Protein AF-0000000067923376 (afdb_homodimer)

Radius of gyration: 32.63 Å; Cα contacts (8 Å, |Δi|>4): 1868; chains: 2; bounding box: 54×99×73 Å

Foldseek 3Di:
DAQAAEEEELFDFQLLQLQQACVQVLFAAWEFLACVCVVVDDFQHYYYYGHNLFQDFQVVSLVVLVVSVVSSVVRPHQAYEYAYALQSLAALRGNPLSNVVSVCVVVVPLAEEEAHHDVVQPWWAAPQFIDHHPGGCLPDPQCPPLRRRDNDRRNQVSSVSHYVAREDEQHPVQLVVAQVSSLVVVVVVSVVRHHYYYYTGHDLSSLLSVLVNCLNPRYYYYYSSNSNNNVVVNVVVPPRNDRDDDDDADFQDFAAEEEEQDQDPLSVLLLVLCVVVAAEAEFQLPPDALVVSLVVLLVVCVVGRVVVDYYYYYPHDHPVSLVVLCVVLNSVGSSVSSLSNSLSNLLSVVVVGHQEYEYEATNSVSSNCVSVVQGIWRWHHADPLGSQWIFGPDPSGRTYGYYYHPDGDSNSSVVSVVVSRDD/DAQAEEEEELFDFQLLQLQQACVQVLFAAWEFLACVCVVVDDFQHYYYYGHNLFQDFQVVSLVVLVVSVVSSVVRPHQAYEYAYALQSLAALRGNPLSNVVSVCVVVVPLAEEEAHHDVVQPWWAAPQFIDHHPGGCLPDPQCVPLRRRDNDRRNQVSSVSHYVAREDEQHPVQLVVAQVSSLVVVVVVSVVRHHYYYYTGHDLSSLLSVLVNCLNPRYYYYYSSNSNNNVVVNSVVPPRNDRDDDDDADFQDFAAEEEEQDQDPLSVLLLVVCVVVAAEAEFQLPPDALVVRLVVLLVVVVVRRVVRDYYYYYPHDHPVSLVVLCVVLNSVGSSVSSLSNSLSNLLSVVVVGHQEYEYEATNSVSSNCVSVVQGIWRWHHADPLGSQWIFGPDPSGRTYGYYYHPDGDSNSSVVRVVVSRDD

Solvent-accessible surface area (backbone atoms only — not comparable to full-atom values): 41905 Å² total; per-residue (Å²): 118,60,36,39,39,35,33,45,16,28,29,36,41,61,29,32,38,40,41,5,47,34,32,56,72,22,39,41,54,40,35,32,57,34,80,88,51,64,82,71,57,52,61,38,25,34,38,32,36,34,38,75,41,64,83,36,57,34,72,59,32,36,52,53,49,51,55,51,51,52,56,40,53,74,60,51,44,59,30,40,36,43,32,48,49,39,79,55,62,46,46,63,73,31,28,66,30,41,40,47,53,50,53,34,61,76,66,66,50,77,54,36,48,37,26,42,10,28,47,93,75,34,20,28,16,55,61,41,29,34,26,46,62,74,28,49,26,41,74,31,78,45,32,69,32,86,85,34,40,27,68,67,36,41,48,46,64,45,43,37,63,30,38,89,62,42,62,37,75,45,35,50,83,43,35,73,67,32,54,68,56,31,49,50,49,53,53,54,41,40,74,73,57,35,30,31,32,38,34,25,15,70,41,69,63,34,35,49,33,51,20,66,69,48,52,81,46,50,53,41,36,22,5,52,46,34,51,46,47,20,51,52,56,47,42,71,71,33,88,67,47,51,73,47,78,83,73,86,64,80,54,47,80,59,40,42,37,38,41,34,56,30,59,35,73,59,35,50,50,25,48,53,53,48,44,73,82,28,60,65,47,77,45,63,76,82,76,50,56,59,69,58,51,31,51,52,51,52,53,53,42,66,70,46,56,80,72,73,51,51,35,33,41,28,55,48,44,57,73,68,54,47,50,49,36,26,70,72,50,33,65,69,42,33,52,50,51,50,31,49,32,54,14,50,39,47,32,54,39,44,76,70,47,36,22,36,42,37,32,31,11,39,71,39,37,41,41,32,41,54,51,62,64,48,43,34,35,46,64,37,48,45,53,98,88,39,35,28,42,31,30,33,66,58,94,82,35,35,33,36,35,37,33,50,28,82,65,76,59,56,58,44,68,60,53,52,54,52,55,48,62,43,115,118,60,37,39,40,35,33,46,15,27,30,36,42,62,28,33,38,39,43,5,47,34,33,56,73,23,38,40,56,41,34,32,58,33,79,89,50,61,82,71,56,52,62,39,24,34,37,34,36,32,39,76,42,64,81,36,55,35,72,60,33,36,52,54,49,50,54,51,52,51,56,40,53,74,62,53,45,60,30,41,35,44,33,49,49,40,79,57,62,44,46,64,74,32,29,66,30,42,41,49,53,50,52,34,60,76,68,67,47,77,55,38,47,38,25,42,12,29,45,95,74,34,19,28,17,55,61,42,30,32,27,45,63,76,29,49,26,42,74,30,78,44,32,68,33,88,85,33,41,27,68,68,35,41,49,48,63,46,42,38,64,31,36,88,61,42,61,37,74,45,33,50,82,43,33,73,67,32,53,68,56,30,48,50,49,52,54,54,42,38,74,73,57,34,31,32,34,38,35,25,15,70,41,69,64,32,35,51,33,50,20,66,70,49,51,81,45,53,55,42,36,20,6,52,47,35,50,48,46,21,51,50,54,47,40,70,73,33,86,67,46,51,74,47,77,82,72,87,64,80,54,45,76,59,41,41,39,37,41,35,56,29,58,36,74,59,34,50,50,26,50,54,53,49,45,73,82,26,59,63,47,79,45,64,75,79,76,52,55,60,69,58,52,32,50,53,50,50,54,53,43,65,68,45,56,79,74,72,51,51,36,33,41,26,55,48,43,57,73,68,52,46,51,50,37,26,71,72,50,34,63,69,44,34,51,50,51,49,31,50,32,53,13,50,39,48,31,55,40,45,74,70,47,37,23,35,42,35,32,29,12,39,70,37,37,41,40,31,42,54,50,61,64,46,42,35,35,45,64,38,49,46,51,97,89,38,35,28,43,32,29,33,66,58,93,81,36,35,33,36,34,38,34,50,27,82,64,78,60,53,57,44,69,60,52,50,54,54,56,50,63,43,116

Nearest PDB structures (foldseek):
  5dmh-assembly1_A  TM=8.998E-01  e=4.902E-38  Cupriavidus necator H16
  5dmh-assembly2_B  TM=8.152E-01  e=2.183E-37  Cupriavidus necator H16
  3dqq-assembly2_B  TM=8.354E-01  e=1.453E-36  Salmonella enterica subsp. enterica serovar Typhimurium
  3dqq-assembly1_A-2  TM=7.849E-01  e=7.223E-35  Salmonella enterica subsp. enterica serovar Typhimurium
  1yzy-assembly2_B  TM=7.386E-01  e=3.037E-34  Haemophilus influenzae

pLDDT: mean 93.2, std 8.13, range [50.38, 98.81]

Organism: Mesorhizobium plurifarium (NCBI:txid69974)

Sequence (846 aa):
MSVRIAVIADDFTGGLFVASNLEKLGIPVFYVCDTAVLHEAADGEVLVIATRLRFMPPAQAVAALDGLTTMLDEIGVEHIFYKYCSTFDSTDEGNIGPCGDLLIGKYGQRRLVFGPGYPDLRTYVHEGYMFYKDRLISESIKRSDPITPMNDPDMARVLQRQTAETVGLLPHRVLHRGVEFARGYVDDQQEKGVRYFLMDCVDNDDVATGATIFRHDHITTGADALAIELISQWTSEDAGTRHRTPSPVARAEGGEVVLVGSCSGVTLRQRDHFAQDNPMLDIDICEADEDILMARALAWADEKLGAGQPIGFSVAGDVASVADAQAKFGIMGAARKAEAILAGIAKGLGGRGVRKFVVSGGETSGAIVEALGIQSMQVLPFDELGAGSCISRDTRRISLFLKPGKIGAEDVFSAALEKMRAPMSVRIAVIADDFTGGLFVASNLEKLGIPVFYVCDTAVLHEAADGEVLVIATRLRFMPPAQAVAALDGLTTMLDEIGVEHIFYKYCSTFDSTDEGNIGPCGDLLIGKYGQRRLVFGPGYPDLRTYVHEGYMFYKDRLISESIKRSDPITPMNDPDMARVLQRQTAETVGLLPHRVLHRGVEFARGYVDDQQEKGVRYFLMDCVDNDDVATGATIFRHDHITTGADALAIELISQWTSEDAGTRHRTPSPVARAEGGEVVLVGSCSGVTLRQRDHFAQDNPMLDIDICEADEDILMARALAWADEKLGAGQPIGFSVAGDVASVADAQAKFGIMGAARKAEAILAGIAKGLGGRGVRKFVVSGGETSGAIVEALGIQSMQVLPFDELGAGSCISRDTRRISLFLKPGKIGAEDVFSAALEKMRAP

Secondary structure (DSSP, 8-state):
----EEEEESSHHHHHHHHHHHHHTT--EEEESSGGGGGGPPTTPEEEEE---TTS-HHHHHHHHHHHHHHHHHHT-SEEEEE--TT----TT-SHHHHHHHHHHHHT-S-EEEE--BGGGTEEEETTEEEETTEEGGGSGGGG-SSS-----BHHHHHHTT-SSPEEEE-HHHHTT-HHHHHHHHHHHHHTT--EEEEPBSSHHHHHHHHHHHTTSSEEEE-HHHHHHHHHHHHHH-TT----PPPPPPPPPSEEEEEE----HHHHHHHHHHHTTS-EEE--TTSS-HHHHHHHHHHHHHHHGGGSS-EEEE----HHHHHHHHHHH-HHHHHHHHHHHHHHHHHHHHHTTEEEEEEE-HHHHHHHHHHTT--EEEEPPPBTTBS-EEEESSTT--EEEEE-TT-S-TTHHHHHHHHHH--/----EEEEESSHHHHHHHHHHHHHTT--EEEESSGGGGGGPPTTPEEEEE---TTS-HHHHHHHHHHHHHHHHHHT-SEEEEE--TT----TT-SHHHHHHHHHHHHT-S-EEEE--BGGGTEEEETTEEEETTEEGGGSGGGG-SSS-----BHHHHHHTT-SSPEEEE-HHHHTT-HHHHHHHHHHHHHTT--EEEEPBSSHHHHHHHHHHHTTSSEEEE-HHHHHHHHHHHHHH-TT----PPPPPPPPPSEEEEEE----HHHHHHHHHHHTTS-EEE--TTSS-HHHHHHHHHHHHHHHGGGSS-EEEE----HHHHHHHHHHH-HHHHHHHHHHHHHHHHHHHHHTTEEEEEEE-HHHHHHHHHHTT--EEEEPPPBTTBS-EEEESSTT--EEEEE-TT-S-TTHHHHHHHHHH--

Structure (mmCIF, N/CA/C/O backbone):
data_AF-0000000067923376-model_v1
#
loop_
_entity.id
_entity.type
_entity.pdbx_description
1 polymer 'Four-carbon acid sugar kinase family protein'
#
loop_
_atom_site.group_PDB
_atom_site.id
_atom_site.type_symbol
_atom_site.label_atom_id
_atom_site.label_alt_id
_atom_site.label_comp_id
_atom_site.label_asym_id
_atom_site.label_entity_id
_atom_site.label_seq_id
_atom_site.pdbx_PDB_ins_code
_atom_site.Cartn_x
_atom_site.Cartn_y
_atom_site.Cartn_z
_atom_site.occupancy
_atom_site.B_iso_or_equiv
_atom_site.auth_seq_id
_atom_site.auth_comp_id
_atom_site.auth_asym_id
_atom_site.auth_atom_id
_atom_site.pdbx_PDB_model_num
ATOM 1 N N . MET A 1 1 ? 12.016 -22.156 -37.438 1 50.44 1 MET A N 1
ATOM 2 C CA . MET A 1 1 ? 11.203 -21.156 -36.75 1 50.44 1 MET A CA 1
ATOM 3 C C . MET A 1 1 ? 11.219 -21.422 -35.25 1 50.44 1 MET A C 1
ATOM 5 O O . MET A 1 1 ? 11.141 -22.562 -34.812 1 50.44 1 MET A O 1
ATOM 9 N N . SER A 1 2 ? 11.93 -20.672 -34.375 1 71.38 2 SER A N 1
ATOM 10 C CA . SER A 1 2 ? 12.641 -20.844 -33.094 1 71.38 2 SER A CA 1
ATOM 11 C C . SER A 1 2 ? 11.812 -20.344 -31.938 1 71.38 2 SER A C 1
ATOM 13 O O . SER A 1 2 ? 10.969 -19.453 -32.094 1 71.38 2 SER A O 1
ATOM 15 N N . VAL A 1 3 ? 11.445 -21.297 -31 1 81.69 3 VAL A N 1
ATOM 16 C CA . VAL A 1 3 ? 10.906 -20.875 -29.703 1 81.69 3 VAL A CA 1
ATOM 17 C C . VAL A 1 3 ? 11.75 -19.734 -29.141 1 81.69 3 VAL A C 1
ATOM 19 O O . VAL A 1 3 ? 12.961 -19.891 -28.953 1 81.69 3 VAL A O 1
ATOM 22 N N . ARG A 1 4 ? 10.977 -18.641 -28.953 1 90.12 4 ARG A N 1
ATOM 23 C CA . ARG A 1 4 ? 11.758 -17.453 -28.625 1 90.12 4 ARG A CA 1
ATOM 24 C C . ARG A 1 4 ? 11.57 -17.047 -27.172 1 90.12 4 ARG A C 1
ATOM 26 O O . ARG A 1 4 ? 12.398 -16.344 -26.609 1 90.12 4 ARG A O 1
ATOM 33 N N . ILE A 1 5 ? 10.461 -17.469 -26.609 1 95.25 5 ILE A N 1
ATOM 34 C CA . ILE A 1 5 ? 10.172 -17.094 -25.234 1 95.25 5 ILE A CA 1
ATOM 35 C C . ILE A 1 5 ? 9.898 -18.359 -24.406 1 95.25 5 ILE A C 1
ATOM 37 O O . ILE A 1 5 ? 9.227 -19.281 -24.859 1 95.25 5 ILE A O 1
ATOM 41 N N . ALA A 1 6 ? 10.477 -18.406 -23.219 1 97.44 6 ALA A N 1
ATOM 42 C CA . ALA A 1 6 ? 10.227 -19.5 -22.281 1 97.44 6 ALA A CA 1
ATOM 43 C C . ALA A 1 6 ? 9.922 -18.953 -20.875 1 97.44 6 ALA A C 1
ATOM 45 O O . ALA A 1 6 ? 10.539 -17.984 -20.422 1 97.44 6 ALA A O 1
ATOM 46 N N . VAL A 1 7 ? 8.945 -19.547 -20.25 1 98.62 7 VAL A N 1
ATOM 47 C CA . VAL A 1 7 ? 8.641 -19.328 -18.844 1 98.62 7 VAL A CA 1
ATOM 48 C C . VAL A 1 7 ? 9.047 -20.562 -18.031 1 98.62 7 VAL A C 1
ATOM 50 O O . VAL A 1 7 ? 8.641 -21.688 -18.328 1 98.62 7 VAL A O 1
ATOM 53 N N . ILE A 1 8 ? 9.906 -20.391 -17.109 1 98.75 8 ILE A N 1
ATOM 54 C CA . ILE A 1 8 ? 10.195 -21.438 -16.125 1 98.75 8 ILE A CA 1
ATOM 55 C C . ILE A 1 8 ? 9.375 -21.172 -14.867 1 98.75 8 ILE A C 1
ATOM 57 O O . ILE A 1 8 ? 9.648 -20.234 -14.125 1 98.75 8 ILE A O 1
ATOM 61 N N . ALA A 1 9 ? 8.367 -22.016 -14.609 1 98.25 9 ALA A N 1
ATOM 62 C CA . ALA A 1 9 ? 7.5 -21.859 -13.445 1 98.25 9 ALA A CA 1
ATOM 63 C C . ALA A 1 9 ? 7.977 -22.719 -12.281 1 98.25 9 ALA A C 1
ATOM 65 O O . ALA A 1 9 ? 8.344 -23.875 -12.477 1 98.25 9 ALA A O 1
ATOM 66 N N . ASP A 1 10 ? 7.922 -22.188 -11.102 1 96.44 10 ASP A N 1
ATOM 67 C CA . ASP A 1 10 ? 8.453 -22.906 -9.945 1 96.44 10 ASP A CA 1
ATOM 68 C C . ASP A 1 10 ? 7.484 -23.984 -9.469 1 96.44 10 ASP A C 1
ATOM 70 O O . ASP A 1 10 ? 7.797 -24.75 -8.555 1 96.44 10 ASP A O 1
ATOM 74 N N . ASP A 1 11 ? 6.289 -24.016 -10.039 1 93.69 11 ASP A N 1
ATOM 75 C CA . ASP A 1 11 ? 5.328 -25.062 -9.742 1 93.69 11 ASP A CA 1
ATOM 76 C C . ASP A 1 11 ? 4.383 -25.297 -10.922 1 93.69 11 ASP A C 1
ATOM 78 O O . ASP A 1 11 ? 4.34 -24.5 -11.852 1 93.69 11 ASP A O 1
ATOM 82 N N . PHE A 1 12 ? 3.611 -26.328 -10.891 1 94.19 12 PHE A N 1
ATOM 83 C CA . PHE A 1 12 ? 2.773 -26.766 -12 1 94.19 12 PHE A CA 1
ATOM 84 C C . PHE A 1 12 ? 1.552 -25.859 -12.141 1 94.19 12 PHE A C 1
ATOM 86 O O . PHE A 1 12 ? 1.229 -25.406 -13.242 1 94.19 12 PHE A O 1
ATOM 93 N N . THR A 1 13 ? 0.918 -25.547 -11.047 1 94 13 THR A N 1
ATOM 94 C CA . THR A 1 13 ? -0.325 -24.781 -11.109 1 94 13 THR A CA 1
ATOM 95 C C . THR A 1 13 ? -0.05 -23.328 -11.492 1 94 13 THR A C 1
ATOM 97 O O . THR A 1 13 ? -0.834 -22.719 -12.211 1 94 13 THR A O 1
ATOM 100 N N . GLY A 1 14 ? 1.056 -22.828 -11.008 1 95 14 GLY A N 1
ATOM 101 C CA . GLY A 1 14 ? 1.445 -21.484 -11.414 1 95 14 GLY A CA 1
ATOM 102 C C . GLY A 1 14 ? 1.756 -21.375 -12.891 1 95 14 GLY A C 1
ATOM 103 O O . GLY A 1 14 ? 1.357 -20.406 -13.547 1 95 14 GLY A O 1
ATOM 104 N N . GLY A 1 15 ? 2.494 -22.359 -13.383 1 97.06 15 GLY A N 1
ATOM 105 C CA . GLY A 1 15 ? 2.734 -22.406 -14.82 1 97.06 15 GLY A CA 1
ATOM 106 C C . GLY A 1 15 ? 1.459 -22.469 -15.641 1 97.06 15 GLY A C 1
ATOM 107 O O . GLY A 1 15 ? 1.337 -21.781 -16.656 1 97.06 15 GLY A O 1
ATOM 108 N N . LEU A 1 16 ? 0.548 -23.266 -15.172 1 96.38 16 LEU A N 1
ATOM 109 C CA . LEU A 1 16 ? -0.722 -23.422 -15.867 1 96.38 16 LEU A CA 1
ATOM 110 C C . LEU A 1 16 ? -1.51 -22.109 -15.867 1 96.38 16 LEU A C 1
ATOM 112 O O . LEU A 1 16 ? -2.199 -21.797 -16.844 1 96.38 16 LEU A O 1
ATOM 116 N N . PHE A 1 17 ? -1.43 -21.422 -14.844 1 96.25 17 PHE A N 1
ATOM 117 C CA . PHE A 1 17 ? -2.123 -20.141 -14.758 1 96.25 17 PHE A CA 1
ATOM 118 C C . PHE A 1 17 ? -1.628 -19.188 -15.836 1 96.25 17 PHE A C 1
ATOM 120 O O . PHE A 1 17 ? -2.428 -18.562 -16.547 1 96.25 17 PHE A O 1
ATOM 127 N N . VAL A 1 18 ? -0.323 -19.062 -15.898 1 97.94 18 VAL A N 1
ATOM 128 C CA . VAL A 1 18 ? 0.267 -18.203 -16.938 1 97.94 18 VAL A CA 1
ATOM 129 C C . VAL A 1 18 ? -0.122 -18.719 -18.312 1 97.94 18 VAL A C 1
ATOM 131 O O . VAL A 1 18 ? -0.589 -17.953 -19.156 1 97.94 18 VAL A O 1
ATOM 134 N N . ALA A 1 19 ? -0.01 -20 -18.516 1 97.5 19 ALA A N 1
ATOM 135 C CA . ALA A 1 19 ? -0.277 -20.625 -19.812 1 97.5 19 ALA A CA 1
ATOM 136 C C . ALA A 1 19 ? -1.729 -20.422 -20.234 1 97.5 19 ALA A C 1
ATOM 138 O O . ALA A 1 19 ? -2.006 -20.062 -21.375 1 97.5 19 ALA A O 1
ATOM 139 N N . SER A 1 20 ? -2.623 -20.641 -19.328 1 96.69 20 SER A N 1
ATOM 140 C CA . SER A 1 20 ? -4.047 -20.531 -19.625 1 96.69 20 SER A CA 1
ATOM 141 C C . SER A 1 20 ? -4.426 -19.094 -19.984 1 96.69 20 SER A C 1
ATOM 143 O O . SER A 1 20 ? -5.258 -18.875 -20.875 1 96.69 20 SER A O 1
ATOM 145 N N . ASN A 1 21 ? -3.842 -18.188 -19.312 1 96.81 21 ASN A N 1
ATOM 146 C CA . ASN A 1 21 ? -4.121 -16.797 -19.625 1 96.81 21 ASN A CA 1
ATOM 147 C C . ASN A 1 21 ? -3.518 -16.375 -20.969 1 96.81 21 ASN A C 1
ATOM 149 O O . ASN A 1 21 ? -4.117 -15.602 -21.719 1 96.81 21 ASN A O 1
ATOM 153 N N . LEU A 1 22 ? -2.34 -16.859 -21.266 1 96.25 22 LEU A N 1
ATOM 154 C CA . LEU A 1 22 ? -1.757 -16.594 -22.578 1 96.25 22 LEU A CA 1
ATOM 155 C C . LEU A 1 22 ? -2.623 -17.188 -23.688 1 96.25 22 LEU A C 1
ATOM 157 O O . LEU A 1 22 ? -2.879 -16.531 -24.703 1 96.25 22 LEU A O 1
ATOM 161 N N . GLU A 1 23 ? -3.109 -18.406 -23.5 1 94.94 23 GLU A N 1
ATOM 162 C CA . GLU A 1 23 ? -4.008 -19.031 -24.469 1 94.94 23 GLU A CA 1
ATOM 163 C C . GLU A 1 23 ? -5.266 -18.188 -24.672 1 94.94 23 GLU A C 1
ATOM 165 O O . GLU A 1 23 ? -5.742 -18.047 -25.797 1 94.94 23 GLU A O 1
ATOM 170 N N . LYS A 1 24 ? -5.777 -17.719 -23.594 1 94.56 24 LYS A N 1
ATOM 171 C CA . LYS A 1 24 ? -6.961 -16.875 -23.656 1 94.56 24 LYS A CA 1
ATOM 172 C C . LYS A 1 24 ? -6.699 -15.625 -24.5 1 94.56 24 LYS A C 1
ATOM 174 O O . LYS A 1 24 ? -7.594 -15.148 -25.203 1 94.56 24 LYS A O 1
ATOM 179 N N . LEU A 1 25 ? -5.496 -15.133 -24.484 1 93.19 25 LEU A N 1
ATOM 180 C CA . LEU A 1 25 ? -5.105 -13.953 -25.25 1 93.19 25 LEU A CA 1
ATOM 181 C C . LEU A 1 25 ? -4.766 -14.328 -26.688 1 93.19 25 LEU A C 1
ATOM 183 O O . LEU A 1 25 ? -4.398 -13.461 -27.484 1 93.19 25 LEU A O 1
ATOM 187 N N . GLY A 1 26 ? -4.836 -15.617 -27.031 1 91.81 26 GLY A N 1
ATOM 188 C CA . GLY A 1 26 ? -4.555 -16.078 -28.375 1 91.81 26 GLY A CA 1
ATOM 189 C C . GLY A 1 26 ? -3.088 -16.375 -28.609 1 91.81 26 GLY A C 1
ATOM 190 O O . GLY A 1 26 ? -2.652 -16.531 -29.75 1 91.81 26 GLY A O 1
ATOM 191 N N . ILE A 1 27 ? -2.309 -16.469 -27.562 1 93.19 27 ILE A N 1
ATOM 192 C CA . ILE A 1 27 ? -0.892 -16.797 -27.656 1 93.19 27 ILE A CA 1
ATOM 193 C C . ILE A 1 27 ? -0.692 -18.297 -27.406 1 93.19 27 ILE A C 1
ATOM 195 O O . ILE A 1 27 ? -0.889 -18.766 -26.297 1 93.19 27 ILE A O 1
ATOM 199 N N . PRO A 1 28 ? -0.285 -18.984 -28.375 1 92.06 28 PRO A N 1
ATOM 200 C CA . PRO A 1 28 ? -0.18 -20.438 -28.203 1 92.06 28 PRO A CA 1
ATOM 201 C C . PRO A 1 28 ? 0.946 -20.844 -27.266 1 92.06 28 PRO A C 1
ATOM 203 O O . PRO A 1 28 ? 2.045 -20.281 -27.328 1 92.06 28 PRO A O 1
ATOM 206 N N . VAL A 1 29 ? 0.643 -21.859 -26.438 1 95.12 29 VAL A N 1
ATOM 207 C CA . VAL A 1 29 ? 1.602 -22.297 -25.422 1 95.12 29 VAL A CA 1
ATOM 208 C C . VAL A 1 29 ? 1.899 -23.781 -25.594 1 95.12 29 VAL A C 1
ATOM 210 O O . VAL A 1 29 ? 1.002 -24.578 -25.906 1 95.12 29 VAL A O 1
ATOM 213 N N . PHE A 1 30 ? 3.129 -24.141 -25.594 1 94.94 30 PHE A N 1
ATOM 214 C CA . PHE A 1 30 ? 3.557 -25.516 -25.375 1 94.94 30 PHE A CA 1
ATOM 215 C C . PHE A 1 30 ? 3.928 -25.734 -23.906 1 94.94 30 PHE A C 1
ATOM 217 O O . PHE A 1 30 ? 4.961 -25.25 -23.438 1 94.94 30 PHE A O 1
ATOM 224 N N . TYR A 1 31 ? 3.074 -26.453 -23.156 1 96.94 31 TYR A N 1
ATOM 225 C CA . TYR A 1 31 ? 3.256 -26.672 -21.734 1 96.94 31 TYR A CA 1
ATOM 226 C C . TYR A 1 31 ? 4.055 -27.938 -21.469 1 96.94 31 TYR A C 1
ATOM 228 O O . TYR A 1 31 ? 3.596 -29.047 -21.766 1 96.94 31 TYR A O 1
ATOM 236 N N . VAL A 1 32 ? 5.199 -27.797 -20.828 1 97.81 32 VAL A N 1
ATOM 237 C CA . VAL A 1 32 ? 6.168 -28.875 -20.688 1 97.81 32 VAL A CA 1
ATOM 238 C C . VAL A 1 32 ? 6.191 -29.359 -19.234 1 97.81 32 VAL A C 1
ATOM 240 O O . VAL A 1 32 ? 6.398 -28.562 -18.312 1 97.81 32 VAL A O 1
ATOM 243 N N . CYS A 1 33 ? 6.047 -30.656 -19.031 1 97 33 CYS A N 1
ATOM 244 C CA . CYS A 1 33 ? 6.121 -31.266 -17.703 1 97 33 CYS A CA 1
ATOM 245 C C . CYS A 1 33 ? 7.395 -32.094 -17.562 1 97 33 CYS A C 1
ATOM 247 O O . CYS A 1 33 ? 7.812 -32.406 -16.453 1 97 33 CYS A O 1
ATOM 249 N N . ASP A 1 34 ? 7.934 -32.469 -18.688 1 96.06 34 ASP A N 1
ATOM 250 C CA . ASP A 1 34 ? 9.188 -33.219 -18.781 1 96.06 34 ASP A CA 1
ATOM 251 C C . ASP A 1 34 ? 10.109 -32.594 -19.828 1 96.06 34 ASP A C 1
ATOM 253 O O . ASP A 1 34 ? 9.758 -32.5 -21.016 1 96.06 34 ASP A O 1
ATOM 257 N N . THR A 1 35 ? 11.32 -32.188 -19.438 1 94.94 35 THR A N 1
ATOM 258 C CA . THR A 1 35 ? 12.219 -31.422 -20.297 1 94.94 35 THR A CA 1
ATOM 259 C C . THR A 1 35 ? 12.695 -32.281 -21.484 1 94.94 35 THR A C 1
ATOM 261 O O . THR A 1 35 ? 13.273 -31.734 -22.422 1 94.94 35 THR A O 1
ATOM 264 N N . ALA A 1 36 ? 12.367 -33.531 -21.484 1 94.38 36 ALA A N 1
ATOM 265 C CA . ALA A 1 36 ? 12.75 -34.406 -22.594 1 94.38 36 ALA A CA 1
ATOM 266 C C . ALA A 1 36 ? 12.008 -34.031 -23.859 1 94.38 36 ALA A C 1
ATOM 268 O O . ALA A 1 36 ? 12.438 -34.375 -24.969 1 94.38 36 ALA A O 1
ATOM 269 N N . VAL A 1 37 ? 10.945 -33.25 -23.766 1 94.94 37 VAL A N 1
ATOM 270 C CA . VAL A 1 37 ? 10.125 -33 -24.938 1 94.94 37 VAL A CA 1
ATOM 271 C C . VAL A 1 37 ? 10.242 -31.516 -25.344 1 94.94 37 VAL A C 1
ATOM 273 O O . VAL A 1 37 ? 9.453 -31.016 -26.141 1 94.94 37 VAL A O 1
ATOM 276 N N . LEU A 1 38 ? 11.195 -30.797 -24.812 1 93.94 38 LEU A N 1
ATOM 277 C CA . LEU A 1 38 ? 11.367 -29.375 -25.078 1 93.94 38 LEU A CA 1
ATOM 278 C C . LEU A 1 38 ? 11.445 -29.109 -26.578 1 93.94 38 LEU A C 1
ATOM 280 O O . LEU A 1 38 ? 10.922 -28.109 -27.062 1 93.94 38 LEU A O 1
ATOM 284 N N . HIS A 1 39 ? 12 -29.984 -27.312 1 90.44 39 HIS A N 1
ATOM 285 C CA . HIS A 1 39 ? 12.281 -29.812 -28.734 1 90.44 39 HIS A CA 1
ATOM 286 C C . HIS A 1 39 ? 11.023 -30 -29.562 1 90.44 39 HIS A C 1
ATOM 288 O O . HIS A 1 39 ? 11.016 -29.703 -30.766 1 90.44 39 HIS A O 1
ATOM 294 N N . GLU A 1 40 ? 9.977 -30.438 -28.938 1 91.31 40 GLU A N 1
ATOM 295 C CA . GLU A 1 40 ? 8.75 -30.719 -29.672 1 91.31 40 GLU A CA 1
ATOM 296 C C . GLU A 1 40 ? 7.91 -29.453 -29.844 1 91.31 40 GLU A C 1
ATOM 298 O O . GLU A 1 40 ? 6.926 -29.453 -30.594 1 91.31 40 GLU A O 1
ATOM 303 N N . ALA A 1 41 ? 8.336 -28.391 -29.188 1 90.62 41 ALA A N 1
ATOM 304 C CA . ALA A 1 41 ? 7.586 -27.141 -29.312 1 90.62 41 ALA A CA 1
ATOM 305 C C . ALA A 1 41 ? 7.617 -26.625 -30.75 1 90.62 41 ALA A C 1
ATOM 307 O O . ALA A 1 41 ? 8.648 -26.688 -31.422 1 90.62 41 ALA A O 1
ATOM 308 N N . ALA A 1 42 ? 6.449 -26.203 -31.234 1 84.56 42 ALA A N 1
ATOM 309 C CA . ALA A 1 42 ? 6.344 -25.672 -32.594 1 84.56 42 ALA A CA 1
ATOM 310 C C . ALA A 1 42 ? 6.785 -24.219 -32.656 1 84.56 42 ALA A C 1
ATOM 312 O O . ALA A 1 42 ? 6.855 -23.531 -31.609 1 84.56 42 ALA A O 1
ATOM 313 N N . ASP A 1 43 ? 6.902 -23.781 -33.875 1 83.19 43 ASP A N 1
ATOM 314 C CA . ASP A 1 43 ? 7.266 -22.391 -34.094 1 83.19 43 ASP A CA 1
ATOM 315 C C . ASP A 1 43 ? 6.152 -21.453 -33.625 1 83.19 43 ASP A C 1
ATOM 317 O O . ASP A 1 43 ? 4.973 -21.703 -33.875 1 83.19 43 ASP A O 1
ATOM 321 N N . GLY A 1 44 ? 6.586 -20.453 -32.906 1 84 44 GLY A N 1
ATOM 322 C CA . GLY A 1 44 ? 5.629 -19.438 -32.469 1 84 44 GLY A CA 1
ATOM 323 C C . GLY A 1 44 ? 4.996 -19.719 -31.141 1 84 44 GLY A C 1
ATOM 324 O O . GLY A 1 44 ? 4.336 -18.859 -30.547 1 84 44 GLY A O 1
ATOM 325 N N . GLU A 1 45 ? 5.258 -20.859 -30.609 1 89.12 45 GLU A N 1
ATOM 326 C CA . GLU A 1 45 ? 4.715 -21.172 -29.297 1 89.12 45 GLU A CA 1
ATOM 327 C C . GLU A 1 45 ? 5.598 -20.609 -28.172 1 89.12 45 GLU A C 1
ATOM 329 O O . GLU A 1 45 ? 6.82 -20.547 -28.328 1 89.12 45 GLU A O 1
ATOM 334 N N . VAL A 1 46 ? 4.922 -20.188 -27.172 1 94.81 46 VAL A N 1
ATOM 335 C CA . VAL A 1 46 ? 5.617 -19.859 -25.938 1 94.81 46 VAL A CA 1
ATOM 336 C C . VAL A 1 46 ? 5.812 -21.125 -25.109 1 94.81 46 VAL A C 1
ATOM 338 O O . VAL A 1 46 ? 4.867 -21.891 -24.891 1 94.81 46 VAL A O 1
ATOM 341 N N . LEU A 1 47 ? 7.039 -21.391 -24.688 1 96.44 47 LEU A N 1
ATOM 342 C CA . LEU A 1 47 ? 7.312 -22.516 -23.812 1 96.44 47 LEU A CA 1
ATOM 343 C C . LEU A 1 47 ? 6.988 -22.156 -22.359 1 96.44 47 LEU A C 1
ATOM 345 O O . LEU A 1 47 ? 7.445 -21.141 -21.859 1 96.44 47 LEU A O 1
ATOM 349 N N . VAL A 1 48 ? 6.156 -22.922 -21.75 1 98.12 48 VAL A N 1
ATOM 350 C CA . VAL A 1 48 ? 5.973 -22.859 -20.297 1 98.12 48 VAL A CA 1
ATOM 351 C C . VAL A 1 48 ? 6.398 -24.172 -19.656 1 98.12 48 VAL A C 1
ATOM 353 O O . VAL A 1 48 ? 5.773 -25.219 -19.891 1 98.12 48 VAL A O 1
ATOM 356 N N . ILE A 1 49 ? 7.457 -24.125 -18.906 1 98.25 49 ILE A N 1
ATOM 357 C CA . ILE A 1 49 ? 8.039 -25.312 -18.297 1 98.25 49 ILE A CA 1
ATOM 358 C C . ILE A 1 49 ? 7.66 -25.375 -16.812 1 98.25 49 ILE A C 1
ATOM 360 O O . ILE A 1 49 ? 8.086 -24.516 -16.031 1 98.25 49 ILE A O 1
ATOM 364 N N . ALA A 1 50 ? 6.883 -26.344 -16.438 1 96.81 50 ALA A N 1
ATOM 365 C CA . ALA A 1 50 ? 6.504 -26.547 -15.047 1 96.81 50 ALA A CA 1
ATOM 366 C C . ALA A 1 50 ? 7.578 -27.312 -14.289 1 96.81 50 ALA A C 1
ATOM 368 O O . ALA A 1 50 ? 8.055 -28.344 -14.758 1 96.81 50 ALA A O 1
ATOM 369 N N . THR A 1 51 ? 7.961 -26.781 -13.211 1 96.12 51 THR A N 1
ATOM 370 C CA . THR A 1 51 ? 8.961 -27.422 -12.375 1 96.12 51 THR A CA 1
ATOM 371 C C . THR A 1 51 ? 8.453 -27.594 -10.945 1 96.12 51 THR A C 1
ATOM 373 O O . THR A 1 51 ? 7.277 -27.344 -10.672 1 96.12 51 THR A O 1
ATOM 376 N N . ARG A 1 52 ? 9.242 -28.141 -10.078 1 92.06 52 ARG A N 1
ATOM 377 C CA . ARG A 1 52 ? 8.945 -28.25 -8.656 1 92.06 52 ARG A CA 1
ATOM 378 C C . ARG A 1 52 ? 9.984 -27.516 -7.816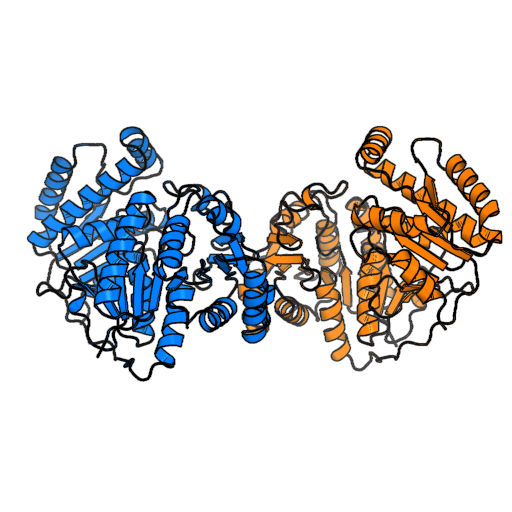 1 92.06 52 ARG A C 1
ATOM 380 O O . ARG A 1 52 ? 10.414 -28.016 -6.773 1 92.06 52 ARG A O 1
ATOM 387 N N . LEU A 1 53 ? 10.398 -26.406 -8.289 1 95.19 53 LEU A N 1
ATOM 388 C CA . LEU A 1 53 ? 11.5 -25.672 -7.699 1 95.19 53 LEU A CA 1
ATOM 389 C C . LEU A 1 53 ? 11.055 -24.938 -6.438 1 95.19 53 LEU A C 1
ATOM 391 O O . LEU A 1 53 ? 11.883 -24.547 -5.613 1 95.19 53 LEU A O 1
ATOM 395 N N . ARG A 1 54 ? 9.836 -24.672 -6.199 1 92.62 54 ARG A N 1
ATOM 396 C CA . ARG A 1 54 ? 9.305 -23.703 -5.25 1 92.62 54 ARG A CA 1
ATOM 397 C C . ARG A 1 54 ? 9.891 -23.922 -3.857 1 92.62 54 ARG A C 1
ATOM 399 O O . ARG A 1 54 ? 10.359 -22.984 -3.221 1 92.62 54 ARG A O 1
ATOM 406 N N . PHE A 1 55 ? 9.93 -25.172 -3.406 1 89.94 55 PHE A N 1
ATOM 407 C CA . PHE A 1 55 ? 10.328 -25.422 -2.025 1 89.94 55 PHE A CA 1
ATOM 408 C C . PHE A 1 55 ? 11.68 -26.109 -1.968 1 89.94 55 PHE A C 1
ATOM 410 O O . PHE A 1 55 ? 12.102 -26.578 -0.908 1 89.94 55 PHE A O 1
ATOM 417 N N . MET A 1 56 ? 12.344 -26.203 -3.135 1 92.81 56 MET A N 1
ATOM 418 C CA . MET A 1 56 ? 13.672 -26.812 -3.164 1 92.81 56 MET A CA 1
ATOM 419 C C . MET A 1 56 ? 14.68 -25.969 -2.404 1 92.81 56 MET A C 1
ATOM 421 O O . MET A 1 56 ? 14.656 -24.734 -2.49 1 92.81 56 MET A O 1
ATOM 425 N N . PRO A 1 57 ? 15.562 -26.656 -1.662 1 94.75 57 PRO A N 1
ATOM 426 C CA . PRO A 1 57 ? 16.656 -25.875 -1.071 1 94.75 57 PRO A CA 1
ATOM 427 C C . PRO A 1 57 ? 17.438 -25.078 -2.109 1 94.75 57 PRO A C 1
ATOM 429 O O . PRO A 1 57 ? 17.609 -25.516 -3.246 1 94.75 57 PRO A O 1
ATOM 432 N N . PRO A 1 58 ? 18 -23.953 -1.747 1 97.38 58 PRO A N 1
ATOM 433 C CA . PRO A 1 58 ? 18.609 -23.016 -2.691 1 97.38 58 PRO A CA 1
ATOM 434 C C . PRO A 1 58 ? 19.656 -23.672 -3.592 1 97.38 58 PRO A C 1
ATOM 436 O O . PRO A 1 58 ? 19.609 -23.5 -4.812 1 97.38 58 PRO A O 1
ATOM 439 N N . ALA A 1 59 ? 20.531 -24.453 -3.086 1 97.88 59 ALA A N 1
ATOM 440 C CA . ALA A 1 59 ? 21.594 -25.062 -3.889 1 97.88 59 ALA A CA 1
ATOM 441 C C . ALA A 1 59 ? 21.016 -25.984 -4.953 1 97.88 59 ALA A C 1
ATOM 443 O O . ALA A 1 59 ? 21.484 -26 -6.094 1 97.88 59 ALA A O 1
ATOM 444 N N . GLN A 1 60 ? 20.047 -26.734 -4.582 1 97.88 60 GLN A N 1
ATOM 445 C CA . GLN A 1 60 ? 19.391 -27.656 -5.512 1 97.88 60 GLN A CA 1
ATOM 446 C C . GLN A 1 60 ? 18.594 -26.906 -6.574 1 97.88 60 GLN A C 1
ATOM 448 O O . GLN A 1 60 ? 18.625 -27.266 -7.75 1 97.88 60 GLN A O 1
ATOM 453 N N . ALA A 1 61 ? 17.891 -25.891 -6.16 1 98.06 61 ALA A N 1
ATOM 454 C CA . ALA A 1 61 ? 17.109 -25.078 -7.082 1 98.06 61 ALA A CA 1
ATOM 455 C C . ALA A 1 61 ? 18.016 -24.406 -8.117 1 98.06 61 ALA A C 1
ATOM 457 O O . ALA A 1 61 ? 17.688 -24.375 -9.305 1 98.06 61 ALA A O 1
ATOM 458 N N . VAL A 1 62 ? 19.125 -23.875 -7.648 1 98.56 62 VAL A N 1
ATOM 459 C CA . VAL A 1 62 ? 20.078 -23.188 -8.508 1 98.56 62 VAL A CA 1
ATOM 460 C C . VAL A 1 62 ? 20.641 -24.156 -9.539 1 98.56 62 VAL A C 1
ATOM 462 O O . VAL A 1 62 ? 20.734 -23.828 -10.727 1 98.56 62 VAL A O 1
ATOM 465 N N . ALA A 1 63 ? 20.953 -25.328 -9.078 1 98.56 63 ALA A N 1
ATOM 466 C CA . ALA A 1 63 ? 21.484 -26.344 -9.984 1 98.56 63 ALA A CA 1
ATOM 467 C C . ALA A 1 63 ? 20.453 -26.734 -11.039 1 98.56 63 ALA A C 1
ATOM 469 O O . ALA A 1 63 ? 20.781 -26.859 -12.227 1 98.56 63 ALA A O 1
ATOM 470 N N . ALA A 1 64 ? 19.281 -26.969 -10.617 1 98.12 64 ALA A N 1
ATOM 471 C CA . ALA A 1 64 ? 18.219 -27.344 -11.531 1 98.12 64 ALA A CA 1
ATOM 472 C C . ALA A 1 64 ? 17.969 -26.234 -12.555 1 98.12 64 ALA A C 1
ATOM 474 O O . ALA A 1 64 ? 17.797 -26.5 -13.742 1 98.12 64 ALA A O 1
ATOM 475 N N . LEU A 1 65 ? 17.938 -25 -12.078 1 98.56 65 LEU A N 1
ATOM 476 C CA . LEU A 1 65 ? 17.688 -23.859 -12.945 1 98.56 65 LEU A CA 1
ATOM 477 C C . LEU A 1 65 ? 18.812 -23.688 -13.945 1 98.56 65 LEU A C 1
ATOM 479 O O . LEU A 1 65 ? 18.578 -23.328 -15.102 1 98.56 65 LEU A O 1
ATOM 483 N N . ASP A 1 66 ? 20.016 -23.906 -13.492 1 98.62 66 ASP A N 1
ATOM 484 C CA . ASP A 1 66 ? 21.172 -23.828 -14.383 1 98.62 66 ASP A CA 1
ATOM 485 C C . ASP A 1 66 ? 21.062 -24.812 -15.531 1 98.62 66 ASP A C 1
ATOM 487 O O . ASP A 1 66 ? 21.297 -24.469 -16.688 1 98.62 66 ASP A O 1
ATOM 491 N N . GLY A 1 67 ? 20.719 -26.047 -15.172 1 98.19 67 GLY A N 1
ATOM 492 C CA . GLY A 1 67 ? 20.516 -27.062 -16.203 1 98.19 67 GLY A CA 1
ATOM 493 C C . GLY A 1 67 ? 19.422 -26.703 -17.188 1 98.19 67 GLY A C 1
ATOM 494 O O . GLY A 1 67 ? 19.594 -26.859 -18.391 1 98.19 67 GLY A O 1
ATOM 495 N N . LEU A 1 68 ? 18.375 -26.203 -16.703 1 97.94 68 LEU A N 1
ATOM 496 C CA . LEU A 1 68 ? 17.219 -25.859 -17.531 1 97.94 68 LEU A CA 1
ATOM 497 C C . LEU A 1 68 ? 17.562 -24.719 -18.484 1 97.94 68 LEU A C 1
ATOM 499 O O . LEU A 1 68 ? 17.203 -24.766 -19.656 1 97.94 68 LEU A O 1
ATOM 503 N N . THR A 1 69 ? 18.219 -23.656 -17.953 1 98.19 69 THR A N 1
ATOM 504 C CA . THR A 1 69 ? 18.547 -22.5 -18.781 1 98.19 69 THR A CA 1
ATOM 505 C C . THR A 1 69 ? 19.562 -22.891 -19.859 1 98.19 69 THR A C 1
ATOM 507 O O . THR A 1 69 ? 19.547 -22.359 -20.969 1 98.19 69 THR A O 1
ATOM 510 N N . THR A 1 70 ? 20.438 -23.828 -19.562 1 97.88 70 THR A N 1
ATOM 511 C CA . THR A 1 70 ? 21.375 -24.344 -20.562 1 97.88 70 THR A CA 1
ATOM 512 C C . THR A 1 70 ? 20.641 -25.016 -21.703 1 97.88 70 THR A C 1
ATOM 514 O O . THR A 1 70 ? 20.969 -24.812 -22.875 1 97.88 70 THR A O 1
ATOM 517 N N . MET A 1 71 ? 19.656 -25.828 -21.391 1 96.94 71 MET A N 1
ATOM 518 C CA . MET A 1 71 ? 18.844 -26.484 -22.422 1 96.94 71 MET A CA 1
ATOM 519 C C . MET A 1 71 ? 18.141 -25.453 -23.281 1 96.94 71 MET A C 1
ATOM 521 O O . MET A 1 71 ? 18.031 -25.609 -24.5 1 96.94 71 MET A O 1
ATOM 525 N N . LEU A 1 72 ? 17.672 -24.391 -22.656 1 96.81 72 LEU A N 1
ATOM 526 C CA . LEU A 1 72 ? 16.938 -23.359 -23.375 1 96.81 72 LEU A CA 1
ATOM 527 C C . LEU A 1 72 ? 17.875 -22.578 -24.297 1 96.81 72 LEU A C 1
ATOM 529 O O . LEU A 1 72 ? 17.484 -22.172 -25.391 1 96.81 72 LEU A O 1
ATOM 533 N N . ASP A 1 73 ? 19.094 -22.375 -23.812 1 96.06 73 ASP A N 1
ATOM 534 C CA . ASP A 1 73 ? 20.109 -21.75 -24.656 1 96.06 73 ASP A CA 1
ATOM 535 C C . ASP A 1 73 ? 20.359 -22.578 -25.922 1 96.06 73 ASP A C 1
ATOM 537 O O . ASP A 1 73 ? 20.5 -22.031 -27.016 1 96.06 73 ASP A O 1
ATOM 541 N N . GLU A 1 74 ? 20.375 -23.828 -25.766 1 94 74 GLU A N 1
ATOM 542 C CA . GLU A 1 74 ? 20.641 -24.734 -26.891 1 94 74 GLU A CA 1
ATOM 543 C C . GLU A 1 74 ? 19.531 -24.656 -27.922 1 94 74 GLU A C 1
ATOM 545 O O . GLU A 1 74 ? 19.781 -24.828 -29.125 1 94 74 GLU A O 1
ATOM 550 N N . ILE A 1 75 ? 18.375 -24.375 -27.547 1 91.19 75 ILE A N 1
ATOM 551 C CA . ILE A 1 75 ? 17.266 -24.328 -28.484 1 91.19 75 ILE A CA 1
ATOM 552 C C . ILE A 1 75 ? 17.078 -22.906 -29.031 1 91.19 75 ILE A C 1
ATOM 554 O O . ILE A 1 75 ? 16.266 -22.672 -29.922 1 91.19 75 ILE A O 1
ATOM 558 N N . GLY A 1 76 ? 17.797 -21.953 -28.453 1 92.44 76 GLY A N 1
ATOM 559 C CA . GLY A 1 76 ? 17.859 -20.609 -29.016 1 92.44 76 GLY A CA 1
ATOM 560 C C . GLY A 1 76 ? 16.812 -19.672 -28.453 1 92.44 76 GLY A C 1
ATOM 561 O O . GLY A 1 76 ? 16.391 -18.719 -29.109 1 92.44 76 GLY A O 1
ATOM 562 N N . VAL A 1 77 ? 16.359 -19.859 -27.25 1 94.25 77 VAL A N 1
ATOM 563 C CA . VAL A 1 77 ? 15.391 -18.984 -26.594 1 94.25 77 VAL A CA 1
ATOM 564 C C . VAL A 1 77 ? 15.992 -17.594 -26.391 1 94.25 77 VAL A C 1
ATOM 566 O O . VAL A 1 77 ? 17.156 -17.469 -25.984 1 94.25 77 VAL A O 1
ATOM 569 N N . GLU A 1 78 ? 15.211 -16.562 -26.688 1 94.5 78 GLU A N 1
ATOM 570 C CA . GLU A 1 78 ? 15.688 -15.195 -26.641 1 94.5 78 GLU A CA 1
ATOM 571 C C . GLU A 1 78 ? 15.336 -14.523 -25.312 1 94.5 78 GLU A C 1
ATOM 573 O O . GLU A 1 78 ? 16.047 -13.633 -24.859 1 94.5 78 GLU A O 1
ATOM 578 N N . HIS A 1 79 ? 14.203 -14.906 -24.75 1 96.5 79 HIS A N 1
ATOM 579 C CA . HIS A 1 79 ? 13.742 -14.352 -23.484 1 96.5 79 HIS A CA 1
ATOM 580 C C . HIS A 1 79 ? 13.305 -15.453 -22.516 1 96.5 79 HIS A C 1
ATOM 582 O O . HIS A 1 79 ? 12.5 -16.312 -22.891 1 96.5 79 HIS A O 1
ATOM 588 N N . ILE A 1 80 ? 13.828 -15.398 -21.312 1 98.12 80 ILE A N 1
ATOM 589 C CA . ILE A 1 80 ? 13.461 -16.344 -20.266 1 98.12 80 ILE A CA 1
ATOM 590 C C . ILE A 1 80 ? 12.812 -15.602 -19.094 1 98.12 80 ILE A C 1
ATOM 592 O O . ILE A 1 80 ? 13.391 -14.656 -18.562 1 98.12 80 ILE A O 1
ATOM 596 N N . PHE A 1 81 ? 11.617 -15.961 -18.75 1 98.69 81 PHE A N 1
ATOM 597 C CA . PHE A 1 81 ? 10.914 -15.461 -17.578 1 98.69 81 PHE A CA 1
ATOM 598 C C . PHE A 1 81 ? 10.906 -16.5 -16.453 1 98.69 81 PHE A C 1
ATOM 600 O O . PHE A 1 81 ? 10.406 -17.609 -16.641 1 98.69 81 PHE A O 1
ATOM 607 N N . TYR A 1 82 ? 11.477 -16.234 -15.336 1 98.75 82 TYR A N 1
ATOM 608 C CA . TYR A 1 82 ? 11.398 -17.094 -14.164 1 98.75 82 TYR A CA 1
ATOM 609 C C . TYR A 1 82 ? 10.203 -16.734 -13.297 1 98.75 82 TYR A C 1
ATOM 611 O O . TYR A 1 82 ? 10.156 -15.656 -12.703 1 98.75 82 TYR A O 1
ATOM 619 N N . LYS A 1 83 ? 9.266 -17.609 -13.188 1 98.56 83 LYS A N 1
ATOM 620 C CA . LYS A 1 83 ? 7.965 -17.359 -12.578 1 98.56 83 LYS A CA 1
ATOM 621 C C . LYS A 1 83 ? 7.867 -17.984 -11.195 1 98.56 83 LYS A C 1
ATOM 623 O O . LYS A 1 83 ? 8.102 -19.188 -11.039 1 98.56 83 LYS A O 1
ATOM 628 N N . TYR A 1 84 ? 7.547 -17.203 -10.195 1 97.81 84 TYR A N 1
ATOM 629 C CA . TYR A 1 84 ? 7.227 -17.688 -8.852 1 97.81 84 TYR A CA 1
ATOM 630 C C . TYR A 1 84 ? 5.844 -17.219 -8.414 1 97.81 84 TYR A C 1
ATOM 632 O O . TYR A 1 84 ? 5.125 -16.594 -9.195 1 97.81 84 TYR A O 1
ATOM 640 N N . CYS A 1 85 ? 5.465 -17.562 -7.23 1 95.31 85 CYS A N 1
ATOM 641 C CA . CYS A 1 85 ? 4.117 -17.297 -6.734 1 95.31 85 CYS A CA 1
ATOM 642 C C . CYS A 1 85 ? 3.887 -15.797 -6.543 1 95.31 85 CYS A C 1
ATOM 644 O O . CYS A 1 85 ? 4.801 -15.07 -6.156 1 95.31 85 CYS A O 1
ATOM 646 N N . SER A 1 86 ? 2.645 -15.375 -6.742 1 96.25 86 SER A N 1
ATOM 647 C CA . SER A 1 86 ? 2.297 -13.961 -6.629 1 96.25 86 SER A CA 1
ATOM 648 C C . SER A 1 86 ? 2.502 -13.453 -5.207 1 96.25 86 SER A C 1
ATOM 650 O O . SER A 1 86 ? 2.752 -12.266 -4.996 1 96.25 86 SER A O 1
ATOM 652 N N . THR A 1 87 ? 2.383 -14.359 -4.203 1 95.19 87 THR A N 1
ATOM 653 C CA . THR A 1 87 ? 2.604 -13.984 -2.811 1 95.19 87 THR A CA 1
ATOM 654 C C . THR A 1 87 ? 4.039 -14.289 -2.391 1 95.19 87 THR A C 1
ATOM 656 O O . THR A 1 87 ? 4.32 -14.477 -1.206 1 95.19 87 THR A O 1
ATOM 659 N N . PHE A 1 88 ? 4.855 -14.438 -3.428 1 94 88 PHE A N 1
ATOM 660 C CA . PHE A 1 88 ? 6.281 -14.641 -3.211 1 94 88 PHE A CA 1
ATOM 661 C C . PHE A 1 88 ? 6.539 -16 -2.568 1 94 88 PHE A C 1
ATOM 663 O O . PHE A 1 88 ? 7.332 -16.797 -3.078 1 94 88 PHE A O 1
ATOM 670 N N . ASP A 1 89 ? 5.781 -16.422 -1.488 1 90.19 89 ASP A N 1
ATOM 671 C CA . ASP A 1 89 ? 5.875 -17.703 -0.804 1 90.19 89 ASP A CA 1
ATOM 672 C C . ASP A 1 89 ? 7.332 -18.078 -0.528 1 90.19 89 ASP A C 1
ATOM 674 O O . ASP A 1 89 ? 7.785 -19.156 -0.906 1 90.19 89 ASP A O 1
ATOM 678 N N . SER A 1 90 ? 7.953 -17.281 0.135 1 91.06 90 SER A N 1
ATOM 679 C CA . SER A 1 90 ? 9.383 -17.469 0.358 1 91.06 90 SER A CA 1
ATOM 680 C C . SER A 1 90 ? 9.75 -17.203 1.814 1 91.06 90 SER A C 1
ATOM 682 O O . SER A 1 90 ? 8.977 -16.609 2.562 1 91.06 90 SER A O 1
ATOM 684 N N . THR A 1 91 ? 10.828 -17.766 2.213 1 86.94 91 THR A N 1
ATOM 685 C CA . THR A 1 91 ? 11.414 -17.594 3.539 1 86.94 91 THR A CA 1
ATOM 686 C C . THR A 1 91 ? 12.773 -16.922 3.445 1 86.94 91 THR A C 1
ATOM 688 O O . THR A 1 91 ? 13.25 -16.609 2.35 1 86.94 91 THR A O 1
ATOM 691 N N . ASP A 1 92 ? 13.375 -16.734 4.613 1 89.62 92 ASP A N 1
ATOM 692 C CA . ASP A 1 92 ? 14.711 -16.141 4.656 1 89.62 92 ASP A CA 1
ATOM 693 C C . ASP A 1 92 ? 15.727 -17.031 3.945 1 89.62 92 ASP A C 1
ATOM 695 O O . ASP A 1 92 ? 16.688 -16.531 3.35 1 89.62 92 ASP A O 1
ATOM 699 N N . GLU A 1 93 ? 15.492 -18.266 3.947 1 91.06 93 GLU A N 1
ATOM 700 C CA . GLU A 1 93 ? 16.375 -19.219 3.301 1 91.06 93 GLU A CA 1
ATOM 701 C C . GLU A 1 93 ? 15.844 -19.641 1.933 1 91.06 93 GLU A C 1
ATOM 703 O O . GLU A 1 93 ? 16.297 -20.625 1.351 1 91.06 93 GLU A O 1
ATOM 708 N N . GLY A 1 94 ? 14.945 -18.859 1.451 1 94.69 94 GLY A N 1
ATOM 709 C CA . GLY A 1 94 ? 14.289 -19.219 0.199 1 94.69 94 GLY A CA 1
ATOM 710 C C . GLY A 1 94 ? 15.219 -19.172 -0.995 1 94.69 94 GLY A C 1
ATOM 711 O O . GLY A 1 94 ? 16.359 -18.734 -0.878 1 94.69 94 GLY A O 1
ATOM 712 N N . ASN A 1 95 ? 14.734 -19.641 -2.168 1 97.75 95 ASN A N 1
ATOM 713 C CA . ASN A 1 95 ? 15.625 -19.828 -3.311 1 97.75 95 ASN A CA 1
ATOM 714 C C . ASN A 1 95 ? 15.367 -18.797 -4.406 1 97.75 95 ASN A C 1
ATOM 716 O O . ASN A 1 95 ? 16.062 -18.781 -5.418 1 97.75 95 ASN A O 1
ATOM 720 N N . ILE A 1 96 ? 14.43 -17.875 -4.195 1 98.31 96 ILE A N 1
ATOM 721 C CA . ILE A 1 96 ? 14.148 -16.875 -5.223 1 98.31 96 ILE A CA 1
ATOM 722 C C . ILE A 1 96 ? 15.375 -15.992 -5.449 1 98.31 96 ILE A C 1
ATOM 724 O O . ILE A 1 96 ? 15.773 -15.758 -6.59 1 98.31 96 ILE A O 1
ATOM 728 N N . GLY A 1 97 ? 15.992 -15.539 -4.305 1 98.44 97 GLY A N 1
ATOM 729 C CA . GLY A 1 97 ? 17.203 -14.75 -4.395 1 98.44 97 GLY A CA 1
ATOM 730 C C . GLY A 1 97 ? 18.344 -15.484 -5.078 1 98.44 97 GLY A C 1
ATOM 731 O O . GLY A 1 97 ? 18.859 -15.031 -6.105 1 98.44 97 GLY A O 1
ATOM 732 N N . PRO A 1 98 ? 18.672 -16.672 -4.613 1 98.62 98 PRO A N 1
ATOM 733 C CA . PRO A 1 98 ? 19.75 -17.453 -5.215 1 98.62 98 PRO A CA 1
ATOM 734 C C . PRO A 1 98 ? 19.5 -17.766 -6.688 1 98.62 98 PRO A C 1
ATOM 736 O O . PRO A 1 98 ? 20.438 -17.781 -7.492 1 98.62 98 PRO A O 1
ATOM 739 N N . CYS A 1 99 ? 18.312 -18.078 -7.066 1 98.69 99 CYS A N 1
ATOM 740 C CA . CYS A 1 99 ? 17.984 -18.297 -8.469 1 98.69 99 CYS A CA 1
ATOM 741 C C . CYS A 1 99 ? 18.203 -17.047 -9.289 1 98.69 99 CYS A C 1
ATOM 743 O O . CYS A 1 99 ? 18.734 -17.109 -10.406 1 98.69 99 CYS A O 1
ATOM 745 N N . GLY A 1 100 ? 17.812 -15.898 -8.734 1 98.56 100 GLY A N 1
ATOM 746 C CA . GLY A 1 100 ? 18.125 -14.641 -9.383 1 98.56 100 GLY A CA 1
ATOM 747 C C . GLY A 1 100 ? 19.609 -14.414 -9.57 1 98.56 100 GLY A C 1
ATOM 748 O O . GLY A 1 100 ? 20.062 -13.977 -10.633 1 98.56 100 GLY A O 1
ATOM 749 N N . ASP A 1 101 ? 20.344 -14.758 -8.516 1 98.62 101 ASP A N 1
ATOM 750 C CA . ASP A 1 101 ? 21.797 -14.633 -8.57 1 98.62 101 ASP A CA 1
ATOM 751 C C . ASP A 1 101 ? 22.391 -15.461 -9.711 1 98.62 101 ASP A C 1
ATOM 753 O O . ASP A 1 101 ? 23.266 -15 -10.445 1 98.62 101 ASP A O 1
ATOM 757 N N . LEU A 1 102 ? 21.922 -16.672 -9.836 1 98.62 102 LEU A N 1
ATOM 758 C CA . LEU A 1 102 ? 22.359 -17.531 -10.93 1 98.62 102 LEU A CA 1
ATOM 759 C C . LEU A 1 102 ? 22.078 -16.875 -12.281 1 98.62 102 LEU A C 1
ATOM 761 O O . LEU A 1 102 ? 22.953 -16.812 -13.148 1 98.62 102 LEU A O 1
ATOM 765 N N . LEU A 1 103 ? 20.906 -16.406 -12.469 1 98.31 103 LEU A N 1
ATOM 766 C CA . LEU A 1 103 ? 20.438 -15.922 -13.758 1 98.31 103 LEU A CA 1
ATOM 767 C C . LEU A 1 103 ? 21.203 -14.672 -14.172 1 98.31 103 LEU A C 1
ATOM 769 O O . LEU A 1 103 ? 21.672 -14.578 -15.312 1 98.31 103 LEU A O 1
ATOM 773 N N . ILE A 1 104 ? 21.281 -13.742 -13.273 1 96.88 104 ILE A N 1
ATOM 774 C CA . ILE A 1 104 ? 21.953 -12.5 -13.625 1 96.88 104 ILE A CA 1
ATOM 775 C C . ILE A 1 104 ? 23.438 -12.766 -13.906 1 96.88 104 ILE A C 1
ATOM 777 O O . ILE A 1 104 ? 24.031 -12.148 -14.781 1 96.88 104 ILE A O 1
ATOM 781 N N . GLY A 1 105 ? 24.062 -13.641 -13.172 1 97.12 105 GLY A N 1
ATOM 782 C CA . GLY A 1 105 ? 25.453 -14.008 -13.383 1 97.12 105 GLY A CA 1
ATOM 783 C C . GLY A 1 105 ? 25.672 -14.766 -14.672 1 97.12 105 GLY A C 1
ATOM 784 O O . GLY A 1 105 ? 26.609 -14.461 -15.43 1 97.12 105 GLY A O 1
ATOM 785 N N . LYS A 1 106 ? 24.875 -15.719 -14.914 1 97.94 106 LYS A N 1
ATOM 786 C CA . LYS A 1 106 ? 25.016 -16.594 -16.078 1 97.94 106 LYS A CA 1
ATOM 787 C C . LYS A 1 106 ? 24.922 -15.805 -17.375 1 97.94 106 LYS A C 1
ATOM 789 O O . LYS A 1 106 ? 25.641 -16.094 -18.328 1 97.94 106 LYS A O 1
ATOM 794 N N . TYR A 1 107 ? 24.141 -14.773 -17.406 1 97.88 107 TYR A N 1
ATOM 795 C CA . TYR A 1 107 ? 23.891 -14.086 -18.656 1 97.88 107 TYR A CA 1
ATOM 796 C C . TYR A 1 107 ? 24.531 -12.703 -18.656 1 97.88 107 TYR A C 1
ATOM 798 O O . TYR A 1 107 ? 24.406 -11.953 -19.625 1 97.88 107 TYR A O 1
ATOM 806 N N . GLY A 1 108 ? 25.125 -12.328 -17.625 1 97.06 108 GLY A N 1
ATOM 807 C CA . GLY A 1 108 ? 25.828 -11.055 -17.547 1 97.06 108 GLY A CA 1
ATOM 808 C C . GLY A 1 108 ? 24.906 -9.859 -17.594 1 97.06 108 GLY A C 1
ATOM 809 O O . GLY A 1 108 ? 25.266 -8.805 -18.125 1 97.06 108 GLY A O 1
ATOM 810 N N . GLN A 1 109 ? 23.766 -10.07 -17.156 1 96.12 109 GLN A N 1
ATOM 811 C CA . GLN A 1 109 ? 22.781 -8.992 -17.172 1 96.12 109 GLN A CA 1
ATOM 812 C C . GLN A 1 109 ? 23.047 -7.996 -16.047 1 96.12 109 GLN A C 1
ATOM 814 O O . GLN A 1 109 ? 23.438 -8.391 -14.945 1 96.12 109 GLN A O 1
ATOM 819 N N . ARG A 1 110 ? 22.75 -6.676 -16.266 1 95.5 110 ARG A N 1
ATOM 820 C CA . ARG A 1 110 ? 23.094 -5.602 -15.352 1 95.5 110 ARG A CA 1
ATOM 821 C C . ARG A 1 110 ? 22.016 -5.414 -14.289 1 95.5 110 ARG A C 1
ATOM 823 O O . ARG A 1 110 ? 22.281 -4.895 -13.203 1 95.5 110 ARG A O 1
ATOM 830 N N . ARG A 1 111 ? 20.844 -5.859 -14.648 1 97.88 111 ARG A N 1
ATOM 831 C CA . ARG A 1 111 ? 19.703 -5.691 -13.75 1 97.88 111 ARG A CA 1
ATOM 832 C C . ARG A 1 111 ? 18.75 -6.871 -13.867 1 97.88 111 ARG A C 1
ATOM 834 O O . ARG A 1 111 ? 18.766 -7.602 -14.859 1 97.88 111 ARG A O 1
ATOM 841 N N . LEU A 1 112 ? 18.016 -7.035 -12.852 1 98.75 112 LEU A N 1
ATOM 842 C CA . LEU A 1 112 ? 16.984 -8.07 -12.836 1 98.75 112 LEU A CA 1
ATOM 843 C C . LEU A 1 112 ? 15.727 -7.586 -12.117 1 98.75 112 LEU A C 1
ATOM 845 O O . LEU A 1 112 ? 15.805 -7.098 -10.984 1 98.75 112 LEU A O 1
ATOM 849 N N . VAL A 1 113 ? 14.625 -7.648 -12.766 1 98.81 113 VAL A N 1
ATOM 850 C CA . VAL A 1 113 ? 13.359 -7.238 -12.156 1 98.81 113 VAL A CA 1
ATOM 851 C C . VAL A 1 113 ? 12.758 -8.406 -11.383 1 98.81 113 VAL A C 1
ATOM 853 O O . VAL A 1 113 ? 12.82 -9.555 -11.828 1 98.81 113 VAL A O 1
ATOM 856 N N . PHE A 1 114 ? 12.25 -8.141 -10.234 1 98.81 114 PHE A N 1
ATOM 857 C CA . PHE A 1 114 ? 11.367 -9 -9.453 1 98.81 114 PHE A CA 1
ATOM 858 C C . PHE A 1 114 ? 9.969 -8.391 -9.352 1 98.81 114 PHE A C 1
ATOM 860 O O . PHE A 1 114 ? 9.781 -7.371 -8.688 1 98.81 114 PHE A O 1
ATOM 867 N N . GLY A 1 115 ? 8.977 -9.031 -9.992 1 98.62 115 GLY A N 1
ATOM 868 C CA . GLY A 1 115 ? 7.625 -8.484 -10.031 1 98.62 115 GLY A CA 1
ATOM 869 C C . GLY A 1 115 ? 6.598 -9.391 -9.375 1 98.62 115 GLY A C 1
ATOM 870 O O . GLY A 1 115 ? 5.809 -10.039 -10.062 1 98.62 115 GLY A O 1
ATOM 871 N N . PRO A 1 116 ? 6.551 -9.461 -8.062 1 98.31 116 PRO A N 1
ATOM 872 C CA . PRO A 1 116 ? 5.469 -10.211 -7.414 1 98.31 116 PRO A CA 1
ATOM 873 C C . PRO A 1 116 ? 4.121 -9.5 -7.508 1 98.31 116 PRO A C 1
ATOM 875 O O . PRO A 1 116 ? 4.039 -8.391 -8.047 1 98.31 116 PRO A O 1
ATOM 878 N N . GLY A 1 117 ? 3.072 -10.203 -7.051 1 97.88 117 GLY A N 1
ATOM 879 C CA . GLY A 1 117 ? 1.738 -9.625 -7.008 1 97.88 117 GLY A CA 1
ATOM 880 C C . GLY A 1 117 ? 0.893 -9.984 -8.219 1 97.88 117 GLY A C 1
ATOM 881 O O . GLY A 1 117 ? 1.415 -10.461 -9.227 1 97.88 117 GLY A O 1
ATOM 882 N N . TYR A 1 118 ? -0.326 -9.773 -8.141 1 97.69 118 TYR A N 1
ATOM 883 C CA . TYR A 1 118 ? -1.342 -9.922 -9.18 1 97.69 118 TYR A CA 1
ATOM 884 C C . TYR A 1 118 ? -2.613 -9.164 -8.805 1 97.69 118 TYR A C 1
ATOM 886 O O . TYR A 1 118 ? -3.543 -9.742 -8.242 1 97.69 118 TYR A O 1
ATOM 894 N N . PRO A 1 119 ? -2.771 -7.945 -9.25 1 97.81 119 PRO A N 1
ATOM 895 C CA . PRO A 1 119 ? -3.875 -7.086 -8.82 1 97.81 119 PRO A CA 1
ATOM 896 C C . PRO A 1 119 ? -5.242 -7.734 -9.016 1 97.81 119 PRO A C 1
ATOM 898 O O . PRO A 1 119 ? -6.117 -7.613 -8.156 1 97.81 119 PRO A O 1
ATOM 901 N N . ASP A 1 120 ? -5.457 -8.523 -10.07 1 95.12 120 ASP A N 1
ATOM 902 C CA . ASP A 1 120 ? -6.758 -9.117 -10.367 1 95.12 120 ASP A CA 1
ATOM 903 C C . ASP A 1 120 ? -7.117 -10.18 -9.328 1 95.12 120 ASP A C 1
ATOM 905 O O . ASP A 1 120 ? -8.289 -10.531 -9.172 1 95.12 120 ASP A O 1
ATOM 909 N N . LEU A 1 121 ? -6.117 -10.672 -8.688 1 93.62 121 LEU A N 1
ATOM 910 C CA . LEU A 1 121 ? -6.367 -11.633 -7.617 1 93.62 121 LEU A CA 1
ATOM 911 C C . LEU A 1 121 ? -6.156 -10.984 -6.25 1 93.62 121 LEU A C 1
ATOM 913 O O . LEU A 1 121 ? -6.004 -11.68 -5.246 1 93.62 121 LEU A O 1
ATOM 917 N N . ARG A 1 122 ? -6.02 -9.711 -6.195 1 96.38 122 ARG A N 1
ATOM 918 C CA . ARG A 1 122 ? -5.945 -8.859 -5.012 1 96.38 122 ARG A CA 1
ATOM 919 C C . ARG A 1 122 ? -4.699 -9.18 -4.188 1 96.38 122 ARG A C 1
ATOM 921 O O . ARG A 1 122 ? -4.773 -9.305 -2.963 1 96.38 122 ARG A O 1
ATOM 928 N N . THR A 1 123 ? -3.664 -9.492 -4.812 1 97.5 123 THR A N 1
ATOM 929 C CA . THR A 1 123 ? -2.312 -9.508 -4.262 1 97.5 123 THR A CA 1
ATOM 930 C C . THR A 1 123 ? -1.523 -8.289 -4.738 1 97.5 123 THR A C 1
ATOM 932 O O . THR A 1 123 ? -1.3 -8.117 -5.938 1 97.5 123 THR A O 1
ATOM 935 N N . TYR A 1 124 ? -1.131 -7.438 -3.768 1 98.44 124 TYR A N 1
ATOM 936 C CA . TYR A 1 124 ? -0.551 -6.145 -4.117 1 98.44 124 TYR A CA 1
ATOM 937 C C . TYR A 1 124 ? 0.817 -5.969 -3.473 1 98.44 124 TYR A C 1
ATOM 939 O O . TYR A 1 124 ? 1.138 -6.637 -2.488 1 98.44 124 TYR A O 1
ATOM 947 N N . VAL A 1 125 ? 1.603 -5.168 -4.105 1 98.62 125 VAL A N 1
ATOM 948 C CA . VAL A 1 125 ? 2.83 -4.664 -3.498 1 98.62 125 VAL A CA 1
ATOM 949 C C . VAL A 1 125 ? 2.857 -3.139 -3.574 1 98.62 125 VAL A C 1
ATOM 951 O O . VAL A 1 125 ? 2.74 -2.564 -4.66 1 98.62 125 VAL A O 1
ATOM 954 N N . HIS A 1 126 ? 2.924 -2.5 -2.447 1 98.62 126 HIS A N 1
ATOM 955 C CA . HIS A 1 126 ? 3.043 -1.05 -2.367 1 98.62 126 HIS A CA 1
ATOM 956 C C . HIS A 1 126 ? 4.199 -0.642 -1.458 1 98.62 126 HIS A C 1
ATOM 958 O O . HIS A 1 126 ? 4.262 -1.065 -0.302 1 98.62 126 HIS A O 1
ATOM 964 N N . GLU A 1 127 ? 5.098 0.212 -2.027 1 98.31 127 GLU A N 1
ATOM 965 C CA . GLU A 1 127 ? 6.328 0.602 -1.342 1 98.31 127 GLU A CA 1
ATOM 966 C C . GLU A 1 127 ? 7.105 -0.622 -0.865 1 98.31 127 GLU A C 1
ATOM 968 O O . GLU A 1 127 ? 7.719 -0.596 0.202 1 98.31 127 GLU A O 1
ATOM 973 N N . GLY A 1 128 ? 6.984 -1.683 -1.635 1 98.31 128 GLY A N 1
ATOM 974 C CA . GLY A 1 128 ? 7.719 -2.906 -1.354 1 98.31 128 GLY A CA 1
ATOM 975 C C . GLY A 1 128 ? 6.98 -3.846 -0.42 1 98.31 128 GLY A C 1
ATOM 976 O O . GLY A 1 128 ? 7.383 -4.996 -0.24 1 98.31 128 GLY A O 1
ATOM 977 N N . TYR A 1 129 ? 5.875 -3.412 0.224 1 98.5 129 TYR A N 1
ATOM 978 C CA . TYR A 1 129 ? 5.117 -4.219 1.171 1 98.5 129 TYR A CA 1
ATOM 979 C C . TYR A 1 129 ? 4.008 -4.992 0.463 1 98.5 129 TYR A C 1
ATOM 981 O O . TYR A 1 129 ? 3.229 -4.414 -0.297 1 98.5 129 TYR A O 1
ATOM 989 N N . MET A 1 130 ? 3.889 -6.215 0.738 1 98.44 130 MET A N 1
ATOM 990 C CA . MET A 1 130 ? 2.943 -7.086 0.046 1 98.44 130 MET A CA 1
ATOM 991 C C . MET A 1 130 ? 1.634 -7.195 0.822 1 98.44 130 MET A C 1
ATOM 993 O O . MET A 1 130 ? 1.642 -7.285 2.051 1 98.44 130 MET A O 1
ATOM 997 N N . PHE A 1 131 ? 0.615 -7.156 0.083 1 98.56 131 PHE A N 1
ATOM 998 C CA . PHE A 1 131 ? -0.737 -7.332 0.602 1 98.56 131 PHE A CA 1
ATOM 999 C C . PHE A 1 131 ? -1.397 -8.562 -0.015 1 98.56 131 PHE A C 1
ATOM 1001 O O . PHE A 1 131 ? -1.19 -8.859 -1.192 1 98.56 131 PHE A O 1
ATOM 1008 N N . TYR A 1 132 ? -2.125 -9.266 0.749 1 96.5 132 TYR A N 1
ATOM 1009 C CA . TYR A 1 132 ? -3.039 -10.312 0.303 1 96.5 132 TYR A CA 1
ATOM 1010 C C . TYR A 1 132 ? -4.484 -9.961 0.634 1 96.5 132 TYR A C 1
ATOM 1012 O O . TYR A 1 132 ? -4.852 -9.867 1.808 1 96.5 132 TYR A O 1
ATOM 1020 N N . LYS A 1 133 ? -5.203 -9.68 -0.479 1 93.25 133 LYS A N 1
ATOM 1021 C CA . LYS A 1 133 ? -6.551 -9.125 -0.351 1 93.25 133 LYS A CA 1
ATOM 1022 C C . LYS A 1 133 ? -6.527 -7.797 0.4 1 93.25 133 LYS A C 1
ATOM 1024 O O . LYS A 1 133 ? -5.805 -6.875 0.018 1 93.25 133 LYS A O 1
ATOM 1029 N N . ASP A 1 134 ? -7.137 -7.711 1.545 1 93.88 134 ASP A N 1
ATOM 1030 C CA . ASP A 1 134 ? -7.273 -6.422 2.217 1 93.88 134 ASP A CA 1
ATOM 1031 C C . ASP A 1 134 ? -6.363 -6.34 3.439 1 93.88 134 ASP A C 1
ATOM 1033 O O . ASP A 1 134 ? -6.574 -5.508 4.324 1 93.88 134 ASP A O 1
ATOM 1037 N N . ARG A 1 135 ? -5.328 -7.227 3.441 1 97.19 135 ARG A N 1
ATOM 1038 C CA . ARG A 1 135 ? -4.449 -7.277 4.602 1 97.19 135 ARG A CA 1
ATOM 1039 C C . ARG A 1 135 ? -2.984 -7.309 4.18 1 97.19 135 ARG A C 1
ATOM 1041 O O . ARG A 1 135 ? -2.65 -7.84 3.117 1 97.19 135 ARG A O 1
ATOM 1048 N N . LEU A 1 136 ? -2.162 -6.719 5.07 1 97.69 136 LEU A N 1
ATOM 1049 C CA . LEU A 1 136 ? -0.747 -7.043 4.938 1 97.69 136 LEU A CA 1
ATOM 1050 C C . LEU A 1 136 ? -0.531 -8.555 4.941 1 97.69 136 LEU A C 1
ATOM 1052 O O . LEU A 1 136 ? -1.184 -9.273 5.699 1 97.69 136 LEU A O 1
ATOM 1056 N N . ILE A 1 137 ? 0.402 -8.977 4.137 1 97.25 137 ILE A N 1
ATOM 1057 C CA . ILE A 1 137 ? 0.598 -10.414 4.004 1 97.25 137 ILE A CA 1
ATOM 1058 C C . ILE A 1 137 ? 0.959 -11.008 5.363 1 97.25 137 ILE A C 1
ATOM 1060 O O . ILE A 1 137 ? 0.577 -12.141 5.676 1 97.25 137 ILE A O 1
ATOM 1064 N N . SER A 1 138 ? 1.651 -10.273 6.25 1 96.75 138 SER A N 1
ATOM 1065 C CA . SER A 1 138 ? 2.068 -10.719 7.578 1 96.75 138 SER A CA 1
ATOM 1066 C C . SER A 1 138 ? 0.898 -10.711 8.555 1 96.75 138 SER A C 1
ATOM 1068 O O . SER A 1 138 ? 1.019 -11.203 9.68 1 96.75 138 SER A O 1
ATOM 1070 N N . GLU A 1 139 ? -0.251 -10.156 8.172 1 96.88 139 GLU A N 1
ATOM 1071 C CA . GLU A 1 139 ? -1.476 -10.18 8.969 1 96.88 139 GLU A CA 1
ATOM 1072 C C . GLU A 1 139 ? -2.549 -11.039 8.297 1 96.88 139 GLU A C 1
ATOM 1074 O O . GLU A 1 139 ? -3.695 -11.07 8.758 1 96.88 139 GLU A O 1
ATOM 1079 N N . SER A 1 140 ? -2.17 -11.648 7.242 1 94.69 140 SER A N 1
ATOM 1080 C CA . SER A 1 140 ? -3.094 -12.492 6.492 1 94.69 140 SER A CA 1
ATOM 1081 C C . SER A 1 140 ? -2.918 -13.961 6.855 1 94.69 140 SER A C 1
ATOM 1083 O O . SER A 1 140 ? -2.1 -14.305 7.711 1 94.69 140 SER A O 1
ATOM 1085 N N . ILE A 1 141 ? -3.668 -14.836 6.203 1 88.69 141 ILE A N 1
ATOM 1086 C CA . ILE A 1 141 ? -3.604 -16.281 6.422 1 88.69 141 ILE A CA 1
ATOM 1087 C C . ILE A 1 141 ? -2.223 -16.797 6.031 1 88.69 141 ILE A C 1
ATOM 1089 O O . ILE A 1 141 ? -1.798 -17.859 6.492 1 88.69 141 ILE A O 1
ATOM 1093 N N . LYS A 1 142 ? -1.44 -16 5.238 1 92.12 142 LYS A N 1
ATOM 1094 C CA . LYS A 1 142 ? -0.126 -16.422 4.766 1 92.12 142 LYS A CA 1
ATOM 1095 C C . LYS A 1 142 ? 0.91 -16.344 5.883 1 92.12 142 LYS A C 1
ATOM 1097 O O . LYS A 1 142 ? 1.987 -16.938 5.777 1 92.12 142 LYS A O 1
ATOM 1102 N N . ARG A 1 143 ? 0.541 -15.633 6.949 1 92.62 143 ARG A N 1
ATOM 1103 C CA . ARG A 1 143 ? 1.439 -15.523 8.094 1 92.62 143 ARG A CA 1
ATOM 1104 C C . ARG A 1 143 ? 1.715 -16.891 8.711 1 92.62 143 ARG A C 1
ATOM 1106 O O . ARG A 1 143 ? 2.818 -17.156 9.195 1 92.62 143 ARG A O 1
ATOM 1113 N N . SER A 1 144 ? 0.712 -17.766 8.633 1 87.88 144 SER A N 1
ATOM 1114 C CA . SER A 1 144 ? 0.795 -19.062 9.289 1 87.88 144 SER A CA 1
ATOM 1115 C C . SER A 1 144 ? 0.892 -20.203 8.273 1 87.88 144 SER A C 1
ATOM 1117 O O . SER A 1 144 ? 0.529 -21.344 8.57 1 87.88 144 SER A O 1
ATOM 1119 N N . ASP A 1 145 ? 1.247 -19.828 7.012 1 85.94 145 ASP A N 1
ATOM 1120 C CA . ASP A 1 145 ? 1.474 -20.875 6.035 1 85.94 145 ASP A CA 1
ATOM 1121 C C . ASP A 1 145 ? 2.426 -21.938 6.586 1 85.94 145 ASP A C 1
ATOM 1123 O O . ASP A 1 145 ? 3.479 -21.609 7.137 1 85.94 145 ASP A O 1
ATOM 1127 N N . PRO A 1 146 ? 2.105 -23.156 6.477 1 82.06 146 PRO A N 1
ATOM 1128 C CA . PRO A 1 146 ? 2.895 -24.203 7.129 1 82.06 146 PRO A CA 1
ATOM 1129 C C . PRO A 1 146 ? 4.293 -24.344 6.527 1 82.06 146 PRO A C 1
ATOM 1131 O O . PRO A 1 146 ? 5.223 -24.766 7.219 1 82.06 146 PRO A O 1
ATOM 1134 N N . ILE A 1 147 ? 4.453 -23.969 5.281 1 84.38 147 ILE A N 1
ATOM 1135 C CA . ILE A 1 147 ? 5.723 -24.203 4.602 1 84.38 147 ILE A CA 1
ATOM 1136 C C . ILE A 1 147 ? 6.484 -22.891 4.477 1 84.38 147 ILE A C 1
ATOM 1138 O O . ILE A 1 147 ? 7.68 -22.812 4.773 1 84.38 147 ILE A O 1
ATOM 1142 N N . THR A 1 148 ? 5.781 -21.828 4.066 1 90.94 148 THR A N 1
ATOM 1143 C CA . THR A 1 148 ? 6.406 -20.531 3.848 1 90.94 148 THR A CA 1
ATOM 1144 C C . THR A 1 148 ? 5.668 -19.438 4.617 1 90.94 148 THR A C 1
ATOM 1146 O O . THR A 1 148 ? 5.066 -18.547 4.016 1 90.94 148 THR A O 1
ATOM 1149 N N . PRO A 1 149 ? 5.816 -19.484 5.93 1 92.69 149 PRO A N 1
ATOM 1150 C CA . PRO A 1 149 ? 5.18 -18.406 6.68 1 92.69 149 PRO A CA 1
ATOM 1151 C C . PRO A 1 149 ? 5.703 -17.031 6.285 1 92.69 149 PRO A C 1
ATOM 1153 O O . PRO A 1 149 ? 6.914 -16.797 6.281 1 92.69 149 PRO A O 1
ATOM 1156 N N . MET A 1 150 ? 4.812 -16.156 5.953 1 94.69 150 MET A N 1
ATOM 1157 C CA . MET A 1 150 ? 5.164 -14.812 5.52 1 94.69 150 MET A CA 1
ATOM 1158 C C . MET A 1 150 ? 5.008 -13.812 6.656 1 94.69 150 MET A C 1
ATOM 1160 O O . MET A 1 150 ? 4 -13.102 6.734 1 94.69 150 MET A O 1
ATOM 1164 N N . ASN A 1 151 ? 6.059 -13.602 7.402 1 95.06 151 ASN A N 1
ATOM 1165 C CA . ASN A 1 151 ? 6.008 -12.789 8.617 1 95.06 151 ASN A CA 1
ATOM 1166 C C . ASN A 1 151 ? 6.512 -11.367 8.367 1 95.06 151 ASN A C 1
ATOM 1168 O O . ASN A 1 151 ? 6.219 -10.453 9.133 1 95.06 151 ASN A O 1
ATOM 1172 N N . ASP A 1 152 ? 7.328 -11.25 7.438 1 96.44 152 ASP A N 1
ATOM 1173 C CA . ASP A 1 152 ? 7.824 -9.938 7.035 1 96.44 152 ASP A CA 1
ATOM 1174 C C . ASP A 1 152 ? 7.145 -9.461 5.75 1 96.44 152 ASP A C 1
ATOM 1176 O O . ASP A 1 152 ? 7.336 -10.055 4.688 1 96.44 152 ASP A O 1
ATOM 1180 N N . PRO A 1 153 ? 6.344 -8.406 5.82 1 97.25 153 PRO A N 1
ATOM 1181 C CA . PRO A 1 153 ? 5.602 -7.984 4.629 1 97.25 153 PRO A CA 1
ATOM 1182 C C . PRO A 1 153 ? 6.453 -7.168 3.66 1 97.25 153 PRO A C 1
ATOM 1184 O O . PRO A 1 153 ? 6.012 -6.863 2.549 1 97.25 153 PRO A O 1
ATOM 1187 N N . ASP A 1 154 ? 7.66 -6.77 3.99 1 97.12 154 ASP A N 1
ATOM 1188 C CA . ASP A 1 154 ? 8.578 -6.039 3.125 1 97.12 154 ASP A CA 1
ATOM 1189 C C . ASP A 1 154 ? 9.359 -6.992 2.223 1 97.12 154 ASP A C 1
ATOM 1191 O O . ASP A 1 154 ? 10.352 -7.582 2.648 1 97.12 154 ASP A O 1
ATOM 1195 N N . MET A 1 155 ? 9.016 -7.008 0.926 1 97.12 155 MET A N 1
ATOM 1196 C CA . MET A 1 155 ? 9.555 -8.008 0.01 1 97.12 155 MET A CA 1
ATOM 1197 C C . MET A 1 155 ? 10.984 -7.668 -0.384 1 97.12 155 MET A C 1
ATOM 1199 O O . MET A 1 155 ? 11.773 -8.555 -0.722 1 97.12 155 MET A O 1
ATOM 1203 N N . ALA A 1 156 ? 11.32 -6.383 -0.384 1 96.88 156 ALA A N 1
ATOM 1204 C CA . ALA A 1 156 ? 12.711 -6.027 -0.63 1 96.88 156 ALA A CA 1
ATOM 1205 C C . ALA A 1 156 ? 13.617 -6.555 0.478 1 96.88 156 ALA A C 1
ATOM 1207 O O . ALA A 1 156 ? 14.711 -7.059 0.208 1 96.88 156 ALA A O 1
ATOM 1208 N N . ARG A 1 157 ? 13.172 -6.418 1.732 1 96.19 157 ARG A N 1
ATOM 1209 C CA . ARG A 1 157 ? 13.922 -6.922 2.883 1 96.19 157 ARG A CA 1
ATOM 1210 C C . ARG A 1 157 ? 14.031 -8.445 2.84 1 96.19 157 ARG A C 1
ATOM 1212 O O . ARG A 1 157 ? 15.102 -9 3.105 1 96.19 157 ARG A O 1
ATOM 1219 N N . VAL A 1 158 ? 12.953 -9.109 2.48 1 96.75 158 VAL A N 1
ATOM 1220 C CA . VAL A 1 158 ? 12.938 -10.57 2.375 1 96.75 158 VAL A CA 1
ATOM 1221 C C . VAL A 1 158 ? 13.922 -11.023 1.302 1 96.75 158 VAL A C 1
ATOM 1223 O O . VAL A 1 158 ? 14.75 -11.906 1.545 1 96.75 158 VAL A O 1
ATOM 1226 N N . LEU A 1 159 ? 13.859 -10.391 0.129 1 98 159 LEU A N 1
ATOM 1227 C CA . LEU A 1 159 ? 14.742 -10.75 -0.978 1 98 159 LEU A CA 1
ATOM 1228 C C . LEU A 1 159 ? 16.188 -10.453 -0.632 1 98 159 LEU A C 1
ATOM 1230 O O . LEU A 1 159 ? 17.094 -11.234 -0.971 1 98 159 LEU A O 1
ATOM 1234 N N . GLN A 1 160 ? 16.422 -9.359 0.09 1 97.88 160 GLN A N 1
ATOM 1235 C CA . GLN A 1 160 ? 17.766 -8.961 0.448 1 97.88 160 GLN A CA 1
ATOM 1236 C C . GLN A 1 160 ? 18.453 -10.008 1.324 1 97.88 160 GLN A C 1
ATOM 1238 O O . GLN A 1 160 ? 19.656 -10.211 1.239 1 97.88 160 GLN A O 1
ATOM 1243 N N . ARG A 1 161 ? 17.734 -10.742 2.119 1 97.31 161 ARG A N 1
ATOM 1244 C CA . ARG A 1 161 ? 18.281 -11.766 3.006 1 97.31 161 ARG A CA 1
ATOM 1245 C C . ARG A 1 161 ? 18.703 -13 2.221 1 97.31 161 ARG A C 1
ATOM 1247 O O . ARG A 1 161 ? 19.422 -13.852 2.742 1 97.31 161 ARG A O 1
ATOM 1254 N N . GLN A 1 162 ? 18.281 -13.07 0.928 1 97.62 162 GLN A N 1
ATOM 1255 C CA . GLN A 1 162 ? 18.547 -14.258 0.129 1 97.62 162 GLN A CA 1
ATOM 1256 C C . GLN A 1 162 ? 19.703 -14.016 -0.849 1 97.62 162 GLN A C 1
ATOM 1258 O O . GLN A 1 162 ? 20.141 -14.945 -1.534 1 97.62 162 GLN A O 1
ATOM 1263 N N . THR A 1 163 ? 20.172 -12.758 -0.947 1 97.81 163 THR A N 1
ATOM 1264 C CA . THR A 1 163 ? 21.141 -12.414 -1.982 1 97.81 163 THR A CA 1
ATOM 1265 C C . THR A 1 163 ? 22.125 -11.359 -1.477 1 97.81 163 THR A C 1
ATOM 1267 O O . THR A 1 163 ? 21.812 -10.617 -0.542 1 97.81 163 THR A O 1
ATOM 1270 N N . ALA A 1 164 ? 23.281 -11.352 -2.117 1 96 164 ALA A N 1
ATOM 1271 C CA . ALA A 1 164 ? 24.266 -10.328 -1.808 1 96 164 ALA A CA 1
ATOM 1272 C C . ALA A 1 164 ? 24.109 -9.109 -2.717 1 96 164 ALA A C 1
ATOM 1274 O O . ALA A 1 164 ? 24.656 -8.047 -2.447 1 96 164 ALA A O 1
ATOM 1275 N N . GLU A 1 165 ? 23.312 -9.312 -3.818 1 97.75 165 GLU A N 1
ATOM 1276 C CA . GLU A 1 165 ? 23.062 -8.188 -4.711 1 97.75 165 GLU A CA 1
ATOM 1277 C C . GLU A 1 165 ? 22.25 -7.098 -4.02 1 97.75 165 GLU A C 1
ATOM 1279 O O . GLU A 1 165 ? 21.422 -7.395 -3.162 1 97.75 165 GLU A O 1
ATOM 1284 N N . THR A 1 166 ? 22.469 -5.863 -4.379 1 98.19 166 THR A N 1
ATOM 1285 C CA . THR A 1 166 ? 21.703 -4.758 -3.809 1 98.19 166 THR A CA 1
ATOM 1286 C C . THR A 1 166 ? 20.281 -4.73 -4.375 1 98.19 166 THR A C 1
ATOM 1288 O O . THR A 1 166 ? 20.094 -4.625 -5.586 1 98.19 166 THR A O 1
ATOM 1291 N N . VAL A 1 167 ? 19.359 -4.844 -3.49 1 98.56 167 VAL A N 1
ATOM 1292 C CA . VAL A 1 167 ? 17.953 -4.828 -3.879 1 98.56 167 VAL A CA 1
ATOM 1293 C C . VAL A 1 167 ? 17.391 -3.418 -3.73 1 98.56 167 VAL A C 1
ATOM 1295 O O . VAL A 1 167 ? 17.453 -2.832 -2.646 1 98.56 167 VAL A O 1
ATOM 1298 N N . GLY A 1 168 ? 16.969 -2.818 -4.812 1 98.38 168 GLY A N 1
ATOM 1299 C CA . GLY A 1 168 ? 16.25 -1.56 -4.805 1 98.38 168 GLY A CA 1
ATOM 1300 C C . GLY A 1 168 ? 14.758 -1.724 -5.074 1 98.38 168 GLY A C 1
ATOM 1301 O O . GLY A 1 168 ? 14.289 -2.836 -5.324 1 98.38 168 GLY A O 1
ATOM 1302 N N . LEU A 1 169 ? 14.031 -0.659 -4.945 1 98.44 169 LEU A N 1
ATOM 1303 C CA . LEU A 1 169 ? 12.586 -0.64 -5.164 1 98.44 169 LEU A CA 1
ATOM 1304 C C . LEU A 1 169 ? 12.234 0.185 -6.398 1 98.44 169 LEU A C 1
ATOM 1306 O O . LEU A 1 169 ? 12.797 1.26 -6.613 1 98.44 169 LEU A O 1
ATOM 1310 N N . LEU A 1 170 ? 11.492 -0.337 -7.293 1 98.75 170 LEU A N 1
ATOM 1311 C CA . LEU A 1 170 ? 10.781 0.422 -8.312 1 98.75 170 LEU A CA 1
ATOM 1312 C C . LEU A 1 170 ? 9.344 0.695 -7.891 1 98.75 170 LEU A C 1
ATOM 1314 O O . LEU A 1 170 ? 8.445 -0.116 -8.148 1 98.75 170 LEU A O 1
ATOM 1318 N N . PRO A 1 171 ? 9.102 1.779 -7.172 1 98.69 171 PRO A N 1
ATOM 1319 C CA . PRO A 1 171 ? 7.844 2.027 -6.469 1 98.69 171 PRO A CA 1
ATOM 1320 C C . PRO A 1 171 ? 6.742 2.533 -7.395 1 98.69 171 PRO A C 1
ATOM 1322 O O . PRO A 1 171 ? 7.027 3.027 -8.484 1 98.69 171 PRO A O 1
ATOM 1325 N N . HIS A 1 172 ? 5.527 2.402 -6.973 1 98.69 172 HIS A N 1
ATOM 1326 C CA . HIS A 1 172 ? 4.348 2.869 -7.691 1 98.69 172 HIS A CA 1
ATOM 1327 C C . HIS A 1 172 ? 4.473 4.344 -8.062 1 98.69 172 HIS A C 1
ATOM 1329 O O . HIS A 1 172 ? 4.098 4.746 -9.164 1 98.69 172 HIS A O 1
ATOM 1335 N N . ARG A 1 173 ? 4.965 5.199 -7.16 1 97.94 173 ARG A N 1
ATOM 1336 C CA . ARG A 1 173 ? 5.055 6.637 -7.398 1 97.94 173 ARG A CA 1
ATOM 1337 C C . ARG A 1 173 ? 5.914 6.934 -8.625 1 97.94 173 ARG A C 1
ATOM 1339 O O . ARG A 1 173 ? 5.773 7.988 -9.25 1 97.94 173 ARG A O 1
ATOM 1346 N N . VAL A 1 174 ? 6.879 6.023 -8.969 1 98.44 174 VAL A N 1
ATOM 1347 C CA . VAL A 1 174 ? 7.73 6.148 -10.148 1 98.44 174 VAL A CA 1
ATOM 1348 C C . VAL A 1 174 ? 7.027 5.543 -11.359 1 98.44 174 VAL A C 1
ATOM 1350 O O . VAL A 1 174 ? 6.941 6.172 -12.414 1 98.44 174 VAL A O 1
ATOM 1353 N N . LEU A 1 175 ? 6.438 4.359 -11.203 1 98.75 175 LEU A N 1
ATOM 1354 C CA . LEU A 1 175 ? 5.75 3.656 -12.273 1 98.75 175 LEU A CA 1
ATOM 1355 C C . LEU A 1 175 ? 4.559 4.461 -12.781 1 98.75 175 LEU A C 1
ATOM 1357 O O . LEU A 1 175 ? 4.316 4.539 -13.984 1 98.75 175 LEU A O 1
ATOM 1361 N N . HIS A 1 176 ? 3.879 5.062 -11.836 1 97.81 176 HIS A N 1
ATOM 1362 C CA . HIS A 1 176 ? 2.666 5.82 -12.125 1 97.81 176 HIS A CA 1
ATOM 1363 C C . HIS A 1 176 ? 2.967 7.031 -13 1 97.81 176 HIS A C 1
ATOM 1365 O O . HIS A 1 176 ? 2.084 7.535 -13.695 1 97.81 176 HIS A O 1
ATOM 1371 N N . ARG A 1 177 ? 4.219 7.492 -13.023 1 97.75 177 ARG A N 1
ATOM 1372 C CA . ARG A 1 177 ? 4.602 8.664 -13.797 1 97.75 177 ARG A CA 1
ATOM 1373 C C . ARG A 1 177 ? 4.867 8.297 -15.25 1 97.75 177 ARG A C 1
ATOM 1375 O O . ARG A 1 177 ? 5.109 9.172 -16.078 1 97.75 177 ARG A O 1
ATOM 1382 N N . GLY A 1 178 ? 4.906 6.973 -15.578 1 98 178 GLY A N 1
ATOM 1383 C CA . GLY A 1 178 ? 5.012 6.551 -16.969 1 98 178 GLY A CA 1
ATOM 1384 C C . GLY A 1 178 ? 6.332 5.883 -17.281 1 98 178 GLY A C 1
ATOM 1385 O O . GLY A 1 178 ? 7.266 5.922 -16.484 1 98 178 GLY A O 1
ATOM 1386 N N . VAL A 1 179 ? 6.426 5.316 -18.484 1 98.56 179 VAL A N 1
ATOM 1387 C CA . VAL A 1 179 ? 7.5 4.434 -18.922 1 98.56 179 VAL A CA 1
ATOM 1388 C C . VAL A 1 179 ? 8.82 5.203 -18.969 1 98.56 179 VAL A C 1
ATOM 1390 O O . VAL A 1 179 ? 9.828 4.746 -18.422 1 98.56 179 VAL A O 1
ATOM 1393 N N . GLU A 1 180 ? 8.82 6.395 -19.531 1 98.5 180 GLU A N 1
ATOM 1394 C CA . GLU A 1 180 ? 10.062 7.145 -19.703 1 98.5 180 GLU A CA 1
ATOM 1395 C C . GLU A 1 180 ? 10.648 7.566 -18.359 1 98.5 180 GLU A C 1
ATOM 1397 O O . GLU A 1 180 ? 11.852 7.434 -18.141 1 98.5 180 GLU A O 1
ATOM 1402 N N . PHE A 1 181 ? 9.781 8.102 -17.531 1 98.5 181 PHE A N 1
ATOM 1403 C CA . PHE A 1 181 ? 10.234 8.492 -16.203 1 98.5 181 PHE A CA 1
ATOM 1404 C C . PHE A 1 181 ? 10.773 7.297 -15.438 1 98.5 181 PHE A C 1
ATOM 1406 O O . PHE A 1 181 ? 11.828 7.379 -14.797 1 98.5 181 PHE A O 1
ATOM 1413 N N . ALA A 1 182 ? 10.055 6.188 -15.461 1 98.69 182 ALA A N 1
ATOM 1414 C CA . ALA A 1 182 ? 10.445 4.977 -14.734 1 98.69 182 ALA A CA 1
ATOM 1415 C C . ALA A 1 182 ? 11.758 4.414 -15.273 1 98.69 182 ALA A C 1
ATOM 1417 O O . ALA A 1 182 ? 12.594 3.928 -14.508 1 98.69 182 ALA A O 1
ATOM 1418 N N . ARG A 1 183 ? 11.93 4.418 -16.594 1 98.38 183 ARG A N 1
ATOM 1419 C CA . ARG A 1 183 ? 13.188 3.986 -17.188 1 98.38 183 ARG A CA 1
ATOM 1420 C C . ARG A 1 183 ? 14.359 4.82 -16.672 1 98.38 183 ARG A C 1
ATOM 1422 O O . ARG A 1 183 ? 15.422 4.281 -16.359 1 98.38 183 ARG A O 1
ATOM 1429 N N . GLY A 1 184 ? 14.117 6.148 -16.656 1 98.62 184 GLY A N 1
ATOM 1430 C CA . GLY A 1 184 ? 15.133 7.035 -16.109 1 98.62 184 GLY A CA 1
ATOM 1431 C C . GLY A 1 184 ? 15.477 6.746 -14.664 1 98.62 184 GLY A C 1
ATOM 1432 O O . GLY A 1 184 ? 16.641 6.758 -14.281 1 98.62 184 GLY A O 1
ATOM 1433 N N . TYR A 1 185 ? 14.562 6.469 -13.914 1 98.69 185 TYR A N 1
ATOM 1434 C CA . TYR A 1 185 ? 14.766 6.121 -12.516 1 98.69 185 TYR A CA 1
ATOM 1435 C C . TYR A 1 185 ? 15.594 4.848 -12.391 1 98.69 185 TYR A C 1
ATOM 1437 O O . TYR A 1 185 ? 16.516 4.781 -11.57 1 98.69 185 TYR A O 1
ATOM 1445 N N . VAL A 1 186 ? 15.234 3.793 -13.133 1 98.62 186 VAL A N 1
ATOM 1446 C CA . VAL A 1 186 ? 15.953 2.523 -13.109 1 98.62 186 VAL A CA 1
ATOM 1447 C C . VAL A 1 186 ? 17.422 2.756 -13.484 1 98.62 186 VAL A C 1
ATOM 1449 O O . VAL A 1 186 ? 18.328 2.236 -12.82 1 98.62 186 VAL A O 1
ATOM 1452 N N . ASP A 1 187 ? 17.625 3.533 -14.555 1 98.25 187 ASP A N 1
ATOM 1453 C CA . ASP A 1 187 ? 18.984 3.855 -14.969 1 98.25 187 ASP A CA 1
ATOM 1454 C C . ASP A 1 187 ? 19.766 4.539 -13.844 1 98.25 187 ASP A C 1
ATOM 1456 O O . ASP A 1 187 ? 20.906 4.191 -13.57 1 98.25 187 ASP A O 1
ATOM 1460 N N . ASP A 1 188 ? 19.172 5.512 -13.219 1 98.44 188 ASP A N 1
ATOM 1461 C CA . ASP A 1 188 ? 19.781 6.25 -12.125 1 98.44 188 ASP A CA 1
ATOM 1462 C C . ASP A 1 188 ? 20.141 5.316 -10.969 1 98.44 188 ASP A C 1
ATOM 1464 O O . ASP A 1 188 ? 21.219 5.43 -10.383 1 98.44 188 ASP A O 1
ATOM 1468 N N . GLN A 1 189 ? 19.234 4.453 -10.633 1 98.44 189 GLN A N 1
ATOM 1469 C CA . GLN A 1 189 ? 19.469 3.523 -9.531 1 98.44 189 GLN A CA 1
ATOM 1470 C C . GLN A 1 189 ? 20.578 2.535 -9.875 1 98.44 189 GLN A C 1
ATOM 1472 O O . GLN A 1 189 ? 21.359 2.143 -9 1 98.44 189 GLN A O 1
ATOM 1477 N N . GLN A 1 190 ? 20.609 2.094 -11.086 1 97.88 190 GLN A N 1
ATOM 1478 C CA . GLN A 1 190 ? 21.672 1.208 -11.523 1 97.88 190 GLN A CA 1
ATOM 1479 C C . GLN A 1 190 ? 23.047 1.875 -11.359 1 97.88 190 GLN A C 1
ATOM 1481 O O . GLN A 1 190 ? 24.016 1.228 -10.969 1 97.88 190 GLN A O 1
ATOM 1486 N N . GLU A 1 191 ? 23.062 3.115 -11.68 1 97.94 191 GLU A N 1
ATOM 1487 C CA . GLU A 1 191 ? 24.297 3.871 -11.516 1 97.94 191 GLU A CA 1
ATOM 1488 C C . GLU A 1 191 ? 24.719 3.934 -10.055 1 97.94 191 GLU A C 1
ATOM 1490 O O . GLU A 1 191 ? 25.906 4.035 -9.75 1 97.94 191 GLU A O 1
ATOM 1495 N N . LYS A 1 192 ? 23.797 3.824 -9.195 1 97.69 192 LYS A N 1
ATOM 1496 C CA . LYS A 1 192 ? 24.062 3.861 -7.762 1 97.69 192 LYS A CA 1
ATOM 1497 C C . LYS A 1 192 ? 24.359 2.465 -7.219 1 97.69 192 LYS A C 1
ATOM 1499 O O . LYS A 1 192 ? 24.516 2.279 -6.012 1 97.69 192 LYS A O 1
ATOM 1504 N N . GLY A 1 193 ? 24.266 1.46 -8.07 1 97.44 193 GLY A N 1
ATOM 1505 C CA . GLY A 1 193 ? 24.719 0.13 -7.684 1 97.44 193 GLY A CA 1
ATOM 1506 C C . GLY A 1 193 ? 23.578 -0.851 -7.496 1 97.44 193 GLY A C 1
ATOM 1507 O O . GLY A 1 193 ? 23.797 -2.014 -7.152 1 97.44 193 GLY A O 1
ATOM 1508 N N . VAL A 1 194 ? 22.375 -0.454 -7.781 1 98.31 194 VAL A N 1
ATOM 1509 C CA . VAL A 1 194 ? 21.234 -1.349 -7.648 1 98.31 194 VAL A CA 1
ATOM 1510 C C . VAL A 1 194 ? 21.219 -2.344 -8.805 1 98.31 194 VAL A C 1
ATOM 1512 O O . VAL A 1 194 ? 21.344 -1.953 -9.969 1 98.31 194 VAL A O 1
ATOM 1515 N N . ARG A 1 195 ? 21.031 -3.605 -8.484 1 98.06 195 ARG A N 1
ATOM 1516 C CA . ARG A 1 195 ? 21 -4.641 -9.516 1 98.06 195 ARG A CA 1
ATOM 1517 C C . ARG A 1 195 ? 19.656 -5.336 -9.562 1 98.06 195 ARG A C 1
ATOM 1519 O O . ARG A 1 195 ? 19.203 -5.758 -10.625 1 98.06 195 ARG A O 1
ATOM 1526 N N . TYR A 1 196 ? 19.062 -5.547 -8.383 1 98.75 196 TYR A N 1
ATOM 1527 C CA . TYR A 1 196 ? 17.75 -6.16 -8.289 1 98.75 196 TYR A CA 1
ATOM 1528 C C . TYR A 1 196 ? 16.672 -5.109 -8.047 1 98.75 196 TYR A C 1
ATOM 1530 O O . TYR A 1 196 ? 16.812 -4.266 -7.156 1 98.75 196 TYR A O 1
ATOM 1538 N N . PHE A 1 197 ? 15.664 -5.105 -8.859 1 98.81 197 PHE A N 1
ATOM 1539 C CA . PHE A 1 197 ? 14.57 -4.141 -8.742 1 98.81 197 PHE A CA 1
ATOM 1540 C C . PHE A 1 197 ? 13.281 -4.836 -8.336 1 98.81 197 PHE A C 1
ATOM 1542 O O . PHE A 1 197 ? 12.594 -5.422 -9.18 1 98.81 197 PHE A O 1
ATOM 1549 N N . LEU A 1 198 ? 12.961 -4.793 -7.031 1 98.75 198 LEU A N 1
ATOM 1550 C CA . LEU A 1 198 ? 11.617 -5.184 -6.609 1 98.75 198 LEU A CA 1
ATOM 1551 C C . LEU A 1 198 ? 10.586 -4.176 -7.09 1 98.75 198 LEU A C 1
ATOM 1553 O O . LEU A 1 198 ? 10.664 -2.988 -6.762 1 98.75 198 LEU A O 1
ATOM 1557 N N . MET A 1 199 ? 9.641 -4.621 -7.848 1 98.75 199 MET A N 1
ATOM 1558 C CA . MET A 1 199 ? 8.68 -3.73 -8.484 1 98.75 199 MET A CA 1
ATOM 1559 C C . MET A 1 199 ? 7.352 -3.732 -7.734 1 98.75 199 MET A C 1
ATOM 1561 O O . MET A 1 199 ? 6.816 -4.797 -7.414 1 98.75 199 MET A O 1
ATOM 1565 N N . ASP A 1 200 ? 6.828 -2.539 -7.441 1 98.81 200 ASP A N 1
ATOM 1566 C CA . ASP A 1 200 ? 5.473 -2.436 -6.914 1 98.81 200 ASP A CA 1
ATOM 1567 C C . ASP A 1 200 ? 4.449 -2.955 -7.926 1 98.81 200 ASP A C 1
ATOM 1569 O O . ASP A 1 200 ? 4.688 -2.912 -9.133 1 98.81 200 ASP A O 1
ATOM 1573 N N . CYS A 1 201 ? 3.424 -3.447 -7.383 1 98.62 201 CYS A N 1
ATOM 1574 C CA . CYS A 1 201 ? 2.293 -3.975 -8.133 1 98.62 201 CYS A CA 1
ATOM 1575 C C . CYS A 1 201 ? 0.973 -3.594 -7.473 1 98.62 201 CYS A C 1
ATOM 1577 O O . CYS A 1 201 ? 0.275 -4.453 -6.934 1 98.62 201 CYS A O 1
ATOM 1579 N N . VAL A 1 202 ? 0.59 -2.328 -7.621 1 98.44 202 VAL A N 1
ATOM 1580 C CA . VAL A 1 202 ? -0.59 -1.799 -6.945 1 98.44 202 VAL A CA 1
ATOM 1581 C C . VAL A 1 202 ? -1.82 -1.984 -7.832 1 98.44 202 VAL A C 1
ATOM 1583 O O . VAL A 1 202 ? -2.926 -2.201 -7.328 1 98.44 202 VAL A O 1
ATOM 1586 N N . ASP A 1 203 ? -1.645 -1.831 -9.117 1 98.06 203 ASP A N 1
ATOM 1587 C CA . ASP A 1 203 ? -2.688 -1.988 -10.125 1 98.06 203 ASP A CA 1
ATOM 1588 C C . ASP A 1 203 ? -2.1 -2.461 -11.453 1 98.06 203 ASP A C 1
ATOM 1590 O O . ASP A 1 203 ? -0.887 -2.656 -11.562 1 98.06 203 ASP A O 1
ATOM 1594 N N . ASN A 1 204 ? -2.916 -2.703 -12.461 1 98.12 204 ASN A N 1
ATOM 1595 C CA . ASN A 1 204 ? -2.473 -3.275 -13.727 1 98.12 204 ASN A CA 1
ATOM 1596 C C . ASN A 1 204 ? -1.657 -2.271 -14.539 1 98.12 204 ASN A C 1
ATOM 1598 O O . ASN A 1 204 ? -0.896 -2.658 -15.43 1 98.12 204 ASN A O 1
ATOM 1602 N N . ASP A 1 205 ? -1.784 -0.943 -14.258 1 98.38 205 ASP A N 1
ATOM 1603 C CA . ASP A 1 205 ? -0.952 0.05 -14.93 1 98.38 205 ASP A CA 1
ATOM 1604 C C . ASP A 1 205 ? 0.511 -0.086 -14.516 1 98.38 205 ASP A C 1
ATOM 1606 O O . ASP A 1 205 ? 1.414 0.085 -15.336 1 98.38 205 ASP A O 1
ATOM 1610 N N . ASP A 1 206 ? 0.697 -0.336 -13.219 1 98.69 206 ASP A N 1
ATOM 1611 C CA . ASP A 1 206 ? 2.053 -0.621 -12.758 1 98.69 206 ASP A CA 1
ATOM 1612 C C . ASP A 1 206 ? 2.666 -1.777 -13.547 1 98.69 206 ASP A C 1
ATOM 1614 O O . ASP A 1 206 ? 3.812 -1.691 -13.992 1 98.69 206 ASP A O 1
ATOM 1618 N N . VAL A 1 207 ? 1.894 -2.881 -13.68 1 98.81 207 VAL A N 1
ATOM 1619 C CA . VAL A 1 207 ? 2.346 -4.09 -14.359 1 98.81 207 VAL A CA 1
ATOM 1620 C C . VAL A 1 207 ? 2.703 -3.764 -15.812 1 98.81 207 VAL A C 1
ATOM 1622 O O . VAL A 1 207 ? 3.754 -4.18 -16.312 1 98.81 207 VAL A O 1
ATOM 1625 N N . ALA A 1 208 ? 1.851 -3.027 -16.469 1 98.69 208 ALA A N 1
ATOM 1626 C CA . ALA A 1 208 ? 2.059 -2.674 -17.875 1 98.69 208 ALA A CA 1
ATOM 1627 C C . ALA A 1 208 ? 3.326 -1.844 -18.047 1 98.69 208 ALA A C 1
ATOM 1629 O O . ALA A 1 208 ? 4.117 -2.094 -18.969 1 98.69 208 ALA A O 1
ATOM 1630 N N . THR A 1 209 ? 3.496 -0.841 -17.188 1 98.75 209 THR A N 1
ATOM 1631 C CA . THR A 1 209 ? 4.68 0.01 -17.25 1 98.75 209 THR A CA 1
ATOM 1632 C C . THR A 1 209 ? 5.945 -0.808 -17.031 1 98.75 209 THR A C 1
ATOM 1634 O O . THR A 1 209 ? 6.914 -0.683 -17.781 1 98.75 209 THR A O 1
ATOM 1637 N N . GLY A 1 210 ? 5.938 -1.641 -15.992 1 98.62 210 GLY A N 1
ATOM 1638 C CA . GLY A 1 210 ? 7.086 -2.494 -15.719 1 98.62 210 GLY A CA 1
ATOM 1639 C C . GLY A 1 210 ? 7.41 -3.436 -16.859 1 98.62 210 GLY A C 1
ATOM 1640 O O . GLY A 1 210 ? 8.578 -3.592 -17.234 1 98.62 210 GLY A O 1
ATOM 1641 N N . ALA A 1 211 ? 6.348 -4.094 -17.406 1 98.69 211 ALA A N 1
ATOM 1642 C CA . ALA A 1 211 ? 6.527 -4.988 -18.547 1 98.69 211 ALA A CA 1
ATOM 1643 C C . ALA A 1 211 ? 7.219 -4.273 -19.703 1 98.69 211 ALA A C 1
ATOM 1645 O O . ALA A 1 211 ? 8.148 -4.812 -20.312 1 98.69 211 ALA A O 1
ATOM 1646 N N . THR A 1 212 ? 6.789 -3.057 -20 1 98.31 212 THR A N 1
ATOM 1647 C CA . THR A 1 212 ? 7.352 -2.283 -21.094 1 98.31 212 THR A CA 1
ATOM 1648 C C . THR A 1 212 ? 8.82 -1.971 -20.844 1 98.31 212 THR A C 1
ATOM 1650 O O . THR A 1 212 ? 9.641 -2.041 -21.766 1 98.31 212 THR A O 1
ATOM 1653 N N . ILE A 1 213 ? 9.195 -1.688 -19.641 1 98.06 213 ILE A N 1
ATOM 1654 C CA . ILE A 1 213 ? 10.547 -1.291 -19.281 1 98.06 213 ILE A CA 1
ATOM 1655 C C . ILE A 1 213 ? 11.492 -2.48 -19.422 1 98.06 213 ILE A C 1
ATOM 1657 O O . ILE A 1 213 ? 12.625 -2.328 -19.875 1 98.06 213 ILE A O 1
ATOM 1661 N N . PHE A 1 214 ? 10.984 -3.684 -19.125 1 98 214 PHE A N 1
ATOM 1662 C CA . PHE A 1 214 ? 11.922 -4.785 -18.938 1 98 214 PHE A CA 1
ATOM 1663 C C . PHE A 1 214 ? 11.766 -5.828 -20.031 1 98 214 PHE A C 1
ATOM 1665 O O . PHE A 1 214 ? 12.531 -6.789 -20.094 1 98 214 PHE A O 1
ATOM 1672 N N . ARG A 1 215 ? 10.836 -5.672 -20.984 1 94.75 215 ARG A N 1
ATOM 1673 C CA . ARG A 1 215 ? 10.484 -6.703 -21.953 1 94.75 215 ARG A CA 1
ATOM 1674 C C . ARG A 1 215 ? 11.664 -7.031 -22.859 1 94.75 215 ARG A C 1
ATOM 1676 O O . ARG A 1 215 ? 11.703 -8.102 -23.453 1 94.75 215 ARG A O 1
ATOM 1683 N N . HIS A 1 216 ? 12.672 -6.176 -22.922 1 94.56 216 HIS A N 1
ATOM 1684 C CA . HIS A 1 216 ? 13.789 -6.43 -23.828 1 94.56 216 HIS A CA 1
ATOM 1685 C C . HIS A 1 216 ? 14.969 -7.047 -23.078 1 94.56 216 HIS A C 1
ATOM 1687 O O . HIS A 1 216 ? 15.992 -7.379 -23.703 1 94.56 216 HIS A O 1
ATOM 1693 N N . ASP A 1 217 ? 14.883 -7.191 -21.781 1 97.31 217 ASP A N 1
ATOM 1694 C CA . ASP A 1 217 ? 15.898 -7.941 -21.047 1 97.31 217 ASP A CA 1
ATOM 1695 C C . ASP A 1 217 ? 15.852 -9.422 -21.406 1 97.31 217 ASP A C 1
ATOM 1697 O O . ASP A 1 217 ? 14.789 -9.953 -21.75 1 97.31 217 ASP A O 1
ATOM 1701 N N . HIS A 1 218 ? 17.016 -10.094 -21.375 1 97.94 218 HIS A N 1
ATOM 1702 C CA . HIS A 1 218 ? 17.062 -11.516 -21.703 1 97.94 218 HIS A CA 1
ATOM 1703 C C . HIS A 1 218 ? 16.391 -12.352 -20.625 1 97.94 218 HIS A C 1
ATOM 1705 O O . HIS A 1 218 ? 15.734 -13.352 -20.938 1 97.94 218 HIS A O 1
ATOM 1711 N N . ILE A 1 219 ? 16.562 -11.875 -19.344 1 98.44 219 ILE A N 1
ATOM 1712 C CA . ILE A 1 219 ? 15.969 -12.57 -18.203 1 98.44 219 ILE A CA 1
ATOM 1713 C C . ILE A 1 219 ? 15.102 -11.609 -17.406 1 98.44 219 ILE A C 1
ATOM 1715 O O . ILE A 1 219 ? 15.516 -10.484 -17.109 1 98.44 219 ILE A O 1
ATOM 1719 N N . THR A 1 220 ? 13.945 -12.023 -17.047 1 98.69 220 THR A N 1
ATOM 1720 C CA . THR A 1 220 ? 13.062 -11.336 -16.109 1 98.69 220 THR A CA 1
ATOM 1721 C C . THR A 1 220 ? 12.453 -12.32 -15.117 1 98.69 220 THR A C 1
ATOM 1723 O O . THR A 1 220 ? 12.438 -13.531 -15.359 1 98.69 220 THR A O 1
ATOM 1726 N N . THR A 1 221 ? 12.062 -11.867 -13.945 1 98.75 221 THR A N 1
ATOM 1727 C CA . THR A 1 221 ? 11.414 -12.711 -12.945 1 98.75 221 THR A CA 1
ATOM 1728 C C . THR A 1 221 ? 10.156 -12.031 -12.398 1 98.75 221 THR A C 1
ATOM 1730 O O . THR A 1 221 ? 10.062 -10.805 -12.398 1 98.75 221 THR A O 1
ATOM 1733 N N . GLY A 1 222 ? 9.281 -12.805 -11.945 1 98.75 222 GLY A N 1
ATOM 1734 C CA . GLY A 1 222 ? 8.062 -12.258 -11.367 1 98.75 222 GLY A CA 1
ATOM 1735 C C . GLY A 1 222 ? 6.957 -13.289 -11.219 1 98.75 222 GLY A C 1
ATOM 1736 O O . GLY A 1 222 ? 7.203 -14.492 -11.336 1 98.75 222 GLY A O 1
ATOM 1737 N N . ALA A 1 223 ? 5.785 -12.742 -10.891 1 98.31 223 ALA A N 1
ATOM 1738 C CA . ALA A 1 223 ? 4.582 -13.555 -10.766 1 98.31 223 ALA A CA 1
ATOM 1739 C C . ALA A 1 223 ? 3.742 -13.492 -12.039 1 98.31 223 ALA A C 1
ATOM 1741 O O . ALA A 1 223 ? 4.238 -13.109 -13.094 1 98.31 223 ALA A O 1
ATOM 1742 N N . ASP A 1 224 ? 2.486 -13.969 -11.953 1 96.94 224 ASP A N 1
ATOM 1743 C CA . ASP A 1 224 ? 1.604 -14.188 -13.094 1 96.94 224 ASP A CA 1
ATOM 1744 C C . ASP A 1 224 ? 1.354 -12.883 -13.852 1 96.94 224 ASP A C 1
ATOM 1746 O O . ASP A 1 224 ? 1.438 -12.852 -15.078 1 96.94 224 ASP A O 1
ATOM 1750 N N . ALA A 1 225 ? 1.128 -11.812 -13.117 1 98.38 225 ALA A N 1
ATOM 1751 C CA . ALA A 1 225 ? 0.72 -10.57 -13.758 1 98.38 225 ALA A CA 1
ATOM 1752 C C . ALA A 1 225 ? 1.814 -10.047 -14.688 1 98.38 225 ALA A C 1
ATOM 1754 O O . ALA A 1 225 ? 1.549 -9.711 -15.844 1 98.38 225 ALA A O 1
ATOM 1755 N N . LEU A 1 226 ? 3.035 -10.023 -14.195 1 98.75 226 LEU A N 1
ATOM 1756 C CA . LEU A 1 226 ? 4.137 -9.516 -15.008 1 98.75 226 LEU A CA 1
ATOM 1757 C C . LEU A 1 226 ? 4.457 -10.469 -16.156 1 98.75 226 LEU A C 1
ATOM 1759 O O . LEU A 1 226 ? 4.75 -10.031 -17.266 1 98.75 226 LEU A O 1
ATOM 1763 N N . ALA A 1 227 ? 4.406 -11.758 -15.898 1 98.69 227 ALA A N 1
ATOM 1764 C CA . ALA A 1 227 ? 4.672 -12.75 -16.938 1 98.69 227 ALA A CA 1
ATOM 1765 C C . ALA A 1 227 ? 3.713 -12.578 -18.109 1 98.69 227 ALA A C 1
ATOM 1767 O O . ALA A 1 227 ? 4.145 -12.453 -19.266 1 98.69 227 ALA A O 1
ATOM 1768 N N . ILE A 1 228 ? 2.436 -12.523 -17.844 1 98.25 228 ILE A N 1
ATOM 1769 C CA . ILE A 1 228 ? 1.397 -12.461 -18.875 1 98.25 228 ILE A CA 1
ATOM 1770 C C . ILE A 1 228 ? 1.526 -11.156 -19.656 1 98.25 228 ILE A C 1
ATOM 1772 O O . ILE A 1 228 ? 1.525 -11.164 -20.891 1 98.25 228 ILE A O 1
ATOM 1776 N N . GLU A 1 229 ? 1.677 -10.055 -18.922 1 98.38 229 GLU A N 1
ATOM 1777 C CA . GLU A 1 229 ? 1.734 -8.742 -19.562 1 98.38 229 GLU A CA 1
ATOM 1778 C C . GLU A 1 229 ? 3 -8.602 -20.391 1 98.38 229 GLU A C 1
ATOM 1780 O O . GLU A 1 229 ? 2.945 -8.117 -21.531 1 98.38 229 GLU A O 1
ATOM 1785 N N . LEU A 1 230 ? 4.133 -9.008 -19.828 1 97.94 230 LEU A N 1
ATOM 1786 C CA . LEU A 1 230 ? 5.414 -8.891 -20.516 1 97.94 230 LEU A CA 1
ATOM 1787 C C . LEU A 1 230 ? 5.434 -9.734 -21.781 1 97.94 230 LEU A C 1
ATOM 1789 O O . LEU A 1 230 ? 5.824 -9.258 -22.844 1 97.94 230 LEU A O 1
ATOM 1793 N N . ILE A 1 231 ? 4.949 -10.945 -21.734 1 96.88 231 ILE A N 1
ATOM 1794 C CA . ILE A 1 231 ? 4.938 -11.844 -22.891 1 96.88 231 ILE A CA 1
ATOM 1795 C C . ILE A 1 231 ? 3.951 -11.328 -23.938 1 96.88 231 ILE A C 1
ATOM 1797 O O . ILE A 1 231 ? 4.227 -11.383 -25.141 1 96.88 231 ILE A O 1
ATOM 1801 N N . SER A 1 232 ? 2.805 -10.82 -23.469 1 96 232 SER A N 1
ATOM 1802 C CA . SER A 1 232 ? 1.838 -10.227 -24.375 1 96 232 SER A CA 1
ATOM 1803 C C . SER A 1 232 ? 2.451 -9.07 -25.156 1 96 232 SER A C 1
ATOM 1805 O O . SER A 1 232 ? 2.311 -8.992 -26.391 1 96 232 SER A O 1
ATOM 1807 N N . GLN A 1 233 ? 3.186 -8.211 -24.453 1 95.44 233 GLN A N 1
ATOM 1808 C CA . GLN A 1 233 ? 3.834 -7.082 -25.109 1 95.44 233 GLN A CA 1
ATOM 1809 C C . GLN A 1 233 ? 4.938 -7.551 -26.047 1 95.44 233 GLN A C 1
ATOM 1811 O O . GLN A 1 233 ? 5.074 -7.031 -27.156 1 95.44 233 GLN A O 1
ATOM 1816 N N . TRP A 1 234 ? 5.641 -8.508 -25.594 1 91.81 234 TRP A N 1
ATOM 1817 C CA . TRP A 1 234 ? 6.746 -9.039 -26.391 1 91.81 234 TRP A CA 1
ATOM 1818 C C . TRP A 1 234 ? 6.234 -9.656 -27.688 1 91.81 234 TRP A C 1
ATOM 1820 O O . TRP A 1 234 ? 6.777 -9.383 -28.766 1 91.81 234 TRP A O 1
ATOM 1830 N N . THR A 1 235 ? 5.18 -10.406 -27.594 1 90 235 THR A N 1
ATOM 1831 C CA . THR A 1 235 ? 4.66 -11.125 -28.75 1 90 235 THR A CA 1
ATOM 1832 C C . THR A 1 235 ? 3.945 -10.172 -29.719 1 90 235 THR A C 1
ATOM 1834 O O . THR A 1 235 ? 3.877 -10.43 -30.922 1 90 235 THR A O 1
ATOM 1837 N N . SER A 1 236 ? 3.424 -9.109 -29.203 1 87.31 236 SER A N 1
ATOM 1838 C CA . SER A 1 236 ? 2.773 -8.117 -30.047 1 87.31 236 SER A CA 1
ATOM 1839 C C . SER A 1 236 ? 3.787 -7.391 -30.922 1 87.31 236 SER A C 1
ATOM 1841 O O . SER A 1 236 ? 3.447 -6.918 -32 1 87.31 236 SER A O 1
ATOM 1843 N N . GLU A 1 237 ? 4.938 -7.355 -30.453 1 81.06 237 GLU A N 1
ATOM 1844 C CA . GLU A 1 237 ? 6.004 -6.711 -31.219 1 81.06 237 GLU A CA 1
ATOM 1845 C C . GLU A 1 237 ? 6.648 -7.684 -32.188 1 81.06 237 GLU A C 1
ATOM 1847 O O . GLU A 1 237 ? 7.332 -7.27 -33.125 1 81.06 237 GLU A O 1
ATOM 1852 N N . ASP A 1 238 ? 6.375 -8.906 -31.875 1 70.25 238 ASP A N 1
ATOM 1853 C CA . ASP A 1 238 ? 7.02 -9.961 -32.656 1 70.25 238 ASP A CA 1
ATOM 1854 C C . ASP A 1 238 ? 6.09 -10.477 -33.75 1 70.25 238 ASP A C 1
ATOM 1856 O O . ASP A 1 238 ? 5.074 -11.117 -33.469 1 70.25 238 ASP A O 1
ATOM 1860 N N . ALA A 1 239 ? 6.32 -10.172 -34.969 1 58.34 239 ALA A N 1
ATOM 1861 C CA . ALA A 1 239 ? 5.52 -10.539 -36.125 1 58.34 239 ALA A CA 1
ATOM 1862 C C . ALA A 1 239 ? 5.402 -12.055 -36.25 1 58.34 239 ALA A C 1
ATOM 1864 O O . ALA A 1 239 ? 4.504 -12.555 -36.938 1 58.34 239 ALA A O 1
ATOM 1865 N N . GLY A 1 240 ? 6.129 -12.773 -35.562 1 58.56 240 GLY A N 1
ATOM 1866 C CA . GLY A 1 240 ? 6.141 -14.219 -35.75 1 58.56 240 GLY A CA 1
ATOM 1867 C C . GLY A 1 240 ? 5.172 -14.93 -34.812 1 58.56 240 GLY A C 1
ATOM 1868 O O . GLY A 1 240 ? 4.887 -16.109 -35 1 58.56 240 GLY A O 1
ATOM 1869 N N . THR A 1 241 ? 4.719 -14.297 -33.875 1 59.97 241 THR A N 1
ATOM 1870 C CA . THR A 1 241 ? 3.785 -14.969 -32.969 1 59.97 241 THR A CA 1
ATOM 1871 C C . THR A 1 241 ? 2.395 -15.047 -33.594 1 59.97 241 THR A C 1
ATOM 1873 O O . THR A 1 241 ? 1.867 -14.039 -34.062 1 59.97 241 THR A O 1
ATOM 1876 N N . ARG A 1 242 ? 2.033 -16.234 -33.906 1 60.41 242 ARG A N 1
ATOM 1877 C CA . ARG A 1 242 ? 0.744 -16.422 -34.562 1 60.41 242 ARG A CA 1
ATOM 1878 C C . ARG A 1 242 ? -0.376 -16.562 -33.562 1 60.41 242 ARG A C 1
ATOM 1880 O O . ARG A 1 242 ? -0.246 -17.312 -32.562 1 60.41 242 ARG A O 1
ATOM 1887 N N . HIS A 1 243 ? -1.204 -15.719 -33.594 1 65.44 243 HIS A N 1
ATOM 1888 C CA . HIS A 1 243 ? -2.438 -15.883 -32.812 1 65.44 243 HIS A CA 1
ATOM 1889 C C . HIS A 1 243 ? -3.256 -17.062 -33.344 1 65.44 243 HIS A C 1
ATOM 1891 O O . HIS A 1 243 ? -3.361 -17.25 -34.562 1 65.44 243 HIS A O 1
ATOM 1897 N N . ARG A 1 244 ? -3.328 -18.172 -32.469 1 65.38 244 ARG A N 1
ATOM 1898 C CA . ARG A 1 244 ? -4.082 -19.344 -32.906 1 65.38 244 ARG A CA 1
ATOM 1899 C C . ARG A 1 244 ? -5.414 -19.438 -32.156 1 65.38 244 ARG A C 1
ATOM 1901 O O . ARG A 1 244 ? -5.527 -19.016 -31.016 1 65.38 244 ARG A O 1
ATOM 1908 N N . THR A 1 245 ? -6.41 -19.734 -32.906 1 59.06 245 THR A N 1
ATOM 1909 C CA . THR A 1 245 ? -7.691 -20.078 -32.312 1 59.06 245 THR A CA 1
ATOM 1910 C C . THR A 1 245 ? -7.59 -21.406 -31.562 1 59.06 245 THR A C 1
ATOM 1912 O O . THR A 1 245 ? -6.992 -22.359 -32.062 1 59.06 245 THR A O 1
ATOM 1915 N N . PRO A 1 246 ? -8 -21.375 -30.391 1 59.81 246 PRO A N 1
ATOM 1916 C CA . PRO A 1 246 ? -7.957 -22.609 -29.594 1 59.81 246 PRO A CA 1
ATOM 1917 C C . PRO A 1 246 ? -8.586 -23.797 -30.312 1 59.81 246 PRO A C 1
ATOM 1919 O O . PRO A 1 246 ? -9.617 -23.641 -30.984 1 59.81 246 PRO A O 1
ATOM 1922 N N . SER A 1 247 ? -7.773 -24.844 -30.547 1 57.66 247 SER A N 1
ATOM 1923 C CA . SER A 1 247 ? -8.297 -26.047 -31.188 1 57.66 247 SER A CA 1
ATOM 1924 C C . SER A 1 247 ? -9.305 -26.75 -30.281 1 57.66 247 SER A C 1
ATOM 1926 O O . SER A 1 247 ? -9.156 -26.75 -29.062 1 57.66 247 SER A O 1
ATOM 1928 N N . PRO A 1 248 ? -10.414 -27.125 -30.938 1 57.69 248 PRO A N 1
ATOM 1929 C CA . PRO A 1 248 ? -11.383 -27.891 -30.156 1 57.69 248 PRO A CA 1
ATOM 1930 C C . PRO A 1 248 ? -10.781 -29.156 -29.531 1 57.69 248 PRO A C 1
ATOM 1932 O O . PRO A 1 248 ? -9.914 -29.781 -30.141 1 57.69 248 PRO A O 1
ATOM 1935 N N . VAL A 1 249 ? -10.898 -29.328 -28.219 1 63.72 249 VAL A N 1
ATOM 1936 C CA . VAL A 1 249 ? -10.367 -30.469 -27.484 1 63.72 249 VAL A CA 1
ATOM 1937 C C . VAL A 1 249 ? -11.391 -31.609 -27.484 1 63.72 249 VAL A C 1
ATOM 1939 O O . VAL A 1 249 ? -12.586 -31.375 -27.25 1 63.72 249 VAL A O 1
ATOM 1942 N N . ALA A 1 250 ? -10.906 -32.875 -27.984 1 61.03 250 ALA A N 1
ATOM 1943 C CA . ALA A 1 250 ? -11.773 -34.031 -27.969 1 61.03 250 ALA A CA 1
ATOM 1944 C C . ALA A 1 250 ? -12.102 -34.469 -26.547 1 61.03 250 ALA A C 1
ATOM 1946 O O . ALA A 1 250 ? -11.281 -34.312 -25.641 1 61.03 250 ALA A O 1
ATOM 1947 N N . ARG A 1 251 ? -13.297 -34.938 -26.359 1 66.56 251 ARG A N 1
ATOM 1948 C CA . ARG A 1 251 ? -13.82 -35.5 -25.125 1 66.56 251 ARG A CA 1
ATOM 1949 C C . ARG A 1 251 ? -12.992 -36.719 -24.688 1 66.56 251 ARG A C 1
ATOM 1951 O O . ARG A 1 251 ? -12.641 -37.562 -25.5 1 66.56 251 ARG A O 1
ATOM 1958 N N . ALA A 1 252 ? -12.508 -36.625 -23.406 1 71.38 252 ALA A N 1
ATOM 1959 C CA . ALA A 1 252 ? -11.859 -37.844 -22.875 1 71.38 252 ALA A CA 1
ATOM 1960 C C . ALA A 1 252 ? -12.891 -38.844 -22.422 1 71.38 252 ALA A C 1
ATOM 1962 O O . ALA A 1 252 ? -13.844 -38.5 -21.719 1 71.38 252 ALA A O 1
ATOM 1963 N N . GLU A 1 253 ? -12.914 -40.031 -23.047 1 80.88 253 GLU A N 1
ATOM 1964 C CA . GLU A 1 253 ? -13.742 -41.156 -22.562 1 80.88 253 GLU A CA 1
ATOM 1965 C C . GLU A 1 253 ? -13.047 -41.906 -21.438 1 80.88 253 GLU A C 1
ATOM 1967 O O . GLU A 1 253 ? -11.828 -42.062 -21.453 1 80.88 253 GLU A O 1
ATOM 1972 N N . GLY A 1 254 ? -13.688 -42.094 -20.266 1 88.5 254 GLY A N 1
ATOM 1973 C CA . GLY A 1 254 ? -13.109 -42.812 -19.156 1 88.5 254 GLY A CA 1
ATOM 1974 C C . GLY A 1 254 ? -13.609 -42.375 -17.797 1 88.5 254 GLY A C 1
ATOM 1975 O O . GLY A 1 254 ? -14.5 -41.5 -17.719 1 88.5 254 GLY A O 1
ATOM 1976 N N . GLY A 1 255 ? -13.086 -43.031 -16.75 1 93.75 255 GLY A N 1
ATOM 1977 C CA . GLY A 1 255 ? -13.5 -42.75 -15.391 1 93.75 255 GLY A CA 1
ATOM 1978 C C . GLY A 1 255 ? -13.117 -41.344 -14.945 1 93.75 255 GLY A C 1
ATOM 1979 O O . GLY A 1 255 ? -12.336 -40.656 -15.609 1 93.75 255 GLY A O 1
ATOM 1980 N N . GLU A 1 256 ? -13.789 -40.938 -13.867 1 96.19 256 GLU A N 1
ATOM 1981 C CA . GLU A 1 256 ? -13.617 -39.594 -13.328 1 96.19 256 GLU A CA 1
ATOM 1982 C C . GLU A 1 256 ? -13.211 -39.625 -11.859 1 96.19 256 GLU A C 1
ATOM 1984 O O . GLU A 1 256 ? -13.766 -40.406 -11.078 1 96.19 256 GLU A O 1
ATOM 1989 N N . VAL A 1 257 ? -12.227 -38.812 -11.547 1 97.88 257 VAL A N 1
ATOM 1990 C CA . VAL A 1 257 ? -11.781 -38.844 -10.156 1 97.88 257 VAL A CA 1
ATOM 1991 C C . VAL A 1 257 ? -11.461 -37.438 -9.688 1 97.88 257 VAL A C 1
ATOM 1993 O O . VAL A 1 257 ? -11.016 -36.594 -10.477 1 97.88 257 VAL A O 1
ATOM 1996 N N . VAL A 1 258 ? -11.75 -37.156 -8.406 1 98 258 VAL A N 1
ATOM 1997 C CA . VAL A 1 258 ? -11.32 -35.938 -7.695 1 98 258 VAL A CA 1
ATOM 1998 C C . VAL A 1 258 ? -10.281 -36.312 -6.637 1 98 258 VAL A C 1
ATOM 2000 O O . VAL A 1 258 ? -10.516 -37.188 -5.805 1 98 258 VAL A O 1
ATOM 2003 N N . LEU A 1 259 ? -9.125 -35.719 -6.715 1 98 259 LEU A N 1
ATOM 2004 C CA . LEU A 1 259 ? -8.055 -35.969 -5.754 1 98 259 LEU A CA 1
ATOM 2005 C C . LEU A 1 259 ? -7.754 -34.688 -4.961 1 98 259 LEU A C 1
ATOM 2007 O O . LEU A 1 259 ? -7.312 -33.688 -5.527 1 98 259 LEU A O 1
ATOM 2011 N N . VAL A 1 260 ? -7.891 -34.719 -3.635 1 96.25 260 VAL A N 1
ATOM 2012 C CA . VAL A 1 260 ? -7.797 -33.531 -2.783 1 96.25 260 VAL A CA 1
ATOM 2013 C C . VAL A 1 260 ? -6.566 -33.625 -1.886 1 96.25 260 VAL A C 1
ATOM 2015 O O . VAL A 1 260 ? -6.57 -34.375 -0.904 1 96.25 260 VAL A O 1
ATOM 2018 N N . GLY A 1 261 ? -5.602 -32.812 -2.215 1 92.19 261 GLY A N 1
ATOM 2019 C CA . GLY A 1 261 ? -4.371 -32.781 -1.438 1 92.19 261 GLY A CA 1
ATOM 2020 C C . GLY A 1 261 ? -4.262 -31.594 -0.513 1 92.19 261 GLY A C 1
ATOM 2021 O O . GLY A 1 261 ? -3.549 -31.641 0.491 1 92.19 261 GLY A O 1
ATOM 2022 N N . SER A 1 262 ? -4.891 -30.5 -0.761 1 84.62 262 SER A N 1
ATOM 2023 C CA . SER A 1 262 ? -4.816 -29.266 0.01 1 84.62 262 SER A CA 1
ATOM 2024 C C . SER A 1 262 ? -5.691 -29.344 1.257 1 84.62 262 SER A C 1
ATOM 2026 O O . SER A 1 262 ? -6.77 -29.938 1.23 1 84.62 262 SER A O 1
ATOM 2028 N N . CYS A 1 263 ? -5.223 -28.719 2.33 1 80.56 263 CYS A N 1
ATOM 2029 C CA . CYS A 1 263 ? -5.961 -28.734 3.59 1 80.56 263 CYS A CA 1
ATOM 2030 C C . CYS A 1 263 ? -6.578 -27.375 3.875 1 80.56 263 CYS A C 1
ATOM 2032 O O . CYS A 1 263 ? -6.934 -27.062 5.016 1 80.56 263 CYS A O 1
ATOM 2034 N N . SER A 1 264 ? -6.594 -26.578 2.854 1 81.38 264 SER A N 1
ATOM 2035 C CA . SER A 1 264 ? -7.168 -25.25 3.059 1 81.38 264 SER A CA 1
ATOM 2036 C C . SER A 1 264 ? -8.664 -25.328 3.361 1 81.38 264 SER A C 1
ATOM 2038 O O . SER A 1 264 ? -9.328 -26.281 2.949 1 81.38 264 SER A O 1
ATOM 2040 N N . GLY A 1 265 ? -9.172 -24.312 4.066 1 82.19 265 GLY A N 1
ATOM 2041 C CA . GLY A 1 265 ? -10.602 -24.25 4.344 1 82.19 265 GLY A CA 1
ATOM 2042 C C . GLY A 1 265 ? -11.453 -24.281 3.09 1 82.19 265 GLY A C 1
ATOM 2043 O O . GLY A 1 265 ? -12.5 -24.922 3.059 1 82.19 265 GLY A O 1
ATOM 2044 N N . VAL A 1 266 ? -11.078 -23.672 2.045 1 84.69 266 VAL A N 1
ATOM 2045 C CA . VAL A 1 266 ? -11.781 -23.625 0.771 1 84.69 266 VAL A CA 1
ATOM 2046 C C . VAL A 1 266 ? -11.875 -25.031 0.18 1 84.69 266 VAL A C 1
ATOM 2048 O O . VAL A 1 266 ? -12.953 -25.469 -0.235 1 84.69 266 VAL A O 1
ATOM 2051 N N . THR A 1 267 ? -10.852 -25.703 0.199 1 88.31 267 THR A N 1
ATOM 2052 C CA . THR A 1 267 ? -10.789 -27.047 -0.389 1 88.31 267 THR A CA 1
ATOM 2053 C C . THR A 1 267 ? -11.648 -28.031 0.395 1 88.31 267 THR A C 1
ATOM 2055 O O . THR A 1 267 ? -12.281 -28.906 -0.19 1 88.31 267 THR A O 1
ATOM 2058 N N . LEU A 1 268 ? -11.656 -27.828 1.69 1 89.75 268 LEU A N 1
ATOM 2059 C CA . LEU A 1 268 ? -12.453 -28.719 2.523 1 89.75 268 LEU A CA 1
ATOM 2060 C C . LEU A 1 268 ? -13.938 -28.547 2.23 1 89.75 268 LEU A C 1
ATOM 2062 O O . LEU A 1 268 ? -14.688 -29.531 2.174 1 89.75 268 LEU A O 1
ATOM 2066 N N . ARG A 1 269 ? -14.328 -27.359 2.021 1 92.56 269 ARG A N 1
ATOM 2067 C CA . ARG A 1 269 ? -15.719 -27.109 1.649 1 92.56 269 ARG A CA 1
ATOM 2068 C C . ARG A 1 269 ? -16.047 -27.719 0.285 1 92.56 269 ARG A C 1
ATOM 2070 O O . ARG A 1 269 ? -17.125 -28.25 0.077 1 92.56 269 ARG A O 1
ATOM 2077 N N . GLN A 1 270 ? -15.188 -27.609 -0.592 1 94.5 270 GLN A N 1
ATOM 2078 C CA . GLN A 1 270 ? -15.352 -28.172 -1.929 1 94.5 270 GLN A CA 1
ATOM 2079 C C . GLN A 1 270 ? -15.43 -29.688 -1.881 1 94.5 270 GLN A C 1
ATOM 2081 O O . GLN A 1 270 ? -16.266 -30.297 -2.562 1 94.5 270 GLN A O 1
ATOM 2086 N N . ARG A 1 271 ? -14.578 -30.266 -1.088 1 94.88 271 ARG A N 1
ATOM 2087 C CA . ARG A 1 271 ? -14.602 -31.703 -0.864 1 94.88 271 ARG A CA 1
ATOM 2088 C C . ARG A 1 271 ? -15.953 -32.156 -0.318 1 94.88 271 ARG A C 1
ATOM 2090 O O . ARG A 1 271 ? -16.531 -33.125 -0.808 1 94.88 271 ARG A O 1
ATOM 2097 N N . ASP A 1 272 ? -16.406 -31.438 0.68 1 95.75 272 ASP A N 1
ATOM 2098 C CA . ASP A 1 272 ? -17.672 -31.781 1.311 1 95.75 272 ASP A CA 1
ATOM 2099 C C . ASP A 1 272 ? -18.828 -31.672 0.313 1 95.75 272 ASP A C 1
ATOM 2101 O O . ASP A 1 272 ? -19.734 -32.531 0.312 1 95.75 272 ASP A O 1
ATOM 2105 N N . HIS A 1 273 ? -18.766 -30.656 -0.429 1 96.88 273 HIS A N 1
ATOM 2106 C CA . HIS A 1 273 ? -19.781 -30.484 -1.453 1 96.88 273 HIS A CA 1
ATOM 2107 C C . HIS A 1 273 ? -19.797 -31.656 -2.43 1 96.88 273 HIS A C 1
ATOM 2109 O O . HIS A 1 273 ? -20.859 -32.188 -2.762 1 96.88 273 HIS A O 1
ATOM 2115 N N . PHE A 1 274 ? -18.688 -32.094 -2.916 1 96.88 274 PHE A N 1
ATOM 2116 C CA . PHE A 1 274 ? -18.562 -33.219 -3.85 1 96.88 274 PHE A CA 1
ATOM 2117 C C . PHE A 1 274 ? -19.047 -34.5 -3.217 1 96.88 274 PHE A C 1
ATOM 2119 O O . PHE A 1 274 ? -19.703 -35.312 -3.879 1 96.88 274 PHE A O 1
ATOM 2126 N N . ALA A 1 275 ? -18.766 -34.625 -1.942 1 96.25 275 ALA A N 1
ATOM 2127 C CA . ALA A 1 275 ? -19.047 -35.875 -1.214 1 96.25 275 ALA A CA 1
ATOM 2128 C C . ALA A 1 275 ? -20.547 -36.062 -1.005 1 96.25 275 ALA A C 1
ATOM 2130 O O . ALA A 1 275 ? -21 -37.156 -0.675 1 96.25 275 ALA A O 1
ATOM 2131 N N . GLN A 1 276 ? -21.281 -35.062 -1.172 1 96.69 276 GLN A N 1
ATOM 2132 C CA . GLN A 1 276 ? -22.734 -35.156 -1.019 1 96.69 276 GLN A CA 1
ATOM 2133 C C . GLN A 1 276 ? -23.344 -36.062 -2.072 1 96.69 276 GLN A C 1
ATOM 2135 O O . GLN A 1 276 ? -24.312 -36.781 -1.804 1 96.69 276 GLN A O 1
ATOM 2140 N N . ASP A 1 277 ? -22.781 -36.094 -3.287 1 95.12 277 ASP A N 1
ATOM 2141 C CA . ASP A 1 277 ? -23.422 -36.812 -4.398 1 95.12 277 ASP A CA 1
ATOM 2142 C C . ASP A 1 277 ? -22.5 -37.906 -4.957 1 95.12 277 ASP A C 1
ATOM 2144 O O . ASP A 1 277 ? -22.891 -38.656 -5.848 1 95.12 277 ASP A O 1
ATOM 2148 N N . ASN A 1 278 ? -21.297 -37.938 -4.445 1 96.5 278 ASN A N 1
ATOM 2149 C CA . ASN A 1 278 ? -20.328 -38.875 -4.992 1 96.5 278 ASN A CA 1
ATOM 2150 C C . ASN A 1 278 ? -19.531 -39.562 -3.885 1 96.5 278 ASN A C 1
ATOM 2152 O O . ASN A 1 278 ? -19.281 -38.969 -2.832 1 96.5 278 ASN A O 1
ATOM 2156 N N . PRO A 1 279 ? -19.141 -40.812 -4.094 1 96.69 279 PRO A N 1
ATOM 2157 C CA . PRO A 1 279 ? -18.297 -41.469 -3.109 1 96.69 279 PRO A CA 1
ATOM 2158 C C . PRO A 1 279 ? -16.953 -40.781 -2.918 1 96.69 279 PRO A C 1
ATOM 2160 O O . PRO A 1 279 ? -16.312 -40.406 -3.896 1 96.69 279 PRO A O 1
ATOM 2163 N N . MET A 1 280 ? -16.594 -40.625 -1.657 1 97 280 MET A N 1
ATOM 2164 C CA . MET A 1 280 ? -15.336 -40 -1.269 1 97 280 MET A CA 1
ATOM 2165 C C . MET A 1 280 ? -14.633 -40.812 -0.195 1 97 280 MET A C 1
ATOM 2167 O O . MET A 1 280 ? -15.258 -41.25 0.775 1 97 280 MET A O 1
ATOM 2171 N N . LEU A 1 281 ? -13.375 -41.094 -0.392 1 96.94 281 LEU A N 1
ATOM 2172 C CA . LEU A 1 281 ? -12.57 -41.781 0.604 1 96.94 281 LEU A CA 1
ATOM 2173 C C . LEU A 1 281 ? -11.562 -40.844 1.253 1 96.94 281 LEU A C 1
ATOM 2175 O O . LEU A 1 281 ? -10.688 -40.281 0.575 1 96.94 281 LEU A O 1
ATOM 2179 N N . ASP A 1 282 ? -11.648 -40.625 2.523 1 96.19 282 ASP A N 1
ATOM 2180 C CA . ASP A 1 282 ? -10.664 -39.875 3.283 1 96.19 282 ASP A CA 1
ATOM 2181 C C . ASP A 1 282 ? -9.547 -40.781 3.799 1 96.19 282 ASP A C 1
ATOM 2183 O O . ASP A 1 282 ? -9.805 -41.781 4.43 1 96.19 282 ASP A O 1
ATOM 2187 N N . ILE A 1 283 ? -8.391 -40.344 3.549 1 96.12 283 ILE A N 1
ATOM 2188 C CA . ILE A 1 283 ? -7.227 -41.156 3.9 1 96.12 283 ILE A CA 1
ATOM 2189 C C . ILE A 1 283 ? -6.445 -40.5 5.023 1 96.12 283 ILE A C 1
ATOM 2191 O O . ILE A 1 283 ? -6 -39.344 4.875 1 96.12 283 ILE A O 1
ATOM 2195 N N . ASP A 1 284 ? -6.25 -41.156 6.105 1 94.62 284 ASP A N 1
ATOM 2196 C CA . ASP A 1 284 ? -5.359 -40.688 7.176 1 94.62 284 ASP A CA 1
ATOM 2197 C C . ASP A 1 284 ? -3.926 -41.156 6.926 1 94.62 284 ASP A C 1
ATOM 2199 O O . ASP A 1 284 ? -3.619 -42.344 7.074 1 94.62 284 ASP A O 1
ATOM 2203 N N . ILE A 1 285 ? -3.086 -40.25 6.652 1 94.38 285 ILE A N 1
ATOM 2204 C CA . ILE A 1 285 ? -1.739 -40.594 6.211 1 94.38 285 ILE A CA 1
ATOM 2205 C C . ILE A 1 285 ? -0.949 -41.188 7.383 1 94.38 285 ILE A C 1
ATOM 2207 O O . ILE A 1 285 ? 0.126 -41.75 7.191 1 94.38 285 ILE A O 1
ATOM 2211 N N . CYS A 1 286 ? -1.474 -41.031 8.609 1 93.94 286 CYS A N 1
ATOM 2212 C CA . CYS A 1 286 ? -0.775 -41.531 9.797 1 93.94 286 CYS A CA 1
ATOM 2213 C C . CYS A 1 286 ? -1.123 -42.969 10.062 1 93.94 286 CYS A C 1
ATOM 2215 O O . CYS A 1 286 ? -0.46 -43.656 10.867 1 93.94 286 CYS A O 1
ATOM 2217 N N . GLU A 1 287 ? -2.07 -43.469 9.43 1 93.25 287 GLU A N 1
ATOM 2218 C CA . GLU A 1 287 ? -2.656 -44.781 9.773 1 93.25 287 GLU A CA 1
ATOM 2219 C C . GLU A 1 287 ? -1.736 -45.906 9.375 1 93.25 287 GLU A C 1
ATOM 2221 O O . GLU A 1 287 ? -1.727 -46.969 10.016 1 93.25 287 GLU A O 1
ATOM 2226 N N . ALA A 1 288 ? -1.12 -45.844 8.281 1 94.31 288 ALA A N 1
ATOM 2227 C CA . ALA A 1 288 ? -0.268 -46.906 7.754 1 94.31 288 ALA A CA 1
ATOM 2228 C C . ALA A 1 288 ? 0.786 -46.344 6.801 1 94.31 288 ALA A C 1
ATOM 2230 O O . ALA A 1 288 ? 0.868 -45.125 6.605 1 94.31 288 ALA A O 1
ATOM 2231 N N . ASP A 1 289 ? 1.597 -47.219 6.359 1 94.94 289 ASP A N 1
ATOM 2232 C CA . ASP A 1 289 ? 2.605 -46.812 5.387 1 94.94 289 ASP A CA 1
ATOM 2233 C C . ASP A 1 289 ? 1.971 -46.531 4.031 1 94.94 289 ASP A C 1
ATOM 2235 O O . ASP A 1 289 ? 0.842 -46.938 3.764 1 94.94 289 ASP A O 1
ATOM 2239 N N . GLU A 1 290 ? 2.67 -45.844 3.172 1 96.12 290 GLU A N 1
ATOM 2240 C CA . GLU A 1 290 ? 2.172 -45.344 1.889 1 96.12 290 GLU A CA 1
ATOM 2241 C C . GLU A 1 290 ? 1.644 -46.5 1.029 1 96.12 290 GLU A C 1
ATOM 2243 O O . GLU A 1 290 ? 0.545 -46.406 0.477 1 96.12 290 GLU A O 1
ATOM 2248 N N . ASP A 1 291 ? 2.373 -47.594 0.993 1 96.69 291 ASP A N 1
ATOM 2249 C CA . ASP A 1 291 ? 2.01 -48.719 0.133 1 96.69 291 ASP A CA 1
ATOM 2250 C C . ASP A 1 291 ? 0.681 -49.344 0.565 1 96.69 291 ASP A C 1
ATOM 2252 O O . ASP A 1 291 ? -0.15 -49.688 -0.276 1 96.69 291 ASP A O 1
ATOM 2256 N N . ILE A 1 292 ? 0.535 -49.438 1.807 1 97.44 292 ILE A N 1
ATOM 2257 C CA . ILE A 1 292 ? -0.68 -50.031 2.354 1 97.44 292 ILE A CA 1
ATOM 2258 C C . ILE A 1 292 ? -1.87 -49.125 2.078 1 97.44 292 ILE A C 1
ATOM 2260 O O . ILE A 1 292 ? -2.93 -49.562 1.644 1 97.44 292 ILE A O 1
ATOM 2264 N N . LEU A 1 293 ? -1.675 -47.875 2.361 1 97.5 293 LEU A N 1
ATOM 2265 C CA . LEU A 1 293 ? -2.748 -46.906 2.156 1 97.5 293 LEU A CA 1
ATOM 2266 C C . LEU A 1 293 ? -3.152 -46.844 0.687 1 97.5 293 LEU A C 1
ATOM 2268 O O . LEU A 1 293 ? -4.344 -46.781 0.369 1 97.5 293 LEU A O 1
ATOM 2272 N N . MET A 1 294 ? -2.223 -46.906 -0.225 1 97.94 294 MET A N 1
ATOM 2273 C CA . MET A 1 294 ? -2.486 -46.875 -1.66 1 97.94 294 MET A CA 1
ATOM 2274 C C . MET A 1 294 ? -3.242 -48.125 -2.092 1 97.94 294 MET A C 1
ATOM 2276 O O . MET A 1 294 ? -4.207 -48.062 -2.852 1 97.94 294 MET A O 1
ATOM 2280 N N . ALA A 1 295 ? -2.789 -49.219 -1.556 1 97.75 295 ALA A N 1
ATOM 2281 C CA . ALA A 1 295 ? -3.445 -50.5 -1.897 1 97.75 295 ALA A CA 1
ATOM 2282 C C . ALA A 1 295 ? -4.902 -50.5 -1.44 1 97.75 295 ALA A C 1
ATOM 2284 O O . ALA A 1 295 ? -5.789 -50.938 -2.178 1 97.75 295 ALA A O 1
ATOM 2285 N N . ARG A 1 296 ? -5.098 -50.062 -0.295 1 97.75 296 ARG A N 1
ATOM 2286 C CA . ARG A 1 296 ? -6.453 -49.969 0.24 1 97.75 296 ARG A CA 1
ATOM 2287 C C . ARG A 1 296 ? -7.316 -49.031 -0.591 1 97.75 296 ARG A C 1
ATOM 2289 O O . ARG A 1 296 ? -8.477 -49.344 -0.875 1 97.75 296 ARG A O 1
ATOM 2296 N N . ALA A 1 297 ? -6.773 -47.938 -0.918 1 98.25 297 ALA A N 1
ATOM 2297 C CA . ALA A 1 297 ? -7.496 -46.938 -1.712 1 98.25 297 ALA A CA 1
ATOM 2298 C C . ALA A 1 297 ? -7.867 -47.5 -3.082 1 98.25 297 ALA A C 1
ATOM 2300 O O . ALA A 1 297 ? -8.992 -47.312 -3.553 1 98.25 297 ALA A O 1
ATOM 2301 N N . LEU A 1 298 ? -6.953 -48.188 -3.762 1 97.75 298 LEU A N 1
ATOM 2302 C CA . LEU A 1 298 ? -7.195 -48.719 -5.094 1 97.75 298 LEU A CA 1
ATOM 2303 C C . LEU A 1 298 ? -8.203 -49.875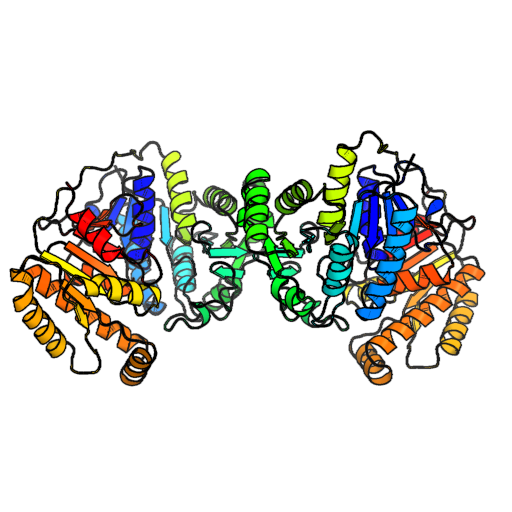 -5.039 1 97.75 298 LEU A C 1
ATOM 2305 O O . LEU A 1 298 ? -9.008 -50.031 -5.961 1 97.75 298 LEU A O 1
ATOM 2309 N N . ALA A 1 299 ? -8.117 -50.625 -3.957 1 97.12 299 ALA A N 1
ATOM 2310 C CA . ALA A 1 299 ? -9.133 -51.656 -3.77 1 97.12 299 ALA A CA 1
ATOM 2311 C C . ALA A 1 299 ? -10.523 -51.031 -3.639 1 97.12 299 ALA A C 1
ATOM 2313 O O . ALA A 1 299 ? -11.492 -51.562 -4.203 1 97.12 299 ALA A O 1
ATOM 2314 N N . TRP A 1 300 ? -10.617 -50.062 -2.895 1 97 300 TRP A N 1
ATOM 2315 C CA . TRP A 1 300 ? -11.867 -49.344 -2.748 1 97 300 TRP A CA 1
ATOM 2316 C C . TRP A 1 300 ? -12.344 -48.812 -4.094 1 97 300 TRP A C 1
ATOM 2318 O O . TRP A 1 300 ? -13.539 -48.875 -4.406 1 97 300 TRP A O 1
ATOM 2328 N N . ALA A 1 301 ? -11.461 -48.281 -4.898 1 97.12 301 ALA A N 1
ATOM 2329 C CA . ALA A 1 301 ? -11.789 -47.75 -6.219 1 97.12 301 ALA A CA 1
ATOM 2330 C C . ALA A 1 301 ? -12.352 -48.844 -7.125 1 97.12 301 ALA A C 1
ATOM 2332 O O . ALA A 1 301 ? -13.273 -48.594 -7.902 1 97.12 301 ALA A O 1
ATOM 2333 N N . ASP A 1 302 ? -11.789 -49.969 -7.051 1 95.12 302 ASP A N 1
ATOM 2334 C CA . ASP A 1 302 ? -12.227 -51.094 -7.867 1 95.12 302 ASP A CA 1
ATOM 2335 C C . ASP A 1 302 ? -13.703 -51.406 -7.629 1 95.12 302 ASP A C 1
ATOM 2337 O O . ASP A 1 302 ? -14.422 -51.812 -8.547 1 95.12 302 ASP A O 1
ATOM 2341 N N . GLU A 1 303 ? -14.07 -51.156 -6.484 1 93.06 303 GLU A N 1
ATOM 2342 C CA . GLU A 1 303 ? -15.461 -51.406 -6.121 1 93.06 303 GLU A CA 1
ATOM 2343 C C . GLU A 1 303 ? -16.375 -50.312 -6.652 1 93.06 303 GLU A C 1
ATOM 2345 O O . GLU A 1 303 ? -17.562 -50.562 -6.926 1 93.06 303 GLU A O 1
ATOM 2350 N N . LYS A 1 304 ? -15.875 -49.188 -6.832 1 93.56 304 LYS A N 1
ATOM 2351 C CA . LYS A 1 304 ? -16.734 -48.031 -7.09 1 93.56 304 LYS A CA 1
ATOM 2352 C C . LYS A 1 304 ? -16.703 -47.625 -8.562 1 93.56 304 LYS A C 1
ATOM 2354 O O . LYS A 1 304 ? -17.672 -47.094 -9.086 1 93.56 304 LYS A O 1
ATOM 2359 N N . LEU A 1 305 ? -15.641 -47.75 -9.305 1 89.94 305 LEU A N 1
ATOM 2360 C CA . LEU A 1 305 ? -15.469 -47.281 -10.68 1 89.94 305 LEU A CA 1
ATOM 2361 C C . LEU A 1 305 ? -16.484 -47.938 -11.609 1 89.94 305 LEU A C 1
ATOM 2363 O O . LEU A 1 305 ? -16.922 -47.344 -12.594 1 89.94 305 LEU A O 1
ATOM 2367 N N . GLY A 1 306 ? -16.859 -49.094 -11.344 1 79.94 306 GLY A N 1
ATOM 2368 C CA . GLY A 1 306 ? -17.781 -49.844 -12.18 1 79.94 306 GLY A CA 1
ATOM 2369 C C . GLY A 1 306 ? -19.172 -49.25 -12.203 1 79.94 306 GLY A C 1
ATOM 2370 O O . GLY A 1 306 ? -19.938 -49.469 -13.141 1 79.94 306 GLY A O 1
ATOM 2371 N N . ALA A 1 307 ? -19.469 -48.375 -11.328 1 82.38 307 ALA A N 1
ATOM 2372 C CA . ALA A 1 307 ? -20.812 -47.812 -11.195 1 82.38 307 ALA A CA 1
ATOM 2373 C C . ALA A 1 307 ? -20.969 -46.594 -12.094 1 82.38 307 ALA A C 1
ATOM 2375 O O . ALA A 1 307 ? -22.078 -46.062 -12.242 1 82.38 307 ALA A O 1
ATOM 2376 N N . GLY A 1 308 ? -19.922 -46.125 -12.672 1 80.75 308 GLY A N 1
ATOM 2377 C CA . GLY A 1 308 ? -19.984 -45.062 -13.664 1 80.75 308 GLY A CA 1
ATOM 2378 C C . GLY A 1 308 ? -20 -43.688 -13.047 1 80.75 308 GLY A C 1
ATOM 2379 O O . GLY A 1 308 ? -20.094 -42.688 -13.758 1 80.75 308 GLY A O 1
ATOM 2380 N N . GLN A 1 309 ? -19.922 -43.562 -11.781 1 89.06 309 GLN A N 1
ATOM 2381 C CA . GLN A 1 309 ? -19.938 -42.25 -11.133 1 89.06 309 GLN A CA 1
ATOM 2382 C C . GLN A 1 309 ? -18.531 -41.812 -10.773 1 89.06 309 GLN A C 1
ATOM 2384 O O . GLN A 1 309 ? -17.641 -42.656 -10.562 1 89.06 309 GLN A O 1
ATOM 2389 N N . PRO A 1 310 ? -18.344 -40.531 -10.672 1 95.62 310 PRO A N 1
ATOM 2390 C CA . PRO A 1 310 ? -17.047 -40.031 -10.211 1 95.62 310 PRO A CA 1
ATOM 2391 C C . PRO A 1 310 ? -16.75 -40.438 -8.773 1 95.62 310 PRO A C 1
ATOM 2393 O O . PRO A 1 310 ? -17.656 -40.594 -7.961 1 95.62 310 PRO A O 1
ATOM 2396 N N . ILE A 1 311 ? -15.539 -40.656 -8.508 1 97.62 311 ILE A N 1
ATOM 2397 C CA . ILE A 1 311 ? -15.117 -40.969 -7.148 1 97.62 311 ILE A CA 1
ATOM 2398 C C . ILE A 1 311 ? -14.062 -39.938 -6.688 1 97.62 311 ILE A C 1
ATOM 2400 O O . ILE A 1 311 ? -13.508 -39.219 -7.5 1 97.62 311 ILE A O 1
ATOM 2404 N N . GLY A 1 312 ? -13.844 -39.875 -5.375 1 98.12 312 GLY A N 1
ATOM 2405 C CA . GLY A 1 312 ? -12.883 -38.938 -4.84 1 98.12 312 GLY A CA 1
ATOM 2406 C C . GLY A 1 312 ? -12.008 -39.531 -3.746 1 98.12 312 GLY A C 1
ATOM 2407 O O . GLY A 1 312 ? -12.406 -40.469 -3.07 1 98.12 312 GLY A O 1
ATOM 2408 N N . PHE A 1 313 ? -10.844 -39 -3.619 1 98 313 PHE A N 1
ATOM 2409 C CA . PHE A 1 313 ? -9.906 -39.312 -2.547 1 98 313 PHE A CA 1
ATOM 2410 C C . PHE A 1 313 ? -9.383 -38.031 -1.893 1 98 313 PHE A C 1
ATOM 2412 O O . PHE A 1 313 ? -9.094 -37.062 -2.578 1 98 313 PHE A O 1
ATOM 2419 N N . SER A 1 314 ? -9.281 -38.031 -0.594 1 96.81 314 SER A N 1
ATOM 2420 C CA . SER A 1 314 ? -8.758 -36.844 0.123 1 96.81 314 SER A CA 1
ATOM 2421 C C . SER A 1 314 ? -7.754 -37.281 1.192 1 96.81 314 SER A C 1
ATOM 2423 O O . SER A 1 314 ? -7.961 -38.281 1.892 1 96.81 314 SER A O 1
ATOM 2425 N N . VAL A 1 315 ? -6.66 -36.594 1.182 1 93.5 315 VAL A N 1
ATOM 2426 C CA . VAL A 1 315 ? -5.73 -36.719 2.297 1 93.5 315 VAL A CA 1
ATOM 2427 C C . VAL A 1 315 ? -5.828 -35.5 3.201 1 93.5 315 VAL A C 1
ATOM 2429 O O . VAL A 1 315 ? -5.035 -35.344 4.137 1 93.5 315 VAL A O 1
ATOM 2432 N N . ALA A 1 316 ? -6.793 -34.688 2.854 1 78.81 316 ALA A N 1
ATOM 2433 C CA . ALA A 1 316 ? -6.973 -33.406 3.57 1 78.81 316 ALA A CA 1
ATOM 2434 C C . ALA A 1 316 ? -7.578 -33.656 4.953 1 78.81 316 ALA A C 1
ATOM 2436 O O . ALA A 1 316 ? -8.5 -34.438 5.102 1 78.81 316 ALA A O 1
ATOM 2437 N N . GLY A 1 317 ? -6.883 -33.156 5.965 1 77.94 317 GLY A N 1
ATOM 2438 C CA . GLY A 1 317 ? -7.402 -33.25 7.32 1 77.94 317 GLY A CA 1
ATOM 2439 C C . GLY A 1 317 ? -7.66 -31.891 7.953 1 77.94 317 GLY A C 1
ATOM 2440 O O . GLY A 1 317 ? -7.266 -30.859 7.406 1 77.94 317 GLY A O 1
ATOM 2441 N N . ASP A 1 318 ? -8.422 -31.875 8.977 1 76 318 ASP A N 1
ATOM 2442 C CA . ASP A 1 318 ? -8.602 -30.641 9.742 1 76 318 ASP A CA 1
ATOM 2443 C C . ASP A 1 318 ? -7.289 -30.219 10.398 1 76 318 ASP A C 1
ATOM 2445 O O . ASP A 1 318 ? -6.266 -30.891 10.258 1 76 318 ASP A O 1
ATOM 2449 N N . VAL A 1 319 ? -7.211 -29.125 10.969 1 76.19 319 VAL A N 1
ATOM 2450 C CA . VAL A 1 319 ? -6.031 -28.484 11.547 1 76.19 319 VAL A CA 1
ATOM 2451 C C . VAL A 1 319 ? -5.344 -29.453 12.508 1 76.19 319 VAL A C 1
ATOM 2453 O O . VAL A 1 319 ? -4.117 -29.578 12.5 1 76.19 319 VAL A O 1
ATOM 2456 N N . ALA A 1 320 ? -6.148 -30.141 13.336 1 78.12 320 ALA A N 1
ATOM 2457 C CA . ALA A 1 320 ? -5.609 -31.062 14.312 1 78.12 320 ALA A CA 1
ATOM 2458 C C . ALA A 1 320 ? -4.906 -32.25 13.633 1 78.12 320 ALA A C 1
ATOM 2460 O O . ALA A 1 320 ? -3.822 -32.656 14.047 1 78.12 320 ALA A O 1
ATOM 2461 N N . SER A 1 321 ? -5.535 -32.812 12.633 1 83 321 SER A N 1
ATOM 2462 C CA . SER A 1 321 ? -4.965 -33.938 11.891 1 83 321 SER A CA 1
ATOM 2463 C C . SER A 1 321 ? -3.67 -33.531 11.188 1 83 321 SER A C 1
ATOM 2465 O O . SER A 1 321 ? -2.721 -34.312 11.125 1 83 321 SER A O 1
ATOM 2467 N N . VAL A 1 322 ? -3.672 -32.406 10.617 1 84.38 322 VAL A N 1
ATOM 2468 C CA . VAL A 1 322 ? -2.475 -31.891 9.953 1 84.38 322 VAL A CA 1
ATOM 2469 C C . VAL A 1 322 ? -1.347 -31.734 10.969 1 84.38 322 VAL A C 1
ATOM 2471 O O . VAL A 1 322 ? -0.205 -32.125 10.703 1 84.38 322 VAL A O 1
ATOM 2474 N N . ALA A 1 323 ? -1.687 -31.125 12.102 1 86.12 323 ALA A N 1
ATOM 2475 C CA . ALA A 1 323 ? -0.704 -30.969 13.172 1 86.12 323 ALA A CA 1
ATOM 2476 C C . ALA A 1 323 ? -0.123 -32.312 13.602 1 86.12 323 ALA A C 1
ATOM 2478 O O . ALA A 1 323 ? 1.081 -32.406 13.844 1 86.12 323 ALA A O 1
ATOM 2479 N N . ASP A 1 324 ? -0.955 -33.25 13.68 1 89 324 ASP A N 1
ATOM 2480 C CA . ASP A 1 324 ? -0.526 -34.594 14.062 1 89 324 ASP A CA 1
ATOM 2481 C C . ASP A 1 324 ? 0.445 -35.188 13.039 1 89 324 ASP A C 1
ATOM 2483 O O . ASP A 1 324 ? 1.47 -35.75 13.406 1 89 324 ASP A O 1
ATOM 2487 N N . ALA A 1 325 ? 0.054 -35.125 11.828 1 90.06 325 ALA A N 1
ATOM 2488 C CA . ALA A 1 325 ? 0.912 -35.625 10.758 1 90.06 325 ALA A CA 1
ATOM 2489 C C . ALA A 1 325 ? 2.262 -34.906 10.758 1 90.06 325 ALA A C 1
ATOM 2491 O O . ALA A 1 325 ? 3.305 -35.562 10.594 1 90.06 325 ALA A O 1
ATOM 2492 N N . GLN A 1 326 ? 2.223 -33.625 10.938 1 88.25 326 GLN A N 1
ATOM 2493 C CA . GLN A 1 326 ? 3.451 -32.844 10.938 1 88.25 326 GLN A CA 1
ATOM 2494 C C . GLN A 1 326 ? 4.312 -33.156 12.156 1 88.25 326 GLN A C 1
ATOM 2496 O O . GLN A 1 326 ? 5.539 -33.156 12.078 1 88.25 326 GLN A O 1
ATOM 2501 N N . ALA A 1 327 ? 3.621 -33.375 13.266 1 91.19 327 ALA A N 1
ATOM 2502 C CA . ALA A 1 327 ? 4.352 -33.781 14.461 1 91.19 327 ALA A CA 1
ATOM 2503 C C . ALA A 1 327 ? 5.059 -35.125 14.227 1 91.19 327 ALA A C 1
ATOM 2505 O O . ALA A 1 327 ? 6.164 -35.344 14.734 1 91.19 327 ALA A O 1
ATOM 2506 N N . LYS A 1 328 ? 4.414 -35.938 13.516 1 91.94 328 LYS A N 1
ATOM 2507 C CA . LYS A 1 328 ? 4.918 -37.281 13.297 1 91.94 328 LYS A CA 1
ATOM 2508 C C . LYS A 1 328 ? 5.98 -37.312 12.203 1 91.94 328 LYS A C 1
ATOM 2510 O O . LYS A 1 328 ? 6.984 -38 12.32 1 91.94 328 LYS A O 1
ATOM 2515 N N . PHE A 1 329 ? 5.852 -36.625 11.094 1 93.31 329 PHE A N 1
ATOM 2516 C CA . PHE A 1 329 ? 6.684 -36.781 9.906 1 93.31 329 PHE A CA 1
ATOM 2517 C C . PHE A 1 329 ? 7.457 -35.5 9.609 1 93.31 329 PHE A C 1
ATOM 2519 O O . PHE A 1 329 ? 8.297 -35.469 8.711 1 93.31 329 PHE A O 1
ATOM 2526 N N . GLY A 1 330 ? 7.215 -34.438 10.367 1 90.12 330 GLY A N 1
ATOM 2527 C CA . GLY A 1 330 ? 7.707 -33.125 10 1 90.12 330 GLY A CA 1
ATOM 2528 C C . GLY A 1 330 ? 6.84 -32.438 8.969 1 90.12 330 GLY A C 1
ATOM 2529 O O . GLY A 1 330 ? 6.066 -33.094 8.258 1 90.12 330 GLY A O 1
ATOM 2530 N N . ILE A 1 331 ? 6.996 -31.188 8.859 1 84.44 331 ILE A N 1
ATOM 2531 C CA . ILE A 1 331 ? 6.16 -30.375 7.98 1 84.44 331 ILE A CA 1
ATOM 2532 C C . ILE A 1 331 ? 6.332 -30.844 6.535 1 84.44 331 ILE A C 1
ATOM 2534 O O . ILE A 1 331 ? 5.359 -31.234 5.883 1 84.44 331 ILE A O 1
ATOM 2538 N N . MET A 1 332 ? 7.531 -30.875 6.055 1 85.56 332 MET A N 1
ATOM 2539 C CA . MET A 1 332 ? 7.797 -31.266 4.676 1 85.56 332 MET A CA 1
ATOM 2540 C C . MET A 1 332 ? 7.555 -32.781 4.488 1 85.56 332 MET A C 1
ATOM 2542 O O . MET A 1 332 ? 7.098 -33.188 3.428 1 85.56 332 MET A O 1
ATOM 2546 N N . GLY A 1 333 ? 7.801 -33.5 5.488 1 90.38 333 GLY A N 1
ATOM 2547 C CA . GLY A 1 333 ? 7.578 -34.938 5.422 1 90.38 333 GLY A CA 1
ATOM 2548 C C . GLY A 1 333 ? 6.113 -35.312 5.258 1 90.38 333 GLY A C 1
ATOM 2549 O O . GLY A 1 333 ? 5.777 -36.188 4.465 1 90.38 333 GLY A O 1
ATOM 2550 N N . ALA A 1 334 ? 5.336 -34.75 6.039 1 90.5 334 ALA A N 1
ATOM 2551 C CA . ALA A 1 334 ? 3.896 -34.969 5.941 1 90.5 334 ALA A CA 1
ATOM 2552 C C . ALA A 1 334 ? 3.379 -34.625 4.547 1 90.5 334 ALA A C 1
ATOM 2554 O O . ALA A 1 334 ? 2.59 -35.375 3.965 1 90.5 334 ALA A O 1
ATOM 2555 N N . ALA A 1 335 ? 3.801 -33.531 4.02 1 88.5 335 ALA A N 1
ATOM 2556 C CA . ALA A 1 335 ? 3.396 -33.094 2.691 1 88.5 335 ALA A CA 1
ATOM 2557 C C . ALA A 1 335 ? 3.834 -34.094 1.621 1 88.5 335 ALA A C 1
ATOM 2559 O O . ALA A 1 335 ? 3.049 -34.438 0.74 1 88.5 335 ALA A O 1
ATOM 2560 N N . ARG A 1 336 ? 5.027 -34.5 1.71 1 91.06 336 ARG A N 1
ATOM 2561 C CA . ARG A 1 336 ? 5.582 -35.438 0.736 1 91.06 336 ARG A CA 1
ATOM 2562 C C . ARG A 1 336 ? 4.844 -36.781 0.776 1 91.06 336 ARG A C 1
ATOM 2564 O O . ARG A 1 336 ? 4.594 -37.375 -0.266 1 91.06 336 ARG A O 1
ATOM 2571 N N . LYS A 1 337 ? 4.562 -37.219 1.96 1 94.38 337 LYS A N 1
ATOM 2572 C CA . LYS A 1 337 ? 3.846 -38.469 2.098 1 94.38 337 LYS A CA 1
ATOM 2573 C C . LYS A 1 337 ? 2.451 -38.406 1.487 1 94.38 337 LYS A C 1
ATOM 2575 O O . LYS A 1 337 ? 2.027 -39.281 0.761 1 94.38 337 LYS A O 1
ATOM 2580 N N . ALA A 1 338 ? 1.786 -37.375 1.817 1 94.12 338 ALA A N 1
ATOM 2581 C CA . ALA A 1 338 ? 0.458 -37.156 1.255 1 94.12 338 ALA A CA 1
ATOM 2582 C C . ALA A 1 338 ? 0.505 -37.125 -0.27 1 94.12 338 ALA A C 1
ATOM 2584 O O . ALA A 1 338 ? -0.327 -37.75 -0.938 1 94.12 338 ALA A O 1
ATOM 2585 N N . GLU A 1 339 ? 1.452 -36.438 -0.775 1 94.25 339 GLU A N 1
ATOM 2586 C CA . GLU A 1 339 ? 1.638 -36.312 -2.219 1 94.25 339 GLU A CA 1
ATOM 2587 C C . GLU A 1 339 ? 1.917 -37.688 -2.85 1 94.25 339 GLU A C 1
ATOM 2589 O O . GLU A 1 339 ? 1.357 -38 -3.896 1 94.25 339 GLU A O 1
ATOM 2594 N N . ALA A 1 340 ? 2.75 -38.375 -2.211 1 95.88 340 ALA A N 1
ATOM 2595 C CA . ALA A 1 340 ? 3.121 -39.688 -2.723 1 95.88 340 ALA A CA 1
ATOM 2596 C C . ALA A 1 340 ? 1.912 -40.594 -2.779 1 95.88 340 ALA A C 1
ATOM 2598 O O . ALA A 1 340 ? 1.746 -41.375 -3.74 1 95.88 340 ALA A O 1
ATOM 2599 N N . ILE A 1 341 ? 1.144 -40.562 -1.788 1 97.25 341 ILE A N 1
ATOM 2600 C CA . ILE A 1 341 ? -0.038 -41.406 -1.708 1 97.25 341 ILE A CA 1
ATOM 2601 C C . ILE A 1 341 ? -1.003 -41.062 -2.838 1 97.25 341 ILE A C 1
ATOM 2603 O O . ILE A 1 341 ? -1.43 -41.938 -3.594 1 97.25 341 ILE A O 1
ATOM 2607 N N . LEU A 1 342 ? -1.303 -39.844 -2.959 1 97.81 342 LEU A N 1
ATOM 2608 C CA . LEU A 1 342 ? -2.246 -39.406 -3.99 1 97.81 342 LEU A CA 1
ATOM 2609 C C . LEU A 1 342 ? -1.678 -39.688 -5.383 1 97.81 342 LEU A C 1
ATOM 2611 O O . LEU A 1 342 ? -2.416 -40.031 -6.301 1 97.81 342 LEU A O 1
ATOM 2615 N N . ALA A 1 343 ? -0.381 -39.438 -5.562 1 98 343 ALA A N 1
ATOM 2616 C CA . ALA A 1 343 ? 0.273 -39.719 -6.84 1 98 343 ALA A CA 1
ATOM 2617 C C . ALA A 1 343 ? 0.18 -41.188 -7.188 1 98 343 ALA A C 1
ATOM 2619 O O . ALA A 1 343 ? -0.097 -41.562 -8.336 1 98 343 ALA A O 1
ATOM 2620 N N . GLY A 1 344 ? 0.42 -42 -6.219 1 98.19 344 GLY A N 1
ATOM 2621 C CA . GLY A 1 344 ? 0.295 -43.438 -6.426 1 98.19 344 GLY A CA 1
ATOM 2622 C C . GLY A 1 344 ? -1.116 -43.875 -6.773 1 98.19 344 GLY A C 1
ATOM 2623 O O . GLY A 1 344 ? -1.313 -44.719 -7.652 1 98.19 344 GLY A O 1
ATOM 2624 N N . ILE A 1 345 ? -2.023 -43.312 -6.102 1 98.38 345 ILE A N 1
ATOM 2625 C CA . ILE A 1 345 ? -3.428 -43.594 -6.383 1 98.38 345 ILE A CA 1
ATOM 2626 C C . ILE A 1 345 ? -3.764 -43.156 -7.809 1 98.38 345 ILE A C 1
ATOM 2628 O O . ILE A 1 345 ? -4.402 -43.906 -8.555 1 98.38 345 ILE A O 1
ATOM 2632 N N . ALA A 1 346 ? -3.354 -42 -8.164 1 98.5 346 ALA A N 1
ATOM 2633 C CA . ALA A 1 346 ? -3.605 -41.5 -9.516 1 98.5 346 ALA A CA 1
ATOM 2634 C C . ALA A 1 346 ? -3.045 -42.438 -10.57 1 98.5 346 ALA A C 1
ATOM 2636 O O . ALA A 1 346 ? -3.715 -42.75 -11.562 1 98.5 346 ALA A O 1
ATOM 2637 N N . LYS A 1 347 ? -1.825 -42.844 -10.383 1 98.19 347 LYS A N 1
ATOM 2638 C CA . LYS A 1 347 ? -1.201 -43.781 -11.312 1 98.19 347 LYS A CA 1
ATOM 2639 C C . LYS A 1 347 ? -2.016 -45.062 -11.43 1 98.19 347 LYS A C 1
ATOM 2641 O O . LYS A 1 347 ? -2.268 -45.531 -12.531 1 98.19 347 LYS A O 1
ATOM 2646 N N . GLY A 1 348 ? -2.383 -45.625 -10.281 1 98.06 348 GLY A N 1
ATOM 2647 C CA . GLY A 1 348 ? -3.203 -46.812 -10.273 1 98.06 348 GLY A CA 1
ATOM 2648 C C . GLY A 1 348 ? -4.531 -46.656 -10.984 1 98.06 348 GLY A C 1
ATOM 2649 O O . GLY A 1 348 ? -4.977 -47.531 -11.719 1 98.06 348 GLY A O 1
ATOM 2650 N N . LEU A 1 349 ? -5.152 -45.531 -10.773 1 97.88 349 LEU A N 1
ATOM 2651 C CA . LEU A 1 349 ? -6.438 -45.219 -11.398 1 97.88 349 LEU A CA 1
ATOM 2652 C C . LEU A 1 349 ? -6.281 -45.062 -12.906 1 97.88 349 LEU A C 1
ATOM 2654 O O . LEU A 1 349 ? -7.148 -45.5 -13.672 1 97.88 349 LEU A O 1
ATOM 2658 N N . GLY A 1 350 ? -5.234 -44.375 -13.312 1 96.31 350 GLY A N 1
ATOM 2659 C CA . GLY A 1 350 ? -4.945 -44.312 -14.734 1 96.31 350 GLY A CA 1
ATOM 2660 C C . GLY A 1 350 ? -4.898 -45.656 -15.398 1 96.31 350 GLY A C 1
ATOM 2661 O O . GLY A 1 350 ? -5.426 -45.844 -16.5 1 96.31 350 GLY A O 1
ATOM 2662 N N . GLY A 1 351 ? -4.23 -46.562 -14.688 1 95.31 351 GLY A N 1
ATOM 2663 C CA . GLY A 1 351 ? -4.16 -47.938 -15.188 1 95.31 351 GLY A CA 1
ATOM 2664 C C . GLY A 1 351 ? -5.512 -48.625 -15.234 1 95.31 351 GLY A C 1
ATOM 2665 O O . GLY A 1 351 ? -5.691 -49.594 -15.961 1 95.31 351 GLY A O 1
ATOM 2666 N N . ARG A 1 352 ? -6.449 -48.094 -14.477 1 94.75 352 ARG A N 1
ATOM 2667 C CA . ARG A 1 352 ? -7.785 -48.688 -14.398 1 94.75 352 ARG A CA 1
ATOM 2668 C C . ARG A 1 352 ? -8.742 -48 -15.359 1 94.75 352 ARG A C 1
ATOM 2670 O O . ARG A 1 352 ? -9.953 -48.219 -15.312 1 94.75 352 ARG A O 1
ATOM 2677 N N . GLY A 1 353 ? -8.211 -47.125 -16.188 1 93.75 353 GLY A N 1
ATOM 2678 C CA . GLY A 1 353 ? -9.008 -46.531 -17.25 1 93.75 353 GLY A CA 1
ATOM 2679 C C . GLY A 1 353 ? -9.562 -45.156 -16.906 1 93.75 353 GLY A C 1
ATOM 2680 O O . GLY A 1 353 ? -10.289 -44.562 -17.688 1 93.75 353 GLY A O 1
ATOM 2681 N N . VAL A 1 354 ? -9.219 -44.656 -15.805 1 96.06 354 VAL A N 1
ATOM 2682 C CA . VAL A 1 354 ? -9.609 -43.281 -15.492 1 96.06 354 VAL A CA 1
ATOM 2683 C C . VAL A 1 354 ? -8.883 -42.312 -16.422 1 96.06 354 VAL A C 1
ATOM 2685 O O . VAL A 1 354 ? -7.684 -42.438 -16.656 1 96.06 354 VAL A O 1
ATOM 2688 N N . ARG A 1 355 ? -9.633 -41.344 -16.938 1 95.5 355 ARG A N 1
ATOM 2689 C CA . ARG A 1 355 ? -9.047 -40.406 -17.906 1 95.5 355 ARG A CA 1
ATOM 2690 C C . ARG A 1 355 ? -9.383 -38.969 -17.562 1 95.5 355 ARG A C 1
ATOM 2692 O O . ARG A 1 355 ? -8.953 -38.062 -18.266 1 95.5 355 ARG A O 1
ATOM 2699 N N . LYS A 1 356 ? -10.195 -38.719 -16.578 1 96.62 356 LYS A N 1
ATOM 2700 C CA . LYS A 1 356 ? -10.539 -37.375 -16.109 1 96.62 356 LYS A CA 1
ATOM 2701 C C . LYS A 1 356 ? -10.117 -37.188 -14.648 1 96.62 356 LYS A C 1
ATOM 2703 O O . LYS A 1 356 ? -10.648 -37.844 -13.758 1 96.62 356 LYS A O 1
ATOM 2708 N N . PHE A 1 357 ? -9.203 -36.25 -14.453 1 97.38 357 PHE A N 1
ATOM 2709 C CA . PHE A 1 357 ? -8.625 -36 -13.133 1 97.38 357 PHE A CA 1
ATOM 2710 C C . PHE A 1 357 ? -8.844 -34.562 -12.695 1 97.38 357 PHE A C 1
ATOM 2712 O O . PHE A 1 357 ? -8.414 -33.625 -13.375 1 97.38 357 PHE A O 1
ATOM 2719 N N . VAL A 1 358 ? -9.531 -34.375 -11.578 1 97 358 VAL A N 1
ATOM 2720 C CA . VAL A 1 358 ? -9.586 -33.094 -10.898 1 97 358 VAL A CA 1
ATOM 2721 C C . VAL A 1 358 ? -8.703 -33.125 -9.648 1 97 358 VAL A C 1
ATOM 2723 O O . VAL A 1 358 ? -8.891 -33.969 -8.781 1 97 358 VAL A O 1
ATOM 2726 N N . VAL A 1 359 ? -7.742 -32.25 -9.617 1 96.75 359 VAL A N 1
ATOM 2727 C CA . VAL A 1 359 ? -6.762 -32.281 -8.539 1 96.75 359 VAL A CA 1
ATOM 2728 C C . VAL A 1 359 ? -6.73 -30.938 -7.812 1 96.75 359 VAL A C 1
ATOM 2730 O O . VAL A 1 359 ? -6.668 -29.891 -8.453 1 96.75 359 VAL A O 1
ATOM 2733 N N . SER A 1 360 ? -6.754 -30.969 -6.496 1 94.25 360 SER A N 1
ATOM 2734 C CA . SER A 1 360 ? -6.609 -29.766 -5.68 1 94.25 360 SER A CA 1
ATOM 2735 C C . SER A 1 360 ? -5.32 -29.797 -4.863 1 94.25 360 SER A C 1
ATOM 2737 O O . SER A 1 360 ? -5.141 -30.688 -4.023 1 94.25 360 SER A O 1
ATOM 2739 N N . GLY A 1 361 ? -4.52 -28.734 -5.082 1 90.25 361 GLY A N 1
ATOM 2740 C CA . GLY A 1 361 ? -3.217 -28.625 -4.453 1 90.25 361 GLY A CA 1
ATOM 2741 C C . GLY A 1 361 ? -2.09 -28.406 -5.441 1 90.25 361 GLY A C 1
ATOM 2742 O O . GLY A 1 361 ? -1.915 -29.172 -6.383 1 90.25 361 GLY A O 1
ATOM 2743 N N . GLY A 1 362 ? -1.338 -27.422 -5.223 1 85.75 362 GLY A N 1
ATOM 2744 C CA . GLY A 1 362 ? -0.261 -27.078 -6.137 1 85.75 362 GLY A CA 1
ATOM 2745 C C . GLY A 1 362 ? 0.8 -28.156 -6.246 1 85.75 362 GLY A C 1
ATOM 2746 O O . GLY A 1 362 ? 1.02 -28.703 -7.324 1 85.75 362 GLY A O 1
ATOM 2747 N N . GLU A 1 363 ? 1.366 -28.531 -5.176 1 86 363 GLU A N 1
ATOM 2748 C CA . GLU A 1 363 ? 2.398 -29.562 -5.152 1 86 363 GLU A CA 1
ATOM 2749 C C . GLU A 1 363 ? 1.822 -30.922 -5.52 1 86 363 GLU A C 1
ATOM 2751 O O . GLU A 1 363 ? 2.475 -31.719 -6.203 1 86 363 GLU A O 1
ATOM 2756 N N . THR A 1 364 ? 0.646 -31.156 -5.105 1 91.81 364 THR A N 1
ATOM 2757 C CA . THR A 1 364 ? -0.039 -32.406 -5.422 1 91.81 364 THR A CA 1
ATOM 2758 C C . THR A 1 364 ? -0.256 -32.531 -6.926 1 91.81 364 THR A C 1
ATOM 2760 O O . THR A 1 364 ? -0.096 -33.625 -7.488 1 91.81 364 THR A O 1
ATOM 2763 N N . SER A 1 365 ? -0.592 -31.469 -7.551 1 94.31 365 SER A N 1
ATOM 2764 C CA . SER A 1 365 ? -0.794 -31.469 -9 1 94.31 365 SER A CA 1
ATOM 2765 C C . SER A 1 365 ? 0.463 -31.922 -9.734 1 94.31 365 SER A C 1
ATOM 2767 O O . SER A 1 365 ? 0.398 -32.781 -10.625 1 94.31 365 SER A O 1
ATOM 2769 N N . GLY A 1 366 ? 1.569 -31.391 -9.344 1 93.81 366 GLY A N 1
ATOM 2770 C CA . GLY A 1 366 ? 2.822 -31.781 -9.969 1 93.81 366 GLY A CA 1
ATOM 2771 C C . GLY A 1 366 ? 3.148 -33.25 -9.773 1 93.81 366 GLY A C 1
ATOM 2772 O O . GLY A 1 366 ? 3.547 -33.938 -10.719 1 93.81 366 GLY A O 1
ATOM 2773 N N . ALA A 1 367 ? 2.949 -33.719 -8.594 1 94.62 367 ALA A N 1
ATOM 2774 C CA . ALA A 1 367 ? 3.234 -35.125 -8.273 1 94.62 367 ALA A CA 1
ATOM 2775 C C . ALA A 1 367 ? 2.357 -36.062 -9.094 1 94.62 367 ALA A C 1
ATOM 2777 O O . ALA A 1 367 ? 2.824 -37.094 -9.57 1 94.62 367 ALA A O 1
ATOM 2778 N N . ILE A 1 368 ? 1.159 -35.719 -9.25 1 96.88 368 ILE A N 1
ATOM 2779 C CA . ILE A 1 368 ? 0.199 -36.562 -9.953 1 96.88 368 ILE A CA 1
ATOM 2780 C C . ILE A 1 368 ? 0.516 -36.562 -11.445 1 96.88 368 ILE A C 1
ATOM 2782 O O . ILE A 1 368 ? 0.51 -37.625 -12.086 1 96.88 368 ILE A O 1
ATOM 2786 N N . VAL A 1 369 ? 0.791 -35.438 -12.016 1 97 369 VAL A N 1
ATOM 2787 C CA . VAL A 1 369 ? 1.152 -35.344 -13.43 1 97 369 VAL A CA 1
ATOM 2788 C C . VAL A 1 369 ? 2.389 -36.188 -13.703 1 97 369 VAL A C 1
ATOM 2790 O O . VAL A 1 369 ? 2.434 -36.906 -14.695 1 97 369 VAL A O 1
ATOM 2793 N N . GLU A 1 370 ? 3.342 -36.062 -12.828 1 95.88 370 GLU A N 1
ATOM 2794 C CA . GLU A 1 370 ? 4.551 -36.875 -12.961 1 95.88 370 GLU A CA 1
ATOM 2795 C C . GLU A 1 370 ? 4.234 -38.375 -12.859 1 95.88 370 GLU A C 1
ATOM 2797 O O . GLU A 1 370 ? 4.734 -39.188 -13.656 1 95.88 370 GLU A O 1
ATOM 2802 N N . ALA A 1 371 ? 3.451 -38.75 -11.891 1 97.25 371 ALA A N 1
ATOM 2803 C CA . ALA A 1 371 ? 3.094 -40.156 -11.672 1 97.25 371 ALA A CA 1
ATOM 2804 C C . ALA A 1 371 ? 2.357 -40.719 -12.875 1 97.25 371 ALA A C 1
ATOM 2806 O O . ALA A 1 371 ? 2.508 -41.906 -13.195 1 97.25 371 ALA A O 1
ATOM 2807 N N . LEU A 1 372 ? 1.599 -39.906 -13.547 1 97.62 372 LEU A N 1
ATOM 2808 C CA . LEU A 1 372 ? 0.833 -40.312 -14.711 1 97.62 372 LEU A CA 1
ATOM 2809 C C . LEU A 1 372 ? 1.715 -40.375 -15.961 1 97.62 372 LEU A C 1
ATOM 2811 O O . LEU A 1 372 ? 1.28 -40.812 -17.016 1 97.62 372 LEU A O 1
ATOM 2815 N N . GLY A 1 373 ? 2.906 -39.844 -15.844 1 97.25 373 GLY A N 1
ATOM 2816 C CA . GLY A 1 373 ? 3.861 -39.875 -16.938 1 97.25 373 GLY A CA 1
ATOM 2817 C C . GLY A 1 373 ? 3.527 -38.906 -18.062 1 97.25 373 GLY A C 1
ATOM 2818 O O . GLY A 1 373 ? 3.812 -39.156 -19.234 1 97.25 373 GLY A O 1
ATOM 2819 N N . ILE A 1 374 ? 2.854 -37.875 -17.734 1 96.88 374 ILE A N 1
ATOM 2820 C CA . ILE A 1 374 ? 2.488 -36.875 -18.734 1 96.88 374 ILE A CA 1
ATOM 2821 C C . ILE A 1 374 ? 3.684 -35.969 -19.016 1 96.88 374 ILE A C 1
ATOM 2823 O O . ILE A 1 374 ? 4.234 -35.344 -18.094 1 96.88 374 ILE A O 1
ATOM 2827 N N . GLN A 1 375 ? 4.07 -35.812 -20.25 1 97.81 375 GLN A N 1
ATOM 2828 C CA . GLN A 1 375 ? 5.281 -35.062 -20.594 1 97.81 375 GLN A CA 1
ATOM 2829 C C . GLN A 1 375 ? 4.945 -33.656 -21.078 1 97.81 375 GLN A C 1
ATOM 2831 O O . GLN A 1 375 ? 5.773 -32.75 -20.984 1 97.81 375 GLN A O 1
ATOM 2836 N N . SER A 1 376 ? 3.814 -33.469 -21.625 1 96.75 376 SER A N 1
ATOM 2837 C CA . SER A 1 376 ? 3.344 -32.188 -22.078 1 96.75 376 SER A CA 1
ATOM 2838 C C . SER A 1 376 ? 1.82 -32.125 -22.125 1 96.75 376 SER A C 1
ATOM 2840 O O . SER A 1 376 ? 1.156 -33.156 -22.109 1 96.75 376 SER A O 1
ATOM 2842 N N . MET A 1 377 ? 1.362 -30.922 -22.109 1 95.25 377 MET A N 1
ATOM 2843 C CA . MET A 1 377 ? -0.085 -30.75 -22.047 1 95.25 377 MET A CA 1
ATOM 2844 C C . MET A 1 377 ? -0.544 -29.656 -23.016 1 95.25 377 MET A C 1
ATOM 2846 O O . MET A 1 377 ? 0.186 -28.703 -23.266 1 95.25 377 MET A O 1
ATOM 2850 N N . GLN A 1 378 ? -1.729 -29.906 -23.578 1 93.88 378 GLN A N 1
ATOM 2851 C CA . GLN A 1 378 ? -2.492 -28.812 -24.188 1 93.88 378 GLN A CA 1
ATOM 2852 C C . GLN A 1 378 ? -3.287 -28.047 -23.141 1 93.88 378 GLN A C 1
ATOM 2854 O O . GLN A 1 378 ? -4.168 -28.609 -22.484 1 93.88 378 GLN A O 1
ATOM 2859 N N . VAL A 1 379 ? -2.938 -26.797 -22.984 1 95.38 379 VAL A N 1
ATOM 2860 C CA . VAL A 1 379 ? -3.6 -25.969 -21.984 1 95.38 379 VAL A CA 1
ATOM 2861 C C . VAL A 1 379 ? -4.812 -25.266 -22.594 1 95.38 379 VAL A C 1
ATOM 2863 O O . VAL A 1 379 ? -4.746 -24.781 -23.734 1 95.38 379 VAL A O 1
ATOM 2866 N N . LEU A 1 380 ? -5.918 -25.297 -21.922 1 93.81 380 LEU A N 1
ATOM 2867 C CA . LEU A 1 380 ? -7.125 -24.609 -22.375 1 93.81 380 LEU A CA 1
ATOM 2868 C C . LEU A 1 380 ? -7.164 -23.188 -21.844 1 93.81 380 LEU A C 1
ATOM 2870 O O . LEU A 1 380 ? -6.594 -22.891 -20.797 1 93.81 380 LEU A O 1
ATOM 2874 N N . PRO A 1 381 ? -7.852 -22.312 -22.609 1 94.75 381 PRO A N 1
ATOM 2875 C CA . PRO A 1 381 ? -7.91 -20.906 -22.203 1 94.75 381 PRO A CA 1
ATOM 2876 C C . PRO A 1 381 ? -8.586 -20.703 -20.859 1 94.75 381 PRO A C 1
ATOM 2878 O O . PRO A 1 381 ? -9.531 -21.422 -20.516 1 94.75 381 PRO A O 1
ATOM 2881 N N . PHE A 1 382 ? -8.062 -19.719 -20.156 1 94.44 382 PHE A N 1
ATOM 2882 C CA . PHE A 1 382 ? -8.672 -19.312 -18.906 1 94.44 382 PHE A CA 1
ATOM 2883 C C . PHE A 1 382 ? -10.172 -19.062 -19.094 1 94.44 382 PHE A C 1
ATOM 2885 O O . PHE A 1 382 ? -10.586 -18.453 -20.062 1 94.44 382 PHE A O 1
ATOM 2892 N N . ASP A 1 383 ? -10.992 -19.578 -18.141 1 91.69 383 ASP A N 1
ATOM 2893 C CA . ASP A 1 383 ? -12.438 -19.438 -18.25 1 91.69 383 ASP A CA 1
ATOM 2894 C C . ASP A 1 383 ? -13.086 -19.266 -16.875 1 91.69 383 ASP A C 1
ATOM 2896 O O . ASP A 1 383 ? -12.438 -18.828 -15.93 1 91.69 383 ASP A O 1
ATOM 2900 N N . GLU A 1 384 ? -14.32 -19.5 -16.75 1 89.06 384 GLU A N 1
ATOM 2901 C CA . GLU A 1 384 ? -15.086 -19.266 -15.531 1 89.06 384 GLU A CA 1
ATOM 2902 C C . GLU A 1 384 ? -14.617 -20.188 -14.406 1 89.06 384 GLU A C 1
ATOM 2904 O O . GLU A 1 384 ? -14.742 -19.859 -13.227 1 89.06 384 GLU A O 1
ATOM 2909 N N . LEU A 1 385 ? -14.031 -21.312 -14.773 1 89.69 385 LEU A N 1
ATOM 2910 C CA . LEU A 1 385 ? -13.539 -22.25 -13.773 1 89.69 385 LEU A CA 1
ATOM 2911 C C . LEU A 1 385 ? -12.133 -21.875 -13.328 1 89.69 385 LEU A C 1
ATOM 2913 O O . LEU A 1 385 ? -11.664 -22.344 -12.289 1 89.69 385 LEU A O 1
ATOM 2917 N N . GLY A 1 386 ? -11.477 -21.109 -14.234 1 90.12 386 GLY A N 1
ATOM 2918 C CA . GLY A 1 386 ? -10.109 -20.719 -13.93 1 90.12 386 GLY A CA 1
ATOM 2919 C C . GLY A 1 386 ? -9.094 -21.312 -14.891 1 90.12 386 GLY A C 1
ATOM 2920 O O . GLY A 1 386 ? -9.383 -21.5 -16.078 1 90.12 386 GLY A O 1
ATOM 2921 N N . ALA A 1 387 ? -7.723 -21.516 -14.492 1 88.94 387 ALA A N 1
ATOM 2922 C CA . ALA A 1 387 ? -6.594 -21.859 -15.352 1 88.94 387 ALA A CA 1
ATOM 2923 C C . ALA A 1 387 ? -6.238 -23.344 -15.227 1 88.94 387 ALA A C 1
ATOM 2925 O O . ALA A 1 387 ? -5.188 -23.781 -15.703 1 88.94 387 ALA A O 1
ATOM 2926 N N . GLY A 1 388 ? -7.016 -24.172 -14.758 1 91.25 388 GLY A N 1
ATOM 2927 C CA . GLY A 1 388 ? -6.582 -25.5 -14.391 1 91.25 388 GLY A CA 1
ATOM 2928 C C . GLY A 1 388 ? -6.91 -26.547 -15.438 1 91.25 388 GLY A C 1
ATOM 2929 O O . GLY A 1 388 ? -6.496 -27.703 -15.328 1 91.25 388 GLY A O 1
ATOM 2930 N N . SER A 1 389 ? -7.559 -26.203 -16.594 1 93.75 389 SER A N 1
ATOM 2931 C CA . SER A 1 389 ? -8.023 -27.156 -17.594 1 93.75 389 SER A CA 1
ATOM 2932 C C . SER A 1 389 ? -6.941 -27.453 -18.625 1 93.75 389 SER A C 1
ATOM 2934 O O . SER A 1 389 ? -6.453 -26.531 -19.297 1 93.75 389 SER A O 1
ATOM 2936 N N . CYS A 1 390 ? -6.582 -28.703 -18.719 1 94.75 390 CYS A N 1
ATOM 2937 C CA . CYS A 1 390 ? -5.582 -29.109 -19.688 1 94.75 390 CYS A CA 1
ATOM 2938 C C . CYS A 1 390 ? -5.773 -30.578 -20.094 1 94.75 390 CYS A C 1
ATOM 2940 O O . CYS A 1 390 ? -6.516 -31.312 -19.438 1 94.75 390 CYS A O 1
ATOM 2942 N N . ILE A 1 391 ? -5.195 -30.938 -21.219 1 94.69 391 ILE A N 1
ATOM 2943 C CA . ILE A 1 391 ? -5.266 -32.281 -21.766 1 94.69 391 ILE A CA 1
ATOM 2944 C C . ILE A 1 391 ? -3.861 -32.781 -22.109 1 94.69 391 ILE A C 1
ATOM 2946 O O . ILE A 1 391 ? -3.094 -32.062 -22.766 1 94.69 391 ILE A O 1
ATOM 2950 N N . SER A 1 392 ? -3.574 -34 -21.641 1 94.88 392 SER A N 1
ATOM 2951 C CA . SER A 1 392 ? -2.266 -34.562 -21.984 1 94.88 392 SER A CA 1
ATOM 2952 C C . SER A 1 392 ? -2.119 -34.719 -23.5 1 94.88 392 SER A C 1
ATOM 2954 O O . SER A 1 392 ? -3.088 -35.031 -24.188 1 94.88 392 SER A O 1
ATOM 2956 N N . ARG A 1 393 ? -0.942 -34.5 -23.984 1 92.56 393 ARG A N 1
ATOM 2957 C CA . ARG A 1 393 ? -0.73 -34.531 -25.438 1 92.56 393 ARG A CA 1
ATOM 2958 C C . ARG A 1 393 ? -0.456 -35.938 -25.922 1 92.56 393 ARG A C 1
ATOM 2960 O O . ARG A 1 393 ? -0.479 -36.219 -27.125 1 92.56 393 ARG A O 1
ATOM 2967 N N . ASP A 1 394 ? -0.167 -36.844 -25 1 91.94 394 ASP A N 1
ATOM 2968 C CA . ASP A 1 394 ? 0.059 -38.219 -25.406 1 91.94 394 ASP A CA 1
ATOM 2969 C C . ASP A 1 394 ? -1.241 -38.875 -25.875 1 91.94 394 ASP A C 1
ATOM 2971 O O . ASP A 1 394 ? -2.291 -38.25 -25.906 1 91.94 394 ASP A O 1
ATOM 2975 N N . THR A 1 395 ? -1.182 -40.062 -26.328 1 90.5 395 THR A N 1
ATOM 2976 C CA . THR A 1 395 ? -2.281 -40.781 -26.984 1 90.5 395 THR A CA 1
ATOM 2977 C C . THR A 1 395 ? -3.422 -41.031 -26 1 90.5 395 THR A C 1
ATOM 2979 O O . THR A 1 395 ? -4.555 -41.281 -26.406 1 90.5 395 THR A O 1
ATOM 2982 N N . ARG A 1 396 ? -3.209 -41.031 -24.703 1 92.31 396 ARG A N 1
ATOM 2983 C CA . ARG A 1 396 ? -4.254 -41.312 -23.719 1 92.31 396 ARG A CA 1
ATOM 2984 C C . ARG A 1 396 ? -5.242 -40.125 -23.625 1 92.31 396 ARG A C 1
ATOM 2986 O O . ARG A 1 396 ? -6.406 -40.344 -23.281 1 92.31 396 ARG A O 1
ATOM 2993 N N . ARG A 1 397 ? -4.723 -38.906 -23.859 1 92.56 397 ARG A N 1
ATOM 2994 C CA . ARG A 1 397 ? -5.555 -37.719 -23.859 1 92.56 397 ARG A CA 1
ATOM 2995 C C . ARG A 1 397 ? -6.266 -37.562 -22.516 1 92.56 397 ARG A C 1
ATOM 2997 O O . ARG A 1 397 ? -7.48 -37.375 -22.469 1 92.56 397 ARG A O 1
ATOM 3004 N N . ILE A 1 398 ? -5.488 -37.656 -21.5 1 95.06 398 ILE A N 1
ATOM 3005 C CA . ILE A 1 398 ? -6.004 -37.5 -20.156 1 95.06 398 ILE A CA 1
ATOM 3006 C C . ILE A 1 398 ? -6.426 -36.031 -19.922 1 95.06 398 ILE A C 1
ATOM 3008 O O . ILE A 1 398 ? -5.652 -35.125 -20.188 1 95.06 398 ILE A O 1
ATOM 3012 N N . SER A 1 399 ? -7.688 -35.844 -19.547 1 95.56 399 SER A N 1
ATOM 3013 C CA . SER A 1 399 ? -8.188 -34.531 -19.172 1 95.56 399 SER A CA 1
ATOM 3014 C C . SER A 1 399 ? -7.906 -34.219 -17.719 1 95.56 399 SER A C 1
ATOM 3016 O O . SER A 1 399 ? -8.195 -35.031 -16.828 1 95.56 399 SER A O 1
ATOM 3018 N N . LEU A 1 400 ? -7.375 -33.031 -17.484 1 96.12 400 LEU A N 1
ATOM 3019 C CA . LEU A 1 400 ? -7.027 -32.656 -16.109 1 96.12 400 LEU A CA 1
ATOM 3020 C C . LEU A 1 400 ? -7.57 -31.266 -15.781 1 96.12 400 LEU A C 1
ATOM 3022 O O . LEU A 1 400 ? -7.668 -30.406 -16.656 1 96.12 400 LEU A O 1
ATOM 3026 N N . PHE A 1 401 ? -8.008 -31.109 -14.594 1 95.81 401 PHE A N 1
ATOM 3027 C CA . PHE A 1 401 ? -8.219 -29.812 -13.953 1 95.81 401 PHE A CA 1
ATOM 3028 C C . PHE A 1 401 ? -7.387 -29.703 -12.688 1 95.81 401 PHE A C 1
ATOM 3030 O O . PHE A 1 401 ? -7.695 -30.328 -11.672 1 95.81 401 PHE A O 1
ATOM 3037 N N . LEU A 1 402 ? -6.316 -28.875 -12.758 1 95.88 402 LEU A N 1
ATOM 3038 C CA . LEU A 1 402 ? -5.379 -28.688 -11.656 1 95.88 402 LEU A CA 1
ATOM 3039 C C . LEU A 1 402 ? -5.57 -27.328 -11 1 95.88 402 LEU A C 1
ATOM 3041 O O . LEU A 1 402 ? -5.422 -26.297 -11.648 1 95.88 402 LEU A O 1
ATOM 3045 N N . LYS A 1 403 ? -5.887 -27.344 -9.742 1 90.94 403 LYS A N 1
ATOM 3046 C CA . LYS A 1 403 ? -6.125 -26.062 -9.086 1 90.94 403 LYS A CA 1
ATOM 3047 C C . LYS A 1 403 ? -5.305 -25.938 -7.805 1 90.94 403 LYS A C 1
ATOM 3049 O O . LYS A 1 403 ? -5.051 -26.938 -7.129 1 90.94 403 LYS A O 1
ATOM 3054 N N . PRO A 1 404 ? -4.961 -24.625 -7.547 1 86.38 404 PRO A N 1
ATOM 3055 C CA . PRO A 1 404 ? -4.387 -24.422 -6.215 1 86.38 404 PRO A CA 1
ATOM 3056 C C . PRO A 1 404 ? -5.406 -24.625 -5.094 1 86.38 404 PRO A C 1
ATOM 3058 O O . PRO A 1 404 ? -6.605 -24.734 -5.359 1 86.38 404 PRO A O 1
ATOM 3061 N N . GLY A 1 405 ? -5.027 -24.766 -3.904 1 78.12 405 GLY A N 1
ATOM 3062 C CA . GLY A 1 405 ? -5.887 -25.125 -2.785 1 78.12 405 GLY A CA 1
ATOM 3063 C C . GLY A 1 405 ? -6.746 -23.969 -2.301 1 78.12 405 GLY A C 1
ATOM 3064 O O . GLY A 1 405 ? -7.742 -24.188 -1.605 1 78.12 405 GLY A O 1
ATOM 3065 N N . LYS A 1 406 ? -6.508 -22.734 -2.656 1 77.25 406 LYS A N 1
ATOM 3066 C CA . LYS A 1 406 ? -7.133 -21.641 -1.931 1 77.25 406 LYS A CA 1
ATOM 3067 C C . LYS A 1 406 ? -8.109 -20.875 -2.82 1 77.25 406 LYS A C 1
ATOM 3069 O O . LYS A 1 406 ? -8.578 -19.797 -2.455 1 77.25 406 LYS A O 1
ATOM 3074 N N . ILE A 1 407 ? -8.453 -21.578 -3.961 1 78.88 407 ILE A N 1
ATOM 3075 C CA . ILE A 1 407 ? -9.297 -20.797 -4.867 1 78.88 407 ILE A CA 1
ATOM 3076 C C . ILE A 1 407 ? -10.398 -21.703 -5.434 1 78.88 407 ILE A C 1
ATOM 3078 O O . ILE A 1 407 ? -10.281 -22.922 -5.395 1 78.88 407 ILE A O 1
ATOM 3082 N N . GLY A 1 408 ? -11.578 -20.969 -5.836 1 83.81 408 GLY A N 1
ATOM 3083 C CA . GLY A 1 408 ? -12.633 -21.656 -6.57 1 83.81 408 GLY A CA 1
ATOM 3084 C C . GLY A 1 408 ? -13.961 -21.688 -5.832 1 83.81 408 GLY A C 1
ATOM 3085 O O . GLY A 1 408 ? -13.992 -21.609 -4.602 1 83.81 408 GLY A O 1
ATOM 3086 N N . ALA A 1 409 ? -14.969 -21.906 -6.586 1 89.75 409 ALA A N 1
ATOM 3087 C CA . ALA A 1 409 ? -16.312 -22.031 -6.035 1 89.75 409 ALA A CA 1
ATOM 3088 C C . ALA A 1 409 ? -16.5 -23.359 -5.328 1 89.75 409 ALA A C 1
ATOM 3090 O O . ALA A 1 409 ? -15.688 -24.281 -5.48 1 89.75 409 ALA A O 1
ATOM 3091 N N . GLU A 1 410 ? -17.531 -23.484 -4.609 1 93.25 410 GLU A N 1
ATOM 3092 C CA . GLU A 1 410 ? -17.812 -24.656 -3.803 1 93.25 410 GLU A CA 1
ATOM 3093 C C . GLU A 1 410 ? -18.047 -25.891 -4.684 1 93.25 410 GLU A C 1
ATOM 3095 O O . GLU A 1 410 ? -17.719 -27.016 -4.293 1 93.25 410 GLU A O 1
ATOM 3100 N N . ASP A 1 411 ? -18.578 -25.672 -5.871 1 95.44 411 ASP A N 1
ATOM 3101 C CA . ASP A 1 411 ? -18.938 -26.797 -6.742 1 95.44 411 ASP A CA 1
ATOM 3102 C C . ASP A 1 411 ? -17.875 -27.016 -7.82 1 95.44 411 ASP A C 1
ATOM 3104 O O . ASP A 1 411 ? -18.141 -27.656 -8.836 1 95.44 411 ASP A O 1
ATOM 3108 N N . VAL A 1 412 ? -16.719 -26.516 -7.609 1 95.25 412 VAL A N 1
ATOM 3109 C CA . VAL A 1 412 ? -15.703 -26.453 -8.656 1 95.25 412 VAL A CA 1
ATOM 3110 C C . VAL A 1 412 ? -15.336 -27.859 -9.109 1 95.25 412 VAL A C 1
ATOM 3112 O O . VAL A 1 412 ? -15.031 -28.078 -10.281 1 95.25 412 VAL A O 1
ATOM 3115 N N . PHE A 1 413 ? -15.383 -28.859 -8.227 1 96.5 413 PHE A N 1
ATOM 3116 C CA . PHE A 1 413 ? -14.992 -30.219 -8.594 1 96.5 413 PHE A CA 1
ATOM 3117 C C . PHE A 1 413 ? -15.984 -30.812 -9.578 1 96.5 413 PHE A C 1
ATOM 3119 O O . PHE A 1 413 ? -15.602 -31.328 -10.633 1 96.5 413 PHE A O 1
ATOM 3126 N N . SER A 1 414 ? -17.234 -30.656 -9.281 1 95.5 414 SER A N 1
ATOM 3127 C CA . SER A 1 414 ? -18.281 -31.172 -10.164 1 95.5 414 SER A CA 1
ATOM 3128 C C . SER A 1 414 ? -18.328 -30.391 -11.469 1 95.5 414 SER A C 1
ATOM 3130 O O . SER A 1 414 ? -18.516 -30.984 -12.539 1 95.5 414 SER A O 1
ATOM 3132 N N . ALA A 1 415 ? -18.172 -29.141 -11.352 1 95 415 ALA A N 1
ATOM 3133 C CA . ALA A 1 415 ? -18.203 -28.297 -12.531 1 95 415 ALA A CA 1
ATOM 3134 C C . ALA A 1 415 ? -17.062 -28.641 -13.484 1 95 415 ALA A C 1
ATOM 3136 O O . ALA A 1 415 ? -17.234 -28.625 -14.703 1 95 415 ALA A O 1
ATOM 3137 N N . ALA A 1 416 ? -15.93 -28.891 -12.914 1 95.12 416 ALA A N 1
ATOM 3138 C CA . ALA A 1 416 ? -14.766 -29.25 -13.727 1 95.12 416 ALA A CA 1
ATOM 3139 C C . ALA A 1 416 ? -15 -30.578 -14.453 1 95.12 416 ALA A C 1
ATOM 3141 O O . ALA A 1 416 ? -14.688 -30.703 -15.641 1 95.12 416 ALA A O 1
ATOM 3142 N N . LEU A 1 417 ? -15.539 -31.562 -13.789 1 94.94 417 LEU A N 1
ATOM 3143 C CA . LEU A 1 417 ? -15.828 -32.844 -14.398 1 94.94 417 LEU A CA 1
ATOM 3144 C C . LEU A 1 417 ? -16.859 -32.688 -15.508 1 94.94 417 LEU A C 1
ATOM 3146 O O . LEU A 1 417 ? -16.75 -33.312 -16.562 1 94.94 417 LEU A O 1
ATOM 3150 N N . GLU A 1 418 ? -17.812 -31.891 -15.242 1 92.69 418 GLU A N 1
ATOM 3151 C CA . GLU A 1 418 ? -18.828 -31.641 -16.25 1 92.69 418 GLU A CA 1
ATOM 3152 C C . GLU A 1 418 ? -18.219 -31.016 -17.516 1 92.69 418 GLU A C 1
ATOM 3154 O O . GLU A 1 418 ? -18.594 -31.391 -18.641 1 92.69 418 GLU A O 1
ATOM 3159 N N . LYS A 1 419 ? -17.375 -30.141 -17.344 1 91.25 419 LYS A N 1
ATOM 3160 C CA . LYS A 1 419 ? -16.703 -29.5 -18.469 1 91.25 419 LYS A CA 1
ATOM 3161 C C . LYS A 1 419 ? -15.883 -30.516 -19.266 1 91.25 419 LYS A C 1
ATOM 3163 O O . LYS A 1 419 ? -15.797 -30.422 -20.5 1 91.25 419 LYS A O 1
ATOM 3168 N N . MET A 1 420 ? -15.305 -31.453 -18.578 1 92.44 420 MET A N 1
ATOM 3169 C CA . MET A 1 420 ? -14.469 -32.469 -19.234 1 92.44 420 MET A CA 1
ATOM 3170 C C . MET A 1 420 ? -15.32 -33.406 -20.062 1 92.44 420 MET A C 1
ATOM 3172 O O . MET A 1 420 ? -14.805 -34.094 -20.953 1 92.44 420 MET A O 1
ATOM 3176 N N . ARG A 1 421 ? -16.625 -33.469 -19.75 1 88.25 421 ARG A N 1
ATOM 3177 C CA . ARG A 1 421 ? -17.547 -34.344 -20.469 1 88.25 421 ARG A CA 1
ATOM 3178 C C . ARG A 1 421 ? -18.031 -33.656 -21.766 1 88.25 421 ARG A C 1
ATOM 3180 O O . ARG A 1 421 ? -18.5 -34.344 -22.672 1 88.25 421 ARG A O 1
ATOM 3187 N N . ALA A 1 422 ? -17.984 -32.344 -21.734 1 77.19 422 ALA A N 1
ATOM 3188 C CA . ALA A 1 422 ? -18.578 -31.609 -22.828 1 77.19 422 ALA A CA 1
ATOM 3189 C C . ALA A 1 422 ? -17.75 -31.734 -24.109 1 77.19 422 ALA A C 1
ATOM 3191 O O . ALA A 1 422 ? -16.531 -31.859 -24.047 1 77.19 422 ALA A O 1
ATOM 3192 N N . PRO A 1 423 ? -18.531 -31.859 -25.297 1 65.56 423 PRO A N 1
ATOM 3193 C CA . PRO A 1 423 ? -17.844 -31.953 -26.578 1 65.56 423 PRO A CA 1
ATOM 3194 C C . PRO A 1 423 ? -17.109 -30.672 -26.953 1 65.56 423 PRO A C 1
ATOM 3196 O O . PRO A 1 423 ? -17.5 -29.578 -26.531 1 65.56 423 PRO A O 1
ATOM 3199 N N . MET B 1 1 ? -22.859 38.438 -0.445 1 50.38 1 MET B N 1
ATOM 3200 C CA . MET B 1 1 ? -22.016 37.438 -1.087 1 50.38 1 MET B CA 1
ATOM 3201 C C . MET B 1 1 ? -21.281 36.594 -0.048 1 50.38 1 MET B C 1
ATOM 3203 O O . MET B 1 1 ? -20.797 37.125 0.953 1 50.38 1 MET B O 1
ATOM 3207 N N . SER B 1 2 ? -21.641 35.344 0.266 1 71.25 2 SER B N 1
ATOM 3208 C CA . SER B 1 2 ? -21.609 34.469 1.439 1 71.25 2 SER B CA 1
ATOM 3209 C C . SER B 1 2 ? -20.453 33.469 1.371 1 71.25 2 SER B C 1
ATOM 3211 O O . SER B 1 2 ? -19.984 33.125 0.283 1 71.25 2 SER B O 1
ATOM 3213 N N . VAL B 1 3 ? -19.531 33.594 2.373 1 81.94 3 VAL B N 1
ATOM 3214 C CA . VAL B 1 3 ? -18.547 32.5 2.562 1 81.94 3 VAL B CA 1
ATOM 3215 C C . VAL B 1 3 ? -19.234 31.156 2.488 1 81.94 3 VAL B C 1
ATOM 3217 O O . VAL B 1 3 ? -20.172 30.875 3.254 1 81.94 3 VAL B O 1
ATOM 3220 N N . ARG B 1 4 ? -18.719 30.422 1.479 1 90.25 4 ARG B N 1
ATOM 3221 C CA . ARG B 1 4 ? -19.484 29.203 1.205 1 90.25 4 ARG B CA 1
ATOM 3222 C C . ARG B 1 4 ? -18.719 27.969 1.663 1 90.25 4 ARG B C 1
ATOM 3224 O O . ARG B 1 4 ? -19.328 26.906 1.881 1 90.25 4 ARG B O 1
ATOM 3231 N N . ILE B 1 5 ? -17.422 28.094 1.747 1 95.25 5 ILE B N 1
ATOM 3232 C CA . ILE B 1 5 ? -16.609 26.953 2.141 1 95.25 5 ILE B CA 1
ATOM 3233 C C . ILE B 1 5 ? -15.734 27.328 3.334 1 95.25 5 ILE B C 1
ATOM 3235 O O . ILE B 1 5 ? -15.18 28.422 3.389 1 95.25 5 ILE B O 1
ATOM 3239 N N . ALA B 1 6 ? -15.656 26.422 4.301 1 97.38 6 ALA B N 1
ATOM 3240 C CA . ALA B 1 6 ? -14.789 26.594 5.461 1 97.38 6 ALA B CA 1
ATOM 3241 C C . ALA B 1 6 ? -13.984 25.328 5.734 1 97.38 6 ALA B C 1
ATOM 3243 O O . ALA B 1 6 ? -14.5 24.219 5.609 1 97.38 6 ALA B O 1
ATOM 3244 N N . VAL B 1 7 ? -12.734 25.5 6.043 1 98.56 7 VAL B N 1
ATOM 3245 C CA . VAL B 1 7 ? -11.859 24.453 6.543 1 98.56 7 VAL B CA 1
ATOM 3246 C C . VAL B 1 7 ? -11.586 24.672 8.031 1 98.56 7 VAL B C 1
ATOM 3248 O O . VAL B 1 7 ? -11.141 25.75 8.438 1 98.56 7 VAL B O 1
ATOM 3251 N N . ILE B 1 8 ? -11.938 23.75 8.82 1 98.75 8 ILE B N 1
ATOM 3252 C CA . ILE B 1 8 ? -11.516 23.734 10.219 1 98.75 8 ILE B CA 1
ATOM 3253 C C . ILE B 1 8 ? -10.273 22.859 10.375 1 98.75 8 ILE B C 1
ATOM 3255 O O . ILE B 1 8 ? -10.352 21.641 10.266 1 98.75 8 ILE B O 1
ATOM 3259 N N . ALA B 1 9 ? -9.117 23.484 10.625 1 98.25 9 ALA B N 1
ATOM 3260 C CA . ALA B 1 9 ? -7.855 22.75 10.758 1 98.25 9 ALA B CA 1
ATOM 3261 C C . ALA B 1 9 ? -7.551 22.453 12.227 1 98.25 9 ALA B C 1
ATOM 3263 O O . ALA B 1 9 ? -7.719 23.328 13.086 1 98.25 9 ALA B O 1
ATOM 3264 N N . ASP B 1 10 ? -7.066 21.281 12.5 1 96.5 10 ASP B N 1
ATOM 3265 C CA . ASP B 1 10 ? -6.844 20.891 13.883 1 96.5 10 ASP B CA 1
ATOM 3266 C C . ASP B 1 10 ? -5.566 21.516 14.438 1 96.5 10 ASP B C 1
ATOM 3268 O O . ASP B 1 10 ? -5.25 21.344 15.617 1 96.5 10 ASP B O 1
ATOM 3272 N N . ASP B 1 11 ? -4.801 22.172 13.586 1 93.69 11 ASP B N 1
ATOM 3273 C CA . ASP B 1 11 ? -3.617 22.906 14.031 1 93.69 11 ASP B CA 1
ATOM 3274 C C . ASP B 1 11 ? -3.303 24.062 13.094 1 93.69 11 ASP B C 1
ATOM 3276 O O . ASP B 1 11 ? -3.863 24.156 12 1 93.69 11 ASP B O 1
ATOM 3280 N N . PHE B 1 12 ? -2.414 24.922 13.469 1 94.19 12 PHE B N 1
ATOM 3281 C CA . PHE B 1 12 ? -2.119 26.156 12.75 1 94.19 12 PHE B CA 1
ATOM 3282 C C . PHE B 1 12 ? -1.315 25.875 11.492 1 94.19 12 PHE B C 1
ATOM 3284 O O . PHE B 1 12 ? -1.639 26.375 10.414 1 94.19 12 PHE B O 1
ATOM 3291 N N . THR B 1 13 ? -0.323 25.031 11.586 1 93.94 13 THR B N 1
ATOM 3292 C CA . THR B 1 13 ? 0.563 24.797 10.445 1 93.94 13 THR B CA 1
ATOM 3293 C C . THR B 1 13 ? -0.144 23.984 9.367 1 93.94 13 THR B C 1
ATOM 3295 O O . THR B 1 13 ? 0.073 24.219 8.172 1 93.94 13 THR B O 1
ATOM 3298 N N . GLY B 1 14 ? -0.969 23.062 9.805 1 95 14 GLY B N 1
ATOM 3299 C CA . GLY B 1 14 ? -1.765 22.328 8.836 1 95 14 GLY B CA 1
ATOM 3300 C C . GLY B 1 14 ? -2.742 23.203 8.078 1 95 14 GLY B C 1
ATOM 3301 O O . GLY B 1 14 ? -2.904 23.062 6.867 1 95 14 GLY B O 1
ATOM 3302 N N . GLY B 1 15 ? -3.41 24.094 8.82 1 97.06 15 GLY B N 1
ATOM 3303 C CA . GLY B 1 15 ? -4.277 25.047 8.156 1 97.06 15 GLY B CA 1
ATOM 3304 C C . GLY B 1 15 ? -3.545 25.922 7.148 1 97.06 15 GLY B C 1
ATOM 3305 O O . GLY B 1 15 ? -4.051 26.172 6.055 1 97.06 15 GLY B O 1
ATOM 3306 N N . LEU B 1 16 ? -2.373 26.344 7.523 1 96.38 16 LEU B N 1
ATOM 3307 C CA . LEU B 1 16 ? -1.567 27.188 6.656 1 96.38 16 LEU B CA 1
ATOM 3308 C C . LEU B 1 16 ? -1.155 26.438 5.391 1 96.38 16 LEU B C 1
ATOM 3310 O O . LEU B 1 16 ? -1.071 27.031 4.312 1 96.38 16 LEU B O 1
ATOM 3314 N N . PHE B 1 17 ? -0.889 25.234 5.52 1 96.25 17 PHE B N 1
ATOM 3315 C CA . PHE B 1 17 ? -0.514 24.422 4.367 1 96.25 17 PHE B CA 1
ATOM 3316 C C . PHE B 1 17 ? -1.637 24.406 3.338 1 96.25 17 PHE B C 1
ATOM 3318 O O . PHE B 1 17 ? -1.4 24.625 2.148 1 96.25 17 PHE B O 1
ATOM 3325 N N . VAL B 1 18 ? -2.83 24.078 3.83 1 97.94 18 VAL B N 1
ATOM 3326 C CA . VAL B 1 18 ? -3.99 24.062 2.945 1 97.94 18 VAL B CA 1
ATOM 3327 C C . VAL B 1 18 ? -4.191 25.453 2.344 1 97.94 18 VAL B C 1
ATOM 3329 O O . VAL B 1 18 ? -4.336 25.594 1.128 1 97.94 18 VAL B O 1
ATOM 3332 N N . ALA B 1 19 ? -4.121 26.469 3.162 1 97.56 19 ALA B N 1
ATOM 3333 C CA . ALA B 1 19 ? -4.363 27.844 2.744 1 97.56 19 ALA B CA 1
ATOM 3334 C C . ALA B 1 19 ? -3.35 28.297 1.693 1 97.56 19 ALA B C 1
ATOM 3336 O O . ALA B 1 19 ? -3.717 28.891 0.68 1 97.56 19 ALA B O 1
ATOM 3337 N N . SER B 1 20 ? -2.111 28 1.941 1 96.69 20 SER B N 1
ATOM 3338 C CA . SER B 1 20 ? -1.043 28.422 1.04 1 96.69 20 SER B CA 1
ATOM 3339 C C . SER B 1 20 ? -1.179 27.75 -0.325 1 96.69 20 SER B C 1
ATOM 3341 O O . SER B 1 20 ? -0.919 28.375 -1.355 1 96.69 20 SER B O 1
ATOM 3343 N N . ASN B 1 21 ? -1.557 26.531 -0.309 1 96.81 21 ASN B N 1
ATOM 3344 C CA . ASN B 1 21 ? -1.746 25.828 -1.572 1 96.81 21 ASN B CA 1
ATOM 3345 C C . ASN B 1 21 ? -2.973 26.344 -2.322 1 96.81 21 ASN B C 1
ATOM 3347 O O . ASN B 1 21 ? -2.963 26.438 -3.551 1 96.81 21 ASN B O 1
ATOM 3351 N N . LEU B 1 22 ? -4.031 26.641 -1.615 1 96.31 22 LEU B N 1
ATOM 3352 C CA . LEU B 1 22 ? -5.195 27.234 -2.258 1 96.31 22 LEU B CA 1
ATOM 3353 C C . LEU B 1 22 ? -4.844 28.594 -2.875 1 96.31 22 LEU B C 1
ATOM 3355 O O . LEU B 1 22 ? -5.227 28.875 -4.012 1 96.31 22 LEU B O 1
ATOM 3359 N N . GLU B 1 23 ? -4.086 29.406 -2.154 1 95.06 23 GLU B N 1
ATOM 3360 C CA . GLU B 1 23 ? -3.635 30.688 -2.686 1 95.06 23 GLU B CA 1
ATOM 3361 C C . GLU B 1 23 ? -2.814 30.5 -3.957 1 95.06 23 GLU B C 1
ATOM 3363 O O . GLU B 1 23 ? -2.953 31.281 -4.91 1 95.06 23 GLU B O 1
ATOM 3368 N N . LYS B 1 24 ? -1.969 29.531 -3.916 1 94.56 24 LYS B N 1
ATOM 3369 C CA . LYS B 1 24 ? -1.151 29.234 -5.086 1 94.56 24 LYS B CA 1
ATOM 3370 C C . LYS B 1 24 ? -2.023 28.891 -6.293 1 94.56 24 LYS B C 1
ATOM 3372 O O . LYS B 1 24 ? -1.674 29.219 -7.43 1 94.56 24 LYS B O 1
ATOM 3377 N N . LEU B 1 25 ? -3.156 28.297 -6.066 1 93.19 25 LEU B N 1
ATOM 3378 C CA . LEU B 1 25 ? -4.09 27.906 -7.121 1 93.19 25 LEU B CA 1
ATOM 3379 C C . LEU B 1 25 ? -4.973 29.094 -7.512 1 93.19 25 LEU B C 1
ATOM 3381 O O . LEU B 1 25 ? -5.836 28.969 -8.383 1 93.19 25 LEU B O 1
ATOM 3385 N N . GLY B 1 26 ? -4.801 30.25 -6.852 1 91.88 26 GLY B N 1
ATOM 3386 C CA . GLY B 1 26 ? -5.574 31.438 -7.16 1 91.88 26 GLY B CA 1
ATOM 3387 C C . GLY B 1 26 ? -6.887 31.5 -6.402 1 91.88 26 GLY B C 1
ATOM 3388 O O . GLY B 1 26 ? -7.762 32.312 -6.734 1 91.88 26 GLY B O 1
ATOM 3389 N N . ILE B 1 27 ? -7.062 30.688 -5.402 1 93.25 27 ILE B N 1
ATOM 3390 C CA . ILE B 1 27 ? -8.266 30.688 -4.57 1 93.25 27 ILE B CA 1
ATOM 3391 C C . ILE B 1 27 ? -8.016 31.516 -3.312 1 93.25 27 ILE B C 1
ATOM 3393 O O . ILE B 1 27 ? -7.23 31.125 -2.447 1 93.25 27 ILE B O 1
ATOM 3397 N N . PRO B 1 28 ? -8.664 32.594 -3.189 1 92.12 28 PRO B N 1
ATOM 3398 C CA . PRO B 1 28 ? -8.383 33.469 -2.053 1 92.12 28 PRO B CA 1
ATOM 3399 C C . PRO B 1 28 ? -8.836 32.875 -0.721 1 92.12 28 PRO B C 1
ATOM 3401 O O . PRO B 1 28 ? -9.922 32.281 -0.632 1 92.12 28 PRO B O 1
ATOM 3404 N N . VAL B 1 29 ? -7.988 33.062 0.309 1 95.12 29 VAL B N 1
ATOM 3405 C CA . VAL B 1 29 ? -8.258 32.469 1.616 1 95.12 29 VAL B CA 1
ATOM 3406 C C . VAL B 1 29 ? -8.289 33.562 2.68 1 95.12 29 VAL B C 1
ATOM 3408 O O . VAL B 1 29 ? -7.504 34.531 2.631 1 95.12 29 VAL B O 1
ATOM 3411 N N . PHE B 1 30 ? -9.281 33.562 3.498 1 94.88 30 PHE B N 1
ATOM 3412 C CA . PHE B 1 30 ? -9.266 34.281 4.766 1 94.88 30 PHE B CA 1
ATOM 3413 C C . PHE B 1 30 ? -8.859 33.375 5.91 1 94.88 30 PHE B C 1
ATOM 3415 O O . PHE B 1 30 ? -9.633 32.5 6.312 1 94.88 30 PHE B O 1
ATOM 3422 N N . TYR B 1 31 ? -7.637 33.531 6.43 1 96.94 31 TYR B N 1
ATOM 3423 C CA . TYR B 1 31 ? -7.082 32.656 7.461 1 96.94 31 TYR B CA 1
ATOM 3424 C C . TYR B 1 31 ? -7.391 33.219 8.852 1 96.94 31 TYR B C 1
ATOM 3426 O O . TYR B 1 31 ? -6.914 34.281 9.234 1 96.94 31 TYR B O 1
ATOM 3434 N N . VAL B 1 32 ? -8.109 32.438 9.641 1 97.75 32 VAL B N 1
ATOM 3435 C CA . VAL B 1 32 ? -8.656 32.875 10.914 1 97.75 32 VAL B CA 1
ATOM 3436 C C . VAL B 1 32 ? -7.902 32.219 12.062 1 97.75 32 VAL B C 1
ATOM 3438 O O . VAL B 1 32 ? -7.816 31 12.125 1 97.75 32 VAL B O 1
ATOM 3441 N N . CYS B 1 33 ? -7.422 33 13 1 96.94 33 CYS B N 1
ATOM 3442 C CA . CYS B 1 33 ? -6.746 32.531 14.195 1 96.94 33 CYS B CA 1
ATOM 3443 C C . CYS B 1 33 ? -7.609 32.719 15.438 1 96.94 33 CYS B C 1
ATOM 3445 O O . CYS B 1 33 ? -7.387 32.094 16.469 1 96.94 33 CYS B O 1
ATOM 3447 N N . ASP B 1 34 ? -8.516 33.656 15.312 1 96 34 ASP B N 1
ATOM 3448 C CA . ASP B 1 34 ? -9.492 33.969 16.344 1 96 34 ASP B CA 1
ATOM 3449 C C . ASP B 1 34 ? -10.898 34.062 15.758 1 96 34 ASP B C 1
ATOM 3451 O O . ASP B 1 34 ? -11.156 34.906 14.883 1 96 34 ASP B O 1
ATOM 3455 N N . THR B 1 35 ? -11.852 33.281 16.266 1 94.88 35 THR B N 1
ATOM 3456 C CA . THR B 1 35 ? -13.172 33.156 15.672 1 94.88 35 THR B CA 1
ATOM 3457 C C . THR B 1 35 ? -13.961 34.469 15.805 1 94.88 35 THR B C 1
ATOM 3459 O O . THR B 1 35 ? -15.008 34.625 15.18 1 94.88 35 THR B O 1
ATOM 3462 N N . ALA B 1 36 ? -13.43 35.406 16.531 1 94.31 36 ALA B N 1
ATOM 3463 C CA . ALA B 1 36 ? -14.094 36.688 16.688 1 94.31 36 ALA B CA 1
ATOM 3464 C C . ALA B 1 36 ? -14.125 37.469 15.367 1 94.31 36 ALA B C 1
ATOM 3466 O O . ALA B 1 36 ? -14.938 38.375 15.18 1 94.31 36 ALA B O 1
ATOM 3467 N N . VAL B 1 37 ? -13.32 37.062 14.391 1 94.94 37 VAL B N 1
ATOM 3468 C CA . VAL B 1 37 ? -13.203 37.844 13.172 1 94.94 37 VAL B CA 1
ATOM 3469 C C . VAL B 1 37 ? -13.797 37.062 12 1 94.94 37 VAL B C 1
ATOM 3471 O O . VAL B 1 37 ? -13.586 37.438 10.836 1 94.94 37 VAL B O 1
ATOM 3474 N N . LEU B 1 38 ? -14.516 36 12.258 1 93.88 38 LEU B N 1
ATOM 3475 C CA . LEU B 1 38 ? -15.078 35.156 11.211 1 93.88 38 LEU B CA 1
ATOM 3476 C C . LEU B 1 38 ? -15.898 35.969 10.227 1 93.88 38 LEU B C 1
ATOM 3478 O O . LEU B 1 38 ? -15.875 35.719 9.023 1 93.88 38 LEU B O 1
ATOM 3482 N N . HIS B 1 39 ? -16.531 37 10.672 1 90.44 39 HIS B N 1
ATOM 3483 C CA . HIS B 1 39 ? -17.469 37.781 9.883 1 90.44 39 HIS B CA 1
ATOM 3484 C C . HIS B 1 39 ? -16.75 38.75 8.961 1 90.44 39 HIS B C 1
ATOM 3486 O O . HIS B 1 39 ? -17.359 39.375 8.086 1 90.44 39 HIS B O 1
ATOM 3492 N N . GLU B 1 40 ? -15.453 38.844 9.125 1 91.19 40 GLU B N 1
ATOM 3493 C CA . GLU B 1 40 ? -14.68 39.781 8.336 1 91.19 40 GLU B CA 1
ATOM 3494 C C . GLU B 1 40 ? -14.297 39.188 6.98 1 91.19 40 GLU B C 1
ATOM 3496 O O . GLU B 1 40 ? -13.797 39.906 6.109 1 91.19 40 GLU B O 1
ATOM 3501 N N . ALA B 1 41 ? -14.586 37.938 6.801 1 90.44 41 ALA B N 1
ATOM 3502 C CA . ALA B 1 41 ? -14.25 37.281 5.527 1 90.44 41 ALA B CA 1
ATOM 3503 C C . ALA B 1 41 ? -15.047 37.906 4.383 1 90.44 41 ALA B C 1
ATOM 3505 O O . ALA B 1 41 ? -16.234 38.219 4.527 1 90.44 41 ALA B O 1
ATOM 3506 N N . ALA B 1 42 ? -14.328 38.188 3.285 1 84.31 42 ALA B N 1
ATOM 3507 C CA . ALA B 1 42 ? -14.977 38.75 2.113 1 84.31 42 ALA B CA 1
ATOM 3508 C C . ALA B 1 42 ? -15.68 37.688 1.286 1 84.31 42 ALA B C 1
ATOM 3510 O O . ALA B 1 42 ? -15.398 36.5 1.431 1 84.31 42 ALA B O 1
ATOM 3511 N N . ASP B 1 43 ? -16.453 38.219 0.357 1 83.06 43 ASP B N 1
ATOM 3512 C CA . ASP B 1 43 ? -17.156 37.312 -0.558 1 83.06 43 ASP B CA 1
ATOM 3513 C C . ASP B 1 43 ? -16.172 36.562 -1.462 1 83.06 43 ASP B C 1
ATOM 3515 O O . ASP B 1 43 ? -15.219 37.156 -1.978 1 83.06 43 ASP B O 1
ATOM 3519 N N . GLY B 1 44 ? -16.391 35.281 -1.542 1 83.69 44 GLY B N 1
ATOM 3520 C CA . GLY B 1 44 ? -15.586 34.469 -2.449 1 83.69 44 GLY B CA 1
ATOM 3521 C C . GLY B 1 44 ? -14.359 33.875 -1.785 1 83.69 44 GLY B C 1
ATOM 3522 O O . GLY B 1 44 ? -13.695 33.031 -2.357 1 83.69 44 GLY B O 1
ATOM 3523 N N . GLU B 1 45 ? -14.109 34.281 -0.59 1 88.94 45 GLU B N 1
ATOM 3524 C CA . GLU B 1 45 ? -12.961 33.688 0.11 1 88.94 45 GLU B CA 1
ATOM 3525 C C . GLU B 1 45 ? -13.32 32.375 0.763 1 88.94 45 GLU B C 1
ATOM 3527 O O . GLU B 1 45 ? -14.461 32.156 1.202 1 88.94 45 GLU B O 1
ATOM 3532 N N . VAL B 1 46 ? -12.367 31.516 0.727 1 94.75 46 VAL B N 1
ATOM 3533 C CA . VAL B 1 46 ? -12.453 30.297 1.521 1 94.75 46 VAL B CA 1
ATOM 3534 C C . VAL B 1 46 ? -11.977 30.578 2.945 1 94.75 46 VAL B C 1
ATOM 3536 O O . VAL B 1 46 ? -10.914 31.156 3.148 1 94.75 46 VAL B O 1
ATOM 3539 N N . LEU B 1 47 ? -12.789 30.219 3.922 1 96.38 47 LEU B N 1
ATOM 3540 C CA . LEU B 1 47 ? -12.383 30.344 5.32 1 96.38 47 LEU B CA 1
ATOM 3541 C C . LEU B 1 47 ? -11.5 29.172 5.738 1 96.38 47 LEU B C 1
ATOM 3543 O O . LEU B 1 47 ? -11.867 28.016 5.535 1 96.38 47 LEU B O 1
ATOM 3547 N N . VAL B 1 48 ? -10.344 29.453 6.223 1 98.12 48 VAL B N 1
ATOM 3548 C CA . VAL B 1 48 ? -9.531 28.453 6.902 1 98.12 48 VAL B CA 1
ATOM 3549 C C . VAL B 1 48 ? -9.336 28.844 8.359 1 98.12 48 VAL B C 1
ATOM 3551 O O . VAL B 1 48 ? -8.695 29.859 8.656 1 98.12 48 VAL B O 1
ATOM 3554 N N . ILE B 1 49 ? -9.898 28.094 9.242 1 98.25 49 ILE B N 1
ATOM 3555 C CA . ILE B 1 49 ? -9.875 28.375 10.672 1 98.25 49 ILE B CA 1
ATOM 3556 C C . ILE B 1 49 ? -8.852 27.469 11.359 1 98.25 49 ILE B C 1
ATOM 3558 O O . ILE B 1 49 ? -9.016 26.25 11.406 1 98.25 49 ILE B O 1
ATOM 3562 N N . ALA B 1 50 ? -7.809 28.062 11.875 1 96.81 50 ALA B N 1
ATOM 3563 C CA . ALA B 1 50 ? -6.793 27.312 12.617 1 96.81 50 ALA B CA 1
ATOM 3564 C C . ALA B 1 50 ? -7.207 27.109 14.07 1 96.81 50 ALA B C 1
ATOM 3566 O O . ALA B 1 50 ? -7.633 28.062 14.734 1 96.81 50 ALA B O 1
ATOM 3567 N N . THR B 1 51 ? -7.141 25.922 14.484 1 96.06 51 THR B N 1
ATOM 3568 C CA . THR B 1 51 ? -7.484 25.594 15.859 1 96.06 51 THR B CA 1
ATOM 3569 C C . THR B 1 51 ? -6.348 24.844 16.531 1 96.06 51 THR B C 1
ATOM 3571 O O . THR B 1 51 ? -5.254 24.719 15.977 1 96.06 51 THR B O 1
ATOM 3574 N N . ARG B 1 52 ? -6.508 24.469 17.766 1 92 52 ARG B N 1
ATOM 3575 C CA . ARG B 1 52 ? -5.57 23.641 18.516 1 92 52 ARG B CA 1
ATOM 3576 C C . ARG B 1 52 ? -6.227 22.344 18.953 1 92 52 ARG B C 1
ATOM 3578 O O . ARG B 1 52 ? -6.008 21.875 20.078 1 92 52 ARG B O 1
ATOM 3585 N N . LEU B 1 53 ? -7.027 21.797 18.109 1 95.19 53 LEU B N 1
ATOM 3586 C CA . LEU B 1 53 ? -7.855 20.656 18.453 1 95.19 53 LEU B CA 1
ATOM 3587 C C . LEU B 1 53 ? -7.031 19.375 18.453 1 95.19 53 LEU B C 1
ATOM 3589 O O . LEU B 1 53 ? -7.441 18.359 19.031 1 95.19 53 LEU B O 1
ATOM 3593 N N . ARG B 1 54 ? -5.926 19.266 17.844 1 92.5 54 ARG B N 1
ATOM 3594 C CA . ARG B 1 54 ? -5.227 18.047 17.453 1 92.5 54 ARG B CA 1
ATOM 3595 C C . ARG B 1 54 ? -5.035 17.125 18.656 1 92.5 54 ARG B C 1
ATOM 3597 O O . ARG B 1 54 ? -5.332 15.938 18.578 1 92.5 54 ARG B O 1
ATOM 3604 N N . PHE B 1 55 ? -4.609 17.688 19.781 1 89.75 55 PHE B N 1
ATOM 3605 C CA . PHE B 1 55 ? -4.258 16.828 20.906 1 89.75 55 PHE B CA 1
ATOM 3606 C C . PHE B 1 55 ? -5.254 17 22.047 1 89.75 55 PHE B C 1
ATOM 3608 O O . PHE B 1 55 ? -5.02 16.516 23.156 1 89.75 55 PHE B O 1
ATOM 3615 N N . MET B 1 56 ? -6.352 17.719 21.766 1 92.75 56 MET B N 1
ATOM 3616 C CA . MET B 1 56 ? -7.383 17.891 22.797 1 92.75 56 MET B CA 1
ATOM 3617 C C . MET B 1 56 ? -8.07 16.562 23.094 1 92.75 56 MET B C 1
ATOM 3619 O O . MET B 1 56 ? -8.328 15.773 22.188 1 92.75 56 MET B O 1
ATOM 3623 N N . PRO B 1 57 ? -8.344 16.359 24.391 1 94.69 57 PRO B N 1
ATOM 3624 C CA . PRO B 1 57 ? -9.172 15.18 24.688 1 94.69 57 PRO B CA 1
ATOM 3625 C C . PRO B 1 57 ? -10.484 15.172 23.922 1 94.69 57 PRO B C 1
ATOM 3627 O O . PRO B 1 57 ? -11.07 16.234 23.672 1 94.69 57 PRO B O 1
ATOM 3630 N N . PRO B 1 58 ? -11.039 14.023 23.609 1 97.31 58 PRO B N 1
ATOM 3631 C CA . PRO B 1 58 ? -12.195 13.883 22.719 1 97.31 58 PRO B CA 1
ATOM 3632 C C . PRO B 1 58 ? -13.383 14.75 23.141 1 97.31 58 PRO B C 1
ATOM 3634 O O . PRO B 1 58 ? -13.938 15.484 22.328 1 97.31 58 PRO B O 1
ATOM 3637 N N . ALA B 1 59 ? -13.734 14.773 24.375 1 97.88 59 ALA B N 1
ATOM 3638 C CA . ALA B 1 59 ? -14.898 15.531 24.844 1 97.88 59 ALA B CA 1
ATOM 3639 C C . ALA B 1 59 ? -14.711 17.031 24.609 1 97.88 59 ALA B C 1
ATOM 3641 O O . ALA B 1 59 ? -15.641 17.719 24.203 1 97.88 59 ALA B O 1
ATOM 3642 N N . GLN B 1 60 ? -13.547 17.5 24.891 1 97.88 60 GLN B N 1
ATOM 3643 C CA . GLN B 1 60 ? -13.234 18.906 24.703 1 97.88 60 GLN B CA 1
ATOM 3644 C C . GLN B 1 60 ? -13.195 19.266 23.219 1 97.88 60 GLN B C 1
ATOM 3646 O O . GLN B 1 60 ? -13.688 20.328 22.828 1 97.88 60 GLN B O 1
ATOM 3651 N N . ALA B 1 61 ? -12.602 18.438 22.438 1 98.06 61 ALA B N 1
ATOM 3652 C CA . ALA B 1 61 ? -12.516 18.656 21 1 98.06 61 ALA B CA 1
ATOM 3653 C C . ALA B 1 61 ? -13.914 18.703 20.375 1 98.06 61 ALA B C 1
ATOM 3655 O O . ALA B 1 61 ? -14.195 19.562 19.531 1 98.06 61 ALA B O 1
ATOM 3656 N N . VAL B 1 62 ? -14.766 17.781 20.781 1 98.56 62 VAL B N 1
ATOM 3657 C CA . VAL B 1 62 ? -16.125 17.703 20.266 1 98.56 62 VAL B CA 1
ATOM 3658 C C . VAL B 1 62 ? -16.891 18.969 20.625 1 98.56 62 VAL B C 1
ATOM 3660 O O . VAL B 1 62 ? -17.594 19.531 19.781 1 98.56 62 VAL B O 1
ATOM 3663 N N . ALA B 1 63 ? -16.703 19.406 21.828 1 98.56 63 ALA B N 1
ATOM 3664 C CA . ALA B 1 63 ? -17.391 20.625 22.266 1 98.56 63 ALA B CA 1
ATOM 3665 C C . ALA B 1 63 ? -16.906 21.844 21.469 1 98.56 63 ALA B C 1
ATOM 3667 O O . ALA B 1 63 ? -17.703 22.672 21.031 1 98.56 63 ALA B O 1
ATOM 3668 N N . ALA B 1 64 ? -15.641 21.953 21.328 1 98.12 64 ALA B N 1
ATOM 3669 C CA . ALA B 1 64 ? -15.07 23.062 20.562 1 98.12 64 ALA B CA 1
ATOM 3670 C C . ALA B 1 64 ? -15.547 23.031 19.125 1 98.12 64 ALA B C 1
ATOM 3672 O O . ALA B 1 64 ? -15.906 24.078 18.562 1 98.12 64 ALA B O 1
ATOM 3673 N N . LEU B 1 65 ? -15.562 21.859 18.531 1 98.56 65 LEU B N 1
ATOM 3674 C CA . LEU B 1 65 ? -15.984 21.703 17.141 1 98.56 65 LEU B CA 1
ATOM 3675 C C . LEU B 1 65 ? -17.469 22.031 16.984 1 98.56 65 LEU B C 1
ATOM 3677 O O . LEU B 1 65 ? -17.875 22.625 15.984 1 98.56 65 LEU B O 1
ATOM 3681 N N . ASP B 1 66 ? -18.234 21.625 17.953 1 98.62 66 ASP B N 1
ATOM 3682 C CA . ASP B 1 66 ? -19.672 21.938 17.938 1 98.62 66 ASP B CA 1
ATOM 3683 C C . ASP B 1 66 ? -19.906 23.438 17.922 1 98.62 66 ASP B C 1
ATOM 3685 O O . ASP B 1 66 ? -20.719 23.953 17.141 1 98.62 66 ASP B O 1
ATOM 3689 N N . GLY B 1 67 ? -19.188 24.125 18.797 1 98.19 67 GLY B N 1
ATOM 3690 C CA . GLY B 1 67 ? -19.281 25.578 18.828 1 98.19 67 GLY B CA 1
ATOM 3691 C C . GLY B 1 67 ? -18.875 26.234 17.531 1 98.19 67 GLY B C 1
ATOM 3692 O O . GLY B 1 67 ? -19.547 27.141 17.031 1 98.19 67 GLY B O 1
ATOM 3693 N N . LEU B 1 68 ? -17.844 25.781 16.969 1 97.94 68 LEU B N 1
ATOM 3694 C CA . LEU B 1 68 ? -17.312 26.344 15.734 1 97.94 68 LEU B CA 1
ATOM 3695 C C . LEU B 1 68 ? -18.281 26.125 14.578 1 97.94 68 LEU B C 1
ATOM 3697 O O . LEU B 1 68 ? -18.516 27.031 13.781 1 97.94 68 LEU B O 1
ATOM 3701 N N . THR B 1 69 ? -18.812 24.891 14.445 1 98.19 69 THR B N 1
ATOM 3702 C CA . THR B 1 69 ? -19.719 24.594 13.344 1 98.19 69 THR B CA 1
ATOM 3703 C C . THR B 1 69 ? -21.016 25.375 13.484 1 98.19 69 THR B C 1
ATOM 3705 O O . THR B 1 69 ? -21.625 25.766 12.484 1 98.19 69 THR B O 1
ATOM 3708 N N . THR B 1 70 ? -21.438 25.641 14.703 1 97.88 70 THR B N 1
ATOM 3709 C CA . THR B 1 70 ? -22.609 26.484 14.93 1 97.88 70 THR B CA 1
ATOM 3710 C C . THR B 1 70 ? -22.375 27.906 14.414 1 97.88 70 THR B C 1
ATOM 3712 O O . THR B 1 70 ? -23.234 28.5 13.773 1 97.88 70 THR B O 1
ATOM 3715 N N . MET B 1 71 ? -21.219 28.453 14.695 1 96.94 71 MET B N 1
ATOM 3716 C CA . MET B 1 71 ? -20.859 29.781 14.195 1 96.94 71 MET B CA 1
ATOM 3717 C C . MET B 1 71 ? -20.844 29.797 12.672 1 96.94 71 MET B C 1
ATOM 3719 O O . MET B 1 71 ? -21.281 30.766 12.055 1 96.94 71 MET B O 1
ATOM 3723 N N . LEU B 1 72 ? -20.375 28.734 12.062 1 96.81 72 LEU B N 1
ATOM 3724 C CA . LEU B 1 72 ? -20.312 28.656 10.609 1 96.81 72 LEU B CA 1
ATOM 3725 C C . LEU B 1 72 ? -21.703 28.547 10 1 96.81 72 LEU B C 1
ATOM 3727 O O . LEU B 1 72 ? -21.953 29.094 8.922 1 96.81 72 LEU B O 1
ATOM 3731 N N . ASP B 1 73 ? -22.562 27.828 10.695 1 96.06 73 ASP B N 1
ATOM 3732 C CA . ASP B 1 73 ? -23.953 27.766 10.266 1 96.06 73 ASP B CA 1
ATOM 3733 C C . ASP B 1 73 ? -24.594 29.156 10.25 1 96.06 73 ASP B C 1
ATOM 3735 O O . ASP B 1 73 ? -25.344 29.484 9.328 1 96.06 73 ASP B O 1
ATOM 3739 N N . GLU B 1 74 ? -24.281 29.922 11.203 1 94 74 GLU B N 1
ATOM 3740 C CA . GLU B 1 74 ? -24.844 31.266 11.328 1 94 74 GLU B CA 1
ATOM 3741 C C . GLU B 1 74 ? -24.375 32.156 10.172 1 94 74 GLU B C 1
ATOM 3743 O O . GLU B 1 74 ? -25.125 33.031 9.734 1 94 74 GLU B O 1
ATOM 3748 N N . ILE B 1 75 ? -23.266 31.922 9.641 1 91.19 75 ILE B N 1
ATOM 3749 C CA . ILE B 1 75 ? -22.75 32.781 8.57 1 91.19 75 ILE B CA 1
ATOM 3750 C C . ILE B 1 75 ? -23.141 32.188 7.215 1 91.19 75 ILE B C 1
ATOM 3752 O O . ILE B 1 75 ? -22.906 32.812 6.172 1 91.19 75 ILE B O 1
ATOM 3756 N N . GLY B 1 76 ? -23.688 30.969 7.211 1 92.31 76 GLY B N 1
ATOM 3757 C CA . GLY B 1 76 ? -24.281 30.406 6.004 1 92.31 76 GLY B CA 1
ATOM 3758 C C . GLY B 1 76 ? -23.312 29.578 5.191 1 92.31 76 GLY B C 1
ATOM 3759 O O . GLY B 1 76 ? -23.453 29.469 3.971 1 92.31 76 GLY B O 1
ATOM 3760 N N . VAL B 1 77 ? -22.312 28.969 5.781 1 94.25 77 VAL B N 1
ATOM 3761 C CA . VAL B 1 77 ? -21.359 28.125 5.09 1 94.25 77 VAL B CA 1
ATOM 3762 C C . VAL B 1 77 ? -22.062 26.891 4.531 1 94.25 77 VAL B C 1
ATOM 3764 O O . VAL B 1 77 ? -22.891 26.281 5.215 1 94.25 77 VAL B O 1
ATOM 3767 N N . GLU B 1 78 ? -21.734 26.547 3.299 1 94.5 78 GLU B N 1
ATOM 3768 C CA . GLU B 1 78 ? -22.406 25.453 2.6 1 94.5 78 GLU B CA 1
ATOM 3769 C C . GLU B 1 78 ? -21.609 24.156 2.721 1 94.5 78 GLU B C 1
ATOM 3771 O O . GLU B 1 78 ? -22.188 23.078 2.703 1 94.5 78 GLU B O 1
ATOM 3776 N N . HIS B 1 79 ? -20.297 24.25 2.775 1 96.5 79 HIS B N 1
ATOM 3777 C CA . HIS B 1 79 ? -19.422 23.094 2.889 1 96.5 79 HIS B CA 1
ATOM 3778 C C . HIS B 1 79 ? -18.375 23.297 3.975 1 96.5 79 HIS B C 1
ATOM 3780 O O . HIS B 1 79 ? -17.672 24.312 3.986 1 96.5 79 HIS B O 1
ATOM 3786 N N . ILE B 1 80 ? -18.281 22.328 4.863 1 98.12 80 ILE B N 1
ATOM 3787 C CA . ILE B 1 80 ? -17.281 22.359 5.93 1 98.12 80 ILE B CA 1
ATOM 3788 C C . ILE B 1 80 ? -16.328 21.172 5.773 1 98.12 80 ILE B C 1
ATOM 3790 O O . ILE B 1 80 ? -16.781 20.016 5.688 1 98.12 80 ILE B O 1
ATOM 3794 N N . PHE B 1 81 ? -15.07 21.422 5.656 1 98.69 81 PHE B N 1
ATOM 3795 C CA . PHE B 1 81 ? -14.016 20.406 5.637 1 98.69 81 PHE B CA 1
ATOM 3796 C C . PHE B 1 81 ? -13.281 20.375 6.973 1 98.69 81 PHE B C 1
ATOM 3798 O O . PHE B 1 81 ? -12.703 21.375 7.398 1 98.69 81 PHE B O 1
ATOM 3805 N N . TYR B 1 82 ? -13.297 19.297 7.691 1 98.75 82 TYR B N 1
ATOM 3806 C CA . TYR B 1 82 ? -12.508 19.109 8.906 1 98.75 82 TYR B CA 1
ATOM 3807 C C . TYR B 1 82 ? -11.148 18.516 8.586 1 98.75 82 TYR B C 1
ATOM 3809 O O . TYR B 1 82 ? -11.055 17.359 8.156 1 98.75 82 TYR B O 1
ATOM 3817 N N . LYS B 1 83 ? -10.117 19.234 8.812 1 98.56 83 LYS B N 1
ATOM 3818 C CA . LYS B 1 83 ? -8.766 18.922 8.375 1 98.56 83 LYS B CA 1
ATOM 3819 C C . LYS B 1 83 ? -7.91 18.422 9.539 1 98.56 83 LYS B C 1
ATOM 3821 O O . LYS B 1 83 ? -7.793 19.109 10.555 1 98.56 83 LYS B O 1
ATOM 3826 N N . TYR B 1 84 ? -7.324 17.25 9.414 1 97.81 84 TYR B N 1
ATOM 3827 C CA . TYR B 1 84 ? -6.328 16.734 10.344 1 97.81 84 TYR B CA 1
ATOM 3828 C C . TYR B 1 84 ? -5.031 16.406 9.625 1 97.81 84 TYR B C 1
ATOM 3830 O O . TYR B 1 84 ? -4.895 16.641 8.422 1 97.81 84 TYR B O 1
ATOM 3838 N N . CYS B 1 85 ? -4.09 15.906 10.336 1 95.31 85 CYS B N 1
ATOM 3839 C CA . CYS B 1 85 ? -2.75 15.656 9.812 1 95.31 85 CYS B CA 1
ATOM 3840 C C . CYS B 1 85 ? -2.766 14.531 8.789 1 95.31 85 CYS B C 1
ATOM 3842 O O . CYS B 1 85 ? -3.523 13.57 8.922 1 95.31 85 CYS B O 1
ATOM 3844 N N . SER B 1 86 ? -1.869 14.625 7.805 1 96.19 86 SER B N 1
ATOM 3845 C CA . SER B 1 86 ? -1.807 13.633 6.734 1 96.19 86 SER B CA 1
ATOM 3846 C C . SER B 1 86 ? -1.424 12.258 7.277 1 96.19 86 SER B C 1
ATOM 3848 O O . SER B 1 86 ? -1.786 11.234 6.695 1 96.19 86 SER B O 1
ATOM 3850 N N . THR B 1 87 ? -0.676 12.227 8.414 1 95.19 87 THR B N 1
ATOM 3851 C CA . THR B 1 87 ? -0.298 10.969 9.039 1 95.19 87 THR B CA 1
ATOM 3852 C C . THR B 1 87 ? -1.278 10.602 10.148 1 95.19 87 THR B C 1
ATOM 3854 O O . THR B 1 87 ? -0.927 9.867 11.078 1 95.19 87 THR B O 1
ATOM 3857 N N . PHE B 1 88 ? -2.428 11.234 10.039 1 93.81 88 PHE B N 1
ATOM 3858 C CA . PHE B 1 88 ? -3.512 10.945 10.977 1 93.81 88 PHE B CA 1
ATOM 3859 C C . PHE B 1 88 ? -3.154 11.406 12.383 1 93.81 88 PHE B C 1
ATOM 3861 O O . PHE B 1 88 ? -3.904 12.164 13 1 93.81 88 PHE B O 1
ATOM 3868 N N . ASP B 1 89 ? -1.907 11.117 12.914 1 89.94 89 ASP B N 1
ATOM 3869 C CA . ASP B 1 89 ? -1.409 11.523 14.227 1 89.94 89 ASP B CA 1
ATOM 3870 C C . ASP B 1 89 ? -2.459 11.289 15.305 1 89.94 89 ASP B C 1
ATOM 3872 O O . ASP B 1 89 ? -2.809 12.211 16.047 1 89.94 89 ASP B O 1
ATOM 3876 N N . SER B 1 90 ? -2.844 10.148 15.43 1 91 90 SER B N 1
ATOM 3877 C CA . SER B 1 90 ? -3.932 9.82 16.344 1 91 90 SER B CA 1
ATOM 3878 C C . SER B 1 90 ? -3.613 8.578 17.156 1 91 90 SER B C 1
ATOM 3880 O O . SER B 1 90 ? -2.691 7.828 16.828 1 91 90 SER B O 1
ATOM 3882 N N . THR B 1 91 ? -4.258 8.469 18.25 1 87.38 91 THR B N 1
ATOM 3883 C CA . THR B 1 91 ? -4.176 7.316 19.156 1 87.38 91 THR B CA 1
ATOM 3884 C C . THR B 1 91 ? -5.531 6.625 19.266 1 87.38 91 THR B C 1
ATOM 3886 O O . THR B 1 91 ? -6.512 7.066 18.672 1 87.38 91 THR B O 1
ATOM 3889 N N . ASP B 1 92 ? -5.535 5.574 20.078 1 89.69 92 ASP B N 1
ATOM 3890 C CA . ASP B 1 92 ? -6.781 4.855 20.312 1 89.69 92 ASP B CA 1
ATOM 3891 C C . ASP B 1 92 ? -7.816 5.754 20.984 1 89.69 92 ASP B C 1
ATOM 3893 O O . ASP B 1 92 ? -9.016 5.621 20.734 1 89.69 92 ASP B O 1
ATOM 3897 N N . GLU B 1 93 ? -7.375 6.664 21.734 1 91 93 GLU B N 1
ATOM 3898 C CA . GLU B 1 93 ? -8.25 7.594 22.438 1 91 93 GLU B CA 1
ATOM 3899 C C . GLU B 1 93 ? -8.344 8.93 21.703 1 91 93 GLU B C 1
ATOM 3901 O O . GLU B 1 93 ? -8.836 9.914 22.25 1 91 93 GLU B O 1
ATOM 3906 N N . GLY B 1 94 ? -7.93 8.906 20.484 1 94.69 94 GLY B N 1
ATOM 3907 C CA . GLY B 1 94 ? -7.875 10.141 19.719 1 94.69 94 GLY B CA 1
ATOM 3908 C C . GLY B 1 94 ? -9.25 10.742 19.453 1 94.69 94 GLY B C 1
ATOM 3909 O O . GLY B 1 94 ? -10.266 10.109 19.75 1 94.69 94 GLY B O 1
ATOM 3910 N N . ASN B 1 95 ? -9.281 11.977 18.906 1 97.75 95 ASN B N 1
ATOM 3911 C CA . ASN B 1 95 ? -10.539 12.711 18.812 1 97.75 95 ASN B CA 1
ATOM 3912 C C . ASN B 1 95 ? -11.031 12.797 17.375 1 97.75 95 ASN B C 1
ATOM 3914 O O . ASN B 1 95 ? -12.109 13.336 17.109 1 97.75 95 ASN B O 1
ATOM 3918 N N . ILE B 1 96 ? -10.328 12.195 16.422 1 98.31 96 ILE B N 1
ATOM 3919 C CA . ILE B 1 96 ? -10.758 12.258 15.023 1 98.31 96 ILE B CA 1
ATOM 3920 C C . ILE B 1 96 ? -12.102 11.547 14.867 1 98.31 96 ILE B C 1
ATOM 3922 O O . ILE B 1 96 ? -13.031 12.086 14.258 1 98.31 96 ILE B O 1
ATOM 3926 N N . GLY B 1 97 ? -12.203 10.32 15.477 1 98.44 97 GLY B N 1
ATOM 3927 C CA . GLY B 1 97 ? -13.453 9.578 15.453 1 98.44 97 GLY B CA 1
ATOM 3928 C C . GLY B 1 97 ? -14.602 10.328 16.109 1 98.44 97 GLY B C 1
ATOM 3929 O O . GLY B 1 97 ? -15.609 10.609 15.453 1 98.44 97 GLY B O 1
ATOM 3930 N N . PRO B 1 98 ? -14.422 10.766 17.328 1 98.56 98 PRO B N 1
ATOM 3931 C CA . PRO B 1 98 ? -15.477 11.508 18.031 1 98.56 98 PRO B CA 1
ATOM 3932 C C . PRO B 1 98 ? -15.875 12.789 17.312 1 98.56 98 PRO B C 1
ATOM 3934 O O . PRO B 1 98 ? -17.062 13.156 17.312 1 98.56 98 PRO B O 1
ATOM 3937 N N . CYS B 1 99 ? -14.961 13.523 16.75 1 98.69 99 CYS B N 1
ATOM 3938 C CA . CYS B 1 99 ? -15.289 14.703 15.969 1 98.69 99 CYS B CA 1
ATOM 3939 C C . CYS B 1 99 ? -16.125 14.336 14.75 1 98.69 99 CYS B C 1
ATOM 3941 O O . CYS B 1 99 ? -17.078 15.039 14.406 1 98.69 99 CYS B O 1
ATOM 3943 N N . GLY B 1 100 ? -15.758 13.234 14.094 1 98.56 100 GLY B N 1
ATOM 3944 C CA . GLY B 1 100 ? -16.594 12.734 13.008 1 98.56 100 GLY B CA 1
ATOM 3945 C C . GLY B 1 100 ? -18 12.398 13.445 1 98.56 100 GLY B C 1
ATOM 3946 O O . GLY B 1 100 ? -18.969 12.727 12.75 1 98.56 100 GLY B O 1
ATOM 3947 N N . ASP B 1 101 ? -18.078 11.773 14.609 1 98.62 101 ASP B N 1
ATOM 3948 C CA . ASP B 1 101 ? -19.375 11.422 15.164 1 98.62 101 ASP B CA 1
ATOM 3949 C C . ASP B 1 101 ? -20.234 12.664 15.375 1 98.62 101 ASP B C 1
ATOM 3951 O O . ASP B 1 101 ? -21.438 12.656 15.055 1 98.62 101 ASP B O 1
ATOM 3955 N N . LEU B 1 102 ? -19.641 13.695 15.914 1 98.62 102 LEU B N 1
ATOM 3956 C CA . LEU B 1 102 ? -20.359 14.945 16.094 1 98.62 102 LEU B CA 1
ATOM 3957 C C . LEU B 1 102 ? -20.875 15.469 14.758 1 98.62 102 LEU B C 1
ATOM 3959 O O . LEU B 1 102 ? -22.047 15.836 14.641 1 98.62 102 LEU B O 1
ATOM 3963 N N . LEU B 1 103 ? -20.047 15.523 13.789 1 98.31 103 LEU B N 1
ATOM 3964 C CA . LEU B 1 103 ? -20.344 16.156 12.508 1 98.31 103 LEU B CA 1
ATOM 3965 C C . LEU B 1 103 ? -21.453 15.406 11.781 1 98.31 103 LEU B C 1
ATOM 3967 O O . LEU B 1 103 ? -22.406 16.031 11.297 1 98.31 103 LEU B O 1
ATOM 3971 N N . ILE B 1 104 ? -21.297 14.117 11.695 1 96.81 104 ILE B N 1
ATOM 3972 C CA . ILE B 1 104 ? -22.297 13.359 10.953 1 96.81 104 ILE B CA 1
ATOM 3973 C C . ILE B 1 104 ? -23.641 13.43 11.672 1 96.81 104 ILE B C 1
ATOM 3975 O O . ILE B 1 104 ? -24.688 13.469 11.031 1 96.81 104 ILE B O 1
ATOM 3979 N N . GLY B 1 105 ? -23.656 13.406 12.977 1 97.06 105 GLY B N 1
ATOM 3980 C CA . GLY B 1 105 ? -24.875 13.523 13.766 1 97.06 105 GLY B CA 1
ATOM 3981 C C . GLY B 1 105 ? -25.516 14.891 13.664 1 97.06 105 GLY B C 1
ATOM 3982 O O . GLY B 1 105 ? -26.734 15 13.461 1 97.06 105 GLY B O 1
ATOM 3983 N N . LYS B 1 106 ? -24.75 15.898 13.805 1 97.88 106 LYS B N 1
ATOM 3984 C CA . LYS B 1 106 ? -25.234 17.281 13.82 1 97.88 106 LYS B CA 1
ATOM 3985 C C . LYS B 1 106 ? -25.922 17.625 12.508 1 97.88 106 LYS B C 1
ATOM 3987 O O . LYS B 1 106 ? -26.938 18.344 12.508 1 97.88 106 LYS B O 1
ATOM 3992 N N . TYR B 1 107 ? -25.469 17.078 11.422 1 97.88 107 TYR B N 1
ATOM 3993 C CA . TYR B 1 107 ? -25.984 17.516 10.125 1 97.88 107 TYR B CA 1
ATOM 3994 C C . TYR B 1 107 ? -26.828 16.422 9.477 1 97.88 107 TYR B C 1
ATOM 3996 O O . TYR B 1 107 ? -27.312 16.594 8.359 1 97.88 107 TYR B O 1
ATOM 4004 N N . GLY B 1 108 ? -26.922 15.32 10.078 1 97 108 GLY B N 1
ATOM 4005 C CA . GLY B 1 108 ? -27.75 14.234 9.578 1 97 108 GLY B CA 1
ATOM 4006 C C . GLY B 1 108 ? -27.219 13.633 8.289 1 97 108 GLY B C 1
ATOM 4007 O O . GLY B 1 108 ? -27.984 13.18 7.445 1 97 108 GLY B O 1
ATOM 4008 N N . GLN B 1 109 ? -25.984 13.719 8.141 1 96.12 109 GLN B N 1
ATOM 4009 C CA . GLN B 1 109 ? -25.359 13.18 6.941 1 96.12 109 GLN B CA 1
ATOM 4010 C C . GLN B 1 109 ? -25.266 11.664 7.004 1 96.12 109 GLN B C 1
ATOM 4012 O O . GLN B 1 109 ? -25.016 11.094 8.07 1 96.12 109 GLN B O 1
ATOM 4017 N N . ARG B 1 110 ? -25.391 10.961 5.84 1 95.44 110 ARG B N 1
ATOM 4018 C CA . ARG B 1 110 ? -25.484 9.5 5.777 1 95.44 110 ARG B CA 1
ATOM 4019 C C . ARG B 1 110 ? -24.094 8.867 5.738 1 95.44 110 ARG B C 1
ATOM 4021 O O . ARG B 1 110 ? -23.922 7.703 6.109 1 95.44 110 ARG B O 1
ATOM 4028 N N . ARG B 1 111 ? -23.156 9.672 5.301 1 97.88 111 ARG B N 1
ATOM 4029 C CA . ARG B 1 111 ? -21.797 9.172 5.16 1 97.88 111 ARG B CA 1
ATOM 4030 C C . ARG B 1 111 ? -20.781 10.266 5.461 1 97.88 111 ARG B C 1
ATOM 4032 O O . ARG B 1 111 ? -21.109 11.453 5.414 1 97.88 111 ARG B O 1
ATOM 4039 N N . LEU B 1 112 ? -19.641 9.836 5.805 1 98.75 112 LEU B N 1
ATOM 4040 C CA . LEU B 1 112 ? -18.531 10.758 6.043 1 98.75 112 LEU B CA 1
ATOM 4041 C C . LEU B 1 112 ? -17.219 10.172 5.531 1 98.75 112 LEU B C 1
ATOM 4043 O O . LEU B 1 112 ? -16.875 9.047 5.867 1 98.75 112 LEU B O 1
ATOM 4047 N N . VAL B 1 113 ? -16.562 10.891 4.695 1 98.81 113 VAL B N 1
ATOM 4048 C CA . VAL B 1 113 ? -15.273 10.445 4.168 1 98.81 113 VAL B CA 1
ATOM 4049 C C . VAL B 1 113 ? -14.156 10.852 5.121 1 98.81 113 VAL B C 1
ATOM 4051 O O . VAL B 1 113 ? -14.18 11.945 5.688 1 98.81 113 VAL B O 1
ATOM 4054 N N . PHE B 1 114 ? -13.242 9.984 5.352 1 98.81 114 PHE B N 1
ATOM 4055 C CA . PHE B 1 114 ? -11.945 10.234 5.969 1 98.81 114 PHE B CA 1
ATOM 4056 C C . PHE B 1 114 ? -10.82 10.023 4.961 1 98.81 114 PHE B C 1
ATOM 4058 O O . PHE B 1 114 ? -10.555 8.891 4.539 1 98.81 114 PHE B O 1
ATOM 4065 N N . GLY B 1 115 ? -10.133 11.109 4.574 1 98.62 115 GLY B N 1
ATOM 4066 C CA . GLY B 1 115 ? -9.102 11.023 3.551 1 98.62 115 GLY B CA 1
ATOM 4067 C C . GLY B 1 115 ? -7.727 11.414 4.051 1 98.62 115 GLY B C 1
ATOM 4068 O O . GLY B 1 115 ? -7.238 12.508 3.748 1 98.62 115 GLY B O 1
ATOM 4069 N N . PRO B 1 116 ? -7.043 10.586 4.809 1 98.31 116 PRO B N 1
ATOM 4070 C CA . PRO B 1 116 ? -5.66 10.883 5.184 1 98.31 116 PRO B CA 1
ATOM 4071 C C . PRO B 1 116 ? -4.688 10.727 4.016 1 98.31 116 PRO B C 1
ATOM 4073 O O . PRO B 1 116 ? -5.09 10.336 2.916 1 98.31 116 PRO B O 1
ATOM 4076 N N . GLY B 1 117 ? -3.426 11.125 4.273 1 97.88 117 GLY B N 1
ATOM 4077 C CA . GLY B 1 117 ? -2.375 10.969 3.279 1 97.88 117 GLY B CA 1
ATOM 4078 C C . GLY B 1 117 ? -2.133 12.227 2.461 1 97.88 117 GLY B C 1
ATOM 4079 O O . GLY B 1 117 ? -2.951 13.148 2.473 1 97.88 117 GLY B O 1
ATOM 4080 N N . TYR B 1 118 ? -1.089 12.273 1.79 1 97.75 118 TYR B N 1
ATOM 4081 C CA . TYR B 1 118 ? -0.667 13.297 0.84 1 97.75 118 TYR B CA 1
ATOM 4082 C C . TYR B 1 118 ? 0.445 12.773 -0.063 1 97.75 118 TYR B C 1
ATOM 4084 O O . TYR B 1 118 ? 1.628 12.977 0.217 1 97.75 118 TYR B O 1
ATOM 4092 N N . PRO B 1 119 ? 0.123 12.258 -1.219 1 97.81 119 PRO B N 1
ATOM 4093 C CA . PRO B 1 119 ? 1.097 11.594 -2.084 1 97.81 119 PRO B CA 1
ATOM 4094 C C . PRO B 1 119 ? 2.314 12.461 -2.387 1 97.81 119 PRO B C 1
ATOM 4096 O O . PRO B 1 119 ? 3.445 11.969 -2.389 1 97.81 119 PRO B O 1
ATOM 4099 N N . ASP B 1 120 ? 2.164 13.781 -2.545 1 95.19 120 ASP B N 1
ATOM 4100 C CA . ASP B 1 120 ? 3.27 14.664 -2.902 1 95.19 120 ASP B CA 1
ATOM 4101 C C . ASP B 1 120 ? 4.277 14.773 -1.762 1 95.19 120 ASP B C 1
ATOM 4103 O O . ASP B 1 120 ? 5.43 15.156 -1.979 1 95.19 120 ASP B O 1
ATOM 4107 N N . LEU B 1 121 ? 3.814 14.477 -0.597 1 93.69 121 LEU B N 1
ATOM 4108 C CA . LEU B 1 121 ? 4.723 14.461 0.546 1 93.69 121 LEU B CA 1
ATOM 4109 C C . LEU B 1 121 ? 5.047 13.039 0.966 1 93.69 121 LEU B C 1
ATOM 4111 O O . LEU B 1 121 ? 5.52 12.805 2.082 1 93.69 121 LEU B O 1
ATOM 4115 N N . ARG B 1 122 ? 4.699 12.07 0.188 1 96.31 122 ARG B N 1
ATOM 4116 C CA . ARG B 1 122 ? 5.016 10.656 0.305 1 96.31 122 ARG B CA 1
ATOM 4117 C C . ARG B 1 122 ? 4.391 10.055 1.562 1 96.31 122 ARG B C 1
ATOM 4119 O O . ARG B 1 122 ? 5.047 9.312 2.295 1 96.31 122 ARG B O 1
ATOM 4126 N N . THR B 1 123 ? 3.266 10.484 1.898 1 97.5 123 THR B N 1
ATOM 4127 C CA . THR B 1 123 ? 2.363 9.836 2.844 1 97.5 123 THR B CA 1
ATOM 4128 C C . THR B 1 123 ? 1.214 9.148 2.111 1 97.5 123 THR B C 1
ATOM 4130 O O . THR B 1 123 ? 0.429 9.805 1.423 1 97.5 123 THR B O 1
ATOM 4133 N N . TYR B 1 124 ? 1.154 7.805 2.254 1 98.44 124 TYR B N 1
ATOM 4134 C CA . TYR B 1 124 ? 0.228 7.023 1.441 1 98.44 124 TYR B CA 1
ATOM 4135 C C . TYR B 1 124 ? -0.686 6.18 2.32 1 98.44 124 TYR B C 1
ATOM 4137 O O . TYR B 1 124 ? -0.366 5.906 3.48 1 98.44 124 TYR B O 1
ATOM 4145 N N . VAL B 1 125 ? -1.82 5.898 1.782 1 98.62 125 VAL B N 1
ATOM 4146 C CA . VAL B 1 125 ? -2.699 4.883 2.352 1 98.62 125 VAL B CA 1
ATOM 4147 C C . VAL B 1 125 ? -3.074 3.863 1.276 1 98.62 125 VAL B C 1
ATOM 4149 O O . VAL B 1 125 ? -3.598 4.227 0.222 1 98.62 125 VAL B O 1
ATOM 4152 N N . HIS B 1 126 ? -2.738 2.623 1.504 1 98.62 126 HIS B N 1
ATOM 4153 C CA . HIS B 1 126 ? -3.1 1.529 0.611 1 98.62 126 HIS B CA 1
ATOM 4154 C C . HIS B 1 126 ? -3.754 0.385 1.378 1 98.62 126 HIS B C 1
ATOM 4156 O O . HIS B 1 126 ? -3.186 -0.124 2.346 1 98.62 126 HIS B O 1
ATOM 4162 N N . GLU B 1 127 ? -4.969 0.005 0.893 1 98.31 127 GLU B N 1
ATOM 4163 C CA . GLU B 1 127 ? -5.785 -0.989 1.582 1 98.31 127 GLU B CA 1
ATOM 4164 C C . GLU B 1 127 ? -5.98 -0.62 3.051 1 98.31 127 GLU B C 1
ATOM 4166 O O . GLU B 1 127 ? -6.02 -1.496 3.916 1 98.31 127 GLU B O 1
ATOM 4171 N N . GLY B 1 128 ? -6.023 0.67 3.287 1 98.31 128 GLY B N 1
ATOM 4172 C CA . GLY B 1 128 ? -6.277 1.181 4.625 1 98.31 128 GLY B CA 1
ATOM 4173 C C . GLY B 1 128 ? -5.012 1.346 5.449 1 98.31 128 GLY B C 1
ATOM 4174 O O . GLY B 1 128 ? -5.043 1.94 6.527 1 98.31 128 GLY B O 1
ATOM 4175 N N . TYR B 1 129 ? -3.852 0.828 4.996 1 98.56 129 TYR B N 1
ATOM 4176 C CA . TYR B 1 129 ? -2.59 0.898 5.727 1 98.56 129 TYR B CA 1
ATOM 4177 C C . TYR B 1 129 ? -1.809 2.15 5.344 1 98.56 129 TYR B C 1
ATOM 4179 O O . TYR B 1 129 ? -1.609 2.428 4.16 1 98.56 129 TYR B O 1
ATOM 4187 N N . MET B 1 130 ? -1.328 2.844 6.285 1 98.44 130 MET B N 1
ATOM 4188 C CA . MET B 1 130 ? -0.657 4.121 6.055 1 98.44 130 MET B CA 1
ATOM 4189 C C . MET B 1 130 ? 0.853 3.932 5.949 1 98.44 130 MET B C 1
ATOM 4191 O O . MET B 1 130 ? 1.438 3.15 6.703 1 98.44 130 MET B O 1
ATOM 4195 N N . PHE B 1 131 ? 1.387 4.621 5.035 1 98.56 131 PHE B N 1
ATOM 4196 C CA . PHE B 1 131 ? 2.826 4.664 4.812 1 98.56 131 PHE B CA 1
ATOM 4197 C C . PHE B 1 131 ? 3.361 6.078 5.004 1 98.56 131 PHE B C 1
ATOM 4199 O O . PHE B 1 131 ? 2.693 7.055 4.648 1 98.56 131 PHE B O 1
ATOM 4206 N N . TYR B 1 132 ? 4.492 6.199 5.578 1 96.5 132 TYR B N 1
ATOM 4207 C CA . TYR B 1 132 ? 5.281 7.426 5.629 1 96.5 132 TYR B CA 1
ATOM 4208 C C . TYR B 1 132 ? 6.609 7.25 4.902 1 96.5 132 TYR B C 1
ATOM 4210 O O . TYR B 1 132 ? 7.461 6.465 5.332 1 96.5 132 TYR B O 1
ATOM 4218 N N . LYS B 1 133 ? 6.656 7.957 3.74 1 93.25 133 LYS B N 1
ATOM 4219 C CA . LYS B 1 133 ? 7.762 7.762 2.809 1 93.25 133 LYS B CA 1
ATOM 4220 C C . LYS B 1 133 ? 7.824 6.316 2.324 1 93.25 133 LYS B C 1
ATOM 4222 O O . LYS B 1 133 ? 6.836 5.785 1.812 1 93.25 133 LYS B O 1
ATOM 4227 N N . ASP B 1 134 ? 8.859 5.602 2.625 1 93.69 134 ASP B N 1
ATOM 4228 C CA . ASP B 1 134 ? 9.031 4.27 2.055 1 93.69 134 ASP B CA 1
ATOM 4229 C C . ASP B 1 134 ? 8.805 3.188 3.105 1 93.69 134 ASP B C 1
ATOM 4231 O O . ASP B 1 134 ? 9.242 2.047 2.938 1 93.69 134 ASP B O 1
ATOM 4235 N N . ARG B 1 135 ? 8.094 3.588 4.184 1 97.12 135 ARG B N 1
ATOM 4236 C CA . ARG B 1 135 ? 7.887 2.646 5.277 1 97.12 135 ARG B CA 1
ATOM 4237 C C . ARG B 1 135 ? 6.434 2.652 5.738 1 97.12 135 ARG B C 1
ATOM 4239 O O . ARG B 1 135 ? 5.754 3.68 5.66 1 97.12 135 ARG B O 1
ATOM 4246 N N . LEU B 1 136 ? 6.027 1.463 6.219 1 97.69 136 LEU B N 1
ATOM 4247 C CA . LEU B 1 136 ? 4.812 1.479 7.023 1 97.69 136 LEU B CA 1
ATOM 4248 C C . LEU B 1 136 ? 4.93 2.484 8.164 1 97.69 136 LEU B C 1
ATOM 4250 O O . LEU B 1 136 ? 5.988 2.602 8.789 1 97.69 136 LEU B O 1
ATOM 4254 N N . ILE B 1 137 ? 3.838 3.141 8.445 1 97.25 137 ILE B N 1
ATOM 4255 C CA . ILE B 1 137 ? 3.902 4.195 9.445 1 97.25 137 ILE B CA 1
ATOM 4256 C C . ILE B 1 137 ? 4.344 3.609 10.789 1 97.25 137 ILE B C 1
ATOM 4258 O O . ILE B 1 137 ? 5.051 4.266 11.555 1 97.25 137 ILE B O 1
ATOM 4262 N N . SER B 1 138 ? 4.012 2.35 11.102 1 96.75 138 SER B N 1
ATOM 4263 C CA . SER B 1 138 ? 4.363 1.669 12.344 1 96.75 138 SER B CA 1
ATOM 4264 C C . SER B 1 138 ? 5.824 1.236 12.344 1 96.75 138 SER B C 1
ATOM 4266 O O . SER B 1 138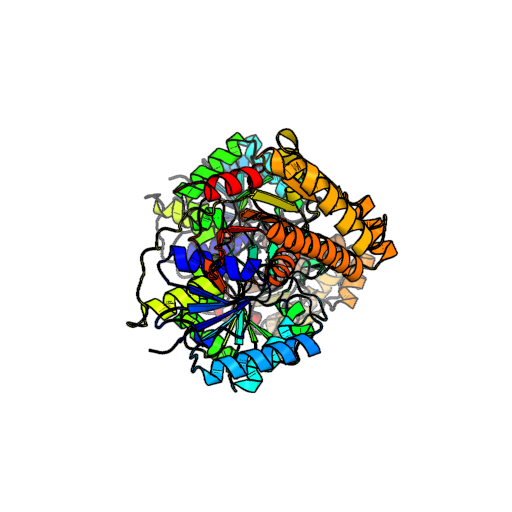 ? 6.348 0.788 13.367 1 96.75 138 SER B O 1
ATOM 4268 N N . GLU B 1 139 ? 6.523 1.341 11.219 1 96.88 139 GLU B N 1
ATOM 4269 C CA . GLU B 1 139 ? 7.953 1.067 11.109 1 96.88 139 GLU B CA 1
ATOM 4270 C C . GLU B 1 139 ? 8.742 2.344 10.82 1 96.88 139 GLU B C 1
ATOM 4272 O O . GLU B 1 139 ? 9.945 2.293 10.562 1 96.88 139 GLU B O 1
ATOM 4277 N N . SER B 1 140 ? 8.039 3.428 10.828 1 94.69 140 SER B N 1
ATOM 4278 C CA . SER B 1 140 ? 8.656 4.723 10.555 1 94.69 140 SER B CA 1
ATOM 4279 C C . SER B 1 140 ? 8.969 5.469 11.844 1 94.69 140 SER B C 1
ATOM 4281 O O . SER B 1 140 ? 8.734 4.957 12.938 1 94.69 140 SER B O 1
ATOM 4283 N N . ILE B 1 141 ? 9.484 6.684 11.734 1 88.56 141 ILE B N 1
ATOM 4284 C CA . ILE B 1 141 ? 9.828 7.527 12.875 1 88.56 141 ILE B CA 1
ATOM 4285 C C . ILE B 1 141 ? 8.562 7.879 13.648 1 88.56 141 ILE B C 1
ATOM 4287 O O . ILE B 1 141 ? 8.625 8.211 14.836 1 88.56 141 ILE B O 1
ATOM 4291 N N . LYS B 1 142 ? 7.355 7.695 13.023 1 92 142 LYS B N 1
ATOM 4292 C CA . LYS B 1 142 ? 6.09 8.039 13.664 1 92 142 LYS B CA 1
ATOM 4293 C C . LYS B 1 142 ? 5.703 7.012 14.719 1 92 142 LYS B C 1
ATOM 4295 O O . LYS B 1 142 ? 4.852 7.273 15.57 1 92 142 LYS B O 1
ATOM 4300 N N . ARG B 1 143 ? 6.371 5.859 14.648 1 92.56 143 ARG B N 1
ATOM 4301 C CA . ARG B 1 143 ? 6.113 4.812 15.633 1 92.56 143 ARG B CA 1
ATOM 4302 C C . ARG B 1 143 ? 6.441 5.297 17.047 1 92.56 143 ARG B C 1
ATOM 4304 O O . ARG B 1 143 ? 5.773 4.918 18 1 92.56 143 ARG B O 1
ATOM 4311 N N . SER B 1 144 ? 7.449 6.176 17.125 1 87.75 144 SER B N 1
ATOM 4312 C CA . SER B 1 144 ? 7.953 6.613 18.422 1 87.75 144 SER B CA 1
ATOM 4313 C C . SER B 1 144 ? 7.621 8.078 18.688 1 87.75 144 SER B C 1
ATOM 4315 O O . SER B 1 144 ? 8.297 8.75 19.469 1 87.75 144 SER B O 1
ATOM 4317 N N . ASP B 1 145 ? 6.645 8.602 17.875 1 85.88 145 ASP B N 1
ATOM 4318 C CA . ASP B 1 145 ? 6.207 9.961 18.172 1 85.88 145 ASP B CA 1
ATOM 4319 C C . ASP B 1 145 ? 5.855 10.125 19.641 1 85.88 145 ASP B C 1
ATOM 4321 O O . ASP B 1 145 ? 5.141 9.297 20.219 1 85.88 145 ASP B O 1
ATOM 4325 N N . PRO B 1 146 ? 6.328 11.117 20.281 1 81.94 146 PRO B N 1
ATOM 4326 C CA . PRO B 1 146 ? 6.164 11.234 21.734 1 81.94 146 PRO B CA 1
ATOM 4327 C C . PRO B 1 146 ? 4.715 11.461 22.141 1 81.94 146 PRO B C 1
ATOM 4329 O O . PRO B 1 146 ? 4.316 11.086 23.25 1 81.94 146 PRO B O 1
ATOM 4332 N N . ILE B 1 147 ? 3.922 12.039 21.266 1 84.19 147 ILE B N 1
ATOM 4333 C CA . ILE B 1 147 ? 2.557 12.398 21.641 1 84.19 147 ILE B CA 1
ATOM 4334 C C . ILE B 1 147 ? 1.575 11.406 21.016 1 84.19 147 ILE B C 1
ATOM 4336 O O . ILE B 1 147 ? 0.671 10.914 21.688 1 84.19 147 ILE B O 1
ATOM 4340 N N . THR B 1 148 ? 1.771 11.086 19.734 1 90.81 148 THR B N 1
ATOM 4341 C CA . THR B 1 148 ? 0.871 10.195 19 1 90.81 148 THR B CA 1
ATOM 4342 C C . THR B 1 148 ? 1.647 9.055 18.344 1 90.81 148 THR B C 1
ATOM 4344 O O . THR B 1 148 ? 1.708 8.969 17.125 1 90.81 148 THR B O 1
ATOM 4347 N N . PRO B 1 149 ? 2.145 8.164 19.188 1 92.62 149 PRO B N 1
ATOM 4348 C CA . PRO B 1 149 ? 2.826 7.027 18.578 1 92.62 149 PRO B CA 1
ATOM 4349 C C . PRO B 1 149 ? 1.915 6.223 17.641 1 92.62 149 PRO B C 1
ATOM 4351 O O . PRO B 1 149 ? 0.826 5.812 18.062 1 92.62 149 PRO B O 1
ATOM 4354 N N . MET B 1 150 ? 2.346 6.027 16.453 1 94.69 150 MET B N 1
ATOM 4355 C CA . MET B 1 150 ? 1.567 5.312 15.438 1 94.69 150 MET B CA 1
ATOM 4356 C C . MET B 1 150 ? 2.029 3.865 15.312 1 94.69 150 MET B C 1
ATOM 4358 O O . MET B 1 150 ? 2.793 3.525 14.406 1 94.69 150 MET B O 1
ATOM 4362 N N . ASN B 1 151 ? 1.428 2.996 16.078 1 95.06 151 ASN B N 1
ATOM 4363 C CA . ASN B 1 151 ? 1.871 1.61 16.188 1 95.06 151 ASN B CA 1
ATOM 4364 C C . ASN B 1 151 ? 1.026 0.687 15.312 1 95.06 151 ASN B C 1
ATOM 4366 O O . ASN B 1 151 ? 1.449 -0.423 14.984 1 95.06 151 ASN B O 1
ATOM 4370 N N . ASP B 1 152 ? -0.129 1.07 15.086 1 96.44 152 ASP B N 1
ATOM 4371 C CA . ASP B 1 152 ? -1.016 0.327 14.195 1 96.44 152 ASP B CA 1
ATOM 4372 C C . ASP B 1 152 ? -1.128 1.012 12.836 1 96.44 152 ASP B C 1
ATOM 4374 O O . ASP B 1 152 ? -1.673 2.113 12.734 1 96.44 152 ASP B O 1
ATOM 4378 N N . PRO B 1 153 ? -0.625 0.384 11.766 1 97.25 153 PRO B N 1
ATOM 4379 C CA . PRO B 1 153 ? -0.625 1.056 10.469 1 97.25 153 PRO B CA 1
ATOM 4380 C C . PRO B 1 153 ? -1.976 0.973 9.758 1 97.25 153 PRO B C 1
ATOM 4382 O O . PRO B 1 153 ? -2.172 1.605 8.719 1 97.25 153 PRO B O 1
ATOM 4385 N N . ASP B 1 154 ? -2.941 0.226 10.242 1 97.12 154 ASP B N 1
ATOM 4386 C CA . ASP B 1 154 ? -4.285 0.116 9.688 1 97.12 154 ASP B CA 1
ATOM 4387 C C . ASP B 1 154 ? -5.184 1.24 10.195 1 97.12 154 ASP B C 1
ATOM 4389 O O . ASP B 1 154 ? -5.73 1.157 11.297 1 97.12 154 ASP B O 1
ATOM 4393 N N . MET B 1 155 ? -5.488 2.213 9.312 1 97.12 155 MET B N 1
ATOM 4394 C CA . MET B 1 155 ? -6.176 3.43 9.734 1 97.12 155 MET B CA 1
ATOM 4395 C C . MET B 1 155 ? -7.664 3.166 9.945 1 97.12 155 MET B C 1
ATOM 4397 O O . MET B 1 155 ? -8.312 3.859 10.734 1 97.12 155 MET B O 1
ATOM 4401 N N . ALA B 1 156 ? -8.211 2.201 9.227 1 96.88 156 ALA B N 1
ATOM 4402 C CA . ALA B 1 156 ? -9.602 1.835 9.484 1 96.88 156 ALA B CA 1
ATOM 4403 C C . ALA B 1 156 ? -9.758 1.257 10.891 1 96.88 156 ALA B C 1
ATOM 4405 O O . ALA B 1 156 ? -10.727 1.566 11.594 1 96.88 156 ALA B O 1
ATOM 4406 N N . ARG B 1 157 ? -8.82 0.393 11.289 1 96.19 157 ARG B N 1
ATOM 4407 C CA . ARG B 1 157 ? -8.828 -0.198 12.625 1 96.19 157 ARG B CA 1
ATOM 4408 C C . ARG B 1 157 ? -8.633 0.868 13.703 1 96.19 157 ARG B C 1
ATOM 4410 O O . ARG B 1 157 ? -9.32 0.855 14.727 1 96.19 157 ARG B O 1
ATOM 4417 N N . VAL B 1 158 ? -7.738 1.802 13.469 1 96.75 158 VAL B N 1
ATOM 4418 C CA . VAL B 1 158 ? -7.473 2.893 14.398 1 96.75 158 VAL B CA 1
ATOM 4419 C C . VAL B 1 158 ? -8.727 3.746 14.57 1 96.75 158 VAL B C 1
ATOM 4421 O O . VAL B 1 158 ? -9.148 4.023 15.695 1 96.75 158 VAL B O 1
ATOM 4424 N N . LEU B 1 159 ? -9.352 4.129 13.445 1 97.94 159 LEU B N 1
ATOM 4425 C CA . LEU B 1 159 ? -10.547 4.957 13.477 1 97.94 159 LEU B CA 1
ATOM 4426 C C . LEU B 1 159 ? -11.703 4.215 14.148 1 97.94 159 LEU B C 1
ATOM 4428 O O . LEU B 1 159 ? -12.469 4.809 14.906 1 97.94 159 LEU B O 1
ATOM 4432 N N . GLN B 1 160 ? -11.773 2.908 13.906 1 97.88 160 GLN B N 1
ATOM 4433 C CA . GLN B 1 160 ? -12.859 2.102 14.453 1 97.88 160 GLN B CA 1
ATOM 4434 C C . GLN B 1 160 ? -12.82 2.096 15.984 1 97.88 160 GLN B C 1
ATOM 4436 O O . GLN B 1 160 ? -13.867 2.041 16.641 1 97.88 160 GLN B O 1
ATOM 4441 N N . ARG B 1 161 ? -11.688 2.213 16.594 1 97.31 161 ARG B N 1
ATOM 4442 C CA . ARG B 1 161 ? -11.531 2.211 18.047 1 97.31 161 ARG B CA 1
ATOM 4443 C C . ARG B 1 161 ? -12.016 3.523 18.641 1 97.31 161 ARG B C 1
ATOM 4445 O O . ARG B 1 161 ? -12.219 3.617 19.859 1 97.31 161 ARG B O 1
ATOM 4452 N N . GLN B 1 162 ? -12.25 4.539 17.781 1 97.56 162 GLN B N 1
ATOM 4453 C CA . GLN B 1 162 ? -12.609 5.863 18.266 1 97.56 162 GLN B CA 1
ATOM 4454 C C . GLN B 1 162 ? -14.094 6.133 18.094 1 97.56 162 GLN B C 1
ATOM 4456 O O . GLN B 1 162 ? -14.609 7.16 18.547 1 97.56 162 GLN B O 1
ATOM 4461 N N . THR B 1 163 ? -14.812 5.219 17.391 1 97.81 163 THR B N 1
ATOM 4462 C CA . THR B 1 163 ? -16.203 5.492 17.031 1 97.81 163 THR B CA 1
ATOM 4463 C C . THR B 1 163 ? -17.031 4.207 17.047 1 97.81 163 THR B C 1
ATOM 4465 O O . THR B 1 163 ? -16.469 3.109 16.922 1 97.81 163 THR B O 1
ATOM 4468 N N . ALA B 1 164 ? -18.312 4.41 17.219 1 96 164 ALA B N 1
ATOM 4469 C CA . ALA B 1 164 ? -19.234 3.275 17.141 1 96 164 ALA B CA 1
ATOM 4470 C C . ALA B 1 164 ? -19.766 3.084 15.727 1 96 164 ALA B C 1
ATOM 4472 O O . ALA B 1 164 ? -20.328 2.041 15.406 1 96 164 ALA B O 1
ATOM 4473 N N . GLU B 1 165 ? -19.547 4.141 14.875 1 97.81 165 GLU B N 1
ATOM 4474 C CA . GLU B 1 165 ? -19.984 4.02 13.492 1 97.81 165 GLU B CA 1
ATOM 4475 C C . GLU B 1 165 ? -19.188 2.955 12.75 1 97.81 165 GLU B C 1
ATOM 4477 O O . GLU B 1 165 ? -18 2.752 13.047 1 97.81 165 GLU B O 1
ATOM 4482 N N . THR B 1 166 ? -19.781 2.289 11.805 1 98.25 166 THR B N 1
ATOM 4483 C CA . THR B 1 166 ? -19.078 1.284 11.008 1 98.25 166 THR B CA 1
ATOM 4484 C C . THR B 1 166 ? -18.125 1.946 10.016 1 98.25 166 THR B C 1
ATOM 4486 O O . THR B 1 166 ? -18.547 2.742 9.18 1 98.25 166 THR B O 1
ATOM 4489 N N . VAL B 1 167 ? -16.906 1.607 10.164 1 98.56 167 VAL B N 1
ATOM 4490 C CA . VAL B 1 167 ? -15.875 2.152 9.281 1 98.56 167 VAL B CA 1
ATOM 4491 C C . VAL B 1 167 ? -15.617 1.18 8.133 1 98.56 167 VAL B C 1
ATOM 4493 O O . VAL B 1 167 ? -15.281 0.015 8.359 1 98.56 167 VAL B O 1
ATOM 4496 N N . GLY B 1 168 ? -15.867 1.587 6.918 1 98.38 168 GLY B N 1
ATOM 4497 C CA . GLY B 1 168 ? -15.5 0.852 5.719 1 98.38 168 GLY B CA 1
ATOM 4498 C C . GLY B 1 168 ? -14.312 1.456 4.992 1 98.38 168 GLY B C 1
ATOM 4499 O O . GLY B 1 168 ? -13.789 2.494 5.402 1 98.38 168 GLY B O 1
ATOM 4500 N N . LEU B 1 169 ? -13.844 0.781 3.99 1 98.44 169 LEU B N 1
ATOM 4501 C CA . LEU B 1 169 ? -12.711 1.214 3.186 1 98.44 169 LEU B CA 1
ATOM 4502 C C . LEU B 1 169 ? -13.148 1.559 1.767 1 98.44 169 LEU B C 1
ATOM 4504 O O . LEU B 1 169 ? -13.953 0.841 1.171 1 98.44 169 LEU B O 1
ATOM 4508 N N . LEU B 1 170 ? -12.805 2.688 1.279 1 98.75 170 LEU B N 1
ATOM 4509 C CA . LEU B 1 170 ? -12.828 3.008 -0.143 1 98.75 170 LEU B CA 1
ATOM 4510 C C . LEU B 1 170 ? -11.445 2.82 -0.762 1 98.75 170 LEU B C 1
ATOM 4512 O O . LEU B 1 170 ? -10.633 3.746 -0.764 1 98.75 170 LEU B O 1
ATOM 4516 N N . PRO B 1 171 ? -11.133 1.616 -1.215 1 98.69 171 PRO B N 1
ATOM 4517 C CA . PRO B 1 171 ? -9.766 1.22 -1.574 1 98.69 171 PRO B CA 1
ATOM 4518 C C . PRO B 1 171 ? -9.344 1.728 -2.951 1 98.69 171 PRO B C 1
ATOM 4520 O O . PRO B 1 171 ? -10.203 2.078 -3.77 1 98.69 171 PRO B O 1
ATOM 4523 N N . HIS B 1 172 ? -8.086 1.775 -3.186 1 98.69 172 HIS B N 1
ATOM 4524 C CA . HIS B 1 172 ? -7.5 2.186 -4.457 1 98.69 172 HIS B CA 1
ATOM 4525 C C . HIS B 1 172 ? -8.086 1.387 -5.617 1 98.69 172 HIS B C 1
ATOM 4527 O O . HIS B 1 172 ? -8.352 1.941 -6.684 1 98.69 172 HIS B O 1
ATOM 4533 N N . ARG B 1 173 ? -8.258 0.074 -5.469 1 97.94 173 ARG B N 1
ATOM 4534 C CA . ARG B 1 173 ? -8.742 -0.779 -6.551 1 97.94 173 ARG B CA 1
ATOM 4535 C C . ARG B 1 173 ? -10.109 -0.319 -7.043 1 97.94 173 ARG B C 1
ATOM 4537 O O . ARG B 1 173 ? -10.484 -0.589 -8.188 1 97.94 173 ARG B O 1
ATOM 4544 N N . VAL B 1 174 ? -10.914 0.35 -6.164 1 98.44 174 VAL B N 1
ATOM 4545 C CA . VAL B 1 174 ? -12.219 0.9 -6.516 1 98.44 174 VAL B CA 1
ATOM 4546 C C . VAL B 1 174 ? -12.047 2.299 -7.102 1 98.44 174 VAL B C 1
ATOM 4548 O O . VAL B 1 174 ? -12.594 2.604 -8.164 1 98.44 174 VAL B O 1
ATOM 4551 N N . LEU B 1 175 ? -11.234 3.137 -6.473 1 98.75 175 LEU B N 1
ATOM 4552 C CA . LEU B 1 175 ? -11 4.508 -6.91 1 98.75 175 LEU B CA 1
ATOM 4553 C C . LEU B 1 175 ? -10.367 4.535 -8.297 1 98.75 175 LEU B C 1
ATOM 4555 O O . LEU B 1 175 ? -10.734 5.359 -9.133 1 98.75 175 LEU B O 1
ATOM 4559 N N . HIS B 1 176 ? -9.461 3.604 -8.5 1 97.81 176 HIS B N 1
ATOM 4560 C CA . HIS B 1 176 ? -8.703 3.523 -9.742 1 97.81 176 HIS B CA 1
ATOM 4561 C C . HIS B 1 176 ? -9.617 3.215 -10.922 1 97.81 176 HIS B C 1
ATOM 4563 O O . HIS B 1 176 ? -9.281 3.525 -12.07 1 97.81 176 HIS B O 1
ATOM 4569 N N . ARG B 1 177 ? -10.789 2.66 -10.664 1 97.75 177 ARG B N 1
ATOM 4570 C CA . ARG B 1 177 ? -11.719 2.293 -11.734 1 97.75 177 ARG B CA 1
ATOM 4571 C C . ARG B 1 177 ? -12.555 3.492 -12.172 1 97.75 177 ARG B C 1
ATOM 4573 O O . ARG B 1 177 ? -13.328 3.402 -13.125 1 97.75 177 ARG B O 1
ATOM 4580 N N . GLY B 1 178 ? -12.469 4.633 -11.438 1 98 178 GLY B N 1
ATOM 4581 C CA . GLY B 1 178 ? -13.117 5.859 -11.867 1 98 178 GLY B CA 1
ATOM 4582 C C . GLY B 1 178 ? -14.273 6.273 -10.977 1 98 178 GLY B C 1
ATOM 4583 O O . GLY B 1 178 ? -14.703 5.508 -10.109 1 98 178 GLY B O 1
ATOM 4584 N N . VAL B 1 179 ? -14.805 7.473 -11.219 1 98.56 179 VAL B N 1
ATOM 4585 C CA . VAL B 1 179 ? -15.75 8.164 -10.359 1 98.56 179 VAL B CA 1
ATOM 4586 C C . VAL B 1 179 ? -17.062 7.383 -10.297 1 98.56 179 VAL B C 1
ATOM 4588 O O . VAL B 1 179 ? -17.578 7.125 -9.211 1 98.56 179 VAL B O 1
ATOM 4591 N N . GLU B 1 180 ? -17.578 6.941 -11.43 1 98.5 180 GLU B N 1
ATOM 4592 C CA . GLU B 1 180 ? -18.875 6.285 -11.469 1 98.5 180 GLU B CA 1
ATOM 4593 C C . GLU B 1 180 ? -18.844 4.949 -10.727 1 98.5 180 GLU B C 1
ATOM 4595 O O . GLU B 1 180 ? -19.75 4.641 -9.953 1 98.5 180 GLU B O 1
ATOM 4600 N N . PHE B 1 181 ? -17.828 4.18 -11.031 1 98.5 181 PHE B N 1
ATOM 4601 C CA . PHE B 1 181 ? -17.672 2.9 -10.344 1 98.5 181 PHE B CA 1
ATOM 4602 C C . PHE B 1 181 ? -17.531 3.1 -8.844 1 98.5 181 PHE B C 1
ATOM 4604 O O . PHE B 1 181 ? -18.156 2.389 -8.055 1 98.5 181 PHE B O 1
ATOM 4611 N N . ALA B 1 182 ? -16.703 4.043 -8.422 1 98.69 182 ALA B N 1
ATOM 4612 C CA . ALA B 1 182 ? -16.453 4.312 -7.008 1 98.69 182 ALA B CA 1
ATOM 4613 C C . ALA B 1 182 ? -17.719 4.805 -6.316 1 98.69 182 ALA B C 1
ATOM 4615 O O . ALA B 1 182 ? -17.984 4.445 -5.164 1 98.69 182 ALA B O 1
ATOM 4616 N N . ARG B 1 183 ? -18.484 5.672 -6.977 1 98.38 183 ARG B N 1
ATOM 4617 C CA . ARG B 1 183 ? -19.75 6.125 -6.43 1 98.38 183 ARG B CA 1
ATOM 4618 C C . ARG B 1 183 ? -20.688 4.949 -6.172 1 98.38 183 ARG B C 1
ATOM 4620 O O . ARG B 1 183 ? -21.344 4.887 -5.129 1 98.38 183 ARG B O 1
ATOM 4627 N N . GLY B 1 184 ? -20.75 4.047 -7.184 1 98.62 184 GLY B N 1
ATOM 4628 C CA . GLY B 1 184 ? -21.547 2.852 -7.016 1 98.62 184 GLY B CA 1
ATOM 4629 C C . GLY B 1 184 ? -21.109 1.99 -5.848 1 98.62 184 GLY B C 1
ATOM 4630 O O . GLY B 1 184 ? -21.953 1.478 -5.098 1 98.62 184 GLY B O 1
ATOM 4631 N N . TYR B 1 185 ? -19.922 1.859 -5.672 1 98.69 185 TYR B N 1
ATOM 4632 C CA . TYR B 1 185 ? -19.375 1.098 -4.551 1 98.69 185 TYR B CA 1
ATOM 4633 C C . TYR B 1 185 ? -19.781 1.727 -3.221 1 98.69 185 TYR B C 1
ATOM 4635 O O . TYR B 1 185 ? -20.188 1.024 -2.291 1 98.69 185 TYR B O 1
ATOM 4643 N N . VAL B 1 186 ? -19.594 3.047 -3.074 1 98.69 186 VAL B N 1
ATOM 4644 C CA . VAL B 1 186 ? -19.953 3.77 -1.856 1 98.69 186 VAL B CA 1
ATOM 4645 C C . VAL B 1 186 ? -21.422 3.564 -1.543 1 98.69 186 VAL B C 1
ATOM 4647 O O . VAL B 1 186 ? -21.797 3.287 -0.398 1 98.69 186 VAL B O 1
ATOM 4650 N N . ASP B 1 187 ? -22.266 3.717 -2.576 1 98.25 187 ASP B N 1
ATOM 4651 C CA . ASP B 1 187 ? -23.703 3.5 -2.396 1 98.25 187 ASP B CA 1
ATOM 4652 C C . ASP B 1 187 ? -23.984 2.092 -1.88 1 98.25 187 ASP B C 1
ATOM 4654 O O . ASP B 1 187 ? -24.781 1.914 -0.954 1 98.25 187 ASP B O 1
ATOM 4658 N N . ASP B 1 188 ? -23.375 1.107 -2.475 1 98.44 188 ASP B N 1
ATOM 4659 C CA . ASP B 1 188 ? -23.547 -0.286 -2.078 1 98.44 188 ASP B CA 1
ATOM 4660 C C . ASP B 1 188 ? -23.125 -0.502 -0.626 1 98.44 188 ASP B C 1
ATOM 4662 O O . ASP B 1 188 ? -23.812 -1.207 0.124 1 98.44 188 ASP B O 1
ATOM 4666 N N . GLN B 1 189 ? -22.016 0.051 -0.276 1 98.38 189 GLN B N 1
ATOM 4667 C CA . GLN B 1 189 ? -21.516 -0.105 1.085 1 98.38 189 GLN B CA 1
ATOM 4668 C C . GLN B 1 189 ? -22.422 0.591 2.09 1 98.38 189 GLN B C 1
ATOM 4670 O O . GLN B 1 189 ? -22.609 0.107 3.209 1 98.38 189 GLN B O 1
ATOM 4675 N N . GLN B 1 190 ? -22.922 1.724 1.724 1 97.88 190 GLN B N 1
ATOM 4676 C CA . GLN B 1 190 ? -23.859 2.422 2.588 1 97.88 190 GLN B CA 1
ATOM 4677 C C . GLN B 1 190 ? -25.094 1.57 2.85 1 97.88 190 GLN B C 1
ATOM 4679 O O . GLN B 1 190 ? -25.625 1.555 3.967 1 97.88 190 GLN B O 1
ATOM 4684 N N . GLU B 1 191 ? -25.516 0.912 1.837 1 97.88 191 GLU B N 1
ATOM 4685 C CA . GLU B 1 191 ? -26.672 0.022 1.984 1 97.88 191 GLU B CA 1
ATOM 4686 C C . GLU B 1 191 ? -26.359 -1.113 2.957 1 97.88 191 GLU B C 1
ATOM 4688 O O . GLU B 1 191 ? -27.266 -1.637 3.609 1 97.88 191 GLU B O 1
ATOM 4693 N N . LYS B 1 192 ? -25.141 -1.44 3.076 1 97.69 192 LYS B N 1
ATOM 4694 C CA . LYS B 1 192 ? -24.719 -2.508 3.979 1 97.69 192 LYS B CA 1
ATOM 4695 C C . LYS B 1 192 ? -24.438 -1.965 5.375 1 97.69 192 LYS B C 1
ATOM 4697 O O . LYS B 1 192 ? -23.969 -2.699 6.25 1 97.69 192 LYS B O 1
ATOM 4702 N N . GLY B 1 193 ? -24.547 -0.65 5.559 1 97.44 193 GLY B N 1
ATOM 4703 C CA . GLY B 1 193 ? -24.469 -0.078 6.895 1 97.44 193 GLY B CA 1
ATOM 4704 C C . GLY B 1 193 ? -23.203 0.711 7.141 1 97.44 193 GLY B C 1
ATOM 4705 O O . GLY B 1 193 ? -23 1.244 8.234 1 97.44 193 GLY B O 1
ATOM 4706 N N . VAL B 1 194 ? -22.391 0.871 6.152 1 98.31 194 VAL B N 1
ATOM 4707 C CA . VAL B 1 194 ? -21.172 1.639 6.309 1 98.31 194 VAL B CA 1
ATOM 4708 C C . VAL B 1 194 ? -21.484 3.131 6.34 1 98.31 194 VAL B C 1
ATOM 4710 O O . VAL B 1 194 ? -22.203 3.635 5.477 1 98.31 194 VAL B O 1
ATOM 4713 N N . ARG B 1 195 ? -20.922 3.828 7.301 1 98.06 195 ARG B N 1
ATOM 4714 C CA . ARG B 1 195 ? -21.172 5.262 7.43 1 98.06 195 ARG B CA 1
ATOM 4715 C C . ARG B 1 195 ? -19.875 6.055 7.25 1 98.06 195 ARG B C 1
ATOM 4717 O O . ARG B 1 195 ? -19.906 7.176 6.734 1 98.06 195 ARG B O 1
ATOM 4724 N N . TYR B 1 196 ? -18.781 5.512 7.773 1 98.75 196 TYR B N 1
ATOM 4725 C CA . TYR B 1 196 ? -17.484 6.145 7.637 1 98.75 196 TYR B CA 1
ATOM 4726 C C . TYR B 1 196 ? -16.656 5.469 6.551 1 98.75 196 TYR B C 1
ATOM 4728 O O . TYR B 1 196 ? -16.531 4.242 6.535 1 98.75 196 TYR B O 1
ATOM 4736 N N . PHE B 1 197 ? -16.172 6.227 5.617 1 98.81 197 PHE B N 1
ATOM 4737 C CA . PHE B 1 197 ? -15.367 5.699 4.516 1 98.81 197 PHE B CA 1
ATOM 4738 C C . PHE B 1 197 ? -13.922 6.168 4.621 1 98.81 197 PHE B C 1
ATOM 4740 O O . PHE B 1 197 ? -13.602 7.293 4.242 1 98.81 197 PHE B O 1
ATOM 4747 N N . LEU B 1 198 ? -13.047 5.312 5.172 1 98.75 198 LEU B N 1
ATOM 4748 C CA . LEU B 1 198 ? -11.617 5.574 5.055 1 98.75 198 LEU B CA 1
ATOM 4749 C C . LEU B 1 198 ? -11.148 5.41 3.613 1 98.75 198 LEU B C 1
ATOM 4751 O O . LEU B 1 198 ? -11.312 4.34 3.021 1 98.75 198 LEU B O 1
ATOM 4755 N N . MET B 1 199 ? -10.602 6.434 3.059 1 98.75 199 MET B N 1
ATOM 4756 C CA . MET B 1 199 ? -10.25 6.449 1.642 1 98.75 199 MET B CA 1
ATOM 4757 C C . MET B 1 199 ? -8.758 6.207 1.449 1 98.75 199 MET B C 1
ATOM 4759 O O . MET B 1 199 ? -7.93 6.844 2.105 1 98.75 199 MET B O 1
ATOM 4763 N N . ASP B 1 200 ? -8.406 5.285 0.546 1 98.81 200 ASP B N 1
ATOM 4764 C CA . ASP B 1 200 ? -7.016 5.133 0.139 1 98.81 200 ASP B CA 1
ATOM 4765 C C . ASP B 1 200 ? -6.504 6.395 -0.545 1 98.81 200 ASP B C 1
ATOM 4767 O O . ASP B 1 200 ? -7.281 7.148 -1.138 1 98.81 200 ASP B O 1
ATOM 4771 N N . CYS B 1 201 ? -5.273 6.578 -0.382 1 98.62 201 CYS B N 1
ATOM 4772 C CA . CYS B 1 201 ? -4.539 7.691 -0.969 1 98.62 201 CYS B CA 1
ATOM 4773 C C . CYS B 1 201 ? -3.17 7.242 -1.47 1 98.62 201 CYS B C 1
ATOM 4775 O O . CYS B 1 201 ? -2.145 7.609 -0.896 1 98.62 201 CYS B O 1
ATOM 4777 N N . VAL B 1 202 ? -3.162 6.539 -2.605 1 98.44 202 VAL B N 1
ATOM 4778 C CA . VAL B 1 202 ? -1.941 5.945 -3.141 1 98.44 202 VAL B CA 1
ATOM 4779 C C . VAL B 1 202 ? -1.256 6.938 -4.078 1 98.44 202 VAL B C 1
ATOM 4781 O O . VAL B 1 202 ? -0.026 6.973 -4.164 1 98.44 202 VAL B O 1
ATOM 4784 N N . ASP B 1 203 ? -2.039 7.676 -4.824 1 98.12 203 ASP B N 1
ATOM 4785 C CA . ASP B 1 203 ? -1.575 8.688 -5.766 1 98.12 203 ASP B CA 1
ATOM 4786 C C . ASP B 1 203 ? -2.602 9.812 -5.914 1 98.12 203 ASP B C 1
ATOM 4788 O O . ASP B 1 203 ? -3.658 9.781 -5.281 1 98.12 203 ASP B O 1
ATOM 4792 N N . ASN B 1 204 ? -2.314 10.844 -6.688 1 98.19 204 ASN B N 1
ATOM 4793 C CA . ASN B 1 204 ? -3.168 12.023 -6.801 1 98.19 204 ASN B CA 1
ATOM 4794 C C . ASN B 1 204 ? -4.453 11.711 -7.566 1 98.19 204 ASN B C 1
ATOM 4796 O O . ASN B 1 204 ? -5.445 12.438 -7.441 1 98.19 204 ASN B O 1
ATOM 4800 N N . ASP B 1 205 ? -4.484 10.617 -8.375 1 98.38 205 ASP B N 1
ATOM 4801 C CA . ASP B 1 205 ? -5.715 10.219 -9.047 1 98.38 205 ASP B CA 1
ATOM 4802 C C . ASP B 1 205 ? -6.754 9.727 -8.039 1 98.38 205 ASP B C 1
ATOM 4804 O O . ASP B 1 205 ? -7.949 9.984 -8.195 1 98.38 205 ASP B O 1
ATOM 4808 N N . ASP B 1 206 ? -6.27 8.969 -7.055 1 98.69 206 ASP B N 1
ATOM 4809 C CA . ASP B 1 206 ? -7.168 8.57 -5.973 1 98.69 206 ASP B CA 1
ATOM 4810 C C . ASP B 1 206 ? -7.824 9.789 -5.336 1 98.69 206 ASP B C 1
ATOM 4812 O O . ASP B 1 206 ? -9.039 9.805 -5.109 1 98.69 206 ASP B O 1
ATOM 4816 N N . VAL B 1 207 ? -6.992 10.812 -5.008 1 98.81 207 VAL B N 1
ATOM 4817 C CA . VAL B 1 207 ? -7.449 12.031 -4.348 1 98.81 207 VAL B CA 1
ATOM 4818 C C . VAL B 1 207 ? -8.5 12.727 -5.219 1 98.81 207 VAL B C 1
ATOM 4820 O O . VAL B 1 207 ? -9.547 13.141 -4.719 1 98.81 207 VAL B O 1
ATOM 4823 N N . ALA B 1 208 ? -8.219 12.852 -6.488 1 98.69 208 ALA B N 1
ATOM 4824 C CA . ALA B 1 208 ? -9.125 13.523 -7.422 1 98.69 208 ALA B CA 1
ATOM 4825 C C . ALA B 1 208 ? -10.469 12.805 -7.5 1 98.69 208 ALA B C 1
ATOM 4827 O O . ALA B 1 208 ? -11.523 13.445 -7.473 1 98.69 208 ALA B O 1
ATOM 4828 N N . THR B 1 209 ? -10.414 11.469 -7.621 1 98.75 209 THR B N 1
ATOM 4829 C CA . THR B 1 209 ? -11.641 10.68 -7.695 1 98.75 209 THR B CA 1
ATOM 4830 C C . THR B 1 209 ? -12.461 10.836 -6.418 1 98.75 209 THR B C 1
ATOM 4832 O O . THR B 1 209 ? -13.672 11.07 -6.477 1 98.75 209 THR B O 1
ATOM 4835 N N . GLY B 1 210 ? -11.805 10.703 -5.266 1 98.69 210 GLY B N 1
ATOM 4836 C CA . GLY B 1 210 ? -12.492 10.883 -3.996 1 98.69 210 GLY B CA 1
ATOM 4837 C C . GLY B 1 210 ? -13.109 12.258 -3.84 1 98.69 210 GLY B C 1
ATOM 4838 O O . GLY B 1 210 ? -14.258 12.383 -3.4 1 98.69 210 GLY B O 1
ATOM 4839 N N . ALA B 1 211 ? -12.312 13.297 -4.195 1 98.69 211 ALA B N 1
ATOM 4840 C CA . ALA B 1 211 ? -12.812 14.672 -4.133 1 98.69 211 ALA B CA 1
ATOM 4841 C C . ALA B 1 211 ? -14.094 14.82 -4.953 1 98.69 211 ALA B C 1
ATOM 4843 O O . ALA B 1 211 ? -15.062 15.422 -4.488 1 98.69 211 ALA B O 1
ATOM 4844 N N . THR B 1 212 ? -14.109 14.266 -6.145 1 98.31 212 THR B N 1
ATOM 4845 C CA . THR B 1 212 ? -15.266 14.367 -7.031 1 98.31 212 THR B CA 1
ATOM 4846 C C . THR B 1 212 ? -16.484 13.672 -6.418 1 98.31 212 THR B C 1
ATOM 4848 O O . THR B 1 212 ? -17.594 14.18 -6.5 1 98.31 212 THR B O 1
ATOM 4851 N N . ILE B 1 213 ? -16.297 12.586 -5.773 1 98.06 213 ILE B N 1
ATOM 4852 C CA . ILE B 1 213 ? -17.375 11.773 -5.211 1 98.06 213 ILE B CA 1
ATOM 4853 C C . ILE B 1 213 ? -18.016 12.508 -4.035 1 98.06 213 ILE B C 1
ATOM 4855 O O . ILE B 1 213 ? -19.234 12.484 -3.871 1 98.06 213 ILE B O 1
ATOM 4859 N N . PHE B 1 214 ? -17.188 13.242 -3.277 1 98 214 PHE B N 1
ATOM 4860 C CA . PHE B 1 214 ? -17.688 13.688 -1.978 1 98 214 PHE B CA 1
ATOM 4861 C C . PHE B 1 214 ? -17.859 15.203 -1.951 1 98 214 PHE B C 1
ATOM 4863 O O . PHE B 1 214 ? -18.344 15.758 -0.969 1 98 214 PHE B O 1
ATOM 4870 N N . ARG B 1 215 ? -17.531 15.938 -3.02 1 94.81 215 ARG B N 1
ATOM 4871 C CA . ARG B 1 215 ? -17.469 17.391 -3.016 1 94.81 215 ARG B CA 1
ATOM 4872 C C . ARG B 1 215 ? -18.844 18 -2.756 1 94.81 215 ARG B C 1
ATOM 4874 O O . ARG B 1 215 ? -18.938 19.156 -2.34 1 94.81 215 ARG B O 1
ATOM 4881 N N . HIS B 1 216 ? -19.906 17.234 -2.906 1 94.56 216 HIS B N 1
ATOM 4882 C CA . HIS B 1 216 ? -21.25 17.812 -2.721 1 94.56 216 HIS B CA 1
ATOM 4883 C C . HIS B 1 216 ? -21.797 17.484 -1.334 1 94.56 216 HIS B C 1
ATOM 4885 O O . HIS B 1 216 ? -22.891 17.922 -0.978 1 94.56 216 HIS B O 1
ATOM 4891 N N . ASP B 1 217 ? -21.078 16.703 -0.542 1 97.25 217 ASP B N 1
ATOM 4892 C CA . ASP B 1 217 ? -21.453 16.516 0.855 1 97.25 217 ASP B CA 1
ATOM 4893 C C . ASP B 1 217 ? -21.281 17.812 1.649 1 97.25 217 ASP B C 1
ATOM 4895 O O . ASP B 1 217 ? -20.422 18.625 1.327 1 97.25 217 ASP B O 1
ATOM 4899 N N . HIS B 1 218 ? -22.125 18.016 2.662 1 97.94 218 HIS B N 1
ATOM 4900 C CA . HIS B 1 218 ? -22.031 19.219 3.484 1 97.94 218 HIS B CA 1
ATOM 4901 C C . HIS B 1 218 ? -20.781 19.219 4.348 1 97.94 218 HIS B C 1
ATOM 4903 O O . HIS B 1 218 ? -20.156 20.25 4.555 1 97.94 218 HIS B O 1
ATOM 4909 N N . ILE B 1 219 ? -20.422 17.953 4.816 1 98.44 219 ILE B N 1
ATOM 4910 C CA . ILE B 1 219 ? -19.25 17.781 5.66 1 98.44 219 ILE B CA 1
ATOM 4911 C C . ILE B 1 219 ? -18.328 16.75 5.047 1 98.44 219 ILE B C 1
ATOM 4913 O O . ILE B 1 219 ? -18.766 15.672 4.633 1 98.44 219 ILE B O 1
ATOM 4917 N N . THR B 1 220 ? -17.078 17.016 4.992 1 98.69 220 THR B N 1
ATOM 4918 C CA . THR B 1 220 ? -16.016 16.078 4.629 1 98.69 220 THR B CA 1
ATOM 4919 C C . THR B 1 220 ? -14.836 16.203 5.578 1 98.69 220 THR B C 1
ATOM 4921 O O . THR B 1 220 ? -14.695 17.219 6.27 1 98.69 220 THR B O 1
ATOM 4924 N N . THR B 1 221 ? -14.047 15.172 5.742 1 98.75 221 THR B N 1
ATOM 4925 C CA . THR B 1 221 ? -12.852 15.219 6.574 1 98.75 221 THR B CA 1
ATOM 4926 C C . THR B 1 221 ? -11.648 14.625 5.836 1 98.75 221 THR B C 1
ATOM 4928 O O . THR B 1 221 ? -11.82 13.789 4.945 1 98.75 221 THR B O 1
ATOM 4931 N N . GLY B 1 222 ? -10.523 15.039 6.203 1 98.69 222 GLY B N 1
ATOM 4932 C CA . GLY B 1 222 ? -9.32 14.508 5.586 1 98.69 222 GLY B CA 1
ATOM 4933 C C . GLY B 1 222 ? -8.086 15.344 5.867 1 98.69 222 GLY B C 1
ATOM 4934 O O . GLY B 1 222 ? -8.109 16.203 6.75 1 98.69 222 GLY B O 1
ATOM 4935 N N . ALA B 1 223 ? -7.043 14.984 5.133 1 98.31 223 ALA B N 1
ATOM 4936 C CA . ALA B 1 223 ? -5.777 15.711 5.203 1 98.31 223 ALA B CA 1
ATOM 4937 C C . ALA B 1 223 ? -5.66 16.719 4.062 1 98.31 223 ALA B C 1
ATOM 4939 O O . ALA B 1 223 ? -6.66 17.078 3.438 1 98.31 223 ALA B O 1
ATOM 4940 N N . ASP B 1 224 ? -4.441 17.25 3.855 1 96.94 224 ASP B N 1
ATOM 4941 C CA . ASP B 1 224 ? -4.168 18.359 2.955 1 96.94 224 ASP B CA 1
ATOM 4942 C C . ASP B 1 224 ? -4.574 18.016 1.522 1 96.94 224 ASP B C 1
ATOM 4944 O O . ASP B 1 224 ? -5.223 18.828 0.847 1 96.94 224 ASP B O 1
ATOM 4948 N N . ALA B 1 225 ? -4.258 16.812 1.083 1 98.38 225 ALA B N 1
ATOM 4949 C CA . ALA B 1 225 ? -4.461 16.469 -0.323 1 98.38 225 ALA B CA 1
ATOM 4950 C C . ALA B 1 225 ? -5.941 16.516 -0.692 1 98.38 225 ALA B C 1
ATOM 4952 O O . ALA B 1 225 ? -6.316 17.141 -1.693 1 98.38 225 ALA B O 1
ATOM 4953 N N . LEU B 1 226 ? -6.77 15.922 0.138 1 98.75 226 LEU B N 1
ATOM 4954 C CA . LEU B 1 226 ? -8.195 15.891 -0.155 1 98.75 226 LEU B CA 1
ATOM 4955 C C . LEU B 1 226 ? -8.812 17.281 0.012 1 98.75 226 LEU B C 1
ATOM 4957 O O . LEU B 1 226 ? -9.672 17.672 -0.776 1 98.75 226 LEU B O 1
ATOM 4961 N N . ALA B 1 227 ? -8.383 18.016 1.021 1 98.69 227 ALA B N 1
ATOM 4962 C CA . ALA B 1 227 ? -8.891 19.359 1.239 1 98.69 227 ALA B CA 1
ATOM 4963 C C . ALA B 1 227 ? -8.648 20.25 0.019 1 98.69 227 ALA B C 1
ATOM 4965 O O . ALA B 1 227 ? -9.578 20.859 -0.512 1 98.69 227 ALA B O 1
ATOM 4966 N N . ILE B 1 228 ? -7.43 20.297 -0.461 1 98.25 228 ILE B N 1
ATOM 4967 C CA . ILE B 1 228 ? -7.023 21.172 -1.56 1 98.25 228 ILE B CA 1
ATOM 4968 C C . ILE B 1 228 ? -7.766 20.766 -2.834 1 98.25 228 ILE B C 1
ATOM 4970 O O . ILE B 1 228 ? -8.336 21.625 -3.52 1 98.25 228 ILE B O 1
ATOM 4974 N N . GLU B 1 229 ? -7.777 19.453 -3.109 1 98.38 229 GLU B N 1
ATOM 4975 C CA . GLU B 1 229 ? -8.391 18.969 -4.34 1 98.38 229 GLU B CA 1
ATOM 4976 C C . GLU B 1 229 ? -9.906 19.188 -4.324 1 98.38 229 GLU B C 1
ATOM 4978 O O . GLU B 1 229 ? -10.484 19.641 -5.316 1 98.38 229 GLU B O 1
ATOM 4983 N N . LEU B 1 230 ? -10.531 18.844 -3.195 1 97.94 230 LEU B N 1
ATOM 4984 C CA . LEU B 1 230 ? -11.984 18.969 -3.066 1 97.94 230 LEU B CA 1
ATOM 4985 C C . LEU B 1 230 ? -12.414 20.422 -3.188 1 97.94 230 LEU B C 1
ATOM 4987 O O . LEU B 1 230 ? -13.344 20.75 -3.936 1 97.94 230 LEU B O 1
ATOM 4991 N N . ILE B 1 231 ? -11.734 21.344 -2.555 1 96.88 231 ILE B N 1
ATOM 4992 C CA . ILE B 1 231 ? -12.078 22.766 -2.586 1 96.88 231 ILE B CA 1
ATOM 4993 C C . ILE B 1 231 ? -11.82 23.328 -3.982 1 96.88 231 ILE B C 1
ATOM 4995 O O . ILE B 1 231 ? -12.602 24.141 -4.488 1 96.88 231 ILE B O 1
ATOM 4999 N N . SER B 1 232 ? -10.703 22.875 -4.605 1 96 232 SER B N 1
ATOM 5000 C CA . SER B 1 232 ? -10.422 23.297 -5.977 1 96 232 SER B CA 1
ATOM 5001 C C . SER B 1 232 ? -11.547 22.891 -6.922 1 96 232 SER B C 1
ATOM 5003 O O . SER B 1 232 ? -12.008 23.703 -7.727 1 96 232 SER B O 1
ATOM 5005 N N . GLN B 1 233 ? -12.023 21.656 -6.773 1 95.44 233 GLN B N 1
ATOM 5006 C CA . GLN B 1 233 ? -13.117 21.188 -7.613 1 95.44 233 GLN B CA 1
ATOM 5007 C C . GLN B 1 233 ? -14.414 21.938 -7.309 1 95.44 233 GLN B C 1
ATOM 5009 O O . GLN B 1 233 ? -15.148 22.312 -8.227 1 95.44 233 GLN B O 1
ATOM 5014 N N . TRP B 1 234 ? -14.617 22.141 -6.074 1 91.81 234 TRP B N 1
ATOM 5015 C CA . TRP B 1 234 ? -15.82 22.828 -5.637 1 91.81 234 TRP B CA 1
ATOM 5016 C C . TRP B 1 234 ? -15.867 24.266 -6.176 1 91.81 234 TRP B C 1
ATOM 5018 O O . TRP B 1 234 ? -16.891 24.703 -6.711 1 91.81 234 TRP B O 1
ATOM 5028 N N . THR B 1 235 ? -14.766 24.938 -6.102 1 89.94 235 THR B N 1
ATOM 5029 C CA . THR B 1 235 ? -14.711 26.344 -6.496 1 89.94 235 THR B CA 1
ATOM 5030 C C . THR B 1 235 ? -14.727 26.484 -8.016 1 89.94 235 THR B C 1
ATOM 5032 O O . THR B 1 235 ? -15.18 27.5 -8.547 1 89.94 235 THR B O 1
ATOM 5035 N N . SER B 1 236 ? -14.25 25.5 -8.703 1 87.12 236 SER B N 1
ATOM 5036 C CA . SER B 1 236 ? -14.281 25.516 -10.164 1 87.12 236 SER B CA 1
ATOM 5037 C C . SER B 1 236 ? -15.711 25.406 -10.688 1 87.12 236 SER B C 1
ATOM 5039 O O . SER B 1 236 ? -16.016 25.891 -11.773 1 87.12 236 SER B O 1
ATOM 5041 N N . GLU B 1 237 ? -16.5 24.828 -9.914 1 80.69 237 GLU B N 1
ATOM 5042 C CA . GLU B 1 237 ? -17.906 24.672 -10.289 1 80.69 237 GLU B CA 1
ATOM 5043 C C . GLU B 1 237 ? -18.719 25.906 -9.875 1 80.69 237 GLU B C 1
ATOM 5045 O O . GLU B 1 237 ? -19.828 26.109 -10.367 1 80.69 237 GLU B O 1
ATOM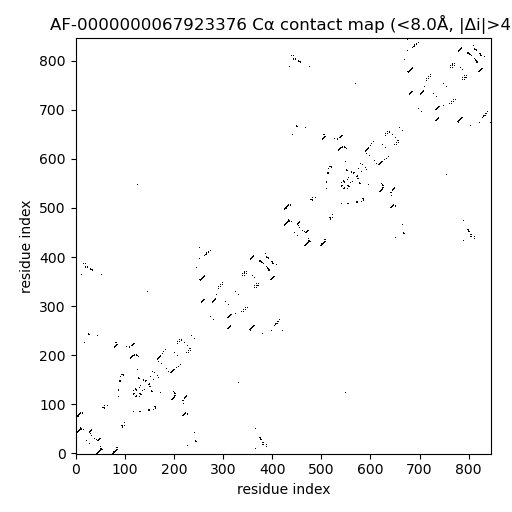 5050 N N . ASP B 1 238 ? -18.078 26.594 -8.977 1 70.25 238 ASP B N 1
ATOM 5051 C CA . ASP B 1 238 ? -18.797 27.734 -8.391 1 70.25 238 ASP B CA 1
ATOM 5052 C C . ASP B 1 238 ? -18.391 29.031 -9.078 1 70.25 238 ASP B C 1
ATOM 5054 O O . ASP B 1 238 ? -17.25 29.484 -8.922 1 70.25 238 ASP B O 1
ATOM 5058 N N . ALA B 1 239 ? -19.203 29.594 -9.859 1 57.88 239 ALA B N 1
ATOM 5059 C CA . ALA B 1 239 ? -18.969 30.812 -10.633 1 57.88 239 ALA B CA 1
ATOM 5060 C C . ALA B 1 239 ? -18.641 31.984 -9.719 1 57.88 239 ALA B C 1
ATOM 5062 O O . ALA B 1 239 ? -18.078 33 -10.164 1 57.88 239 ALA B O 1
ATOM 5063 N N . GLY B 1 240 ? -18.812 31.859 -8.492 1 58.28 240 GLY B N 1
ATOM 5064 C CA . GLY B 1 240 ? -18.625 32.969 -7.59 1 58.28 240 GLY B CA 1
ATOM 5065 C C . GLY B 1 240 ? -17.219 33.062 -7.031 1 58.28 240 GLY B C 1
ATOM 5066 O O . GLY B 1 240 ? -16.828 34.094 -6.461 1 58.28 240 GLY B O 1
ATOM 5067 N N . THR B 1 241 ? -16.516 32.062 -7.141 1 59.97 241 THR B N 1
ATOM 5068 C CA . THR B 1 241 ? -15.156 32.094 -6.605 1 59.97 241 THR B CA 1
ATOM 5069 C C . THR B 1 241 ? -14.227 32.844 -7.555 1 59.97 241 THR B C 1
ATOM 5071 O O . THR B 1 241 ? -14.203 32.594 -8.758 1 59.97 241 THR B O 1
ATOM 5074 N N . ARG B 1 242 ? -13.797 33.969 -7.098 1 60.44 242 ARG B N 1
ATOM 5075 C CA . ARG B 1 242 ? -12.945 34.812 -7.934 1 60.44 242 ARG B CA 1
ATOM 5076 C C . ARG B 1 242 ? -11.477 34.406 -7.777 1 60.44 242 ARG B C 1
ATOM 5078 O O . ARG B 1 242 ? -10.992 34.25 -6.656 1 60.44 242 ARG B O 1
ATOM 5085 N N . HIS B 1 243 ? -10.938 34.031 -8.766 1 65.25 243 HIS B N 1
ATOM 5086 C CA . HIS B 1 243 ? -9.492 33.875 -8.789 1 65.25 243 HIS B CA 1
ATOM 5087 C C . HIS B 1 243 ? -8.789 35.219 -8.664 1 65.25 243 HIS B C 1
ATOM 5089 O O . HIS B 1 243 ? -9.211 36.219 -9.281 1 65.25 243 HIS B O 1
ATOM 5095 N N . ARG B 1 244 ? -8.102 35.438 -7.441 1 65.44 244 ARG B N 1
ATOM 5096 C CA . ARG B 1 244 ? -7.41 36.719 -7.234 1 65.44 244 ARG B CA 1
ATOM 5097 C C . ARG B 1 244 ? -5.902 36.531 -7.375 1 65.44 244 ARG B C 1
ATOM 5099 O O . ARG B 1 244 ? -5.363 35.469 -7.074 1 65.44 244 ARG B O 1
ATOM 5106 N N . THR B 1 245 ? -5.332 37.438 -8.07 1 59.25 245 THR B N 1
ATOM 5107 C CA . THR B 1 245 ? -3.877 37.531 -8.078 1 59.25 245 THR B CA 1
ATOM 5108 C C . THR B 1 245 ? -3.348 37.938 -6.707 1 59.25 245 THR B C 1
ATOM 5110 O O . THR B 1 245 ? -3.902 38.812 -6.055 1 59.25 245 THR B O 1
ATOM 5113 N N . PRO B 1 246 ? -2.469 37.188 -6.25 1 59.84 246 PRO B N 1
ATOM 5114 C CA . PRO B 1 246 ? -1.889 37.5 -4.941 1 59.84 246 PRO B CA 1
ATOM 5115 C C . PRO B 1 246 ? -1.427 38.938 -4.836 1 59.84 246 PRO B C 1
ATOM 5117 O O . PRO B 1 246 ? -0.869 39.5 -5.793 1 59.84 246 PRO B O 1
ATOM 5120 N N . SER B 1 247 ? -2.033 39.688 -3.885 1 57.31 247 SER B N 1
ATOM 5121 C CA . SER B 1 247 ? -1.62 41.062 -3.67 1 57.31 247 SER B CA 1
ATOM 5122 C C . SER B 1 247 ? -0.193 41.156 -3.137 1 57.31 247 SER B C 1
ATOM 5124 O O . SER B 1 247 ? 0.234 40.281 -2.369 1 57.31 247 SER B O 1
ATOM 5126 N N . PRO B 1 248 ? 0.544 42.062 -3.766 1 57.41 248 PRO B N 1
ATOM 5127 C CA . PRO B 1 248 ? 1.899 42.25 -3.242 1 57.41 248 PRO B CA 1
ATOM 5128 C C . PRO B 1 248 ? 1.916 42.594 -1.756 1 57.41 248 PRO B C 1
ATOM 5130 O O . PRO B 1 248 ? 1.023 43.281 -1.271 1 57.41 248 PRO B O 1
ATOM 5133 N N . VAL B 1 249 ? 2.635 41.844 -0.93 1 63.56 249 VAL B N 1
ATOM 5134 C CA . VAL B 1 249 ? 2.75 42.031 0.512 1 63.56 249 VAL B CA 1
ATOM 5135 C C . VAL B 1 249 ? 3.869 43.031 0.812 1 63.56 249 VAL B C 1
ATOM 5137 O O . VAL B 1 249 ? 4.957 42.938 0.24 1 63.56 249 VAL B O 1
ATOM 5140 N N . ALA B 1 250 ? 3.484 44.156 1.601 1 60.66 250 ALA B N 1
ATOM 5141 C CA . ALA B 1 250 ? 4.473 45.156 2 1 60.66 250 ALA B CA 1
ATOM 5142 C C . ALA B 1 250 ? 5.496 44.562 2.959 1 60.66 250 ALA B C 1
ATOM 5144 O O . ALA B 1 250 ? 5.172 43.688 3.756 1 60.66 250 ALA B O 1
ATOM 5145 N N . ARG B 1 251 ? 6.699 45 2.844 1 66.44 251 ARG B N 1
ATOM 5146 C CA . ARG B 1 251 ? 7.84 44.656 3.693 1 66.44 251 ARG B CA 1
ATOM 5147 C C . ARG B 1 251 ? 7.566 45.031 5.145 1 66.44 251 ARG B C 1
ATOM 5149 O O . ARG B 1 251 ? 7.059 46.125 5.43 1 66.44 251 ARG B O 1
ATOM 5156 N N . ALA B 1 252 ? 7.715 44 6.031 1 70.88 252 ALA B N 1
ATOM 5157 C CA . ALA B 1 252 ? 7.641 44.375 7.445 1 70.88 252 ALA B CA 1
ATOM 5158 C C . ALA B 1 252 ? 8.953 45 7.926 1 70.88 252 ALA B C 1
ATOM 5160 O O . ALA B 1 252 ? 10.031 44.469 7.633 1 70.88 252 ALA B O 1
ATOM 5161 N N . GLU B 1 253 ? 8.914 46.25 8.391 1 80.44 253 GLU B N 1
ATOM 5162 C CA . GLU B 1 253 ? 10.07 46.844 9.039 1 80.44 253 GLU B CA 1
ATOM 5163 C C . GLU B 1 253 ? 10.156 46.438 10.508 1 80.44 253 GLU B C 1
ATOM 5165 O O . GLU B 1 253 ? 9.133 46.25 11.164 1 80.44 253 GLU B O 1
ATOM 5170 N N . GLY B 1 254 ? 11.312 45.938 11 1 88.56 254 GLY B N 1
ATOM 5171 C CA . GLY B 1 254 ? 11.469 45.594 12.398 1 88.56 254 GLY B CA 1
ATOM 5172 C C . GLY B 1 254 ? 12.445 44.438 12.609 1 88.56 254 GLY B C 1
ATOM 5173 O O . GLY B 1 254 ? 13.078 43.969 11.656 1 88.56 254 GLY B O 1
ATOM 5174 N N . GLY B 1 255 ? 12.609 44.062 13.906 1 93.75 255 GLY B N 1
ATOM 5175 C CA . GLY B 1 255 ? 13.547 43.031 14.273 1 93.75 255 GLY B CA 1
ATOM 5176 C C . GLY B 1 255 ? 13.141 41.656 13.742 1 93.75 255 GLY B C 1
ATOM 5177 O O . GLY B 1 255 ? 12.023 41.469 13.266 1 93.75 255 GLY B O 1
ATOM 5178 N N . GLU B 1 256 ? 14.133 40.781 13.75 1 96.12 256 GLU B N 1
ATOM 5179 C CA . GLU B 1 256 ? 13.977 39.406 13.203 1 96.12 256 GLU B CA 1
ATOM 5180 C C . GLU B 1 256 ? 14.32 38.375 14.25 1 96.12 256 GLU B C 1
ATOM 5182 O O . GLU B 1 256 ? 15.305 38.5 14.969 1 96.12 256 GLU B O 1
ATOM 5187 N N . VAL B 1 257 ? 13.453 37.375 14.32 1 97.88 257 VAL B N 1
ATOM 5188 C CA . VAL B 1 257 ? 13.719 36.375 15.328 1 97.88 257 VAL B CA 1
ATOM 5189 C C . VAL B 1 257 ? 13.383 35 14.766 1 97.88 257 VAL B C 1
ATOM 5191 O O . VAL B 1 257 ? 12.461 34.844 13.953 1 97.88 257 VAL B O 1
ATOM 5194 N N . VAL B 1 258 ? 14.164 33.969 15.156 1 98 258 VAL B N 1
ATOM 5195 C CA . VAL B 1 258 ? 13.883 32.562 14.93 1 98 258 VAL B CA 1
ATOM 5196 C C . VAL B 1 258 ? 13.555 31.875 16.25 1 98 258 VAL B C 1
ATOM 5198 O O . VAL B 1 258 ? 14.328 31.969 17.219 1 98 258 VAL B O 1
ATOM 5201 N N . LEU B 1 259 ? 12.414 31.281 16.344 1 98 259 LEU B N 1
ATOM 5202 C CA . LEU B 1 259 ? 11.977 30.562 17.547 1 98 259 LEU B CA 1
ATOM 5203 C C . LEU B 1 259 ? 11.844 29.078 17.25 1 98 259 LEU B C 1
ATOM 5205 O O . LEU B 1 259 ? 10.992 28.656 16.453 1 98 259 LEU B O 1
ATOM 5209 N N . VAL B 1 260 ? 12.578 28.203 17.953 1 96.25 260 VAL B N 1
ATOM 5210 C CA . VAL B 1 260 ? 12.656 26.781 17.672 1 96.25 260 VAL B CA 1
ATOM 5211 C C . VAL B 1 260 ? 12.039 25.984 18.812 1 96.25 260 VAL B C 1
ATOM 5213 O O . VAL B 1 260 ? 12.648 25.844 19.875 1 96.25 260 VAL B O 1
ATOM 5216 N N . GLY B 1 261 ? 10.898 25.422 18.516 1 92.06 261 GLY B N 1
ATOM 5217 C CA . GLY B 1 261 ? 10.195 24.625 19.516 1 92.06 261 GLY B CA 1
ATOM 5218 C C . GLY B 1 261 ? 10.297 23.141 19.266 1 92.06 261 GLY B C 1
ATOM 5219 O O . GLY B 1 261 ? 10.156 22.328 20.188 1 92.06 261 GLY B O 1
ATOM 5220 N N . SER B 1 262 ? 10.508 22.672 18.078 1 84.56 262 SER B N 1
ATOM 5221 C CA . SER B 1 262 ? 10.562 21.266 17.688 1 84.56 262 SER B CA 1
ATOM 5222 C C . SER B 1 262 ? 11.914 20.641 18.031 1 84.56 262 SER B C 1
ATOM 5224 O O . SER B 1 262 ? 12.945 21.312 17.938 1 84.56 262 SER B O 1
ATOM 5226 N N . CYS B 1 263 ? 11.891 19.359 18.422 1 80.38 263 CYS B N 1
ATOM 5227 C CA . CYS B 1 263 ? 13.117 18.672 18.797 1 80.38 263 CYS B CA 1
ATOM 5228 C C . CYS B 1 263 ? 13.508 17.656 17.734 1 80.38 263 CYS B C 1
ATOM 5230 O O . CYS B 1 263 ? 14.289 16.734 18 1 80.38 263 CYS B O 1
ATOM 5232 N N . SER B 1 264 ? 12.875 17.812 16.609 1 81.19 264 SER B N 1
ATOM 5233 C CA . SER B 1 264 ? 13.203 16.859 15.547 1 81.19 264 SER B CA 1
ATOM 5234 C C . SER B 1 264 ? 14.648 17.016 15.078 1 81.19 264 SER B C 1
ATOM 5236 O O . SER B 1 264 ? 15.227 18.109 15.195 1 81.19 264 SER B O 1
ATOM 5238 N N . GLY B 1 265 ? 15.211 15.93 14.547 1 82.06 265 GLY B N 1
ATOM 5239 C CA . GLY B 1 265 ? 16.547 15.992 14 1 82.06 265 GLY B CA 1
ATOM 5240 C C . GLY B 1 265 ? 16.703 17.047 12.914 1 82.06 265 GLY B C 1
ATOM 5241 O O . GLY B 1 265 ? 17.734 17.734 12.859 1 82.06 265 GLY B O 1
ATOM 5242 N N . VAL B 1 266 ? 15.773 17.25 12.078 1 84.5 266 VAL B N 1
ATOM 5243 C CA . VAL B 1 266 ? 15.773 18.234 11.008 1 84.5 266 VAL B CA 1
ATOM 5244 C C . VAL B 1 266 ? 15.859 19.641 11.602 1 84.5 266 VAL B C 1
ATOM 5246 O O . VAL B 1 266 ? 16.672 20.453 11.172 1 84.5 266 VAL B O 1
ATOM 5249 N N . THR B 1 267 ? 15.133 19.891 12.562 1 88.25 267 THR B N 1
ATOM 5250 C CA . THR B 1 267 ? 15.062 21.219 13.18 1 88.25 267 THR B CA 1
ATOM 5251 C C . THR B 1 267 ? 16.375 21.547 13.891 1 88.25 267 THR B C 1
ATOM 5253 O O . THR B 1 267 ? 16.812 22.703 13.875 1 88.25 267 THR B O 1
ATOM 5256 N N . LEU B 1 268 ? 16.938 20.531 14.477 1 89.75 268 LEU B N 1
ATOM 5257 C CA . LEU B 1 268 ? 18.188 20.75 15.18 1 89.75 268 LEU B CA 1
ATOM 5258 C C . LEU B 1 268 ? 19.297 21.141 14.211 1 89.75 268 LEU B C 1
ATOM 5260 O O . LEU B 1 268 ? 20.109 22.016 14.508 1 89.75 268 LEU B O 1
ATOM 5264 N N . ARG B 1 269 ? 19.297 20.531 13.102 1 92.5 269 ARG B N 1
ATOM 5265 C CA . ARG B 1 269 ? 20.266 20.891 12.078 1 92.5 269 ARG B CA 1
ATOM 5266 C C . ARG B 1 269 ? 20.031 22.312 11.578 1 92.5 269 ARG B C 1
ATOM 5268 O O . ARG B 1 269 ? 20.969 23.062 11.312 1 92.5 269 ARG B O 1
ATOM 5275 N N . GLN B 1 270 ? 18.844 22.672 11.406 1 94.44 270 GLN B N 1
ATOM 5276 C CA . GLN B 1 270 ? 18.484 24.016 10.969 1 94.44 270 GLN B CA 1
ATOM 5277 C C . GLN B 1 270 ? 18.875 25.062 12 1 94.44 270 GLN B C 1
ATOM 5279 O O . GLN B 1 270 ? 19.391 26.125 11.648 1 94.44 270 GLN B O 1
ATOM 5284 N N . ARG B 1 271 ? 18.641 24.734 13.227 1 94.88 271 ARG B N 1
ATOM 5285 C CA . ARG B 1 271 ? 19.047 25.594 14.336 1 94.88 271 ARG B CA 1
ATOM 5286 C C . ARG B 1 271 ? 20.562 25.828 14.32 1 94.88 271 ARG B C 1
ATOM 5288 O O . ARG B 1 271 ? 21.016 26.969 14.445 1 94.88 271 ARG B O 1
ATOM 5295 N N . ASP B 1 272 ? 21.281 24.734 14.188 1 95.75 272 ASP B N 1
ATOM 5296 C CA . ASP B 1 272 ? 22.734 24.812 14.18 1 95.75 272 ASP B CA 1
ATOM 5297 C C . ASP B 1 272 ? 23.234 25.656 13.016 1 95.75 272 ASP B C 1
ATOM 5299 O O . ASP B 1 272 ? 24.188 26.438 13.172 1 95.75 272 ASP B O 1
ATOM 5303 N N . HIS B 1 273 ? 22.625 25.438 11.93 1 96.94 273 HIS B N 1
ATOM 5304 C CA . HIS B 1 273 ? 22.984 26.234 10.766 1 96.94 273 HIS B CA 1
ATOM 5305 C C . HIS B 1 273 ? 22.766 27.719 11.016 1 96.94 273 HIS B C 1
ATOM 5307 O O . HIS B 1 273 ? 23.641 28.531 10.695 1 96.94 273 HIS B O 1
ATOM 5313 N N . PHE B 1 274 ? 21.672 28.141 11.562 1 96.94 274 PHE B N 1
ATOM 5314 C CA . PHE B 1 274 ? 21.359 29.531 11.859 1 96.94 274 PHE B CA 1
ATOM 5315 C C . PHE B 1 274 ? 22.328 30.109 12.883 1 96.94 274 PHE B C 1
ATOM 5317 O O . PHE B 1 274 ? 22.734 31.266 12.766 1 96.94 274 PHE B O 1
ATOM 5324 N N . ALA B 1 275 ? 22.703 29.266 13.812 1 96.25 275 ALA B N 1
ATOM 5325 C CA . ALA B 1 275 ? 23.531 29.688 14.93 1 96.25 275 ALA B CA 1
ATOM 5326 C C . ALA B 1 275 ? 24.969 29.984 14.477 1 96.25 275 ALA B C 1
ATOM 5328 O O . ALA B 1 275 ? 25.734 30.625 15.195 1 96.25 275 ALA B O 1
ATOM 5329 N N . GLN B 1 276 ? 25.328 29.547 13.359 1 96.69 276 GLN B N 1
ATOM 5330 C CA . GLN B 1 276 ? 26.656 29.812 12.844 1 96.69 276 GLN B CA 1
ATOM 5331 C C . GLN B 1 276 ? 26.875 31.297 12.602 1 96.69 276 GLN B C 1
ATOM 5333 O O . GLN B 1 276 ? 27.984 31.812 12.781 1 96.69 276 GLN B O 1
ATOM 5338 N N . ASP B 1 277 ? 25.844 32.031 12.203 1 95.12 277 ASP B N 1
ATOM 5339 C CA . ASP B 1 277 ? 26.016 33.406 11.773 1 95.12 277 ASP B CA 1
ATOM 5340 C C . ASP B 1 277 ? 25.188 34.375 12.625 1 95.12 277 ASP B C 1
ATOM 5342 O O . ASP B 1 277 ? 25.266 35.594 12.469 1 95.12 277 ASP B O 1
ATOM 5346 N N . ASN B 1 278 ? 24.391 33.812 13.508 1 96.44 278 ASN B N 1
ATOM 5347 C CA . ASN B 1 278 ? 23.484 34.625 14.297 1 96.44 278 ASN B CA 1
ATOM 5348 C C . ASN B 1 278 ? 23.453 34.188 15.758 1 96.44 278 ASN B C 1
ATOM 5350 O O . ASN B 1 278 ? 23.609 33 16.062 1 96.44 278 ASN B O 1
ATOM 5354 N N . PRO B 1 279 ? 23.266 35.125 16.656 1 96.69 279 PRO B N 1
ATOM 5355 C CA . PRO B 1 279 ? 23.141 34.75 18.062 1 96.69 279 PRO B CA 1
ATOM 5356 C C . PRO B 1 279 ? 21.922 33.844 18.312 1 96.69 279 PRO B C 1
ATOM 5358 O O . PRO B 1 279 ? 20.844 34.125 17.797 1 96.69 279 PRO B O 1
ATOM 5361 N N . MET B 1 280 ? 22.172 32.781 19.078 1 97 280 MET B N 1
ATOM 5362 C CA . MET B 1 280 ? 21.141 31.828 19.453 1 97 280 MET B CA 1
ATOM 5363 C C . MET B 1 280 ? 21.203 31.531 20.953 1 97 280 MET B C 1
ATOM 5365 O O . MET B 1 280 ? 22.281 31.297 21.5 1 97 280 MET B O 1
ATOM 5369 N N . LEU B 1 281 ? 20.078 31.594 21.609 1 96.94 281 LEU B N 1
ATOM 5370 C CA . LEU B 1 281 ? 20 31.234 23.016 1 96.94 281 LEU B CA 1
ATOM 5371 C C . LEU B 1 281 ? 19.25 29.922 23.188 1 96.94 281 LEU B C 1
ATOM 5373 O O . LEU B 1 281 ? 18.062 29.828 22.844 1 96.94 281 LEU B O 1
ATOM 5377 N N . ASP B 1 282 ? 19.859 28.922 23.734 1 96.19 282 ASP B N 1
ATOM 5378 C CA . ASP B 1 282 ? 19.219 27.656 24.078 1 96.19 282 ASP B CA 1
ATOM 5379 C C . ASP B 1 282 ? 18.672 27.703 25.516 1 96.19 282 ASP B C 1
ATOM 5381 O O . ASP B 1 282 ? 19.391 28.031 26.453 1 96.19 282 ASP B O 1
ATOM 5385 N N . ILE B 1 283 ? 17.484 27.344 25.609 1 96.06 283 ILE B N 1
ATOM 5386 C CA . ILE B 1 283 ? 16.812 27.422 26.906 1 96.06 283 ILE B CA 1
ATOM 5387 C C . ILE B 1 283 ? 16.516 26.016 27.438 1 96.06 283 ILE B C 1
ATOM 5389 O O . ILE B 1 283 ? 15.836 25.234 26.766 1 96.06 283 ILE B O 1
ATOM 5393 N N . ASP B 1 284 ? 16.984 25.688 28.578 1 94.56 284 ASP B N 1
ATOM 5394 C CA . ASP B 1 284 ? 16.625 24.469 29.281 1 94.56 284 ASP B CA 1
ATOM 5395 C C . ASP B 1 284 ? 15.367 24.672 30.125 1 94.56 284 ASP B C 1
ATOM 5397 O O . ASP B 1 284 ? 15.406 25.328 31.156 1 94.56 284 ASP B O 1
ATOM 5401 N N . ILE B 1 285 ? 14.336 24.031 29.734 1 94.31 285 ILE B N 1
ATOM 5402 C CA . ILE B 1 285 ? 13.039 24.297 30.344 1 94.31 285 ILE B CA 1
ATOM 5403 C C . ILE B 1 285 ? 13.023 23.734 31.766 1 94.31 285 ILE B C 1
ATOM 5405 O O . ILE B 1 285 ? 12.125 24.047 32.562 1 94.31 285 ILE B O 1
ATOM 5409 N N . CYS B 1 286 ? 14.016 22.906 32.125 1 93.94 286 CYS B N 1
ATOM 5410 C CA . CYS B 1 286 ? 14.07 22.297 33.438 1 93.94 286 CYS B CA 1
ATOM 5411 C C . CYS B 1 286 ? 14.789 23.203 34.438 1 93.94 286 CYS B C 1
ATOM 5413 O O . CYS B 1 286 ? 14.711 22.984 35.625 1 93.94 286 CYS B O 1
ATOM 5415 N N . GLU B 1 287 ? 15.406 24.172 33.969 1 93.31 287 GLU B N 1
ATOM 5416 C CA . GLU B 1 287 ? 16.328 24.969 34.781 1 93.31 287 GLU B CA 1
ATOM 5417 C C . GLU B 1 287 ? 15.578 25.859 35.781 1 93.31 287 GLU B C 1
ATOM 5419 O O . GLU B 1 287 ? 16.078 26.141 36.875 1 93.31 287 GLU B O 1
ATOM 5424 N N . ALA B 1 288 ? 14.516 26.422 35.406 1 94.25 288 ALA B N 1
ATOM 5425 C CA . ALA B 1 288 ? 13.75 27.344 36.219 1 94.25 288 ALA B CA 1
ATOM 5426 C C . ALA B 1 288 ? 12.289 27.375 35.781 1 94.25 288 ALA B C 1
ATOM 5428 O O . ALA B 1 288 ? 11.883 26.656 34.875 1 94.25 288 ALA B O 1
ATOM 5429 N N . ASP B 1 289 ? 11.562 28.125 36.531 1 94.88 289 ASP B N 1
ATOM 5430 C CA . ASP B 1 289 ? 10.156 28.297 36.156 1 94.88 289 ASP B CA 1
ATOM 5431 C C . ASP B 1 289 ? 10.016 29.156 34.906 1 94.88 289 ASP B C 1
ATOM 5433 O O . ASP B 1 289 ? 10.945 29.859 34.531 1 94.88 289 ASP B O 1
ATOM 5437 N N . GLU B 1 290 ? 8.883 29.141 34.281 1 96.12 290 GLU B N 1
ATOM 5438 C CA . GLU B 1 290 ? 8.617 29.781 33 1 96.12 290 GLU B CA 1
ATOM 5439 C C . GLU B 1 290 ? 8.906 31.266 33.062 1 96.12 290 GLU B C 1
ATOM 5441 O O . GLU B 1 290 ? 9.57 31.812 32.188 1 96.12 290 GLU B O 1
ATOM 5446 N N . ASP B 1 291 ? 8.477 31.922 34.125 1 96.75 291 ASP B N 1
ATOM 5447 C CA . ASP B 1 291 ? 8.609 33.375 34.25 1 96.75 291 ASP B CA 1
ATOM 5448 C C . ASP B 1 291 ? 10.086 33.781 34.312 1 96.75 291 ASP B C 1
ATOM 5450 O O . ASP B 1 291 ? 10.477 34.75 33.688 1 96.75 291 ASP B O 1
ATOM 5454 N N . ILE B 1 292 ? 10.805 33.031 35 1 97.38 292 ILE B N 1
ATOM 5455 C CA . ILE B 1 292 ? 12.227 33.312 35.156 1 97.38 292 ILE B CA 1
ATOM 5456 C C . ILE B 1 292 ? 12.945 33.094 33.812 1 97.38 292 ILE B C 1
ATOM 5458 O O . ILE B 1 292 ? 13.75 33.938 33.406 1 97.38 292 ILE B O 1
ATOM 5462 N N . LEU B 1 293 ? 12.656 32 33.219 1 97.5 293 LEU B N 1
ATOM 5463 C CA . LEU B 1 293 ? 13.289 31.703 31.953 1 97.5 293 LEU B CA 1
ATOM 5464 C C . LEU B 1 293 ? 12.945 32.75 30.891 1 97.5 293 LEU B C 1
ATOM 5466 O O . LEU B 1 293 ? 13.812 33.156 30.125 1 97.5 293 LEU B O 1
ATOM 5470 N N . MET B 1 294 ? 11.719 33.219 30.844 1 97.88 294 MET B N 1
ATOM 5471 C CA . MET B 1 294 ? 11.273 34.219 29.906 1 97.88 294 MET B CA 1
ATOM 5472 C C . MET B 1 294 ? 11.977 35.562 30.172 1 97.88 294 MET B C 1
ATOM 5474 O O . MET B 1 294 ? 12.438 36.219 29.25 1 97.88 294 MET B O 1
ATOM 5478 N N . ALA B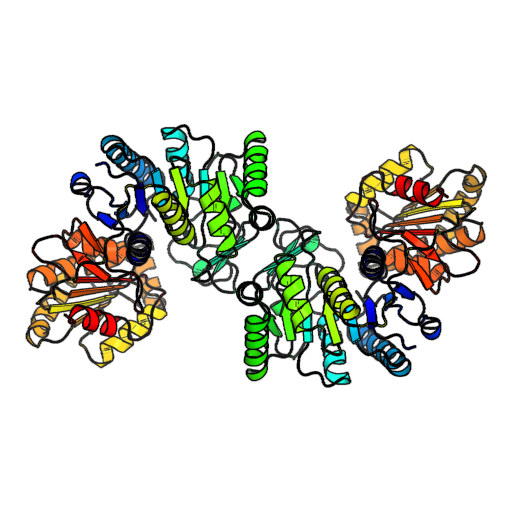 1 295 ? 12.055 35.875 31.438 1 97.75 295 ALA B N 1
ATOM 5479 C CA . ALA B 1 295 ? 12.719 37.125 31.797 1 97.75 295 ALA B CA 1
ATOM 5480 C C . ALA B 1 295 ? 14.188 37.125 31.391 1 97.75 295 ALA B C 1
ATOM 5482 O O . ALA B 1 295 ? 14.695 38.125 30.859 1 97.75 295 ALA B O 1
ATOM 5483 N N . ARG B 1 296 ? 14.805 36.062 31.641 1 97.75 296 ARG B N 1
ATOM 5484 C CA . ARG B 1 296 ? 16.203 35.906 31.266 1 97.75 296 ARG B CA 1
ATOM 5485 C C . ARG B 1 296 ? 16.375 36 29.75 1 97.75 296 ARG B C 1
ATOM 5487 O O . ARG B 1 296 ? 17.312 36.656 29.25 1 97.75 296 ARG B O 1
ATOM 5494 N N . ALA B 1 297 ? 15.531 35.375 29.078 1 98.25 297 ALA B N 1
ATOM 5495 C CA . ALA B 1 297 ? 15.586 35.344 27.609 1 98.25 297 ALA B CA 1
ATOM 5496 C C . ALA B 1 297 ? 15.375 36.75 27.047 1 98.25 297 ALA B C 1
ATOM 5498 O O . ALA B 1 297 ? 16.078 37.188 26.141 1 98.25 297 ALA B O 1
ATOM 5499 N N . LEU B 1 298 ? 14.406 37.5 27.547 1 97.75 298 LEU B N 1
ATOM 5500 C CA . LEU B 1 298 ? 14.102 38.844 27.062 1 97.75 298 LEU B CA 1
ATOM 5501 C C . LEU B 1 298 ? 15.219 39.812 27.406 1 97.75 298 LEU B C 1
ATOM 5503 O O . LEU B 1 298 ? 15.516 40.719 26.641 1 97.75 298 LEU B O 1
ATOM 5507 N N . ALA B 1 299 ? 15.812 39.594 28.578 1 97.06 299 ALA B N 1
ATOM 5508 C CA . ALA B 1 299 ? 16.984 40.406 28.922 1 97.06 299 ALA B CA 1
ATOM 5509 C C . ALA B 1 299 ? 18.109 40.156 27.922 1 97.06 299 ALA B C 1
ATOM 5511 O O . ALA B 1 299 ? 18.797 41.125 27.516 1 97.06 299 ALA B O 1
ATOM 5512 N N . TRP B 1 300 ? 18.344 39 27.625 1 96.94 300 TRP B N 1
ATOM 5513 C CA . TRP B 1 300 ? 19.344 38.625 26.625 1 96.94 300 TRP B CA 1
ATOM 5514 C C . TRP B 1 300 ? 19.016 39.281 25.281 1 96.94 300 TRP B C 1
ATOM 5516 O O . TRP B 1 300 ? 19.906 39.781 24.594 1 96.94 300 TRP B O 1
ATOM 5526 N N . ALA B 1 301 ? 17.781 39.281 24.891 1 97.12 301 ALA B N 1
ATOM 5527 C CA . ALA B 1 301 ? 17.328 39.906 23.641 1 97.12 301 ALA B CA 1
ATOM 5528 C C . ALA B 1 301 ? 17.609 41.375 23.625 1 97.12 301 ALA B C 1
ATOM 5530 O O . ALA B 1 301 ? 18 41.938 22.594 1 97.12 301 ALA B O 1
ATOM 5531 N N . ASP B 1 302 ? 17.391 42.031 24.703 1 95.06 302 ASP B N 1
ATOM 5532 C CA . ASP B 1 302 ? 17.625 43.469 24.812 1 95.06 302 ASP B CA 1
ATOM 5533 C C . ASP B 1 302 ? 19.062 43.812 24.484 1 95.06 302 ASP B C 1
ATOM 5535 O O . ASP B 1 302 ? 19.344 44.875 23.906 1 95.06 302 ASP B O 1
ATOM 5539 N N . GLU B 1 303 ? 19.859 42.938 24.766 1 92.88 303 GLU B N 1
ATOM 5540 C CA . GLU B 1 303 ? 21.281 43.125 24.516 1 92.88 303 GLU B CA 1
ATOM 5541 C C . GLU B 1 303 ? 21.609 42.938 23.031 1 92.88 303 GLU B C 1
ATOM 5543 O O . GLU B 1 303 ? 22.562 43.531 22.516 1 92.88 303 GLU B O 1
ATOM 5548 N N . LYS B 1 304 ? 20.859 42.156 22.375 1 93.5 304 LYS B N 1
ATOM 5549 C CA . LYS B 1 304 ? 21.25 41.688 21.047 1 93.5 304 LYS B CA 1
ATOM 5550 C C . LYS B 1 304 ? 20.469 42.438 19.969 1 93.5 304 LYS B C 1
ATOM 5552 O O . LYS B 1 304 ? 20.953 42.625 18.844 1 93.5 304 LYS B O 1
ATOM 5557 N N . LEU B 1 305 ? 19.219 42.812 20.125 1 89.81 305 LEU B N 1
ATOM 5558 C CA . LEU B 1 305 ? 18.344 43.406 19.125 1 89.81 305 LEU B CA 1
ATOM 5559 C C . LEU B 1 305 ? 18.906 44.719 18.594 1 89.81 305 LEU B C 1
ATOM 5561 O O . LEU B 1 305 ? 18.703 45.062 17.422 1 89.81 305 LEU B O 1
ATOM 5565 N N . GLY B 1 306 ? 19.594 45.406 19.344 1 79.75 306 GLY B N 1
ATOM 5566 C CA . GLY B 1 306 ? 20.156 46.688 18.953 1 79.75 306 GLY B CA 1
ATOM 5567 C C . GLY B 1 306 ? 21.219 46.562 17.875 1 79.75 306 GLY B C 1
ATOM 5568 O O . GLY B 1 306 ? 21.5 47.531 17.156 1 79.75 306 GLY B O 1
ATOM 5569 N N . ALA B 1 307 ? 21.703 45.438 17.641 1 82.25 307 ALA B N 1
ATOM 5570 C CA . ALA B 1 307 ? 22.812 45.219 16.703 1 82.25 307 ALA B CA 1
ATOM 5571 C C . ALA B 1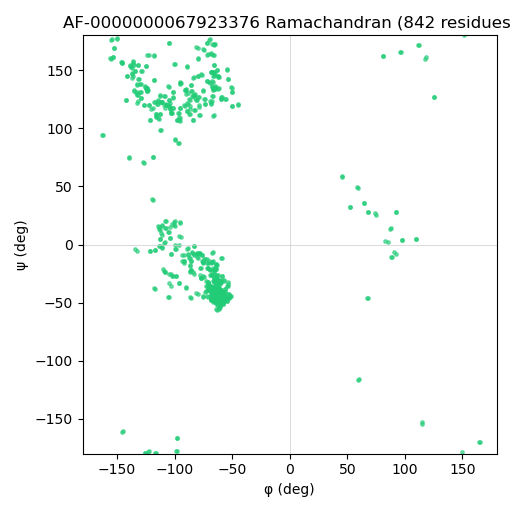 307 ? 22.281 45 15.289 1 82.25 307 ALA B C 1
ATOM 5573 O O . ALA B 1 307 ? 23.062 44.969 14.328 1 82.25 307 ALA B O 1
ATOM 5574 N N . GLY B 1 308 ? 21.016 44.875 15.133 1 80.62 308 GLY B N 1
ATOM 5575 C CA . GLY B 1 308 ? 20.391 44.812 13.82 1 80.62 308 GLY B CA 1
ATOM 5576 C C . GLY B 1 308 ? 20.422 43.438 13.211 1 80.62 308 GLY B C 1
ATOM 5577 O O . GLY B 1 308 ? 19.969 43.219 12.078 1 80.62 308 GLY B O 1
ATOM 5578 N N . GLN B 1 309 ? 20.906 42.469 13.875 1 88.94 309 GLN B N 1
ATOM 5579 C CA . GLN B 1 309 ? 20.969 41.125 13.336 1 88.94 309 GLN B CA 1
ATOM 5580 C C . GLN B 1 309 ? 19.828 40.25 13.891 1 88.94 309 GLN B C 1
ATOM 5582 O O . GLN B 1 309 ? 19.328 40.531 14.984 1 88.94 309 GLN B O 1
ATOM 5587 N N . PRO B 1 310 ? 19.469 39.25 13.156 1 95.56 310 PRO B N 1
ATOM 5588 C CA . PRO B 1 310 ? 18.469 38.344 13.68 1 95.56 310 PRO B CA 1
ATOM 5589 C C . PRO B 1 310 ? 18.953 37.562 14.906 1 95.56 310 PRO B C 1
ATOM 5591 O O . PRO B 1 310 ? 20.156 37.312 15.039 1 95.56 310 PRO B O 1
ATOM 5594 N N . ILE B 1 311 ? 18.078 37.281 15.742 1 97.62 311 ILE B N 1
ATOM 5595 C CA . ILE B 1 311 ? 18.422 36.469 16.906 1 97.62 311 ILE B CA 1
ATOM 5596 C C . ILE B 1 311 ? 17.516 35.25 16.969 1 97.62 311 ILE B C 1
ATOM 5598 O O . ILE B 1 311 ? 16.516 35.156 16.25 1 97.62 311 ILE B O 1
ATOM 5602 N N . GLY B 1 312 ? 17.922 34.25 17.75 1 98.12 312 GLY B N 1
ATOM 5603 C CA . GLY B 1 312 ? 17.156 33.031 17.844 1 98.12 312 GLY B CA 1
ATOM 5604 C C . GLY B 1 312 ? 17.031 32.5 19.266 1 98.12 312 GLY B C 1
ATOM 5605 O O . GLY B 1 312 ? 17.875 32.812 20.125 1 98.12 312 GLY B O 1
ATOM 5606 N N . PHE B 1 313 ? 15.984 31.812 19.531 1 98 313 PHE B N 1
ATOM 5607 C CA . PHE B 1 313 ? 15.742 31.094 20.781 1 98 313 PHE B CA 1
ATOM 5608 C C . PHE B 1 313 ? 15.344 29.656 20.516 1 98 313 PHE B C 1
ATOM 5610 O O . PHE B 1 313 ? 14.578 29.375 19.578 1 98 313 PHE B O 1
ATOM 5617 N N . SER B 1 314 ? 15.852 28.734 21.281 1 96.81 314 SER B N 1
ATOM 5618 C CA . SER B 1 314 ? 15.508 27.328 21.125 1 96.81 314 SER B CA 1
ATOM 5619 C C . SER B 1 314 ? 15.227 26.672 22.484 1 96.81 314 SER B C 1
ATOM 5621 O O . SER B 1 314 ? 15.93 26.938 23.453 1 96.81 314 SER B O 1
ATOM 5623 N N . VAL B 1 315 ? 14.148 25.984 22.516 1 93.44 315 VAL B N 1
ATOM 5624 C CA . VAL B 1 315 ? 13.898 25.125 23.656 1 93.44 315 VAL B CA 1
ATOM 5625 C C . VAL B 1 315 ? 14.164 23.672 23.281 1 93.44 315 VAL B C 1
ATOM 5627 O O . VAL B 1 315 ? 13.891 22.75 24.062 1 93.44 315 VAL B O 1
ATOM 5630 N N . ALA B 1 316 ? 14.664 23.516 22.078 1 78.62 316 ALA B N 1
ATOM 5631 C CA . ALA B 1 316 ? 14.906 22.172 21.531 1 78.62 316 ALA B CA 1
ATOM 5632 C C . ALA B 1 316 ? 16.109 21.531 22.188 1 78.62 316 ALA B C 1
ATOM 5634 O O . ALA B 1 316 ? 17.141 22.172 22.391 1 78.62 316 ALA B O 1
ATOM 5635 N N . GLY B 1 317 ? 15.898 20.344 22.734 1 77.75 317 GLY B N 1
ATOM 5636 C CA . GLY B 1 317 ? 17 19.578 23.328 1 77.75 317 GLY B CA 1
ATOM 5637 C C . GLY B 1 317 ? 17.234 18.266 22.625 1 77.75 317 GLY B C 1
ATOM 5638 O O . GLY B 1 317 ? 16.438 17.828 21.797 1 77.75 317 GLY B O 1
ATOM 5639 N N . ASP B 1 318 ? 18.359 17.703 22.844 1 76.12 318 ASP B N 1
ATOM 5640 C CA . ASP B 1 318 ? 18.625 16.359 22.344 1 76.12 318 ASP B CA 1
ATOM 5641 C C . ASP B 1 318 ? 17.719 15.336 23.016 1 76.12 318 ASP B C 1
ATOM 5643 O O . ASP B 1 318 ? 16.906 15.695 23.875 1 76.12 318 ASP B O 1
ATOM 5647 N N . VAL B 1 319 ? 17.719 14.156 22.594 1 76.25 319 VAL B N 1
ATOM 5648 C CA . VAL B 1 319 ? 16.859 13.07 23.031 1 76.25 319 VAL B CA 1
ATOM 5649 C C . VAL B 1 319 ? 16.906 12.945 24.547 1 76.25 319 VAL B C 1
ATOM 5651 O O . VAL B 1 319 ? 15.867 12.781 25.203 1 76.25 319 VAL B O 1
ATOM 5654 N N . ALA B 1 320 ? 18.109 13.008 25.125 1 77.56 320 ALA B N 1
ATOM 5655 C CA . ALA B 1 320 ? 18.297 12.875 26.562 1 77.56 320 ALA B CA 1
ATOM 5656 C C . ALA B 1 320 ? 17.594 14.008 27.312 1 77.56 320 ALA B C 1
ATOM 5658 O O . ALA B 1 320 ? 16.953 13.781 28.344 1 77.56 320 ALA B O 1
ATOM 5659 N N . SER B 1 321 ? 17.766 15.242 26.859 1 82.69 321 SER B N 1
ATOM 5660 C CA . SER B 1 321 ? 17.156 16.406 27.469 1 82.69 321 SER B CA 1
ATOM 5661 C C . SER B 1 321 ? 15.633 16.344 27.406 1 82.69 321 SER B C 1
ATOM 5663 O O . SER B 1 321 ? 14.938 16.734 28.344 1 82.69 321 SER B O 1
ATOM 5665 N N . VAL B 1 322 ? 15.148 15.945 26.312 1 84.12 322 VAL B N 1
ATOM 5666 C CA . VAL B 1 322 ? 13.703 15.797 26.141 1 84.12 322 VAL B CA 1
ATOM 5667 C C . VAL B 1 322 ? 13.172 14.75 27.125 1 84.12 322 VAL B C 1
ATOM 5669 O O . VAL B 1 322 ? 12.141 14.961 27.766 1 84.12 322 VAL B O 1
ATOM 5672 N N . ALA B 1 323 ? 13.875 13.641 27.172 1 85.88 323 ALA B N 1
ATOM 5673 C CA . ALA B 1 323 ? 13.492 12.586 28.109 1 85.88 323 ALA B CA 1
ATOM 5674 C C . ALA B 1 323 ? 13.453 13.109 29.547 1 85.88 323 ALA B C 1
ATOM 5676 O O . ALA B 1 323 ? 12.555 12.766 30.312 1 85.88 323 ALA B O 1
ATOM 5677 N N . ASP B 1 324 ? 14.406 13.898 29.859 1 88.88 324 ASP B N 1
ATOM 5678 C CA . ASP B 1 324 ? 14.484 14.477 31.203 1 88.88 324 ASP B CA 1
ATOM 5679 C C . ASP B 1 324 ? 13.281 15.383 31.469 1 88.88 324 ASP B C 1
ATOM 5681 O O . ASP B 1 324 ? 12.688 15.32 32.562 1 88.88 324 ASP B O 1
ATOM 5685 N N . ALA B 1 325 ? 13.039 16.25 30.578 1 90 325 ALA B N 1
ATOM 5686 C CA . ALA B 1 325 ? 11.898 17.156 30.719 1 90 325 ALA B CA 1
ATOM 5687 C C . ALA B 1 325 ? 10.594 16.375 30.844 1 90 325 ALA B C 1
ATOM 5689 O O . ALA B 1 325 ? 9.742 16.703 31.672 1 90 325 ALA B O 1
ATOM 5690 N N . GLN B 1 326 ? 10.461 15.359 30.031 1 88.19 326 GLN B N 1
ATOM 5691 C CA . GLN B 1 326 ? 9.25 14.555 30.062 1 88.19 326 GLN B CA 1
ATOM 5692 C C . GLN B 1 326 ? 9.133 13.766 31.359 1 88.19 326 GLN B C 1
ATOM 5694 O O . GLN B 1 326 ? 8.031 13.547 31.875 1 88.19 326 GLN B O 1
ATOM 5699 N N . ALA B 1 327 ? 10.281 13.297 31.812 1 91.19 327 ALA B N 1
ATOM 5700 C CA . ALA B 1 327 ? 10.289 12.625 33.094 1 91.19 327 ALA B CA 1
ATOM 5701 C C . ALA B 1 327 ? 9.836 13.562 34.219 1 91.19 327 ALA B C 1
ATOM 5703 O O . ALA B 1 327 ? 9.156 13.141 35.156 1 91.19 327 ALA B O 1
ATOM 5704 N N . LYS B 1 328 ? 10.234 14.75 34.094 1 92 328 LYS B N 1
ATOM 5705 C CA . LYS B 1 328 ? 9.961 15.734 35.125 1 92 328 LYS B CA 1
ATOM 5706 C C . LYS B 1 328 ? 8.547 16.281 35.031 1 92 328 LYS B C 1
ATOM 5708 O O . LYS B 1 328 ? 7.867 16.484 36.031 1 92 328 LYS B O 1
ATOM 5713 N N . PHE B 1 329 ? 7.992 16.594 33.875 1 93.38 329 PHE B N 1
ATOM 5714 C CA . PHE B 1 329 ? 6.754 17.344 33.688 1 93.38 329 PHE B CA 1
ATOM 5715 C C . PHE B 1 329 ? 5.695 16.484 33 1 93.38 329 PHE B C 1
ATOM 5717 O O . PHE B 1 329 ? 4.547 16.906 32.875 1 93.38 329 PHE B O 1
ATOM 5724 N N . GLY B 1 330 ? 6.051 15.281 32.594 1 90.12 330 GLY B N 1
ATOM 5725 C CA . GLY B 1 330 ? 5.191 14.508 31.703 1 90.12 330 GLY B CA 1
ATOM 5726 C C . GLY B 1 330 ? 5.32 14.914 30.25 1 90.12 330 GLY B C 1
ATOM 5727 O O . GLY B 1 330 ? 5.781 16.016 29.938 1 90.12 330 GLY B O 1
ATOM 5728 N N . ILE B 1 331 ? 4.887 14.086 29.391 1 84.31 331 ILE B N 1
ATOM 5729 C CA . ILE B 1 331 ? 5.035 14.305 27.969 1 84.31 331 ILE B CA 1
ATOM 5730 C C . ILE B 1 331 ? 4.305 15.586 27.562 1 84.31 331 ILE B C 1
ATOM 5732 O O . ILE B 1 331 ? 4.914 16.516 27.016 1 84.31 331 ILE B O 1
ATOM 5736 N N . MET B 1 332 ? 3.055 15.68 27.875 1 85.5 332 MET B N 1
ATOM 5737 C CA . MET B 1 332 ? 2.264 16.844 27.5 1 85.5 332 MET B CA 1
ATOM 5738 C C . MET B 1 332 ? 2.684 18.078 28.312 1 85.5 332 MET B C 1
ATOM 5740 O O . MET B 1 332 ? 2.668 19.188 27.797 1 85.5 332 MET B O 1
ATOM 5744 N N . GLY B 1 333 ? 3.078 17.844 29.484 1 90.44 333 GLY B N 1
ATOM 5745 C CA . GLY B 1 333 ? 3.527 18.938 30.344 1 90.44 333 GLY B CA 1
ATOM 5746 C C . GLY B 1 333 ? 4.785 19.625 29.828 1 90.44 333 GLY B C 1
ATOM 5747 O O . GLY B 1 333 ? 4.883 20.844 29.828 1 90.44 333 GLY B O 1
ATOM 5748 N N . ALA B 1 334 ? 5.715 18.844 29.516 1 90.5 334 ALA B N 1
ATOM 5749 C CA . ALA B 1 334 ? 6.957 19.375 28.953 1 90.5 334 ALA B CA 1
ATOM 5750 C C . ALA B 1 334 ? 6.68 20.203 27.688 1 90.5 334 ALA B C 1
ATOM 5752 O O . ALA B 1 334 ? 7.238 21.281 27.5 1 90.5 334 ALA B O 1
ATOM 5753 N N . ALA B 1 335 ? 5.852 19.688 26.828 1 88.5 335 ALA B N 1
ATOM 5754 C CA . ALA B 1 335 ? 5.488 20.375 25.594 1 88.5 335 ALA B CA 1
ATOM 5755 C C . ALA B 1 335 ? 4.812 21.719 25.875 1 88.5 335 ALA B C 1
ATOM 5757 O O . ALA B 1 335 ? 5.148 22.734 25.266 1 88.5 335 ALA B O 1
ATOM 5758 N N . ARG B 1 336 ? 3.908 21.703 26.766 1 91 336 ARG B N 1
ATOM 5759 C CA . ARG B 1 336 ? 3.162 22.906 27.125 1 91 336 ARG B CA 1
ATOM 5760 C C . ARG B 1 336 ? 4.082 23.969 27.719 1 91 336 ARG B C 1
ATOM 5762 O O . ARG B 1 336 ? 3.932 25.156 27.438 1 91 336 ARG B O 1
ATOM 5769 N N . LYS B 1 337 ? 4.965 23.531 28.562 1 94.31 337 LYS B N 1
ATOM 5770 C CA . LYS B 1 337 ? 5.898 24.469 29.172 1 94.31 337 LYS B CA 1
ATOM 5771 C C . LYS B 1 337 ? 6.797 25.109 28.125 1 94.31 337 LYS B C 1
ATOM 5773 O O . LYS B 1 337 ? 7.004 26.328 28.141 1 94.31 337 LYS B O 1
ATOM 5778 N N . ALA B 1 338 ? 7.324 24.312 27.312 1 94.12 338 ALA B N 1
ATOM 5779 C CA . ALA B 1 338 ? 8.164 24.828 26.219 1 94.12 338 ALA B CA 1
ATOM 5780 C C . ALA B 1 338 ? 7.402 25.828 25.375 1 94.12 338 ALA B C 1
ATOM 5782 O O . ALA B 1 338 ? 7.934 26.891 25.031 1 94.12 338 ALA B O 1
ATOM 5783 N N . GLU B 1 339 ? 6.211 25.5 25.062 1 94.25 339 GLU B N 1
ATOM 5784 C CA . GLU B 1 339 ? 5.352 26.375 24.25 1 94.25 339 GLU B CA 1
ATOM 5785 C C . GLU B 1 339 ? 5.09 27.688 24.969 1 94.25 339 GLU B C 1
ATOM 5787 O O . GLU B 1 339 ? 5.152 28.766 24.344 1 94.25 339 GLU B O 1
ATOM 5792 N N . ALA B 1 340 ? 4.809 27.562 26.172 1 95.88 340 ALA B N 1
ATOM 5793 C CA . ALA B 1 340 ? 4.512 28.75 26.969 1 95.88 340 ALA B CA 1
ATOM 5794 C C . ALA B 1 340 ? 5.711 29.703 27.016 1 95.88 340 ALA B C 1
ATOM 5796 O O . ALA B 1 340 ? 5.559 30.922 26.922 1 95.88 340 ALA B O 1
ATOM 5797 N N . ILE B 1 341 ? 6.828 29.141 27.172 1 97.25 341 ILE B N 1
ATOM 5798 C CA . ILE B 1 341 ? 8.055 29.922 27.25 1 97.25 341 ILE B CA 1
ATOM 5799 C C . ILE B 1 341 ? 8.289 30.656 25.938 1 97.25 341 ILE B C 1
ATOM 5801 O O . ILE B 1 341 ? 8.484 31.875 25.922 1 97.25 341 ILE B O 1
ATOM 5805 N N . LEU B 1 342 ? 8.242 29.938 24.891 1 97.81 342 LEU B N 1
ATOM 5806 C CA . LEU B 1 342 ? 8.492 30.547 23.594 1 97.81 342 LEU B CA 1
ATOM 5807 C C . LEU B 1 342 ? 7.406 31.562 23.25 1 97.81 342 LEU B C 1
ATOM 5809 O O . LEU B 1 342 ? 7.684 32.594 22.641 1 97.81 342 LEU B O 1
ATOM 5813 N N . ALA B 1 343 ? 6.16 31.25 23.594 1 98 343 ALA B N 1
ATOM 5814 C CA . ALA B 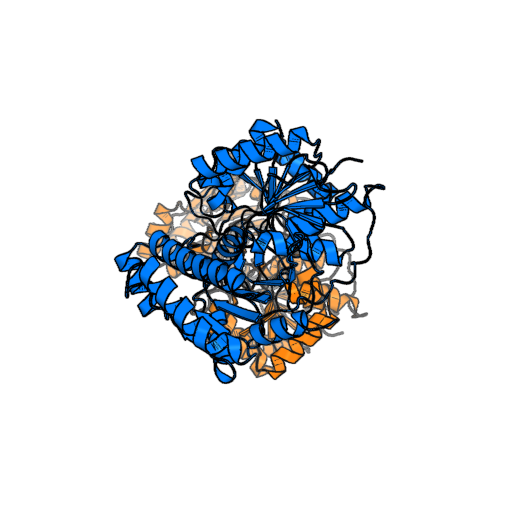1 343 ? 5.059 32.188 23.375 1 98 343 ALA B CA 1
ATOM 5815 C C . ALA B 1 343 ? 5.273 33.469 24.156 1 98 343 ALA B C 1
ATOM 5817 O O . ALA B 1 343 ? 5.047 34.562 23.625 1 98 343 ALA B O 1
ATOM 5818 N N . GLY B 1 344 ? 5.676 33.344 25.359 1 98.19 344 GLY B N 1
ATOM 5819 C CA . GLY B 1 344 ? 5.977 34.5 26.172 1 98.19 344 GLY B CA 1
ATOM 5820 C C . GLY B 1 344 ? 7.117 35.344 25.609 1 98.19 344 GLY B C 1
ATOM 5821 O O . GLY B 1 344 ? 7.047 36.562 25.609 1 98.19 344 GLY B O 1
ATOM 5822 N N . ILE B 1 345 ? 8.102 34.688 25.188 1 98.38 345 ILE B N 1
ATOM 5823 C CA . ILE B 1 345 ? 9.242 35.344 24.578 1 98.38 345 ILE B CA 1
ATOM 5824 C C . ILE B 1 345 ? 8.773 36.094 23.328 1 98.38 345 ILE B C 1
ATOM 5826 O O . ILE B 1 345 ? 9.133 37.281 23.125 1 98.38 345 ILE B O 1
ATOM 5830 N N . ALA B 1 346 ? 8.023 35.438 22.516 1 98.5 346 ALA B N 1
ATOM 5831 C CA . ALA B 1 346 ? 7.508 36.062 21.297 1 98.5 346 ALA B CA 1
ATOM 5832 C C . ALA B 1 346 ? 6.719 37.344 21.609 1 98.5 346 ALA B C 1
ATOM 5834 O O . ALA B 1 346 ? 6.887 38.375 20.953 1 98.5 346 ALA B O 1
ATOM 5835 N N . LYS B 1 347 ? 5.836 37.25 22.562 1 98.19 347 LYS B N 1
ATOM 5836 C CA . LYS B 1 347 ? 5.051 38.406 22.969 1 98.19 347 LYS B CA 1
ATOM 5837 C C . LYS B 1 347 ? 5.957 39.531 23.406 1 98.19 347 LYS B C 1
ATOM 5839 O O . LYS B 1 347 ? 5.754 40.688 23 1 98.19 347 LYS B O 1
ATOM 5844 N N . GLY B 1 348 ? 6.926 39.25 24.266 1 98.06 348 GLY B N 1
ATOM 5845 C CA . GLY B 1 348 ? 7.875 40.25 24.719 1 98.06 348 GLY B CA 1
ATOM 5846 C C . GLY B 1 348 ? 8.648 40.875 23.578 1 98.06 348 GLY B C 1
ATOM 5847 O O . GLY B 1 348 ? 8.875 42.094 23.578 1 98.06 348 GLY B O 1
ATOM 5848 N N . LEU B 1 349 ? 9.07 40.062 22.641 1 97.88 349 LEU B N 1
ATOM 5849 C CA . LEU B 1 349 ? 9.82 40.562 21.5 1 97.88 349 LEU B CA 1
ATOM 5850 C C . LEU B 1 349 ? 8.953 41.438 20.609 1 97.88 349 LEU B C 1
ATOM 5852 O O . LEU B 1 349 ? 9.422 42.438 20.062 1 97.88 349 LEU B O 1
ATOM 5856 N N . GLY B 1 350 ? 7.715 41 20.391 1 96.25 350 GLY B N 1
ATOM 5857 C CA . GLY B 1 350 ? 6.785 41.875 19.688 1 96.25 350 GLY B CA 1
ATOM 5858 C C . GLY B 1 350 ? 6.707 43.281 20.266 1 96.25 350 GLY B C 1
ATOM 5859 O O . GLY B 1 350 ? 6.68 44.25 19.531 1 96.25 350 GLY B O 1
ATOM 5860 N N . GLY B 1 351 ? 6.641 43.281 21.594 1 95.25 351 GLY B N 1
ATOM 5861 C CA . GLY B 1 351 ? 6.621 44.562 22.281 1 95.25 351 GLY B CA 1
ATOM 5862 C C . GLY B 1 351 ? 7.898 45.375 22.094 1 95.25 351 GLY B C 1
ATOM 5863 O O . GLY B 1 351 ? 7.91 46.594 22.281 1 95.25 351 GLY B O 1
ATOM 5864 N N . ARG B 1 352 ? 8.961 44.688 21.734 1 94.69 352 ARG B N 1
ATOM 5865 C CA . ARG B 1 352 ? 10.266 45.312 21.562 1 94.69 352 ARG B CA 1
ATOM 5866 C C . ARG B 1 352 ? 10.5 45.688 20.109 1 94.69 352 ARG B C 1
ATOM 5868 O O . ARG B 1 352 ? 11.617 46.062 19.734 1 94.69 352 ARG B O 1
ATOM 5875 N N . GLY B 1 353 ? 9.477 45.531 19.281 1 93.75 353 GLY B N 1
ATOM 5876 C CA . GLY B 1 353 ? 9.555 46 17.906 1 93.75 353 GLY B CA 1
ATOM 5877 C C . GLY B 1 353 ? 9.914 44.938 16.906 1 93.75 353 GLY B C 1
ATOM 5878 O O . GLY B 1 353 ? 10.062 45.188 15.719 1 93.75 353 GLY B O 1
ATOM 5879 N N . VAL B 1 354 ? 10.031 43.75 17.328 1 96 354 VAL B N 1
ATOM 5880 C CA . VAL B 1 354 ? 10.242 42.656 16.391 1 96 354 VAL B CA 1
ATOM 5881 C C . VAL B 1 354 ? 8.992 42.469 15.539 1 96 354 VAL B C 1
ATOM 5883 O O . VAL B 1 354 ? 7.871 42.469 16.062 1 96 354 VAL B O 1
ATOM 5886 N N . ARG B 1 355 ? 9.195 42.281 14.234 1 95.5 355 ARG B N 1
ATOM 5887 C CA . ARG B 1 355 ? 8.055 42.188 13.328 1 95.5 355 ARG B CA 1
ATOM 5888 C C . ARG B 1 355 ? 8.219 41.031 12.367 1 95.5 355 ARG B C 1
ATOM 5890 O O . ARG B 1 355 ? 7.344 40.75 11.539 1 95.5 355 ARG B O 1
ATOM 5897 N N . LYS B 1 356 ? 9.32 40.312 12.367 1 96.62 356 LYS B N 1
ATOM 5898 C CA . LYS B 1 356 ? 9.57 39.125 11.555 1 96.62 356 LYS B CA 1
ATOM 5899 C C . LYS B 1 356 ? 9.859 37.906 12.43 1 96.62 356 LYS B C 1
ATOM 5901 O O . LYS B 1 356 ? 10.859 37.875 13.148 1 96.62 356 LYS B O 1
ATOM 5906 N N . PHE B 1 357 ? 8.977 36.938 12.328 1 97.38 357 PHE B N 1
ATOM 5907 C CA . PHE B 1 357 ? 9.055 35.75 13.18 1 97.38 357 PHE B CA 1
ATOM 5908 C C . PHE B 1 357 ? 9.156 34.5 12.336 1 97.38 357 PHE B C 1
ATOM 5910 O O . PHE B 1 357 ? 8.281 34.219 11.508 1 97.38 357 PHE B O 1
ATOM 5917 N N . VAL B 1 358 ? 10.219 33.75 12.5 1 97 358 VAL B N 1
ATOM 5918 C CA . VAL B 1 358 ? 10.328 32.375 11.977 1 97 358 VAL B CA 1
ATOM 5919 C C . VAL B 1 358 ? 10.148 31.375 13.117 1 97 358 VAL B C 1
ATOM 5921 O O . VAL B 1 358 ? 10.891 31.422 14.102 1 97 358 VAL B O 1
ATOM 5924 N N . VAL B 1 359 ? 9.172 30.531 12.969 1 96.81 359 VAL B N 1
ATOM 5925 C CA . VAL B 1 359 ? 8.836 29.625 14.062 1 96.81 359 VAL B CA 1
ATOM 5926 C C . VAL B 1 359 ? 8.883 28.172 13.562 1 96.81 359 VAL B C 1
ATOM 5928 O O . VAL B 1 359 ? 8.32 27.859 12.508 1 96.81 359 VAL B O 1
ATOM 5931 N N . SER B 1 360 ? 9.516 27.297 14.297 1 94.31 360 SER B N 1
ATOM 5932 C CA . SER B 1 360 ? 9.531 25.875 14.008 1 94.31 360 SER B CA 1
ATOM 5933 C C . SER B 1 360 ? 8.812 25.078 15.086 1 94.31 360 SER B C 1
ATOM 5935 O O . SER B 1 360 ? 9.227 25.078 16.25 1 94.31 360 SER B O 1
ATOM 5937 N N . GLY B 1 361 ? 7.82 24.312 14.602 1 90.38 361 GLY B N 1
ATOM 5938 C CA . GLY B 1 361 ? 6.969 23.531 15.492 1 90.38 361 GLY B CA 1
ATOM 5939 C C . GLY B 1 361 ? 5.488 23.812 15.297 1 90.38 361 GLY B C 1
ATOM 5940 O O . GLY B 1 361 ? 5.055 24.969 15.375 1 90.38 361 GLY B O 1
ATOM 5941 N N . GLY B 1 362 ? 4.742 22.812 15.102 1 85.88 362 GLY B N 1
ATOM 5942 C CA . GLY B 1 362 ? 3.318 22.969 14.836 1 85.88 362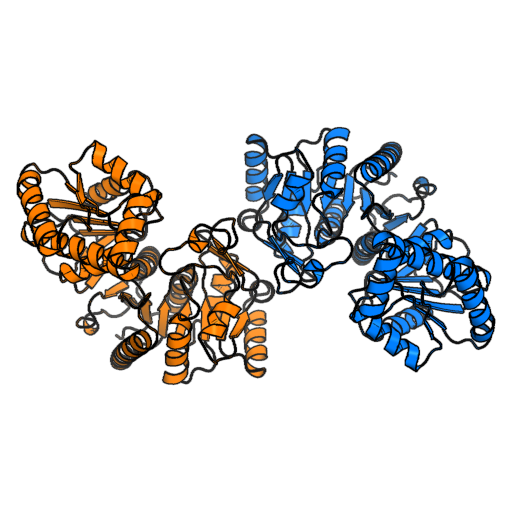 GLY B CA 1
ATOM 5943 C C . GLY B 1 362 ? 2.564 23.578 16 1 85.88 362 GLY B C 1
ATOM 5944 O O . GLY B 1 362 ? 1.979 24.656 15.875 1 85.88 362 GLY B O 1
ATOM 5945 N N . GLU B 1 363 ? 2.65 23 17.125 1 85.88 363 GLU B N 1
ATOM 5946 C CA . GLU B 1 363 ? 1.974 23.484 18.328 1 85.88 363 GLU B CA 1
ATOM 5947 C C . GLU B 1 363 ? 2.568 24.812 18.781 1 85.88 363 GLU B C 1
ATOM 5949 O O . GLU B 1 363 ? 1.847 25.688 19.266 1 85.88 363 GLU B O 1
ATOM 5954 N N . THR B 1 364 ? 3.824 24.938 18.641 1 91.81 364 THR B N 1
ATOM 5955 C CA . THR B 1 364 ? 4.52 26.172 19 1 91.81 364 THR B CA 1
ATOM 5956 C C . THR B 1 364 ? 4.027 27.344 18.141 1 91.81 364 THR B C 1
ATOM 5958 O O . THR B 1 364 ? 3.848 28.453 18.656 1 91.81 364 THR B O 1
ATOM 5961 N N . SER B 1 365 ? 3.807 27.094 16.922 1 94.38 365 SER B N 1
ATOM 5962 C CA . SER B 1 365 ? 3.309 28.125 16 1 94.38 365 SER B CA 1
ATOM 5963 C C . SER B 1 365 ? 1.971 28.672 16.484 1 94.38 365 SER B C 1
ATOM 5965 O O . SER B 1 365 ? 1.781 29.891 16.531 1 94.38 365 SER B O 1
ATOM 5967 N N . GLY B 1 366 ? 1.096 27.812 16.859 1 93.81 366 GLY B N 1
ATOM 5968 C CA . GLY B 1 366 ? -0.195 28.266 17.359 1 93.81 366 GLY B CA 1
ATOM 5969 C C . GLY B 1 366 ? -0.091 29.094 18.625 1 93.81 366 GLY B C 1
ATOM 5970 O O . GLY B 1 366 ? -0.74 30.125 18.75 1 93.81 366 GLY B O 1
ATOM 5971 N N . ALA B 1 367 ? 0.73 28.656 19.516 1 94.62 367 ALA B N 1
ATOM 5972 C CA . ALA B 1 367 ? 0.915 29.359 20.797 1 94.62 367 ALA B CA 1
ATOM 5973 C C . ALA B 1 367 ? 1.478 30.766 20.562 1 94.62 367 ALA B C 1
ATOM 5975 O O . ALA B 1 367 ? 1.062 31.719 21.234 1 94.62 367 ALA B O 1
ATOM 5976 N N . ILE B 1 368 ? 2.371 30.875 19.688 1 96.88 368 ILE B N 1
ATOM 5977 C CA . ILE B 1 368 ? 3.039 32.125 19.422 1 96.88 368 ILE B CA 1
ATOM 5978 C C . ILE B 1 368 ? 2.07 33.094 18.734 1 96.88 368 ILE B C 1
ATOM 5980 O O . ILE B 1 368 ? 1.988 34.281 19.094 1 96.88 368 ILE B O 1
ATOM 5984 N N . VAL B 1 369 ? 1.336 32.625 17.766 1 97 369 VAL B N 1
ATOM 5985 C CA . VAL B 1 369 ? 0.346 33.469 17.078 1 97 369 VAL B CA 1
ATOM 5986 C C . VAL B 1 369 ? -0.678 33.969 18.078 1 97 369 VAL B C 1
ATOM 5988 O O . VAL B 1 369 ? -1.03 35.156 18.047 1 97 369 VAL B O 1
ATOM 5991 N N . GLU B 1 370 ? -1.106 33.125 18.938 1 95.81 370 GLU B N 1
ATOM 5992 C CA . GLU B 1 370 ? -2.049 33.5 19.984 1 95.81 370 GLU B CA 1
ATOM 5993 C C . GLU B 1 370 ? -1.433 34.562 20.906 1 95.81 370 GLU B C 1
ATOM 5995 O O . GLU B 1 370 ? -2.074 35.562 21.25 1 95.81 370 GLU B O 1
ATOM 6000 N N . ALA B 1 371 ? -0.226 34.312 21.344 1 97.25 371 ALA B N 1
ATOM 6001 C CA . ALA B 1 371 ? 0.465 35.219 22.266 1 97.25 371 ALA B CA 1
ATOM 6002 C C . ALA B 1 371 ? 0.652 36.594 21.656 1 97.25 371 ALA B C 1
ATOM 6004 O O . ALA B 1 371 ? 0.608 37.594 22.359 1 97.25 371 ALA B O 1
ATOM 6005 N N . LEU B 1 372 ? 0.826 36.625 20.359 1 97.62 372 LEU B N 1
ATOM 6006 C CA . LEU B 1 372 ? 1.026 37.875 19.641 1 97.62 372 LEU B CA 1
ATOM 6007 C C . LEU B 1 372 ? -0.306 38.594 19.375 1 97.62 372 LEU B C 1
ATOM 6009 O O . LEU B 1 372 ? -0.334 39.719 18.891 1 97.62 372 LEU B O 1
ATOM 6013 N N . GLY B 1 373 ? -1.381 37.875 19.625 1 97.25 373 GLY B N 1
ATOM 6014 C CA . GLY B 1 373 ? -2.707 38.469 19.484 1 97.25 373 GLY B CA 1
ATOM 6015 C C . GLY B 1 373 ? -3.137 38.625 18.031 1 97.25 373 GLY B C 1
ATOM 6016 O O . GLY B 1 373 ? -3.871 39.562 17.688 1 97.25 373 GLY B O 1
ATOM 6017 N N . ILE B 1 374 ? -2.611 37.844 17.203 1 96.88 374 ILE B N 1
ATOM 6018 C CA . ILE B 1 374 ? -2.963 37.906 15.789 1 96.88 374 ILE B CA 1
ATOM 6019 C C . ILE B 1 374 ? -4.305 37.188 15.562 1 96.88 374 ILE B C 1
ATOM 6021 O O . ILE B 1 374 ? -4.477 36.031 15.914 1 96.88 374 ILE B O 1
ATOM 6025 N N . GLN B 1 375 ? -5.242 37.844 14.938 1 97.75 375 GLN B N 1
ATOM 6026 C CA . GLN B 1 375 ? -6.594 37.312 14.797 1 97.75 375 GLN B CA 1
ATOM 6027 C C . GLN B 1 375 ? -6.812 36.75 13.406 1 97.75 375 GLN B C 1
ATOM 6029 O O . GLN B 1 375 ? -7.668 35.875 13.219 1 97.75 375 GLN B O 1
ATOM 6034 N N . SER B 1 376 ? -6.133 37.219 12.453 1 96.75 376 SER B N 1
ATOM 6035 C CA . SER B 1 376 ? -6.203 36.719 11.086 1 96.75 376 SER B CA 1
ATOM 6036 C C . SER B 1 376 ? -4.918 37.031 10.32 1 96.75 376 SER B C 1
ATOM 6038 O O . SER B 1 376 ? -4.129 37.875 10.734 1 96.75 376 SER B O 1
ATOM 6040 N N . MET B 1 377 ? -4.766 36.281 9.281 1 95.19 377 MET B N 1
ATOM 6041 C CA . MET B 1 377 ? -3.525 36.406 8.523 1 95.19 377 MET B CA 1
ATOM 6042 C C . MET B 1 377 ? -3.799 36.406 7.023 1 95.19 377 MET B C 1
ATOM 6044 O O . MET B 1 377 ? -4.738 35.781 6.562 1 95.19 377 MET B O 1
ATOM 6048 N N . GLN B 1 378 ? -2.998 37.219 6.32 1 93.81 378 GLN B N 1
ATOM 6049 C CA . GLN B 1 378 ? -2.842 37.031 4.879 1 93.81 378 GLN B CA 1
ATOM 6050 C C . GLN B 1 378 ? -1.824 35.938 4.57 1 93.81 378 GLN B C 1
ATOM 6052 O O . GLN B 1 378 ? -0.65 36.062 4.922 1 93.81 378 GLN B O 1
ATOM 6057 N N . VAL B 1 379 ? -2.301 34.875 3.955 1 95.44 379 VAL B N 1
ATOM 6058 C CA . VAL B 1 379 ? -1.429 33.75 3.643 1 95.44 379 VAL B CA 1
ATOM 6059 C C . VAL B 1 379 ? -0.814 33.938 2.258 1 95.44 379 VAL B C 1
ATOM 6061 O O . VAL B 1 379 ? -1.498 34.344 1.32 1 95.44 379 VAL B O 1
ATOM 6064 N N . LEU B 1 380 ? 0.463 33.719 2.156 1 93.81 380 LEU B N 1
ATOM 6065 C CA . LEU B 1 380 ? 1.15 33.812 0.872 1 93.81 380 LEU B CA 1
ATOM 6066 C C . LEU B 1 380 ? 1.136 32.469 0.165 1 93.81 380 LEU B C 1
ATOM 6068 O O . LEU B 1 380 ? 1.073 31.406 0.816 1 93.81 380 LEU B O 1
ATOM 6072 N N . PRO B 1 381 ? 1.206 32.5 -1.172 1 94.88 381 PRO B N 1
ATOM 6073 C CA . PRO B 1 381 ? 1.156 31.266 -1.943 1 94.88 381 PRO B CA 1
ATOM 6074 C C . PRO B 1 381 ? 2.328 30.328 -1.638 1 94.88 381 PRO B C 1
ATOM 6076 O O . PRO B 1 381 ? 3.443 30.797 -1.389 1 94.88 381 PRO B O 1
ATOM 6079 N N . PHE B 1 382 ? 1.991 29.062 -1.673 1 94.56 382 PHE B N 1
ATOM 6080 C CA . PHE B 1 382 ? 3.02 28.031 -1.537 1 94.56 382 PHE B CA 1
ATOM 6081 C C . PHE B 1 382 ? 4.176 28.297 -2.494 1 94.56 382 PHE B C 1
ATOM 6083 O O . PHE B 1 382 ? 3.959 28.625 -3.66 1 94.56 382 PHE B O 1
ATOM 6090 N N . ASP B 1 383 ? 5.422 28.172 -1.987 1 91.75 383 ASP B N 1
ATOM 6091 C CA . ASP B 1 383 ? 6.586 28.453 -2.822 1 91.75 383 ASP B CA 1
ATOM 6092 C C . ASP B 1 383 ? 7.75 27.531 -2.455 1 91.75 383 ASP B C 1
ATOM 6094 O O . ASP B 1 383 ? 7.543 26.438 -1.917 1 91.75 383 ASP B O 1
ATOM 6098 N N . GLU B 1 384 ? 8.914 27.859 -2.799 1 89.31 384 GLU B N 1
ATOM 6099 C CA . GLU B 1 384 ? 10.094 27.016 -2.619 1 89.31 384 GLU B CA 1
ATOM 6100 C C . GLU B 1 384 ? 10.406 26.812 -1.141 1 89.31 384 GLU B C 1
ATOM 6102 O O . GLU B 1 384 ? 10.992 25.797 -0.763 1 89.31 384 GLU B O 1
ATOM 6107 N N . LEU B 1 385 ? 9.953 27.719 -0.313 1 89.94 385 LEU B N 1
ATOM 6108 C CA . LEU B 1 385 ? 10.188 27.594 1.122 1 89.94 385 LEU B CA 1
ATOM 6109 C C . LEU B 1 385 ? 9.109 26.734 1.78 1 89.94 385 LEU B C 1
ATOM 6111 O O . LEU B 1 385 ? 9.289 26.266 2.908 1 89.94 385 LEU B O 1
ATOM 6115 N N . GLY B 1 386 ? 7.969 26.672 1.044 1 90.56 386 GLY B N 1
ATOM 6116 C CA . GLY B 1 386 ? 6.855 25.906 1.586 1 90.56 386 GLY B CA 1
ATOM 6117 C C . GLY B 1 386 ? 5.645 26.766 1.905 1 90.56 386 GLY B C 1
ATOM 6118 O O . GLY B 1 386 ? 5.375 27.75 1.216 1 90.56 386 GLY B O 1
ATOM 6119 N N . ALA B 1 387 ? 4.754 26.359 2.91 1 89.62 387 ALA B N 1
ATOM 6120 C CA . ALA B 1 387 ? 3.443 26.953 3.172 1 89.62 387 ALA B CA 1
ATOM 6121 C C . ALA B 1 387 ? 3.479 27.844 4.414 1 89.62 387 ALA B C 1
ATOM 6123 O O . ALA B 1 387 ? 2.432 28.266 4.914 1 89.62 387 ALA B O 1
ATOM 6124 N N . GLY B 1 388 ? 4.551 28.219 4.91 1 91.81 388 GLY B N 1
ATOM 6125 C CA . GLY B 1 388 ? 4.605 28.812 6.23 1 91.81 388 GLY B CA 1
ATOM 6126 C C . GLY B 1 388 ? 4.598 30.344 6.195 1 91.81 388 GLY B C 1
ATOM 6127 O O . GLY B 1 388 ? 4.523 30.984 7.242 1 91.81 388 GLY B O 1
ATOM 6128 N N . SER B 1 389 ? 4.547 31.031 4.992 1 94 389 SER B N 1
ATOM 6129 C CA . SER B 1 389 ? 4.672 32.469 4.879 1 94 389 SER B CA 1
ATOM 6130 C C . SER B 1 389 ? 3.314 33.156 4.996 1 94 389 SER B C 1
ATOM 6132 O O . SER B 1 389 ? 2.4 32.875 4.215 1 94 389 SER B O 1
ATOM 6134 N N . CYS B 1 390 ? 3.217 34.031 5.977 1 94.81 390 CYS B N 1
ATOM 6135 C CA . CYS B 1 390 ? 1.979 34.781 6.176 1 94.81 390 CYS B CA 1
ATOM 6136 C C . CYS B 1 390 ? 2.252 36.125 6.859 1 94.81 390 CYS B C 1
ATOM 6138 O O . CYS B 1 390 ? 3.342 36.344 7.391 1 94.81 390 CYS B O 1
ATOM 6140 N N . ILE B 1 391 ? 1.302 37.031 6.754 1 94.75 391 ILE B N 1
ATOM 6141 C CA . ILE B 1 391 ? 1.379 38.344 7.344 1 94.75 391 ILE B CA 1
ATOM 6142 C C . ILE B 1 391 ? 0.104 38.656 8.133 1 94.75 391 ILE B C 1
ATOM 6144 O O . ILE B 1 391 ? -1.004 38.438 7.633 1 94.75 391 ILE B O 1
ATOM 6148 N N . SER B 1 392 ? 0.323 39.125 9.367 1 94.88 392 SER B N 1
ATOM 6149 C CA . SER B 1 392 ? -0.856 39.469 10.156 1 94.88 392 SER B CA 1
ATOM 6150 C C . SER B 1 392 ? -1.653 40.594 9.484 1 94.88 392 SER B C 1
ATOM 6152 O O . SER B 1 392 ? -1.077 41.5 8.867 1 94.88 392 SER B O 1
ATOM 6154 N N . ARG B 1 393 ? -2.943 40.531 9.609 1 92.5 393 ARG B N 1
ATOM 6155 C CA . ARG B 1 393 ? -3.791 41.5 8.922 1 92.5 393 ARG B CA 1
ATOM 6156 C C . ARG B 1 393 ? -3.969 42.781 9.742 1 92.5 393 ARG B C 1
ATOM 6158 O O . ARG B 1 393 ? -4.453 43.781 9.234 1 92.5 393 ARG B O 1
ATOM 6165 N N . ASP B 1 394 ? -3.611 42.719 11.023 1 91.81 394 ASP B N 1
ATOM 6166 C CA . ASP B 1 394 ? -3.721 43.906 11.844 1 91.81 394 ASP B CA 1
ATOM 6167 C C . ASP B 1 394 ? -2.682 44.969 11.43 1 91.81 394 ASP B C 1
ATOM 6169 O O . ASP B 1 394 ? -1.929 44.75 10.477 1 91.81 394 ASP B O 1
ATOM 6173 N N . THR B 1 395 ? -2.701 46.094 12.016 1 90.44 395 THR B N 1
ATOM 6174 C CA . THR B 1 395 ? -1.919 47.25 11.609 1 90.44 395 THR B CA 1
ATOM 6175 C C . THR B 1 395 ? -0.428 47 11.812 1 90.44 395 THR B C 1
ATOM 6177 O O . THR B 1 395 ? 0.409 47.688 11.227 1 90.44 395 THR B O 1
ATOM 6180 N N . ARG B 1 396 ? -0.005 46.062 12.641 1 92.25 396 ARG B N 1
ATOM 6181 C CA . ARG B 1 396 ? 1.407 45.781 12.898 1 92.25 396 ARG B CA 1
ATOM 6182 C C . ARG B 1 396 ? 2.062 45.125 11.688 1 92.25 396 ARG B C 1
ATOM 6184 O O . ARG B 1 396 ? 3.27 45.25 11.477 1 92.25 396 ARG B O 1
ATOM 6191 N N . ARG B 1 397 ? 1.257 44.312 10.953 1 92.56 397 ARG B N 1
ATOM 6192 C CA . ARG B 1 397 ? 1.736 43.656 9.75 1 92.56 397 ARG B CA 1
ATOM 6193 C C . ARG B 1 397 ? 2.938 42.75 10.062 1 92.56 397 ARG B C 1
ATOM 6195 O O . ARG B 1 397 ? 3.973 42.844 9.398 1 92.56 397 ARG B O 1
ATOM 6202 N N . ILE B 1 398 ? 2.77 41.969 11.062 1 95 398 ILE B N 1
ATOM 6203 C CA . ILE B 1 398 ? 3.811 41.031 11.469 1 95 398 ILE B CA 1
ATOM 6204 C C . ILE B 1 398 ? 3.984 39.969 10.406 1 95 398 ILE B C 1
ATOM 6206 O O . ILE B 1 398 ? 3.01 39.344 9.984 1 95 398 ILE B O 1
ATOM 6210 N N . SER B 1 399 ? 5.219 39.844 9.914 1 95.62 399 SER B N 1
ATOM 6211 C CA . SER B 1 399 ? 5.551 38.781 8.977 1 95.62 399 SER B CA 1
ATOM 6212 C C . SER B 1 399 ? 5.93 37.5 9.719 1 95.62 399 SER B C 1
ATOM 6214 O O . SER B 1 399 ? 6.75 37.5 10.633 1 95.62 399 SER B O 1
ATOM 6216 N N . LEU B 1 400 ? 5.34 36.406 9.281 1 96.19 400 LEU B N 1
ATOM 6217 C CA . LEU B 1 400 ? 5.605 35.125 9.945 1 96.19 400 LEU B CA 1
ATOM 6218 C C . LEU B 1 400 ? 5.949 34.031 8.93 1 96.19 400 LEU B C 1
ATOM 6220 O O . LEU B 1 400 ? 5.453 34.062 7.801 1 96.19 400 LEU B O 1
ATOM 6224 N N . PHE B 1 401 ? 6.848 33.188 9.281 1 95.81 401 PHE B N 1
ATOM 6225 C CA . PHE B 1 401 ? 7.066 31.906 8.648 1 95.81 401 PHE B CA 1
ATOM 6226 C C . PHE B 1 401 ? 6.918 30.781 9.672 1 95.81 401 PHE B C 1
ATOM 6228 O O . PHE B 1 401 ? 7.781 30.594 10.531 1 95.81 401 PHE B O 1
ATOM 6235 N N . LEU B 1 402 ? 5.801 30.031 9.562 1 95.88 402 LEU B N 1
ATOM 6236 C CA . LEU B 1 402 ? 5.473 28.953 10.492 1 95.88 402 LEU B CA 1
ATOM 6237 C C . LEU B 1 402 ? 5.676 27.594 9.836 1 95.88 402 LEU B C 1
ATOM 6239 O O . LEU B 1 402 ? 5.039 27.281 8.828 1 95.88 402 LEU B O 1
ATOM 6243 N N . LYS B 1 403 ? 6.527 26.797 10.398 1 91 403 LYS B N 1
ATOM 6244 C CA . LYS B 1 403 ? 6.781 25.5 9.781 1 91 403 LYS B CA 1
ATOM 6245 C C . LYS B 1 403 ? 6.648 24.375 10.797 1 91 403 LYS B C 1
ATOM 6247 O O . LYS B 1 403 ? 6.949 24.547 11.977 1 91 403 LYS B O 1
ATOM 6252 N N . PRO B 1 404 ? 6.211 23.188 10.211 1 86.38 404 PRO B N 1
ATOM 6253 C CA . PRO B 1 404 ? 6.305 22.016 11.078 1 86.38 404 PRO B CA 1
ATOM 6254 C C . PRO B 1 404 ? 7.746 21.609 11.367 1 86.38 404 PRO B C 1
ATOM 6256 O O . PRO B 1 404 ? 8.672 22.094 10.719 1 86.38 404 PRO B O 1
ATOM 6259 N N . GLY B 1 405 ? 8.016 20.828 12.32 1 78.12 405 GLY B N 1
ATOM 6260 C CA . GLY B 1 405 ? 9.352 20.5 12.789 1 78.12 405 GLY B CA 1
ATOM 6261 C C . GLY B 1 405 ? 10.086 19.547 11.867 1 78.12 405 GLY B C 1
ATOM 6262 O O . GLY B 1 405 ? 11.312 19.438 11.922 1 78.12 405 GLY B O 1
ATOM 6263 N N . LYS B 1 406 ? 9.453 18.875 10.945 1 76.81 406 LYS B N 1
ATOM 6264 C CA . LYS B 1 406 ? 10.102 17.734 10.297 1 76.81 406 LYS B CA 1
ATOM 6265 C C . LYS B 1 406 ? 10.375 18.016 8.828 1 76.81 406 LYS B C 1
ATOM 6267 O O . LYS B 1 406 ? 10.727 17.109 8.07 1 76.81 406 LYS B O 1
ATOM 6272 N N . ILE B 1 407 ? 10.273 19.359 8.508 1 78.88 407 ILE B N 1
ATOM 6273 C CA . ILE B 1 407 ? 10.414 19.609 7.078 1 78.88 407 ILE B CA 1
ATOM 6274 C C . ILE B 1 407 ? 11.281 20.859 6.863 1 78.88 407 ILE B C 1
ATOM 6276 O O . ILE B 1 407 ? 11.453 21.672 7.773 1 78.88 407 ILE B O 1
ATOM 6280 N N . GLY B 1 408 ? 11.977 20.875 5.59 1 83.69 408 GLY B N 1
ATOM 6281 C CA . GLY B 1 408 ? 12.68 22.062 5.152 1 83.69 408 GLY B CA 1
ATOM 6282 C C . GLY B 1 408 ? 14.164 21.844 4.969 1 83.69 408 GLY B C 1
ATOM 6283 O O . GLY B 1 408 ? 14.75 20.953 5.586 1 83.69 408 GLY B O 1
ATOM 6284 N N . ALA B 1 409 ? 14.727 22.734 4.238 1 89.75 409 ALA B N 1
ATOM 6285 C CA . ALA B 1 409 ? 16.172 22.719 4 1 89.75 409 ALA B CA 1
ATOM 6286 C C . ALA B 1 409 ? 16.938 23.203 5.23 1 89.75 409 ALA B C 1
ATOM 6288 O O . ALA B 1 409 ? 16.344 23.797 6.145 1 89.75 409 ALA B O 1
ATOM 6289 N N . GLU B 1 410 ? 18.172 23.016 5.23 1 93.25 410 GLU B N 1
ATOM 6290 C CA . GLU B 1 410 ? 19.031 23.344 6.367 1 93.25 410 GLU B CA 1
ATOM 6291 C C . GLU B 1 410 ? 19.062 24.844 6.602 1 93.25 410 GLU B C 1
ATOM 6293 O O . GLU B 1 410 ? 19.203 25.312 7.738 1 93.25 410 GLU B O 1
ATOM 6298 N N . ASP B 1 411 ? 18.938 25.625 5.535 1 95.5 411 ASP B N 1
ATOM 6299 C CA . ASP B 1 411 ? 19.062 27.062 5.648 1 95.5 411 ASP B CA 1
ATOM 6300 C C . ASP B 1 411 ? 17.688 27.734 5.688 1 95.5 411 ASP B C 1
ATOM 6302 O O . ASP B 1 411 ? 17.562 28.938 5.434 1 95.5 411 ASP B O 1
ATOM 6306 N N . VAL B 1 412 ? 16.688 27.016 6.012 1 95.31 412 VAL B N 1
ATOM 6307 C CA . VAL B 1 412 ? 15.305 27.469 5.848 1 95.31 412 VAL B CA 1
ATOM 6308 C C . VAL B 1 412 ? 15.062 28.688 6.734 1 95.31 412 VAL B C 1
ATOM 6310 O O . VAL B 1 412 ? 14.289 29.578 6.367 1 95.31 412 VAL B O 1
ATOM 6313 N N . PHE B 1 413 ? 15.719 28.797 7.891 1 96.56 413 PHE B N 1
ATOM 6314 C CA . PHE B 1 413 ? 15.484 29.922 8.797 1 96.56 413 PHE B CA 1
ATOM 6315 C C . PHE B 1 413 ? 16 31.219 8.195 1 96.56 413 PHE B C 1
ATOM 6317 O O . PHE B 1 413 ? 15.281 32.219 8.133 1 96.56 413 PHE B O 1
ATOM 6324 N N . SER B 1 414 ? 17.188 31.172 7.68 1 95.5 414 SER B N 1
ATOM 6325 C CA . SER B 1 414 ? 17.781 32.344 7.051 1 95.5 414 SER B CA 1
ATOM 6326 C C . SER B 1 414 ? 17.062 32.719 5.762 1 95.5 414 SER B C 1
ATOM 6328 O O . SER B 1 414 ? 16.828 33.875 5.477 1 95.5 414 SER B O 1
ATOM 6330 N N . ALA B 1 415 ? 16.719 31.703 5.039 1 95.12 415 ALA B N 1
ATOM 6331 C CA . ALA B 1 415 ? 16.016 31.922 3.777 1 95.12 415 ALA B CA 1
ATOM 6332 C C . ALA B 1 415 ? 14.656 32.594 4.012 1 95.12 415 ALA B C 1
ATOM 6334 O O . ALA B 1 415 ? 14.242 33.438 3.242 1 95.12 415 ALA B O 1
ATOM 6335 N N . ALA B 1 416 ? 13.992 32.125 5.027 1 95.12 416 ALA B N 1
ATOM 6336 C CA . ALA B 1 416 ? 12.695 32.719 5.359 1 95.12 416 ALA B CA 1
ATOM 6337 C C . ALA B 1 416 ? 12.82 34.188 5.754 1 95.12 416 ALA B C 1
ATOM 6339 O O . ALA B 1 416 ? 12.023 35.031 5.328 1 95.12 416 ALA B O 1
ATOM 6340 N N . LEU B 1 417 ? 13.789 34.5 6.555 1 95 417 LEU B N 1
ATOM 6341 C CA . LEU B 1 417 ? 14.016 35.906 6.965 1 95 417 LEU B CA 1
ATOM 6342 C C . LEU B 1 417 ? 14.367 36.781 5.762 1 95 417 LEU B C 1
ATOM 6344 O O . LEU B 1 417 ? 13.898 37.906 5.656 1 95 417 LEU B O 1
ATOM 6348 N N . GLU B 1 418 ? 15.133 36.219 4.91 1 92.75 418 GLU B N 1
ATOM 6349 C CA . GLU B 1 418 ? 15.5 36.938 3.695 1 92.75 418 GLU B CA 1
ATOM 6350 C C . GLU B 1 418 ? 14.266 37.25 2.852 1 92.75 418 GLU B C 1
ATOM 6352 O O . GLU B 1 418 ? 14.141 38.344 2.309 1 92.75 418 GLU B O 1
ATOM 6357 N N . LYS B 1 419 ? 13.438 36.344 2.742 1 91.38 419 LYS B N 1
ATOM 6358 C CA . LYS B 1 419 ? 12.203 36.531 1.98 1 91.38 419 LYS B CA 1
ATOM 6359 C C . LYS B 1 419 ? 11.328 37.625 2.602 1 91.38 419 LYS B C 1
ATOM 6361 O O . LYS B 1 419 ? 10.672 38.375 1.887 1 91.38 419 LYS B O 1
ATOM 6366 N N . MET B 1 420 ? 11.344 37.688 3.908 1 92.5 420 MET B N 1
ATOM 6367 C CA . MET B 1 420 ? 10.523 38.656 4.617 1 92.5 420 MET B CA 1
ATOM 6368 C C . MET B 1 420 ? 11.062 40.062 4.41 1 92.5 420 MET B C 1
ATOM 6370 O O . MET B 1 420 ? 10.344 41.062 4.609 1 92.5 420 MET B O 1
ATOM 6374 N N . ARG B 1 421 ? 12.352 40.156 4.008 1 88.31 421 ARG B N 1
ATOM 6375 C CA . ARG B 1 421 ? 12.977 41.438 3.775 1 88.31 421 ARG B CA 1
ATOM 6376 C C . ARG B 1 421 ? 12.672 41.969 2.375 1 88.31 421 ARG B C 1
ATOM 6378 O O . ARG B 1 421 ? 12.797 43.156 2.104 1 88.31 421 ARG B O 1
ATOM 6385 N N . ALA B 1 422 ? 12.367 41.031 1.519 1 77.25 422 ALA B N 1
ATOM 6386 C CA . ALA B 1 422 ? 12.227 41.375 0.107 1 77.25 422 ALA B CA 1
ATOM 6387 C C . ALA B 1 422 ? 10.953 42.188 -0.134 1 77.25 422 ALA B C 1
ATOM 6389 O O . ALA B 1 422 ? 9.938 41.969 0.535 1 77.25 422 ALA B O 1
ATOM 6390 N N . PRO B 1 423 ? 11.125 43.25 -1.082 1 65.69 423 PRO B N 1
ATOM 6391 C CA . PRO B 1 423 ? 9.953 44.062 -1.421 1 65.69 423 PRO B CA 1
ATOM 6392 C C . PRO B 1 423 ? 8.883 43.281 -2.178 1 65.69 423 PRO B C 1
ATOM 6394 O O . PRO B 1 423 ? 9.203 42.312 -2.857 1 65.69 423 PRO B O 1
#

InterPro domains:
  IPR010737 Four-carbon acid sugar kinase, N-terminal domain [PF07005] (5-227)
  IPR031475 Four-carbon acid sugar kinase, nucleotide binding domain [PF17042] (257-413)
  IPR037051 Four-carbon acid sugar kinase, N-terminal domain superfamily [G3DSA:3.40.50.10840] (2-236)
  IPR042213 Four-carbon acid sugar kinase, nucleotide binding domain superfamily [G3DSA:3.40.980.20] (247-420)